Protein AF-A0A2K0TA65-F1 (afdb_monomer)

Structure (mmCIF, N/CA/C/O backbone):
data_AF-A0A2K0TA65-F1
#
_entry.id   AF-A0A2K0TA65-F1
#
loop_
_atom_site.group_PDB
_atom_site.id
_atom_site.type_symbol
_atom_site.label_atom_id
_atom_site.label_alt_id
_atom_site.label_comp_id
_atom_site.label_asym_id
_atom_site.label_entity_id
_atom_site.label_seq_id
_atom_site.pdbx_PDB_ins_code
_atom_site.Cartn_x
_atom_site.Cartn_y
_atom_site.Cartn_z
_atom_site.occupancy
_atom_site.B_iso_or_equiv
_atom_site.auth_seq_id
_atom_site.auth_comp_id
_atom_site.auth_asym_id
_atom_site.auth_atom_id
_atom_site.pdbx_PDB_model_num
ATOM 1 N N . MET A 1 1 ? -14.786 30.696 -2.341 1.00 78.12 1 MET A N 1
ATOM 2 C CA . MET A 1 1 ? -14.550 29.278 -2.703 1.00 78.12 1 MET A CA 1
ATOM 3 C C . MET A 1 1 ? -15.725 28.474 -2.157 1.00 78.12 1 MET A C 1
ATOM 5 O O . MET A 1 1 ? -16.082 28.735 -1.019 1.00 78.12 1 MET A O 1
ATOM 9 N N . PHE A 1 2 ? -16.365 27.599 -2.943 1.00 94.06 2 PHE A N 1
ATOM 10 C CA . PHE A 1 2 ? -17.598 26.877 -2.547 1.00 94.06 2 PHE A CA 1
ATOM 11 C C . PHE A 1 2 ? -17.507 25.348 -2.714 1.00 94.06 2 PHE A C 1
ATOM 13 O O . PHE A 1 2 ? -18.495 24.649 -2.519 1.00 94.06 2 PHE A O 1
ATOM 20 N N . LEU A 1 3 ? -16.334 24.829 -3.086 1.00 96.50 3 LEU A N 1
ATOM 21 C CA . LEU A 1 3 ? -16.066 23.397 -3.223 1.00 96.50 3 LEU A CA 1
ATOM 22 C C . LEU A 1 3 ? -14.883 23.014 -2.338 1.00 96.50 3 LEU A C 1
ATOM 24 O O . LEU A 1 3 ? -13.958 23.810 -2.165 1.00 96.50 3 LEU A O 1
ATOM 28 N N . TYR A 1 4 ? -14.912 21.786 -1.826 1.00 95.06 4 TYR A N 1
ATOM 29 C CA . TYR A 1 4 ? -13.837 21.180 -1.051 1.00 95.06 4 TYR A CA 1
ATOM 30 C C . TYR A 1 4 ? -13.509 19.811 -1.650 1.00 95.06 4 TYR A C 1
ATOM 32 O O . TYR A 1 4 ? -14.374 18.942 -1.731 1.00 95.06 4 TYR A O 1
ATOM 40 N N . SER A 1 5 ? -12.278 19.651 -2.135 1.00 96.19 5 SER A N 1
ATOM 41 C CA . SER A 1 5 ? -11.831 18.428 -2.803 1.00 96.19 5 SER A CA 1
ATOM 42 C C . SER A 1 5 ? -11.242 17.461 -1.784 1.00 96.19 5 SER A C 1
ATOM 44 O O . SER A 1 5 ? -10.296 17.811 -1.081 1.00 96.19 5 SER A O 1
ATOM 46 N N . LEU A 1 6 ? -11.765 16.237 -1.744 1.00 94.81 6 LEU A N 1
ATOM 47 C CA . LEU A 1 6 ? -11.264 15.139 -0.920 1.00 94.81 6 LEU A CA 1
ATOM 48 C C . LEU A 1 6 ? -11.014 13.899 -1.774 1.00 94.81 6 LEU A C 1
ATOM 50 O O . LEU A 1 6 ? -11.633 13.708 -2.817 1.00 94.81 6 LEU A O 1
ATOM 54 N N . THR A 1 7 ? -10.108 13.046 -1.305 1.00 94.06 7 THR A N 1
ATOM 55 C CA . THR A 1 7 ? -9.792 11.758 -1.931 1.00 94.06 7 THR A CA 1
ATOM 56 C C . THR A 1 7 ? -10.302 10.636 -1.033 1.00 94.06 7 THR A C 1
ATOM 58 O O . THR A 1 7 ? -9.832 10.509 0.092 1.00 94.06 7 THR A O 1
ATOM 61 N N . ILE A 1 8 ? -11.260 9.837 -1.519 1.00 93.31 8 ILE A N 1
ATOM 62 C CA . ILE A 1 8 ? -11.770 8.653 -0.798 1.00 93.31 8 ILE A CA 1
ATOM 63 C C . ILE A 1 8 ? -10.811 7.471 -0.975 1.00 93.31 8 ILE A C 1
ATOM 65 O O . ILE A 1 8 ? -10.469 6.802 -0.008 1.00 93.31 8 ILE A O 1
ATOM 69 N N . GLN A 1 9 ? -10.375 7.227 -2.213 1.00 93.75 9 GLN A N 1
ATOM 70 C CA . GLN A 1 9 ? -9.406 6.190 -2.563 1.00 93.75 9 GLN A CA 1
ATOM 71 C C . GLN A 1 9 ? -8.259 6.827 -3.356 1.00 93.75 9 GLN A C 1
ATOM 73 O O . GLN A 1 9 ? -8.534 7.513 -4.348 1.00 93.75 9 GLN A O 1
ATOM 78 N N . PRO A 1 10 ? -6.993 6.664 -2.929 1.00 94.06 10 PRO A N 1
ATOM 79 C CA . PRO A 1 10 ? -5.853 7.198 -3.658 1.00 94.06 10 PRO A CA 1
ATOM 80 C C . PRO A 1 10 ? -5.620 6.441 -4.979 1.00 94.06 10 PRO A C 1
ATOM 82 O O . PRO A 1 10 ? -6.092 5.313 -5.150 1.00 94.06 10 PRO A O 1
ATOM 85 N N . PRO A 1 11 ? -4.872 7.031 -5.929 1.00 94.50 11 PRO A N 1
ATOM 86 C CA . PRO A 1 11 ? -4.491 6.349 -7.160 1.00 94.50 11 PRO A CA 1
ATOM 87 C C . PRO A 1 11 ? -3.707 5.059 -6.893 1.00 94.50 11 PRO A C 1
ATOM 89 O O . PRO A 1 11 ? -2.813 5.023 -6.053 1.00 94.50 11 PRO A O 1
ATOM 92 N N . THR A 1 12 ? -4.006 4.023 -7.675 1.00 94.50 12 THR A N 1
ATOM 93 C CA . THR A 1 12 ? -3.355 2.701 -7.617 1.00 94.50 12 THR A CA 1
ATOM 94 C C . THR A 1 12 ? -2.633 2.353 -8.924 1.00 94.50 12 THR A C 1
ATOM 96 O O . THR A 1 12 ? -2.353 1.193 -9.197 1.00 94.50 12 THR A O 1
ATOM 99 N N . ASN A 1 13 ? -2.338 3.349 -9.767 1.00 93.75 13 ASN A N 1
ATOM 100 C CA . ASN A 1 13 ? -1.532 3.172 -10.976 1.00 93.75 13 ASN A CA 1
ATOM 101 C C . ASN A 1 13 ? -0.059 3.452 -10.655 1.00 93.75 13 ASN A C 1
ATOM 103 O O . ASN A 1 13 ? 0.317 4.618 -10.549 1.00 93.75 13 ASN A O 1
ATOM 107 N N . VAL A 1 14 ? 0.753 2.408 -10.478 1.00 95.88 14 VAL A N 1
ATOM 108 C CA . VAL A 1 14 ? 2.187 2.544 -10.187 1.00 95.88 14 VAL A CA 1
ATOM 109 C C . VAL A 1 14 ? 2.959 2.736 -11.489 1.00 95.88 14 VAL A C 1
ATOM 111 O O . VAL A 1 14 ? 3.082 1.813 -12.291 1.00 95.88 14 VAL A O 1
ATOM 114 N N . VAL A 1 15 ? 3.514 3.935 -11.667 1.00 92.44 15 VAL A N 1
ATOM 115 C CA . VAL A 1 15 ? 4.360 4.289 -12.817 1.00 92.44 15 VAL A CA 1
ATOM 116 C C . VAL A 1 15 ? 5.729 3.629 -12.690 1.00 92.44 15 VAL A C 1
ATOM 118 O O . VAL A 1 15 ? 6.250 3.090 -13.660 1.00 92.44 15 VAL A O 1
ATOM 121 N N . GLN A 1 16 ? 6.297 3.641 -11.482 1.00 96.50 16 GLN A N 1
ATOM 122 C CA . GLN A 1 16 ? 7.594 3.035 -11.205 1.00 96.50 16 GLN A CA 1
ATOM 123 C C . GLN A 1 16 ? 7.670 2.540 -9.759 1.00 96.50 16 GLN A C 1
ATOM 125 O O . GLN A 1 16 ? 7.165 3.197 -8.841 1.00 96.50 16 GLN A O 1
ATOM 130 N N . ALA A 1 17 ? 8.338 1.405 -9.561 1.00 97.75 17 ALA A N 1
ATOM 131 C CA . ALA A 1 17 ? 8.724 0.884 -8.254 1.00 97.75 17 ALA A CA 1
ATOM 132 C C . ALA A 1 17 ? 10.253 0.799 -8.153 1.00 97.75 17 ALA A C 1
ATOM 134 O O . ALA A 1 17 ? 10.917 0.365 -9.092 1.00 97.75 17 ALA A O 1
ATOM 135 N N . VAL A 1 18 ? 10.814 1.215 -7.017 1.00 97.31 18 VAL A N 1
ATOM 136 C CA . VAL A 1 18 ? 12.260 1.203 -6.760 1.00 97.31 18 VAL A CA 1
ATOM 137 C C . VAL A 1 18 ? 12.543 0.504 -5.436 1.00 97.31 18 VAL A C 1
ATOM 139 O O . VAL A 1 18 ? 11.922 0.804 -4.417 1.00 97.31 18 VAL A O 1
ATOM 142 N N . LEU A 1 19 ? 13.504 -0.418 -5.449 1.00 97.44 19 LEU A N 1
ATOM 143 C CA . LEU A 1 19 ? 13.940 -1.181 -4.282 1.00 97.44 19 LEU A CA 1
ATOM 144 C C . LEU A 1 19 ? 15.158 -0.518 -3.621 1.00 97.44 19 LEU A C 1
ATOM 146 O O . LEU A 1 19 ? 16.101 -0.133 -4.310 1.00 97.44 19 LEU A O 1
ATOM 150 N N . GLY A 1 20 ? 15.184 -0.447 -2.289 1.00 96.50 20 GLY A N 1
ATOM 151 C CA . GLY A 1 20 ? 16.313 0.122 -1.549 1.00 96.50 20 GLY A CA 1
ATOM 152 C C . GLY A 1 20 ? 16.235 -0.085 -0.036 1.00 96.50 20 GLY A C 1
ATOM 153 O O . GLY A 1 20 ? 15.201 -0.430 0.525 1.00 96.50 20 GLY A O 1
ATOM 154 N N . GLN A 1 21 ? 17.348 0.131 0.655 1.00 97.50 21 GLN A N 1
ATOM 155 C CA . GLN A 1 21 ? 17.468 0.185 2.114 1.00 97.50 21 GLN A CA 1
ATOM 156 C C . GLN A 1 21 ? 17.172 1.610 2.609 1.00 97.50 21 GLN A C 1
ATOM 158 O O . GLN A 1 21 ? 18.024 2.297 3.178 1.00 97.50 21 GLN A O 1
ATOM 163 N N . PHE A 1 22 ? 15.944 2.077 2.379 1.00 97.81 22 PHE A N 1
ATOM 164 C CA . PHE A 1 22 ? 15.536 3.454 2.693 1.00 97.81 22 PHE A CA 1
ATOM 165 C C . PHE A 1 22 ? 15.473 3.743 4.202 1.00 97.81 22 PHE A C 1
ATOM 167 O O . PHE A 1 22 ? 15.585 4.894 4.617 1.00 97.81 22 PHE A O 1
ATOM 174 N N . ALA A 1 23 ? 15.342 2.712 5.044 1.00 95.62 23 ALA A N 1
ATOM 175 C CA . ALA A 1 23 ? 15.367 2.848 6.502 1.00 95.62 23 ALA A CA 1
ATOM 176 C C . ALA A 1 23 ? 16.788 2.885 7.102 1.00 95.62 23 ALA A C 1
ATOM 178 O O . ALA A 1 23 ? 16.936 3.113 8.300 1.00 95.62 23 ALA A O 1
ATOM 179 N N . GLY A 1 24 ? 17.836 2.663 6.298 1.00 93.81 24 GLY A N 1
ATOM 180 C CA . GLY A 1 24 ? 19.219 2.544 6.782 1.00 93.81 24 GLY A CA 1
ATOM 181 C C . GLY A 1 24 ? 19.523 1.225 7.505 1.00 93.81 24 GLY A C 1
ATOM 182 O O . GLY A 1 24 ? 20.574 1.092 8.132 1.00 93.81 24 GLY A O 1
ATOM 183 N N . THR A 1 25 ? 18.611 0.254 7.428 1.00 94.44 25 THR A N 1
ATOM 184 C CA . THR A 1 25 ? 18.775 -1.112 7.938 1.00 94.44 25 THR A CA 1
ATOM 185 C C . THR A 1 25 ? 19.159 -2.064 6.798 1.00 94.44 25 THR A C 1
ATOM 187 O O . THR A 1 25 ? 19.227 -1.681 5.631 1.00 94.44 25 THR A O 1
ATOM 190 N N . LYS A 1 26 ? 19.433 -3.339 7.109 1.00 92.38 26 LYS A N 1
ATOM 191 C CA . LYS A 1 26 ? 19.702 -4.352 6.069 1.00 92.38 26 LYS A CA 1
ATOM 192 C C . LYS A 1 26 ? 18.451 -4.734 5.263 1.00 92.38 26 LYS A C 1
ATOM 194 O O . LYS A 1 26 ? 18.599 -5.255 4.155 1.00 92.38 26 LYS A O 1
ATOM 199 N N . GLU A 1 27 ? 17.270 -4.486 5.821 1.00 94.06 27 GLU A N 1
ATOM 200 C CA . GLU A 1 27 ? 15.960 -4.755 5.228 1.00 94.06 27 GLU A CA 1
ATOM 201 C C . GLU A 1 27 ? 15.757 -3.939 3.945 1.00 94.06 27 GLU A C 1
ATOM 203 O O . GLU A 1 27 ? 16.140 -2.769 3.872 1.00 94.06 27 GLU A O 1
ATOM 208 N N . GLN A 1 28 ? 15.176 -4.562 2.920 1.00 96.50 28 GLN A N 1
ATOM 209 C CA . GLN A 1 28 ? 14.835 -3.879 1.676 1.00 96.50 28 GLN A CA 1
ATOM 210 C C . GLN A 1 28 ? 13.373 -3.449 1.703 1.00 96.50 28 GLN A C 1
ATOM 212 O O . GLN A 1 28 ? 12.488 -4.251 1.976 1.00 96.50 28 GLN A O 1
ATOM 217 N N . LEU A 1 29 ? 13.147 -2.186 1.369 1.00 98.06 29 LEU A N 1
ATOM 218 C CA . LEU A 1 29 ? 11.837 -1.576 1.223 1.00 98.06 29 LEU A CA 1
ATOM 219 C C . LEU A 1 29 ? 11.609 -1.223 -0.249 1.00 98.06 29 LEU A C 1
ATOM 221 O O . LEU A 1 29 ? 12.559 -1.093 -1.030 1.00 98.06 29 LEU A O 1
ATOM 225 N N . ILE A 1 30 ? 10.346 -1.049 -0.619 1.00 98.44 30 ILE A N 1
ATOM 226 C CA . ILE A 1 30 ? 9.935 -0.678 -1.974 1.00 98.44 30 ILE A CA 1
ATOM 227 C C . ILE A 1 30 ? 9.304 0.710 -1.907 1.00 98.44 30 ILE A C 1
ATOM 229 O O . ILE A 1 30 ? 8.412 0.946 -1.098 1.00 98.44 30 ILE A O 1
ATOM 233 N N . ILE A 1 31 ? 9.748 1.635 -2.754 1.00 98.50 31 ILE A N 1
ATOM 234 C CA . ILE A 1 31 ? 9.064 2.913 -2.966 1.00 98.50 31 ILE A CA 1
ATOM 235 C C . ILE A 1 31 ? 8.352 2.867 -4.311 1.00 98.50 31 ILE A C 1
ATOM 237 O O . ILE A 1 31 ? 8.969 2.561 -5.329 1.00 98.50 31 ILE A O 1
ATOM 241 N N . THR A 1 32 ? 7.067 3.210 -4.325 1.00 98.19 32 THR A N 1
ATOM 242 C CA . THR A 1 32 ? 6.255 3.293 -5.542 1.00 98.19 32 THR A CA 1
ATOM 243 C C . THR A 1 32 ? 5.786 4.720 -5.796 1.00 98.19 32 THR A C 1
ATOM 245 O O . THR A 1 32 ? 5.311 5.388 -4.874 1.00 98.19 32 THR A O 1
ATOM 248 N N . GLY A 1 33 ? 5.860 5.163 -7.051 1.00 97.19 33 GLY A N 1
ATOM 249 C CA . GLY A 1 33 ? 5.233 6.400 -7.518 1.00 97.19 33 GLY A CA 1
ATOM 250 C C . GLY A 1 33 ? 3.911 6.110 -8.221 1.00 97.19 33 GLY A C 1
ATOM 251 O O . GLY A 1 33 ? 3.916 5.520 -9.301 1.00 97.19 33 GLY A O 1
ATOM 252 N N . ALA A 1 34 ? 2.790 6.523 -7.623 1.00 95.06 34 ALA A N 1
ATOM 253 C CA . ALA A 1 34 ? 1.448 6.328 -8.167 1.00 95.06 34 ALA A CA 1
ATOM 254 C C . ALA A 1 34 ? 0.707 7.660 -8.355 1.00 95.06 34 ALA A C 1
ATOM 256 O O . ALA A 1 34 ? 0.122 8.215 -7.421 1.00 95.06 34 ALA A O 1
ATOM 257 N N . GLY A 1 35 ? 0.738 8.202 -9.576 1.00 91.62 35 GLY A N 1
ATOM 258 C CA . GLY A 1 35 ? 0.237 9.551 -9.856 1.00 91.62 35 GLY A CA 1
ATOM 259 C C . GLY A 1 35 ? 1.015 10.606 -9.060 1.00 91.62 35 GLY A C 1
ATOM 260 O O . GLY A 1 35 ? 2.186 10.852 -9.342 1.00 91.62 35 GLY A O 1
ATOM 261 N N . SER A 1 36 ? 0.371 11.207 -8.054 1.00 96.06 36 SER A N 1
ATOM 262 C CA . SER A 1 36 ? 1.003 12.144 -7.111 1.00 96.06 36 SER A CA 1
ATOM 263 C C . SER A 1 36 ? 1.402 11.510 -5.775 1.00 96.06 36 SER A C 1
ATOM 265 O O . SER A 1 36 ? 1.972 12.181 -4.915 1.00 96.06 36 SER A O 1
ATOM 267 N N . ARG A 1 37 ? 1.090 10.228 -5.562 1.00 97.12 37 ARG A N 1
ATOM 268 C CA . ARG A 1 37 ? 1.347 9.534 -4.300 1.00 97.12 37 ARG A CA 1
ATOM 269 C C . ARG A 1 37 ? 2.692 8.833 -4.346 1.00 97.12 37 ARG A C 1
ATOM 271 O O . ARG A 1 37 ? 2.927 7.977 -5.195 1.00 97.12 37 ARG A O 1
ATOM 278 N N . LEU A 1 38 ? 3.556 9.185 -3.403 1.00 97.94 38 LEU A N 1
ATOM 279 C CA . LEU A 1 38 ? 4.776 8.457 -3.109 1.00 97.94 38 LEU A CA 1
ATOM 280 C C . LEU A 1 38 ? 4.514 7.549 -1.909 1.00 97.94 38 LEU A C 1
ATOM 282 O O . LEU A 1 38 ? 4.219 8.037 -0.817 1.00 97.94 38 LEU A O 1
ATOM 286 N N . THR A 1 39 ? 4.613 6.240 -2.111 1.00 97.88 39 THR A N 1
ATOM 287 C CA . THR A 1 39 ? 4.266 5.251 -1.084 1.00 97.88 39 THR A CA 1
ATOM 288 C C . THR A 1 39 ? 5.469 4.366 -0.779 1.00 97.88 39 THR A C 1
ATOM 290 O O . THR A 1 39 ? 6.139 3.889 -1.692 1.00 97.88 39 THR A O 1
ATOM 293 N N . LEU A 1 40 ? 5.750 4.169 0.510 1.00 98.00 40 LEU A N 1
ATOM 294 C CA . LEU A 1 40 ? 6.779 3.274 1.031 1.00 98.00 40 LEU A CA 1
ATOM 295 C C . LEU A 1 40 ? 6.122 1.983 1.517 1.00 98.00 40 LEU A C 1
ATOM 297 O O . LEU A 1 40 ? 5.236 2.012 2.373 1.00 98.00 40 LEU A O 1
ATOM 301 N N . LEU A 1 41 ? 6.594 0.861 0.993 1.00 97.81 41 LEU A N 1
ATOM 302 C CA . LEU A 1 41 ? 6.092 -0.476 1.259 1.00 97.81 41 LEU A CA 1
ATOM 303 C C . LEU A 1 41 ? 7.180 -1.320 1.931 1.00 97.81 41 LEU A C 1
ATOM 305 O O . LEU A 1 41 ? 8.348 -1.295 1.526 1.00 97.81 41 LEU A O 1
ATOM 309 N N . ARG A 1 42 ? 6.775 -2.093 2.936 1.00 96.81 42 ARG A N 1
ATOM 310 C CA . ARG A 1 42 ? 7.560 -3.137 3.585 1.00 96.81 42 ARG A CA 1
ATOM 311 C C . ARG A 1 42 ? 7.058 -4.504 3.117 1.00 96.81 42 ARG A C 1
ATOM 313 O O . ARG A 1 42 ? 5.937 -4.870 3.454 1.00 96.81 42 ARG A O 1
ATOM 320 N N . PRO A 1 43 ? 7.868 -5.274 2.388 1.00 96.31 43 PRO A N 1
ATOM 321 C CA . PRO A 1 43 ? 7.604 -6.687 2.175 1.00 96.31 43 PRO A CA 1
ATOM 322 C C . PRO A 1 43 ? 7.919 -7.450 3.466 1.00 96.31 43 PRO A C 1
ATOM 324 O O . PRO A 1 43 ? 9.004 -7.289 4.020 1.00 96.31 43 PRO A O 1
ATOM 327 N N . ASP A 1 44 ? 6.985 -8.271 3.932 1.00 93.81 44 ASP A N 1
ATOM 328 C CA . ASP A 1 44 ? 7.130 -9.166 5.076 1.00 93.81 44 ASP A CA 1
ATOM 329 C C . ASP A 1 44 ? 7.370 -10.602 4.575 1.00 93.81 44 ASP A C 1
ATOM 331 O O . ASP A 1 44 ? 6.431 -11.263 4.121 1.00 93.81 44 ASP A O 1
ATOM 335 N N . PRO A 1 45 ? 8.617 -11.111 4.645 1.00 90.44 45 PRO A N 1
ATOM 336 C CA . PRO A 1 45 ? 8.942 -12.463 4.198 1.00 90.44 45 PRO A CA 1
ATOM 337 C C . PRO A 1 45 ? 8.299 -13.568 5.041 1.00 90.44 45 PRO A C 1
ATOM 339 O O . PRO A 1 45 ? 8.197 -14.690 4.560 1.00 90.44 45 PRO A O 1
ATOM 342 N N . SER A 1 46 ? 7.915 -13.280 6.291 1.00 90.69 46 SER A N 1
ATOM 343 C CA . SER A 1 46 ? 7.350 -14.277 7.208 1.00 90.69 46 SER A CA 1
ATOM 344 C C . SER A 1 46 ? 5.875 -14.539 6.919 1.00 90.69 46 SER A C 1
ATOM 346 O O . SER A 1 46 ? 5.442 -15.687 6.909 1.00 90.69 46 SER A O 1
ATOM 348 N N . GLN A 1 47 ? 5.124 -13.476 6.618 1.00 89.38 47 GLN A N 1
ATOM 349 C CA . GLN A 1 47 ? 3.703 -13.561 6.278 1.00 89.38 47 GLN A CA 1
ATOM 350 C C . GLN A 1 47 ? 3.444 -13.663 4.770 1.00 89.38 47 GLN A C 1
ATOM 352 O O . GLN A 1 47 ? 2.317 -13.938 4.366 1.00 89.38 47 GLN A O 1
ATOM 357 N N . GLY A 1 48 ? 4.451 -13.394 3.932 1.00 91.75 48 GLY A N 1
ATOM 358 C CA . GLY A 1 48 ? 4.286 -13.331 2.479 1.00 91.75 48 GLY A CA 1
ATOM 359 C C . GLY A 1 48 ? 3.426 -12.148 2.020 1.00 91.75 48 GLY A C 1
ATOM 360 O O . GLY A 1 48 ? 2.759 -12.252 0.995 1.00 91.75 48 GLY A O 1
ATOM 361 N N . LYS A 1 49 ? 3.425 -11.038 2.773 1.00 93.25 49 LYS A N 1
ATOM 362 C CA . LYS A 1 49 ? 2.580 -9.854 2.526 1.00 93.25 49 LYS A CA 1
ATOM 363 C C . LYS A 1 49 ? 3.387 -8.586 2.273 1.00 93.25 49 LYS A C 1
ATOM 365 O O . LYS A 1 49 ? 4.544 -8.483 2.672 1.00 93.25 49 LYS A O 1
ATOM 370 N N . VAL A 1 50 ? 2.766 -7.581 1.667 1.00 96.00 50 VAL A N 1
ATOM 371 C CA . VAL A 1 50 ? 3.340 -6.252 1.442 1.00 96.00 50 VAL A CA 1
ATOM 372 C C . VAL A 1 50 ? 2.551 -5.202 2.222 1.00 96.00 50 VAL A C 1
ATOM 374 O O . VAL A 1 50 ? 1.423 -4.845 1.892 1.00 96.00 50 VAL A O 1
ATOM 377 N N . ILE A 1 51 ? 3.180 -4.654 3.257 1.00 94.31 51 ILE A N 1
ATOM 378 C CA . ILE A 1 51 ? 2.580 -3.708 4.197 1.00 94.31 51 ILE A CA 1
ATOM 379 C C . ILE A 1 51 ? 2.927 -2.278 3.779 1.00 94.31 51 ILE A C 1
ATOM 381 O O . ILE A 1 51 ? 4.089 -1.943 3.552 1.00 94.31 51 ILE A O 1
ATOM 385 N N . THR A 1 52 ? 1.936 -1.390 3.719 1.00 94.88 52 THR A N 1
ATOM 386 C CA . THR A 1 52 ? 2.189 0.039 3.480 1.00 94.88 52 THR A CA 1
ATOM 387 C C . THR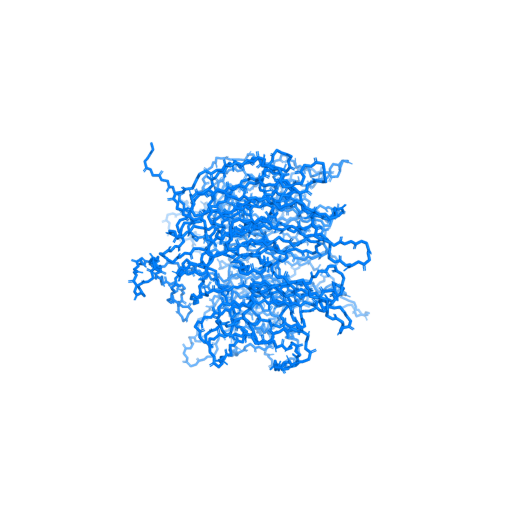 A 1 52 ? 2.647 0.724 4.768 1.00 94.88 52 THR A C 1
ATOM 389 O O . THR A 1 52 ? 1.903 0.757 5.742 1.00 94.88 52 THR A O 1
ATOM 392 N N . LEU A 1 53 ? 3.852 1.304 4.770 1.00 94.00 53 LEU A N 1
ATOM 393 C CA . LEU A 1 53 ? 4.406 2.025 5.927 1.00 94.00 53 LEU A CA 1
ATOM 394 C C . LEU A 1 53 ? 4.046 3.513 5.929 1.00 94.00 53 LEU A C 1
ATOM 396 O O . LEU A 1 53 ? 3.780 4.101 6.978 1.00 94.00 53 LEU A O 1
ATOM 400 N N . LEU A 1 54 ? 4.093 4.138 4.753 1.00 95.38 54 LEU A N 1
ATOM 401 C CA . LEU A 1 54 ? 3.890 5.573 4.587 1.00 95.38 54 LEU A CA 1
ATOM 402 C C . LEU A 1 54 ? 3.330 5.859 3.196 1.00 95.38 54 LEU A C 1
ATOM 404 O O . LEU A 1 54 ? 3.803 5.297 2.211 1.00 95.38 54 LEU A O 1
ATOM 408 N N . SER A 1 55 ? 2.386 6.792 3.104 1.00 95.19 55 SER A N 1
ATOM 409 C CA . SER A 1 55 ? 1.999 7.419 1.840 1.00 95.19 55 SER A CA 1
ATOM 410 C C . SER A 1 55 ? 2.047 8.934 1.976 1.00 95.19 55 SER A C 1
ATOM 412 O O . SER A 1 55 ? 1.580 9.499 2.964 1.00 95.19 55 SER A O 1
ATOM 414 N N . HIS A 1 56 ? 2.620 9.594 0.976 1.00 96.19 56 HIS A N 1
ATOM 415 C CA . HIS A 1 56 ? 2.756 11.041 0.920 1.00 96.19 56 HIS A CA 1
ATOM 416 C C . HIS A 1 56 ? 2.260 11.570 -0.426 1.00 96.19 56 HIS A C 1
ATOM 418 O O . HIS A 1 56 ? 2.646 11.058 -1.476 1.00 96.19 56 HIS A O 1
ATOM 424 N N . ASP A 1 57 ? 1.406 12.594 -0.409 1.00 96.75 57 ASP A N 1
ATOM 425 C CA . ASP A 1 57 ? 1.027 13.313 -1.629 1.00 96.75 57 ASP A CA 1
ATOM 426 C C . ASP A 1 57 ? 2.078 14.377 -1.928 1.00 96.75 57 ASP A C 1
ATOM 428 O O . ASP A 1 57 ? 2.296 15.278 -1.121 1.00 96.75 57 ASP A O 1
ATOM 432 N N . ILE A 1 58 ? 2.737 14.271 -3.080 1.00 96.81 58 ILE A N 1
ATOM 433 C CA . ILE A 1 58 ? 3.746 15.248 -3.494 1.00 96.81 58 ILE A CA 1
ATOM 434 C C . ILE A 1 58 ? 3.132 16.473 -4.185 1.00 96.81 58 ILE A C 1
ATOM 436 O O . ILE A 1 58 ? 3.864 17.407 -4.510 1.00 96.81 58 ILE A O 1
ATOM 440 N N . PHE A 1 59 ? 1.814 16.469 -4.435 1.00 97.19 59 PHE A N 1
ATOM 441 C CA . PHE A 1 59 ? 1.089 17.529 -5.148 1.00 97.19 59 PHE A CA 1
ATOM 442 C C . PHE A 1 59 ? 1.694 17.872 -6.523 1.00 97.19 59 PHE A C 1
ATOM 444 O O . PHE A 1 59 ? 1.754 19.034 -6.927 1.00 97.19 59 PHE A O 1
ATOM 451 N N . GLY A 1 60 ? 2.145 16.845 -7.242 1.00 96.62 60 GLY A N 1
ATOM 452 C CA . GLY A 1 60 ? 2.744 16.942 -8.571 1.00 96.62 60 GLY A CA 1
ATOM 453 C C . GLY A 1 60 ? 2.687 15.605 -9.303 1.00 96.62 60 GLY A C 1
ATOM 454 O O . GLY A 1 60 ? 2.082 14.649 -8.820 1.00 96.62 60 GLY A O 1
ATOM 455 N N . ILE A 1 61 ? 3.321 15.533 -10.467 1.00 97.94 61 ILE A N 1
ATOM 456 C CA . ILE A 1 61 ? 3.356 14.335 -11.308 1.00 97.94 61 ILE A CA 1
ATOM 457 C C . ILE A 1 61 ? 4.709 13.654 -11.123 1.00 97.94 61 ILE A C 1
ATOM 459 O O . ILE A 1 61 ? 5.742 14.209 -11.505 1.00 97.94 61 ILE A O 1
ATOM 463 N N . ILE A 1 62 ? 4.709 12.449 -10.551 1.00 97.88 62 ILE A N 1
ATOM 464 C CA . ILE A 1 62 ? 5.905 11.603 -10.486 1.00 97.88 62 ILE A CA 1
ATOM 465 C C . ILE A 1 62 ? 6.131 11.000 -11.873 1.00 97.88 62 ILE A C 1
ATOM 467 O O . ILE A 1 62 ? 5.266 10.287 -12.378 1.00 97.88 62 ILE A O 1
ATOM 471 N N . ARG A 1 63 ? 7.283 11.290 -12.487 1.00 97.06 63 ARG A N 1
ATOM 472 C CA . ARG A 1 63 ? 7.643 10.777 -13.821 1.00 97.06 63 ARG A CA 1
ATOM 473 C C . ARG A 1 63 ? 8.713 9.701 -13.737 1.00 97.06 63 ARG A C 1
ATOM 475 O O . ARG A 1 63 ? 8.562 8.649 -14.341 1.00 97.06 63 ARG A O 1
ATOM 482 N N . SER A 1 64 ? 9.760 9.945 -12.949 1.00 97.06 64 SER A N 1
ATOM 483 C CA . SER A 1 64 ? 10.831 8.973 -12.748 1.00 97.06 64 SER A CA 1
ATOM 484 C C . SER A 1 64 ? 11.437 9.063 -11.347 1.00 97.06 64 SER A C 1
ATOM 486 O O . SER A 1 64 ? 11.506 10.133 -10.733 1.00 97.06 64 SER A O 1
ATOM 488 N N . LEU A 1 65 ? 11.852 7.907 -10.842 1.00 98.00 65 LEU A N 1
ATOM 489 C CA . LEU A 1 65 ? 12.415 7.666 -9.525 1.00 98.00 65 LEU A CA 1
ATOM 490 C C . LEU A 1 65 ? 13.780 6.993 -9.682 1.00 98.00 65 LEU A C 1
ATOM 492 O O . LEU A 1 65 ? 13.922 6.036 -10.442 1.00 98.00 65 LEU A O 1
ATOM 496 N N . ALA A 1 66 ? 14.768 7.436 -8.908 1.00 97.81 66 ALA A N 1
ATOM 497 C CA . ALA A 1 66 ? 16.049 6.744 -8.807 1.00 97.81 66 ALA A CA 1
ATOM 498 C C . ALA A 1 66 ? 16.509 6.686 -7.352 1.00 97.81 66 ALA A C 1
ATOM 500 O O . ALA A 1 66 ? 16.519 7.702 -6.656 1.00 97.81 66 ALA A O 1
ATOM 501 N N . ALA A 1 67 ? 16.899 5.498 -6.896 1.00 97.56 67 ALA A N 1
ATOM 502 C CA . ALA A 1 67 ? 17.548 5.324 -5.604 1.00 97.56 67 ALA A CA 1
ATOM 503 C C . ALA A 1 67 ? 19.067 5.384 -5.766 1.00 97.56 67 ALA A C 1
ATOM 505 O O . ALA A 1 67 ? 19.608 4.918 -6.769 1.00 97.56 67 ALA A O 1
ATOM 506 N N . PHE A 1 68 ? 19.752 5.930 -4.766 1.00 97.12 68 PHE A N 1
ATOM 507 C CA . PHE A 1 68 ? 21.210 5.924 -4.729 1.00 97.12 68 PHE A CA 1
ATOM 508 C C . PHE A 1 68 ? 21.739 5.883 -3.304 1.00 97.12 68 PHE A C 1
ATOM 510 O O . PHE A 1 68 ? 21.071 6.291 -2.353 1.00 97.12 68 PHE A O 1
ATOM 517 N N . ARG A 1 69 ? 22.987 5.436 -3.179 1.00 95.00 69 ARG A N 1
ATOM 518 C CA . ARG A 1 69 ? 23.691 5.316 -1.908 1.00 95.00 69 ARG A CA 1
ATOM 519 C C . ARG A 1 69 ? 24.980 6.105 -1.945 1.00 95.00 69 ARG A C 1
ATOM 521 O O . ARG A 1 69 ? 25.808 5.876 -2.820 1.00 95.00 69 ARG A O 1
ATOM 528 N N . LEU A 1 70 ? 25.193 6.968 -0.959 1.00 91.00 70 LEU A N 1
ATOM 529 C CA . LEU A 1 70 ? 26.499 7.598 -0.778 1.00 91.00 70 LEU A CA 1
ATOM 530 C C . LEU A 1 70 ? 27.550 6.565 -0.355 1.00 91.00 70 LEU A C 1
ATOM 532 O O . LEU A 1 70 ? 27.266 5.646 0.418 1.00 91.00 70 LEU A O 1
ATOM 536 N N . ALA A 1 71 ? 28.789 6.754 -0.808 1.00 87.69 71 ALA A N 1
ATOM 537 C CA . ALA A 1 71 ? 29.905 5.896 -0.431 1.00 87.69 71 ALA A CA 1
ATOM 538 C C . ALA A 1 71 ? 30.053 5.800 1.104 1.00 87.69 71 ALA A C 1
ATOM 540 O O . ALA A 1 71 ? 30.112 6.805 1.823 1.00 87.69 71 ALA A O 1
ATOM 541 N N . GLY A 1 72 ? 30.090 4.563 1.608 1.00 84.19 72 GLY A N 1
ATOM 542 C CA . GLY A 1 72 ? 30.184 4.265 3.039 1.00 84.19 72 GLY A CA 1
ATOM 543 C C . GLY A 1 72 ? 28.901 4.507 3.848 1.00 84.19 72 GLY A C 1
ATOM 544 O O . GLY A 1 72 ? 28.958 4.447 5.074 1.00 84.19 72 GLY A O 1
ATOM 545 N N . SER A 1 73 ? 27.763 4.797 3.206 1.00 91.38 73 SER A N 1
ATOM 546 C CA . SER A 1 73 ? 26.442 4.813 3.850 1.00 91.38 73 SER A CA 1
ATOM 547 C C . SER A 1 73 ? 25.765 3.443 3.743 1.00 91.38 73 SER A C 1
ATOM 549 O O . SER A 1 73 ? 26.023 2.687 2.811 1.00 91.38 73 SER A O 1
ATOM 551 N N . ASN A 1 74 ? 24.855 3.140 4.671 1.00 91.62 74 ASN A N 1
ATOM 552 C CA . ASN A 1 74 ? 23.958 1.977 4.600 1.00 91.62 74 ASN A CA 1
ATOM 553 C C . ASN A 1 74 ? 22.524 2.358 4.210 1.00 91.62 74 ASN A C 1
ATOM 555 O O . ASN A 1 74 ? 21.645 1.501 4.190 1.00 91.62 74 ASN A O 1
ATOM 559 N N . LYS A 1 75 ? 22.285 3.642 3.932 1.00 95.69 75 LYS A N 1
ATOM 560 C CA . LYS A 1 75 ? 20.964 4.192 3.655 1.00 95.69 75 LYS A CA 1
ATOM 561 C C . LYS A 1 75 ? 20.887 4.702 2.228 1.00 95.69 75 LYS A C 1
ATOM 563 O O . LYS A 1 75 ? 21.778 5.431 1.788 1.00 95.69 75 LYS A O 1
ATOM 568 N N . ASP A 1 76 ? 19.817 4.312 1.548 1.00 97.62 76 ASP A N 1
ATOM 569 C CA . ASP A 1 76 ? 19.509 4.795 0.209 1.00 97.62 76 ASP A CA 1
ATOM 570 C C . ASP A 1 76 ? 18.664 6.071 0.284 1.00 97.62 76 ASP A C 1
ATOM 572 O O . ASP A 1 76 ? 17.700 6.157 1.050 1.00 97.62 76 ASP A O 1
ATOM 576 N N . TYR A 1 77 ? 19.032 7.055 -0.528 1.00 97.81 77 TYR A N 1
ATOM 577 C CA . TYR A 1 77 ? 18.261 8.266 -0.787 1.00 97.81 77 TYR A CA 1
ATOM 578 C C . TYR A 1 77 ? 17.434 8.086 -2.058 1.00 97.81 77 TYR A C 1
ATOM 580 O O . TYR A 1 77 ? 17.736 7.227 -2.890 1.00 97.81 77 TYR A O 1
ATOM 588 N N . LEU A 1 78 ? 16.408 8.919 -2.228 1.00 98.31 78 LEU A N 1
ATOM 589 C CA . LEU A 1 78 ? 15.551 8.893 -3.408 1.00 98.31 78 LEU A CA 1
ATOM 590 C C . LEU A 1 78 ? 15.607 10.228 -4.148 1.00 98.31 78 LEU A C 1
ATOM 592 O O . LEU A 1 78 ? 15.372 11.284 -3.560 1.00 98.31 78 LEU A O 1
ATOM 596 N N . ILE A 1 79 ? 15.870 10.165 -5.449 1.00 98.44 79 ILE A N 1
ATOM 597 C CA . ILE A 1 79 ? 15.792 11.291 -6.375 1.00 98.44 79 ILE A CA 1
ATOM 598 C C . ILE A 1 79 ? 14.443 11.231 -7.092 1.00 98.44 79 ILE A C 1
ATOM 600 O O . ILE A 1 79 ? 14.049 10.186 -7.614 1.00 98.44 79 ILE A O 1
ATOM 604 N N . LEU A 1 80 ? 13.749 12.366 -7.118 1.00 98.31 80 LEU A N 1
ATOM 605 C CA . LEU A 1 80 ? 12.455 12.548 -7.763 1.00 98.31 80 LEU A CA 1
ATOM 606 C C . LEU A 1 80 ? 12.612 13.446 -8.994 1.00 98.31 80 LEU A C 1
ATOM 608 O O . LEU A 1 80 ? 12.982 14.619 -8.868 1.00 98.31 80 LEU A O 1
ATOM 612 N N . ALA A 1 81 ? 12.264 12.914 -10.165 1.00 98.12 81 ALA A N 1
ATOM 613 C CA . ALA A 1 81 ? 12.012 13.689 -11.372 1.00 98.12 81 ALA A CA 1
ATOM 614 C C . ALA A 1 81 ? 10.498 13.898 -11.531 1.00 98.12 81 ALA A C 1
ATOM 616 O O . ALA A 1 81 ? 9.725 12.943 -11.661 1.00 98.12 81 ALA A O 1
ATOM 617 N N . THR A 1 82 ? 10.073 15.162 -11.477 1.00 98.31 82 THR A N 1
ATOM 618 C CA . THR A 1 82 ? 8.657 15.557 -11.486 1.00 98.31 82 THR A CA 1
ATOM 619 C C . THR A 1 82 ? 8.379 16.647 -12.519 1.00 98.31 82 THR A C 1
ATOM 621 O O . THR A 1 82 ? 9.274 17.126 -13.215 1.00 98.31 82 THR A O 1
ATOM 624 N N . ASP A 1 83 ? 7.128 17.087 -12.615 1.00 98.19 83 ASP A N 1
ATOM 625 C CA . ASP A 1 83 ? 6.712 18.238 -13.420 1.00 98.19 83 ASP A CA 1
ATOM 626 C C . ASP A 1 83 ? 7.067 19.600 -12.788 1.00 98.19 83 ASP A C 1
ATOM 628 O O . ASP A 1 83 ? 6.762 20.651 -13.346 1.00 98.19 83 ASP A O 1
ATOM 632 N N . SER A 1 84 ? 7.734 19.633 -11.634 1.00 98.00 84 SER A N 1
ATOM 633 C CA . SER A 1 84 ? 8.009 20.885 -10.917 1.00 98.00 84 SER A CA 1
ATOM 634 C C . SER A 1 84 ? 9.057 21.797 -11.581 1.00 98.00 84 SER A C 1
ATOM 636 O O . SER A 1 84 ? 9.161 22.967 -11.200 1.00 98.00 84 SER A O 1
ATOM 638 N N . GLY A 1 85 ? 9.836 21.287 -12.547 1.00 97.62 85 GLY A N 1
ATOM 639 C CA . GLY A 1 85 ? 11.023 21.963 -13.099 1.00 97.62 85 GLY A CA 1
ATOM 640 C C . GLY A 1 85 ? 12.215 21.992 -12.130 1.00 97.62 85 GLY A C 1
ATOM 641 O O . GLY A 1 85 ? 13.117 22.826 -12.266 1.00 97.62 85 GLY A O 1
ATOM 642 N N . ARG A 1 86 ? 12.181 21.128 -11.106 1.00 98.19 86 ARG A N 1
ATOM 643 C CA . ARG A 1 86 ? 13.172 21.037 -10.032 1.00 98.19 86 ARG A CA 1
ATOM 644 C C . ARG A 1 86 ? 13.561 19.589 -9.778 1.00 98.19 86 ARG A C 1
ATOM 646 O O . ARG A 1 86 ? 12.711 18.703 -9.846 1.00 98.19 86 ARG A O 1
ATOM 653 N N . ILE A 1 87 ? 14.827 19.364 -9.440 1.00 97.31 87 ILE A N 1
ATOM 654 C CA . ILE A 1 87 ? 15.312 18.067 -8.968 1.00 97.31 87 ILE A CA 1
ATOM 655 C C . ILE A 1 87 ? 15.171 18.042 -7.449 1.00 97.31 87 ILE A C 1
ATOM 657 O O . ILE A 1 87 ? 15.548 18.998 -6.767 1.00 97.31 87 ILE A O 1
ATOM 661 N N . THR A 1 88 ? 14.571 16.978 -6.921 1.00 98.06 88 THR A N 1
ATOM 662 C CA . THR A 1 88 ? 14.328 16.840 -5.481 1.00 98.06 88 THR A CA 1
ATOM 663 C C . THR A 1 88 ? 14.988 15.571 -4.977 1.00 98.06 88 THR A C 1
ATOM 665 O O . THR A 1 88 ? 14.776 14.507 -5.555 1.00 98.06 88 THR A O 1
ATOM 668 N N . ILE A 1 89 ? 15.756 15.675 -3.892 1.00 98.38 89 ILE A N 1
ATOM 669 C CA . ILE A 1 89 ? 16.327 14.519 -3.198 1.00 98.38 89 ILE A CA 1
ATOM 670 C C . ILE A 1 89 ? 15.707 14.437 -1.812 1.00 98.38 89 ILE A C 1
ATOM 672 O O . ILE A 1 89 ? 15.694 15.420 -1.063 1.00 98.38 89 ILE A O 1
ATOM 676 N N . ILE A 1 90 ? 15.181 13.264 -1.479 1.00 98.06 90 ILE A N 1
ATOM 677 C CA . ILE A 1 90 ? 14.514 13.004 -0.210 1.00 98.06 90 ILE A CA 1
ATOM 678 C C . ILE A 1 90 ? 15.139 11.814 0.517 1.00 98.06 90 ILE A C 1
ATOM 680 O O . ILE A 1 90 ? 15.797 10.952 -0.071 1.00 98.06 90 ILE A O 1
ATOM 684 N N . GLU A 1 91 ? 14.871 11.759 1.811 1.00 97.31 91 GLU A N 1
ATOM 685 C CA . GLU A 1 91 ? 15.249 10.687 2.715 1.00 97.31 91 GLU A CA 1
ATOM 686 C C . GLU A 1 91 ? 14.022 10.240 3.516 1.00 97.31 91 GLU A C 1
ATOM 688 O O . GLU A 1 91 ? 13.196 11.062 3.916 1.00 97.31 91 GLU A O 1
ATOM 693 N N . TYR A 1 92 ? 13.896 8.940 3.774 1.00 97.81 92 TYR A N 1
ATOM 694 C CA . TYR A 1 92 ? 12.902 8.424 4.713 1.00 97.81 92 TYR A CA 1
ATOM 695 C C . TYR A 1 92 ? 13.450 8.454 6.144 1.00 97.81 92 TYR A C 1
ATOM 697 O O . TYR A 1 92 ? 14.564 7.994 6.389 1.00 97.81 92 TYR A O 1
ATOM 705 N N . LEU A 1 93 ? 12.683 8.973 7.102 1.00 96.19 93 LEU A N 1
ATOM 706 C CA . LEU A 1 93 ? 13.042 9.009 8.521 1.00 96.19 93 LEU A CA 1
ATOM 707 C C . LEU A 1 93 ? 12.188 7.992 9.299 1.00 96.19 93 LEU A C 1
ATOM 709 O O . LEU A 1 93 ? 11.044 8.311 9.623 1.00 96.19 93 LEU A O 1
ATOM 713 N N . PRO A 1 94 ? 12.716 6.798 9.649 1.00 93.81 94 PRO A N 1
ATOM 714 C CA . PRO A 1 94 ? 11.924 5.749 10.300 1.00 93.81 94 PRO A CA 1
ATOM 715 C C . PRO A 1 94 ? 11.331 6.158 11.650 1.00 93.81 94 PRO A C 1
ATOM 717 O O . PRO A 1 94 ? 10.204 5.795 11.956 1.00 93.81 94 PRO A O 1
ATOM 720 N N . ARG A 1 95 ? 12.070 6.945 12.448 1.00 91.06 95 ARG A N 1
ATOM 721 C CA . ARG A 1 95 ? 11.628 7.384 13.785 1.00 91.06 95 ARG A CA 1
ATOM 722 C C . ARG A 1 95 ? 10.413 8.309 13.741 1.00 91.06 95 ARG A C 1
ATOM 724 O O . ARG A 1 95 ? 9.569 8.243 14.619 1.00 91.06 95 ARG A O 1
ATOM 731 N N . GLU A 1 96 ? 10.342 9.162 12.723 1.00 89.56 96 GLU A N 1
ATOM 732 C CA . GLU A 1 96 ? 9.260 10.140 12.541 1.00 89.56 96 GLU A CA 1
ATOM 733 C C . GLU A 1 96 ? 8.207 9.656 11.529 1.00 89.56 96 GLU A C 1
ATOM 735 O O . GLU A 1 96 ? 7.253 10.370 11.245 1.00 89.56 96 GLU A O 1
ATOM 740 N N . ASN A 1 97 ? 8.416 8.471 10.942 1.00 91.75 97 ASN A N 1
ATOM 741 C CA . ASN A 1 97 ? 7.658 7.904 9.829 1.00 91.75 97 ASN A CA 1
ATOM 742 C C . ASN A 1 97 ? 7.267 8.929 8.744 1.00 91.75 97 ASN A C 1
ATOM 744 O O . ASN A 1 97 ? 6.114 9.006 8.328 1.00 91.75 97 ASN A O 1
ATOM 748 N N . ARG A 1 98 ? 8.228 9.735 8.273 1.00 94.44 98 ARG A N 1
ATOM 749 C CA . ARG A 1 98 ? 7.989 10.741 7.224 1.00 94.44 98 ARG A CA 1
ATOM 750 C C . ARG A 1 98 ? 9.120 10.817 6.210 1.00 94.44 98 ARG A C 1
ATOM 752 O O . ARG A 1 98 ? 10.256 10.431 6.489 1.00 94.44 98 ARG A O 1
ATOM 759 N N . PHE A 1 99 ? 8.818 11.391 5.051 1.00 97.06 99 PHE A N 1
ATOM 760 C CA . PHE A 1 99 ? 9.843 11.829 4.112 1.00 97.06 99 PHE A CA 1
ATOM 761 C C . PHE A 1 99 ? 10.369 13.211 4.507 1.00 97.06 99 PHE A C 1
ATOM 763 O O . PHE A 1 99 ? 9.604 14.127 4.816 1.00 97.06 99 PHE A O 1
ATOM 770 N N . SER A 1 100 ? 11.688 13.361 4.484 1.00 96.88 100 SER A N 1
ATOM 771 C CA . SER A 1 100 ? 12.379 14.631 4.659 1.00 96.88 100 SER A CA 1
ATOM 772 C C . SER A 1 100 ? 13.064 15.008 3.358 1.00 96.88 100 SER A C 1
ATOM 774 O O . SER A 1 100 ? 13.804 14.219 2.772 1.00 96.88 100 SER A O 1
ATOM 776 N N . ARG A 1 101 ? 12.804 16.223 2.882 1.00 96.94 101 ARG A N 1
ATOM 777 C CA . ARG A 1 101 ? 13.443 16.749 1.681 1.00 96.94 101 ARG A CA 1
ATOM 778 C C . ARG A 1 101 ? 14.810 17.310 2.046 1.00 96.94 101 ARG A C 1
ATOM 780 O O . ARG A 1 101 ? 14.876 18.327 2.730 1.00 96.94 101 ARG A O 1
ATOM 787 N N . LEU A 1 102 ? 15.862 16.673 1.544 1.00 95.38 102 LEU A N 1
ATOM 788 C CA . LEU A 1 102 ? 17.244 17.089 1.775 1.00 95.38 102 LEU A CA 1
ATOM 789 C C . LEU A 1 102 ? 17.681 18.165 0.788 1.00 95.38 102 LEU A C 1
ATOM 791 O O . LEU A 1 102 ? 18.278 19.158 1.188 1.00 95.38 102 LEU A O 1
ATOM 795 N N . HIS A 1 103 ? 17.342 17.996 -0.493 1.00 96.50 103 HIS A N 1
ATOM 796 C CA . HIS A 1 103 ? 17.731 18.938 -1.539 1.00 96.50 103 HIS A CA 1
ATOM 797 C C . HIS A 1 103 ? 16.570 19.283 -2.466 1.00 96.50 103 HIS A C 1
ATOM 799 O O . HIS A 1 103 ? 15.722 18.437 -2.762 1.00 96.50 103 HIS A O 1
ATOM 805 N N . LEU A 1 104 ? 16.546 20.531 -2.933 1.00 97.38 104 LEU A N 1
ATOM 806 C CA . LEU A 1 104 ? 15.630 21.010 -3.964 1.00 97.38 104 LEU A CA 1
ATOM 807 C C . LEU A 1 104 ? 16.318 22.083 -4.802 1.00 97.38 104 LEU A C 1
ATOM 809 O O . LEU A 1 104 ? 16.552 23.189 -4.316 1.00 97.38 104 LEU A O 1
ATOM 813 N N . GLU A 1 105 ? 16.542 21.798 -6.078 1.00 97.31 105 GLU A N 1
ATOM 814 C CA . GLU A 1 105 ? 17.206 22.734 -6.981 1.00 97.31 105 GLU A CA 1
ATOM 815 C C . GLU A 1 105 ? 16.424 22.931 -8.268 1.00 97.31 105 GLU A C 1
ATOM 817 O O . GLU A 1 105 ? 15.874 21.993 -8.840 1.00 97.31 105 GLU A O 1
ATOM 822 N N . THR A 1 106 ? 16.343 24.186 -8.706 1.00 98.12 106 THR A N 1
ATOM 823 C CA . THR A 1 106 ? 15.576 24.567 -9.892 1.00 98.12 106 THR A CA 1
ATOM 824 C C . THR A 1 106 ? 16.468 24.524 -11.119 1.00 98.12 106 THR A C 1
ATOM 826 O O . THR A 1 106 ? 17.467 25.230 -11.165 1.00 98.12 106 THR A O 1
ATOM 829 N N . PHE A 1 107 ? 16.063 23.755 -12.128 1.00 97.19 107 PHE A N 1
ATOM 830 C CA . PHE A 1 107 ? 16.761 23.676 -13.414 1.00 97.19 107 PHE A CA 1
ATOM 831 C C . PHE A 1 107 ? 15.919 24.191 -14.588 1.00 97.19 107 PHE A C 1
ATOM 833 O O . PHE A 1 107 ? 16.433 24.389 -15.686 1.00 97.19 107 PHE A O 1
ATOM 840 N N . GLY A 1 108 ? 14.612 24.398 -14.399 1.00 96.50 108 GLY A N 1
ATOM 841 C CA . GLY A 1 108 ? 13.722 24.801 -15.482 1.00 96.50 108 GLY A CA 1
ATOM 842 C C . GLY A 1 108 ? 12.358 25.304 -15.020 1.00 96.50 108 GLY A C 1
ATOM 843 O O . GLY A 1 108 ? 12.081 25.469 -13.834 1.00 96.50 108 GLY A O 1
ATOM 844 N N . LYS A 1 109 ? 11.485 25.575 -15.994 1.00 97.75 109 LYS A N 1
ATOM 845 C CA . LYS A 1 109 ? 10.076 25.922 -15.748 1.00 97.75 109 LYS A CA 1
ATOM 846 C C . LYS A 1 109 ? 9.272 24.668 -15.399 1.00 97.75 109 LYS A C 1
ATOM 848 O O . LYS A 1 109 ? 9.588 23.585 -15.872 1.00 97.75 109 LYS A O 1
ATOM 853 N N . SER A 1 110 ? 8.186 24.838 -14.653 1.00 97.75 110 SER A N 1
ATOM 854 C CA . SER A 1 110 ? 7.249 23.751 -14.361 1.00 97.75 110 SER A CA 1
ATOM 855 C C . SER A 1 110 ? 6.440 23.301 -15.589 1.00 97.75 110 SER A C 1
ATOM 857 O O . SER A 1 110 ? 6.311 24.023 -16.593 1.00 97.75 110 SER A O 1
ATOM 859 N N . GLY A 1 111 ? 5.864 22.108 -15.474 1.00 97.38 111 GLY A N 1
ATOM 860 C CA . GLY A 1 111 ? 5.068 21.394 -16.463 1.00 97.38 111 GLY A CA 1
ATOM 861 C C . GLY A 1 111 ? 5.835 20.259 -17.145 1.00 97.38 111 GLY A C 1
ATOM 862 O O . GLY A 1 111 ? 7.060 20.283 -17.261 1.00 97.38 111 GLY A O 1
ATOM 863 N N . VAL A 1 112 ? 5.088 19.287 -17.666 1.00 98.25 112 VAL A N 1
ATOM 864 C CA . VAL A 1 112 ? 5.610 18.238 -18.552 1.00 98.25 112 VAL A CA 1
ATOM 865 C C . VAL A 1 112 ? 5.861 18.861 -19.926 1.00 98.25 112 VAL A C 1
ATOM 867 O O . VAL A 1 112 ? 4.922 19.145 -20.668 1.00 98.25 112 VAL A O 1
ATOM 870 N N . ARG A 1 113 ? 7.127 19.159 -20.249 1.00 97.88 113 ARG A N 1
ATOM 871 C CA . ARG A 1 113 ? 7.509 19.823 -21.509 1.00 97.88 113 ARG A CA 1
ATOM 872 C C . ARG A 1 113 ? 8.550 19.024 -22.282 1.00 97.88 113 ARG A C 1
ATOM 874 O O . ARG A 1 113 ? 9.392 18.355 -21.693 1.00 97.88 113 ARG A O 1
ATOM 881 N N . ARG A 1 114 ? 8.542 19.201 -23.606 1.00 97.88 114 ARG A N 1
ATOM 882 C CA . ARG A 1 114 ? 9.411 18.493 -24.562 1.00 97.88 114 ARG A CA 1
ATOM 883 C C . ARG A 1 114 ? 10.911 18.654 -24.286 1.00 97.88 114 ARG A C 1
ATOM 885 O O . ARG A 1 114 ? 11.652 17.686 -24.382 1.00 97.88 114 ARG A O 1
ATOM 892 N N . VAL A 1 115 ? 11.329 19.865 -23.904 1.00 98.00 115 VAL A N 1
ATOM 893 C CA . VAL A 1 115 ? 12.740 20.261 -23.708 1.00 98.00 115 VAL A CA 1
ATOM 894 C C . VAL A 1 115 ? 13.057 20.675 -22.263 1.00 98.00 115 VAL A C 1
ATOM 896 O O . VAL A 1 115 ? 14.018 21.398 -22.024 1.00 98.00 115 VAL A O 1
ATOM 899 N N . ILE A 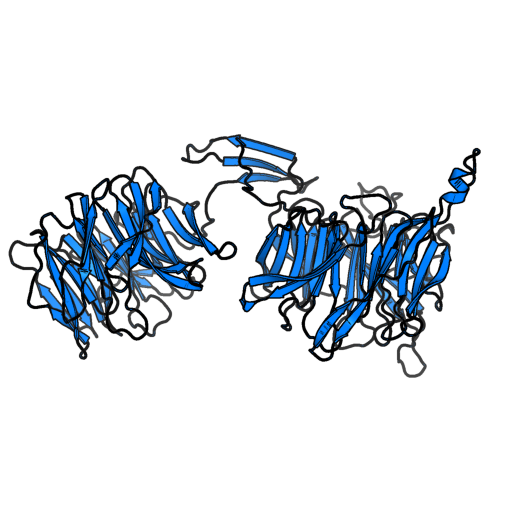1 116 ? 12.230 20.307 -21.279 1.00 98.38 116 ILE A N 1
ATOM 900 C CA . ILE A 1 116 ? 12.555 20.537 -19.860 1.00 98.38 116 ILE A CA 1
ATOM 901 C C . ILE A 1 116 ? 12.760 19.184 -19.184 1.00 98.38 116 ILE A C 1
ATOM 903 O O . ILE A 1 116 ? 11.831 18.369 -19.234 1.00 98.38 116 ILE A O 1
ATOM 907 N N . PRO A 1 117 ? 13.946 18.925 -18.592 1.00 98.31 117 PRO A N 1
ATOM 908 C CA . PRO A 1 117 ? 14.255 17.636 -17.990 1.00 98.31 117 PRO A CA 1
ATOM 909 C C . PRO A 1 117 ? 13.226 17.173 -16.962 1.00 98.31 117 PRO A C 1
ATOM 911 O O . PRO A 1 117 ? 12.589 17.979 -16.285 1.00 98.31 117 PRO A O 1
ATOM 914 N N . GLY A 1 118 ? 13.057 15.858 -16.869 1.00 96.38 118 GLY A N 1
ATOM 915 C CA . GLY A 1 118 ? 12.150 15.228 -15.915 1.00 96.38 118 GLY A CA 1
ATOM 916 C C . GLY A 1 118 ? 11.451 13.978 -16.434 1.00 96.38 118 GLY A C 1
ATOM 917 O O . GLY A 1 118 ? 10.725 13.375 -15.659 1.00 96.38 118 GLY A O 1
ATOM 918 N N . GLU A 1 119 ? 11.630 13.607 -17.708 1.00 97.94 119 GLU A N 1
ATOM 919 C CA . GLU A 1 119 ? 11.093 12.343 -18.239 1.00 97.94 119 GLU A CA 1
ATOM 920 C C . GLU A 1 119 ? 11.980 11.175 -17.824 1.00 97.94 119 GLU A C 1
ATOM 922 O O . GLU A 1 119 ? 11.508 10.207 -17.241 1.00 97.94 119 GLU A O 1
ATOM 927 N N . TYR A 1 120 ? 13.282 11.312 -18.071 1.00 98.38 120 TYR A N 1
ATOM 928 C CA . TYR A 1 120 ? 14.258 10.273 -17.791 1.00 98.38 120 TYR A CA 1
ATOM 929 C C . TYR A 1 120 ? 15.143 10.681 -16.620 1.00 98.38 120 TYR A C 1
ATOM 931 O O . TYR A 1 120 ? 15.597 11.828 -16.536 1.00 98.38 120 TYR A O 1
ATOM 939 N N . LEU A 1 121 ? 15.424 9.721 -15.744 1.00 98.44 121 LEU A N 1
ATOM 940 C CA . LEU A 1 121 ? 16.330 9.866 -14.616 1.00 98.44 121 LEU A CA 1
ATOM 941 C C . LEU A 1 121 ? 17.148 8.583 -14.469 1.00 98.44 121 LEU A C 1
ATOM 943 O O . LEU A 1 121 ? 16.593 7.495 -14.357 1.00 98.44 121 LEU A O 1
ATOM 947 N N . ALA A 1 122 ? 18.468 8.721 -14.437 1.00 98.06 122 ALA A N 1
ATOM 948 C CA . ALA A 1 122 ? 19.392 7.619 -14.204 1.00 98.06 122 ALA A CA 1
ATOM 949 C C . ALA A 1 122 ? 20.413 8.020 -13.137 1.00 98.06 122 ALA A C 1
ATOM 951 O O . ALA A 1 122 ? 20.837 9.174 -13.080 1.00 98.06 122 ALA A O 1
ATOM 952 N N . CYS A 1 123 ? 20.829 7.075 -12.296 1.00 97.88 123 CYS A N 1
ATOM 953 C CA . CYS A 1 123 ? 21.838 7.317 -11.270 1.00 97.88 123 CYS A CA 1
ATOM 954 C C . CYS A 1 123 ? 22.974 6.300 -11.371 1.00 97.88 123 CYS A C 1
ATOM 956 O O . CYS A 1 123 ? 22.729 5.115 -11.589 1.00 97.88 123 CYS A O 1
ATOM 958 N N . ASP A 1 124 ? 24.209 6.782 -11.225 1.00 97.62 124 ASP A N 1
ATOM 959 C CA . ASP A 1 124 ? 25.412 5.957 -11.135 1.00 97.62 124 ASP A CA 1
ATOM 960 C C . ASP A 1 124 ? 25.252 4.911 -10.013 1.00 97.62 124 ASP A C 1
ATOM 962 O O . ASP A 1 124 ? 24.902 5.281 -8.889 1.00 97.62 124 ASP A O 1
ATOM 966 N N . PRO A 1 125 ? 25.540 3.619 -10.257 1.00 95.56 125 PRO A N 1
ATOM 967 C CA . PRO A 1 125 ? 25.362 2.560 -9.256 1.00 95.56 125 PRO A CA 1
ATOM 968 C C . PRO A 1 125 ? 26.167 2.735 -7.969 1.00 95.56 125 PRO A C 1
ATOM 970 O O . PRO A 1 125 ? 25.827 2.137 -6.947 1.00 95.56 125 PRO A O 1
ATOM 973 N N . LYS A 1 126 ? 27.247 3.528 -7.998 1.00 95.31 126 LYS A N 1
ATOM 974 C CA . LYS A 1 126 ? 28.034 3.873 -6.804 1.00 95.31 126 LYS A CA 1
ATOM 975 C C . LYS A 1 126 ? 27.582 5.185 -6.151 1.00 95.31 126 LYS A C 1
ATOM 977 O O . LYS A 1 126 ? 28.230 5.636 -5.210 1.00 95.31 126 LYS A O 1
ATOM 982 N N . GLY A 1 127 ? 26.491 5.783 -6.634 1.00 95.50 127 GLY A N 1
ATOM 983 C CA . GLY A 1 127 ? 25.854 6.976 -6.082 1.00 95.50 127 GLY A CA 1
ATOM 984 C C . GLY A 1 127 ? 26.677 8.253 -6.215 1.00 95.50 127 GLY A C 1
ATOM 985 O O . GLY A 1 127 ? 26.565 9.127 -5.360 1.00 95.50 127 GLY A O 1
ATOM 986 N N . ARG A 1 128 ? 27.518 8.355 -7.253 1.00 95.88 128 ARG A N 1
ATOM 987 C CA . ARG A 1 128 ? 28.437 9.492 -7.458 1.00 95.88 128 ARG A CA 1
ATOM 988 C C . ARG A 1 128 ? 27.851 10.611 -8.312 1.00 95.88 128 ARG A C 1
ATOM 990 O O . ARG A 1 128 ? 28.281 11.754 -8.215 1.00 95.88 128 ARG A O 1
ATOM 997 N N . ALA A 1 129 ? 26.902 10.288 -9.183 1.00 97.69 129 ALA A N 1
ATOM 998 C CA . ALA A 1 129 ? 26.253 11.251 -10.061 1.00 97.69 129 ALA A CA 1
ATOM 999 C C . ALA A 1 129 ? 24.876 10.750 -10.508 1.00 97.69 129 ALA A C 1
ATOM 1001 O O . ALA A 1 129 ? 24.594 9.549 -10.486 1.00 97.69 129 ALA A O 1
ATOM 1002 N N . CYS A 1 130 ? 24.026 11.661 -10.964 1.00 98.19 130 CYS A N 1
ATOM 1003 C CA . CYS A 1 130 ? 22.797 11.324 -11.671 1.00 98.19 130 CYS A CA 1
ATOM 1004 C C . CYS A 1 130 ? 22.628 12.190 -12.919 1.00 98.19 130 CYS A C 1
ATOM 1006 O O . CYS A 1 130 ? 23.129 13.311 -12.979 1.00 98.19 130 CYS A O 1
ATOM 1008 N N . LEU A 1 131 ? 21.920 11.660 -13.913 1.00 98.62 131 LEU A N 1
ATOM 1009 C CA . LEU A 1 131 ? 21.554 12.363 -15.135 1.00 98.62 131 LEU A CA 1
ATOM 1010 C C . LEU A 1 131 ? 20.032 12.462 -15.204 1.00 98.62 131 LEU A C 1
ATOM 1012 O O . LEU A 1 131 ? 19.334 11.451 -15.110 1.00 98.62 131 LEU A O 1
ATOM 1016 N N . ILE A 1 132 ? 19.526 13.680 -15.388 1.00 98.69 132 ILE A N 1
ATOM 1017 C CA . ILE A 1 132 ? 18.116 13.966 -15.653 1.00 98.69 132 ILE A CA 1
ATOM 1018 C C . ILE A 1 132 ? 17.969 14.546 -17.062 1.00 98.69 132 ILE A C 1
ATOM 1020 O O . ILE A 1 132 ? 18.697 15.462 -17.453 1.00 98.69 132 ILE A O 1
ATOM 1024 N N . ALA A 1 133 ? 17.027 14.017 -17.840 1.00 98.69 133 ALA A N 1
ATOM 1025 C CA . ALA A 1 133 ? 16.842 14.400 -19.237 1.00 98.69 133 ALA A CA 1
ATOM 1026 C C . ALA A 1 133 ? 15.373 14.633 -19.600 1.00 98.69 133 ALA A C 1
ATOM 1028 O O . ALA A 1 133 ? 14.441 14.174 -18.928 1.00 98.69 133 ALA A O 1
ATOM 1029 N N . SER A 1 134 ? 15.166 15.411 -20.659 1.00 98.38 134 SER A N 1
ATOM 1030 C CA . SER A 1 134 ? 13.878 15.535 -21.341 1.00 98.38 134 SER A CA 1
ATOM 1031 C C . SER A 1 134 ? 13.796 14.589 -22.532 1.00 98.38 134 SER A C 1
ATOM 1033 O O . SER A 1 134 ? 14.788 13.971 -22.907 1.00 98.38 134 SER A O 1
ATOM 1035 N N . ILE A 1 135 ? 12.611 14.507 -23.139 1.00 98.12 135 ILE A N 1
ATOM 1036 C CA . ILE A 1 135 ? 12.393 13.730 -24.365 1.00 98.12 135 ILE A CA 1
ATOM 1037 C C . ILE A 1 135 ? 13.306 14.225 -25.485 1.00 98.12 135 ILE A C 1
ATOM 1039 O O . ILE A 1 135 ? 13.853 13.419 -26.223 1.00 98.12 135 ILE A O 1
ATOM 1043 N N . GLU A 1 136 ? 13.499 15.540 -25.596 1.00 98.12 136 GLU A N 1
ATOM 1044 C CA . GLU A 1 136 ? 14.354 16.128 -26.622 1.00 98.12 136 GLU A CA 1
ATOM 1045 C C . GLU A 1 136 ? 15.453 16.993 -26.001 1.00 98.12 136 GLU A C 1
ATOM 1047 O O . GLU A 1 136 ? 15.198 17.744 -25.053 1.00 98.12 136 GLU A O 1
ATOM 1052 N N . LYS A 1 137 ? 16.643 16.964 -26.608 1.00 96.69 137 LYS A N 1
ATOM 1053 C CA . LYS A 1 137 ? 17.747 17.921 -26.455 1.00 96.69 137 LYS A CA 1
ATOM 1054 C C . LYS A 1 137 ? 18.442 17.968 -25.096 1.00 96.69 137 LYS A C 1
ATOM 1056 O O . LYS A 1 137 ? 19.657 17.774 -25.039 1.00 96.69 137 LYS A O 1
ATOM 1061 N N . ASN A 1 138 ? 17.724 18.320 -24.033 1.00 98.25 138 ASN A N 1
ATOM 1062 C CA . ASN A 1 138 ? 18.320 18.739 -22.770 1.00 98.25 138 ASN A CA 1
ATOM 1063 C C . ASN A 1 138 ? 18.619 17.546 -21.849 1.00 98.25 138 ASN A C 1
ATOM 1065 O O . ASN A 1 138 ? 17.740 16.752 -21.516 1.00 98.25 138 ASN A O 1
ATOM 1069 N N . LYS A 1 139 ? 19.871 17.482 -21.391 1.00 98.56 139 LYS A N 1
ATOM 1070 C CA . LYS A 1 139 ? 20.400 16.540 -20.397 1.00 98.56 139 LYS A CA 1
ATOM 1071 C C . LYS A 1 139 ? 21.236 17.311 -19.384 1.00 98.56 139 LYS A C 1
ATOM 1073 O O . LYS A 1 139 ? 22.055 18.138 -19.796 1.00 98.56 139 LYS A O 1
ATOM 1078 N N . LEU A 1 140 ? 21.014 17.054 -18.100 1.00 98.50 140 LEU A N 1
ATOM 1079 C CA . LEU A 1 140 ? 21.729 17.675 -16.988 1.00 98.50 140 LEU A CA 1
ATOM 1080 C C . LEU A 1 140 ? 22.310 16.586 -16.093 1.00 98.50 140 LEU A C 1
ATOM 1082 O O . LEU A 1 140 ? 21.586 15.676 -15.689 1.00 98.50 140 LEU A O 1
ATOM 1086 N N . VAL A 1 141 ? 23.595 16.696 -15.773 1.00 98.62 141 VAL A N 1
ATOM 1087 C CA . VAL A 1 141 ? 24.286 15.789 -14.854 1.00 98.62 141 VAL A CA 1
ATOM 1088 C C . VAL A 1 141 ? 24.573 16.513 -13.548 1.00 98.62 141 VAL A C 1
ATOM 1090 O O . VAL A 1 141 ? 25.164 17.589 -13.549 1.00 98.62 141 VAL A O 1
ATOM 1093 N N . TYR A 1 142 ? 24.177 15.905 -12.437 1.00 98.25 142 TYR A N 1
ATOM 1094 C CA . TYR A 1 142 ? 24.475 16.375 -11.090 1.00 98.25 142 TYR A CA 1
ATOM 1095 C C . TYR A 1 142 ? 25.489 15.443 -10.438 1.00 98.25 142 TYR A C 1
ATOM 1097 O O . TYR A 1 142 ? 25.294 14.227 -10.430 1.00 98.25 142 TYR A O 1
ATOM 1105 N N . VAL A 1 143 ? 26.552 16.007 -9.865 1.00 97.69 143 VAL A N 1
ATOM 1106 C CA . VAL A 1 143 ? 27.528 15.252 -9.073 1.00 97.69 143 VAL A CA 1
ATOM 1107 C C . VAL A 1 143 ? 27.049 15.206 -7.629 1.00 97.69 143 VAL A C 1
ATOM 1109 O O . VAL A 1 143 ? 26.718 16.238 -7.043 1.00 97.69 143 VAL A O 1
ATOM 1112 N N . LEU A 1 144 ? 27.011 14.003 -7.065 1.00 95.88 144 LEU A N 1
ATOM 1113 C CA . LEU A 1 144 ? 26.541 13.710 -5.717 1.00 95.88 144 LEU A CA 1
ATOM 1114 C C . LEU A 1 144 ? 27.757 13.388 -4.852 1.00 95.88 144 LEU A C 1
ATOM 1116 O O . LEU A 1 144 ? 28.459 12.405 -5.081 1.00 95.88 144 LEU A O 1
ATOM 1120 N N . ASN A 1 145 ? 28.010 14.232 -3.860 1.00 92.06 145 ASN A N 1
ATOM 1121 C CA . ASN A 1 145 ? 29.161 14.126 -2.977 1.00 92.06 145 ASN A CA 1
ATOM 1122 C C . ASN A 1 145 ? 28.735 14.078 -1.510 1.00 92.06 145 ASN A C 1
ATOM 1124 O O . ASN A 1 145 ? 27.575 14.282 -1.149 1.00 92.06 145 ASN A O 1
ATOM 1128 N N . ARG A 1 146 ? 29.709 13.777 -0.653 1.00 89.62 146 ARG A N 1
ATOM 1129 C CA . ARG A 1 146 ? 29.560 13.773 0.799 1.00 89.62 146 ARG A CA 1
ATOM 1130 C C . ARG A 1 146 ? 30.511 14.805 1.392 1.00 89.62 146 ARG A C 1
ATOM 1132 O O . ARG A 1 146 ? 31.700 14.788 1.073 1.00 89.62 146 ARG A O 1
ATOM 1139 N N . ASN A 1 147 ? 30.004 15.703 2.233 1.00 89.25 147 ASN A N 1
ATOM 1140 C CA . ASN A 1 147 ? 30.847 16.673 2.937 1.00 89.25 147 ASN A CA 1
ATOM 1141 C C . ASN A 1 147 ? 31.545 16.043 4.162 1.00 89.25 147 ASN A C 1
ATOM 1143 O O . ASN A 1 147 ? 31.325 14.881 4.513 1.00 89.25 147 ASN A O 1
ATOM 1147 N N . SER A 1 148 ? 32.383 16.828 4.847 1.00 86.62 148 SER A N 1
ATOM 1148 C CA . SER A 1 148 ? 33.076 16.407 6.075 1.00 86.62 148 SER A CA 1
ATOM 1149 C C . SER A 1 148 ? 32.133 16.077 7.240 1.00 86.62 148 SER A C 1
ATOM 1151 O O . SER A 1 148 ? 32.516 15.324 8.131 1.00 86.62 148 SER A O 1
ATOM 1153 N N . GLN A 1 149 ? 30.902 16.595 7.222 1.00 87.12 149 GLN A N 1
ATOM 1154 C CA . GLN A 1 149 ? 29.844 16.321 8.202 1.00 87.12 149 GLN A CA 1
ATOM 1155 C C . GLN A 1 149 ? 29.000 15.093 7.839 1.00 87.12 149 GLN A C 1
ATOM 1157 O O . GLN A 1 149 ? 28.004 14.819 8.498 1.00 87.12 149 GLN A O 1
ATOM 1162 N N . ALA A 1 150 ? 29.411 14.332 6.821 1.00 84.44 150 ALA A N 1
ATOM 1163 C CA . ALA A 1 150 ? 28.700 13.173 6.305 1.00 84.44 150 ALA A CA 1
ATOM 1164 C C . ALA A 1 150 ? 27.344 13.455 5.636 1.00 84.44 150 ALA A C 1
ATOM 1166 O O . ALA A 1 150 ? 26.614 12.505 5.355 1.00 84.44 150 ALA A O 1
ATOM 1167 N N . GLU A 1 151 ? 27.041 14.708 5.321 1.00 87.94 151 GLU A N 1
ATOM 1168 C CA . GLU A 1 151 ? 25.817 15.109 4.637 1.00 87.94 151 GLU A CA 1
ATOM 1169 C C . GLU A 1 151 ? 25.988 15.079 3.117 1.00 87.94 151 GLU A C 1
ATOM 1171 O O . GLU A 1 151 ? 27.094 15.226 2.581 1.00 87.94 151 GLU A O 1
ATOM 1176 N N . LEU A 1 152 ? 24.864 14.895 2.426 1.00 92.56 152 LEU A N 1
ATOM 1177 C CA . LEU A 1 152 ? 24.782 14.964 0.974 1.00 92.56 152 LEU A CA 1
ATOM 1178 C C . LEU A 1 152 ? 25.052 16.393 0.493 1.00 92.56 152 LEU A C 1
ATOM 1180 O O . LEU A 1 152 ? 24.405 17.340 0.936 1.00 92.56 152 LEU A O 1
ATOM 1184 N N . THR A 1 153 ? 25.945 16.530 -0.481 1.00 92.56 153 THR A N 1
ATOM 1185 C CA . THR A 1 153 ? 26.133 17.754 -1.258 1.00 92.56 153 THR A CA 1
ATOM 1186 C C . THR A 1 153 ? 25.965 17.468 -2.741 1.00 92.56 153 THR A C 1
ATOM 1188 O O . THR A 1 153 ? 26.198 16.358 -3.218 1.00 92.56 153 THR A O 1
ATOM 1191 N N . ILE A 1 154 ? 25.543 18.486 -3.478 1.00 94.31 154 ILE A N 1
ATOM 1192 C CA . ILE A 1 154 ? 25.247 18.401 -4.906 1.00 94.31 154 ILE A CA 1
ATOM 1193 C C . ILE A 1 154 ? 25.889 19.581 -5.624 1.00 94.31 154 ILE A C 1
ATOM 1195 O O . ILE A 1 154 ? 25.915 20.700 -5.107 1.00 94.31 154 ILE A O 1
ATOM 1199 N N . SER A 1 155 ? 26.477 19.306 -6.783 1.00 94.00 155 SER A N 1
ATOM 1200 C CA . SER A 1 155 ? 27.074 20.333 -7.632 1.00 94.00 155 SER A CA 1
ATOM 1201 C C . SER A 1 155 ? 26.012 21.092 -8.426 1.00 94.00 155 SER A C 1
ATOM 1203 O O . SER A 1 155 ? 24.912 20.589 -8.640 1.00 94.00 155 SER A O 1
ATOM 1205 N N . SER A 1 156 ? 26.389 22.244 -8.986 1.00 95.06 156 SER A N 1
ATOM 1206 C CA . SER A 1 156 ? 25.653 22.809 -10.120 1.00 95.06 156 SER A CA 1
ATOM 1207 C C . SER A 1 156 ? 25.561 21.781 -11.260 1.00 95.06 156 SER A C 1
ATOM 1209 O O . SER A 1 156 ? 26.487 20.971 -11.419 1.00 95.06 156 SER A O 1
ATOM 1211 N N . PRO A 1 157 ? 24.484 21.801 -12.062 1.00 97.19 157 PRO A N 1
ATOM 1212 C CA . PRO A 1 157 ? 24.321 20.854 -13.151 1.00 97.19 157 PRO A CA 1
ATOM 1213 C C . PRO A 1 157 ? 25.336 21.099 -14.267 1.00 97.19 157 PRO A C 1
ATOM 1215 O O . PRO A 1 157 ? 25.634 22.239 -14.623 1.00 97.19 157 PRO A O 1
ATOM 1218 N N . LEU A 1 158 ? 25.811 20.010 -14.861 1.00 97.94 158 LEU A N 1
ATOM 1219 C CA . LEU A 1 158 ? 26.623 20.010 -16.070 1.00 97.94 158 LEU A CA 1
ATOM 1220 C C . LEU A 1 158 ? 25.731 19.707 -17.275 1.00 97.94 158 LEU A C 1
ATOM 1222 O O . LEU A 1 158 ? 24.978 18.730 -17.278 1.00 97.94 158 LEU A O 1
ATOM 1226 N N . GLU A 1 159 ? 25.805 20.550 -18.298 1.00 97.19 159 GLU A N 1
ATOM 1227 C CA . GLU A 1 159 ? 24.951 20.453 -19.481 1.00 97.19 159 GLU A CA 1
ATOM 1228 C C . GLU A 1 159 ? 25.550 19.516 -20.538 1.00 97.19 159 GLU A C 1
ATOM 1230 O O . GLU A 1 159 ? 26.717 19.633 -20.904 1.00 97.19 159 GLU A O 1
ATOM 1235 N N . ALA A 1 160 ? 24.721 18.623 -21.084 1.00 96.75 160 ALA A N 1
ATOM 1236 C CA . ALA A 1 160 ? 25.060 17.767 -22.227 1.00 96.75 160 ALA A CA 1
ATOM 1237 C C . ALA A 1 160 ? 23.990 17.881 -23.330 1.00 96.75 160 ALA A C 1
ATOM 1239 O O . ALA A 1 160 ? 23.368 16.901 -23.744 1.00 96.75 160 ALA A O 1
ATOM 1240 N N . HIS A 1 161 ? 23.695 19.117 -23.741 1.00 97.12 161 HIS A N 1
ATOM 1241 C CA . HIS A 1 161 ? 22.597 19.434 -24.656 1.00 97.12 161 HIS A CA 1
ATOM 1242 C C . HIS A 1 161 ? 22.963 19.174 -26.123 1.00 97.12 161 HIS A C 1
ATOM 1244 O O . HIS A 1 161 ? 24.007 19.625 -26.589 1.00 97.12 161 HIS A O 1
ATOM 1250 N N . LYS A 1 162 ? 22.068 18.526 -26.881 1.00 97.12 162 LYS A N 1
ATOM 1251 C CA . LYS A 1 162 ? 22.201 18.373 -28.342 1.00 97.12 162 LYS A CA 1
ATOM 1252 C C . LYS A 1 162 ? 20.846 18.597 -29.038 1.00 97.12 162 LYS A C 1
ATOM 1254 O O . LYS A 1 162 ? 19.958 17.769 -28.867 1.00 97.12 162 LYS A O 1
ATOM 1259 N N . PRO A 1 163 ? 20.636 19.715 -29.764 1.00 96.81 163 PRO A N 1
ATOM 1260 C CA . PRO A 1 163 ? 19.387 19.971 -30.495 1.00 96.81 163 PRO A CA 1
ATOM 1261 C C . PRO A 1 163 ? 19.067 18.867 -31.510 1.00 96.81 163 PRO A C 1
ATOM 1263 O O . PRO A 1 163 ? 19.993 18.238 -32.011 1.00 96.81 163 PRO A O 1
ATOM 1266 N N . GLY A 1 164 ? 17.782 18.648 -31.805 1.00 95.56 164 GLY A N 1
ATOM 1267 C CA . GLY A 1 164 ? 17.357 17.661 -32.808 1.00 95.56 164 GLY A CA 1
ATOM 1268 C C . GLY A 1 164 ? 17.430 16.202 -32.347 1.00 95.56 164 GLY A C 1
ATOM 1269 O O . GLY A 1 164 ? 17.081 15.306 -33.105 1.00 95.56 164 GLY A O 1
ATOM 1270 N N . VAL A 1 165 ? 17.848 15.949 -31.101 1.00 97.88 165 VAL A N 1
ATOM 1271 C CA . VAL A 1 165 ? 17.966 14.594 -30.551 1.00 97.88 165 VAL A CA 1
ATOM 1272 C C . VAL A 1 165 ? 16.787 14.245 -29.662 1.00 97.88 165 VAL A C 1
ATOM 1274 O O . VAL A 1 165 ? 16.551 14.920 -28.656 1.00 97.88 165 VAL A O 1
ATOM 1277 N N . LEU A 1 166 ? 16.115 13.147 -29.996 1.00 98.12 166 LEU A N 1
ATOM 1278 C CA . LEU A 1 166 ? 15.116 12.471 -29.176 1.00 98.12 166 LEU A CA 1
ATOM 1279 C C . LEU A 1 166 ? 15.775 11.358 -28.362 1.00 98.12 166 LEU A C 1
ATOM 1281 O O . LEU A 1 166 ? 16.607 10.626 -28.886 1.00 98.12 166 LEU A O 1
ATOM 1285 N N . VAL A 1 167 ? 15.386 11.221 -27.097 1.00 98.44 167 VAL A N 1
ATOM 1286 C CA . VAL A 1 167 ? 15.812 10.141 -26.199 1.00 98.44 167 VAL A CA 1
ATOM 1287 C C . VAL A 1 167 ? 14.653 9.162 -26.028 1.00 98.44 167 VAL A C 1
ATOM 1289 O O . VAL A 1 167 ? 13.540 9.590 -25.715 1.00 98.44 167 VAL A O 1
ATOM 1292 N N . ILE A 1 168 ? 14.917 7.865 -26.208 1.00 98.06 168 ILE A N 1
ATOM 1293 C CA . ILE A 1 168 ? 13.926 6.781 -26.058 1.00 98.06 168 ILE A CA 1
ATOM 1294 C C . ILE A 1 168 ? 14.080 6.070 -24.709 1.00 98.06 168 ILE A C 1
ATOM 1296 O O . ILE A 1 168 ? 13.106 5.805 -24.014 1.00 98.06 168 ILE A O 1
ATOM 1300 N N . SER A 1 169 ? 15.320 5.768 -24.328 1.00 98.38 169 SER A N 1
ATOM 1301 C CA . SER A 1 169 ? 15.649 5.082 -23.079 1.00 98.38 169 SER A CA 1
ATOM 1302 C C . SER A 1 169 ? 16.977 5.591 -22.543 1.00 98.38 169 SER A C 1
ATOM 1304 O O . SER A 1 169 ? 17.832 6.034 -23.314 1.00 98.38 169 SER A O 1
ATOM 1306 N N . MET A 1 170 ? 17.151 5.540 -21.224 1.00 98.12 170 MET A N 1
ATOM 1307 C CA . MET A 1 170 ? 18.349 6.033 -20.557 1.00 98.12 170 MET A CA 1
ATOM 1308 C C . MET A 1 170 ? 18.635 5.237 -19.288 1.00 98.12 170 MET A C 1
ATOM 1310 O O . MET A 1 170 ? 17.767 5.093 -18.429 1.00 98.12 170 MET A O 1
ATOM 1314 N N . VAL A 1 171 ? 19.875 4.776 -19.145 1.00 98.50 171 VAL A N 1
ATOM 1315 C CA . VAL A 1 171 ? 20.373 4.070 -17.957 1.00 98.50 171 VAL A CA 1
ATOM 1316 C C . VAL A 1 171 ? 21.785 4.541 -17.621 1.00 98.50 171 VAL A C 1
ATOM 1318 O O . VAL A 1 171 ? 22.513 5.040 -18.477 1.00 98.50 171 VAL A O 1
ATOM 1321 N N . ALA A 1 172 ? 22.204 4.389 -16.368 1.00 98.44 172 ALA A N 1
ATOM 1322 C CA . ALA A 1 172 ? 23.616 4.529 -16.022 1.00 98.44 172 ALA A CA 1
ATOM 1323 C C . ALA A 1 172 ? 24.348 3.219 -16.344 1.00 98.44 172 ALA A C 1
ATOM 1325 O O . ALA A 1 172 ? 23.752 2.148 -16.247 1.00 98.44 172 ALA A O 1
ATOM 1326 N N . LEU A 1 173 ? 25.631 3.274 -16.687 1.00 98.19 173 LEU A N 1
ATOM 1327 C CA . LEU A 1 173 ? 26.488 2.089 -16.731 1.00 98.19 173 LEU A CA 1
ATOM 1328 C C . LEU A 1 173 ? 27.049 1.800 -15.337 1.00 98.19 173 LEU A C 1
ATOM 1330 O O . LEU A 1 173 ? 27.389 2.724 -14.596 1.00 98.19 173 LEU A O 1
ATOM 1334 N N . ASP A 1 174 ? 27.196 0.522 -14.988 1.00 97.38 174 ASP A N 1
ATOM 1335 C CA . ASP A 1 174 ? 28.034 0.137 -13.852 1.00 97.38 174 ASP A CA 1
ATOM 1336 C C . ASP A 1 174 ? 29.475 0.048 -14.344 1.00 97.38 174 ASP A C 1
ATOM 1338 O O . ASP A 1 174 ? 29.851 -0.896 -15.024 1.00 97.38 174 ASP A O 1
ATOM 1342 N N . VAL A 1 175 ? 30.282 1.062 -14.060 1.00 96.19 175 VAL A N 1
ATOM 1343 C CA . VAL A 1 175 ? 31.698 1.134 -14.468 1.00 96.19 175 VAL A CA 1
ATOM 1344 C C . VAL A 1 175 ? 32.635 0.917 -13.277 1.00 96.19 175 VAL A C 1
ATOM 1346 O O . VAL A 1 175 ? 33.789 1.355 -13.273 1.00 96.19 175 VAL A O 1
ATOM 1349 N N . GLY A 1 176 ? 32.128 0.299 -12.204 1.00 93.88 176 GLY A N 1
ATOM 1350 C CA . GLY A 1 176 ? 32.849 0.220 -10.942 1.00 93.88 176 GLY A CA 1
ATOM 1351 C C . GLY A 1 176 ? 33.133 1.623 -10.401 1.00 93.88 176 GLY A C 1
ATOM 1352 O O . GLY A 1 176 ? 32.208 2.358 -10.072 1.00 93.88 176 GLY A O 1
ATOM 1353 N N . TYR A 1 177 ? 34.412 1.993 -10.306 1.00 94.06 177 TYR A N 1
ATOM 1354 C CA . TYR A 1 177 ? 34.854 3.310 -9.829 1.00 94.06 177 TYR A CA 1
ATOM 1355 C C . TYR A 1 177 ? 35.513 4.177 -10.912 1.00 94.06 177 TYR A C 1
ATOM 1357 O O . TYR A 1 177 ? 35.992 5.266 -10.596 1.00 94.06 177 TYR A O 1
ATOM 1365 N N . ALA A 1 178 ? 35.499 3.751 -12.180 1.00 95.56 178 ALA A N 1
ATOM 1366 C CA . ALA A 1 178 ? 35.898 4.611 -13.296 1.00 95.56 178 ALA A CA 1
ATOM 1367 C C . ALA A 1 178 ? 34.923 5.794 -13.467 1.00 95.56 178 ALA A C 1
ATOM 1369 O O . ALA A 1 178 ? 33.874 5.834 -12.815 1.00 95.56 178 ALA A O 1
ATOM 1370 N N . ASN A 1 179 ? 35.262 6.766 -14.317 1.00 97.38 179 ASN A N 1
ATOM 1371 C CA . ASN A 1 179 ? 34.405 7.920 -14.616 1.00 97.38 179 ASN A CA 1
ATOM 1372 C C . ASN A 1 179 ? 32.960 7.479 -14.918 1.00 97.38 179 ASN A C 1
ATOM 1374 O O . ASN A 1 179 ? 32.788 6.606 -15.767 1.00 97.38 179 ASN A O 1
ATOM 1378 N N . PRO A 1 180 ? 31.929 8.020 -14.231 1.00 98.06 180 PRO A N 1
ATOM 1379 C CA . PRO A 1 180 ? 30.541 7.630 -14.467 1.00 98.06 180 PRO A CA 1
ATOM 1380 C C . PRO A 1 180 ? 30.138 7.798 -15.933 1.00 98.06 180 PRO A C 1
ATOM 1382 O O . PRO A 1 180 ? 30.438 8.821 -16.550 1.00 98.06 180 PRO A O 1
ATOM 1385 N N . VAL A 1 181 ? 29.413 6.820 -16.474 1.00 98.56 181 VAL A N 1
ATOM 1386 C CA . VAL A 1 181 ? 28.912 6.856 -17.852 1.00 98.56 181 VAL A CA 1
ATOM 1387 C C . VAL A 1 181 ? 27.403 6.646 -17.860 1.00 98.56 181 VAL A C 1
ATOM 1389 O O . VAL A 1 181 ? 26.887 5.765 -17.175 1.00 98.56 181 VAL A O 1
ATOM 1392 N N . PHE A 1 182 ? 26.695 7.437 -18.661 1.00 98.69 182 PHE A N 1
ATOM 1393 C CA . PHE A 1 182 ? 25.261 7.296 -18.901 1.00 98.69 182 PHE A CA 1
ATOM 1394 C C . PHE A 1 182 ? 25.020 6.886 -20.351 1.00 98.69 182 PHE A C 1
ATOM 1396 O O . PHE A 1 182 ? 25.513 7.539 -21.270 1.00 98.69 182 PHE A O 1
ATOM 1403 N N . ALA A 1 183 ? 24.265 5.811 -20.550 1.00 98.62 183 ALA A N 1
ATOM 1404 C CA . ALA A 1 183 ? 23.889 5.300 -21.857 1.00 98.62 183 ALA A CA 1
ATOM 1405 C C . ALA A 1 183 ? 22.476 5.768 -22.220 1.00 98.62 183 ALA A C 1
ATOM 1407 O O . ALA A 1 183 ? 21.563 5.684 -21.394 1.00 98.62 183 ALA A O 1
ATOM 1408 N N . ALA A 1 184 ? 22.291 6.239 -23.450 1.00 98.69 184 ALA A N 1
ATOM 1409 C CA . ALA A 1 184 ? 20.995 6.647 -23.979 1.00 98.69 184 ALA A CA 1
ATOM 1410 C C . ALA A 1 184 ? 20.765 6.077 -25.384 1.00 98.69 184 ALA A C 1
ATOM 1412 O O . ALA A 1 184 ? 21.701 6.012 -26.181 1.00 98.69 184 ALA A O 1
ATOM 1413 N N . LEU A 1 185 ? 19.521 5.695 -25.678 1.00 98.56 185 LEU A N 1
ATOM 1414 C CA . LEU A 1 185 ? 19.056 5.453 -27.045 1.00 98.56 185 LEU A CA 1
ATOM 1415 C C . LEU A 1 185 ? 18.574 6.773 -27.636 1.00 98.56 185 LEU A C 1
ATOM 1417 O O . LEU A 1 185 ? 17.664 7.401 -27.085 1.00 98.56 185 LEU A O 1
ATOM 1421 N N . GLU A 1 186 ? 19.200 7.185 -28.733 1.00 98.19 186 GLU A N 1
ATOM 1422 C CA . GLU A 1 186 ? 19.007 8.490 -29.351 1.00 98.19 186 GLU A CA 1
ATOM 1423 C C . GLU A 1 186 ? 18.636 8.391 -30.827 1.00 98.19 186 GLU A C 1
ATOM 1425 O O . GLU A 1 186 ? 19.193 7.579 -31.560 1.00 98.19 186 GLU A O 1
ATOM 1430 N N . ILE A 1 187 ? 17.756 9.285 -31.271 1.00 97.12 187 ILE A N 1
ATOM 1431 C CA . ILE A 1 187 ? 17.429 9.499 -32.684 1.00 97.12 187 ILE A CA 1
ATOM 1432 C C . ILE A 1 187 ? 17.650 10.975 -33.011 1.00 97.12 187 ILE A C 1
ATOM 1434 O O . ILE A 1 187 ? 17.161 11.843 -32.286 1.00 97.12 187 ILE A O 1
ATOM 1438 N N . ASP A 1 188 ? 18.367 11.266 -34.097 1.00 95.81 188 ASP A N 1
ATOM 1439 C CA . ASP A 1 188 ? 18.595 12.629 -34.588 1.00 95.81 188 ASP A CA 1
ATOM 1440 C C . ASP A 1 188 ? 17.689 12.914 -35.790 1.00 95.81 188 ASP A C 1
ATOM 1442 O O . ASP A 1 188 ? 17.895 12.371 -36.869 1.00 95.81 188 ASP A O 1
ATOM 1446 N N . TYR A 1 189 ? 16.667 13.753 -35.611 1.00 95.69 189 TYR A N 1
ATOM 1447 C CA . TYR A 1 189 ? 15.693 14.045 -36.671 1.00 95.69 189 TYR A CA 1
ATOM 1448 C C . TYR A 1 189 ? 16.056 15.286 -37.504 1.00 95.69 189 TYR A C 1
ATOM 1450 O O . TYR A 1 189 ? 15.271 15.711 -38.350 1.00 95.69 189 TYR A O 1
ATOM 1458 N N . THR A 1 190 ? 17.235 15.881 -37.290 1.00 94.88 190 THR A N 1
ATOM 1459 C CA . THR A 1 190 ? 17.630 17.134 -37.958 1.00 94.88 190 THR A CA 1
ATOM 1460 C C . THR A 1 190 ? 17.650 17.000 -39.483 1.00 94.88 190 THR A C 1
ATOM 1462 O O . THR A 1 190 ? 17.240 17.926 -40.181 1.00 94.88 190 THR A O 1
ATOM 1465 N N . GLU A 1 191 ? 18.098 15.856 -40.005 1.00 92.81 191 GLU A N 1
ATOM 1466 C CA . GLU A 1 191 ? 18.125 15.585 -41.450 1.00 92.81 191 GLU A CA 1
ATOM 1467 C C . GLU A 1 191 ? 16.719 15.358 -42.016 1.00 92.81 191 GLU A C 1
ATOM 1469 O O . GLU A 1 191 ? 16.404 15.856 -43.095 1.00 92.81 191 GLU A O 1
ATOM 1474 N N . VAL A 1 192 ? 15.844 14.701 -41.247 1.00 93.75 192 VAL A N 1
ATOM 1475 C CA . VAL A 1 192 ? 14.441 14.463 -41.618 1.00 93.75 192 VAL A CA 1
ATOM 1476 C C . VAL A 1 192 ? 13.695 15.781 -41.830 1.00 93.75 192 VAL A C 1
ATOM 1478 O O . VAL A 1 192 ? 12.957 15.919 -42.800 1.00 93.75 192 VAL A O 1
ATOM 1481 N N . ASP A 1 193 ? 13.928 16.780 -40.976 1.00 94.38 193 ASP A N 1
ATOM 1482 C CA . ASP A 1 193 ? 13.294 18.101 -41.098 1.00 94.38 193 ASP A CA 1
ATOM 1483 C C . ASP A 1 193 ? 13.741 18.880 -42.350 1.00 94.38 193 ASP A C 1
ATOM 1485 O O . ASP A 1 193 ? 13.037 19.788 -42.799 1.00 94.38 193 ASP A O 1
ATOM 1489 N N . GLN A 1 194 ? 14.917 18.564 -42.903 1.00 93.94 194 GLN A N 1
ATOM 1490 C CA . GLN A 1 194 ? 15.446 19.207 -44.111 1.00 93.94 194 GLN A CA 1
ATOM 1491 C C . GLN A 1 194 ? 15.093 18.442 -45.396 1.00 93.94 194 GLN A C 1
ATOM 1493 O O . GLN A 1 194 ? 15.232 18.998 -46.489 1.00 93.94 194 GLN A O 1
ATOM 1498 N N . ASP A 1 195 ? 14.620 17.197 -45.290 1.00 95.00 195 ASP A N 1
ATOM 1499 C CA . ASP A 1 195 ? 14.318 16.337 -46.430 1.00 95.00 195 ASP A CA 1
ATOM 1500 C C . ASP A 1 195 ? 12.823 16.328 -46.789 1.00 95.00 195 ASP A C 1
ATOM 1502 O O . ASP A 1 195 ? 11.984 15.695 -46.150 1.00 95.00 195 ASP A O 1
ATOM 1506 N N . SER A 1 196 ? 12.485 16.986 -47.899 1.00 93.19 196 SER A N 1
ATOM 1507 C CA . SER A 1 196 ? 11.121 16.983 -48.448 1.00 93.19 196 SER A CA 1
ATOM 1508 C C . SER A 1 196 ? 10.702 15.673 -49.137 1.00 93.19 196 SER A C 1
ATOM 1510 O O . SER A 1 196 ? 9.520 15.511 -49.446 1.00 93.19 196 SER A O 1
ATOM 1512 N N . THR A 1 197 ? 11.638 14.760 -49.422 1.00 94.31 197 THR A N 1
ATOM 1513 C CA . THR A 1 197 ? 11.372 13.501 -50.144 1.00 94.31 197 THR A CA 1
ATOM 1514 C C . THR A 1 197 ? 10.917 12.369 -49.219 1.00 94.31 197 THR A C 1
ATOM 1516 O O . THR A 1 197 ? 10.167 11.487 -49.648 1.00 94.31 197 THR A O 1
ATOM 1519 N N . GLY A 1 198 ? 11.313 12.422 -47.942 1.00 91.88 198 GLY A N 1
ATOM 1520 C CA . GLY A 1 198 ? 11.024 11.403 -46.935 1.00 91.88 198 GLY A CA 1
ATOM 1521 C C . GLY A 1 198 ? 11.961 10.192 -46.986 1.00 91.88 198 GLY A C 1
ATOM 1522 O O . GLY A 1 198 ? 11.653 9.170 -46.370 1.00 91.88 198 GLY A O 1
ATOM 1523 N N . GLU A 1 199 ? 13.075 10.279 -47.715 1.00 92.06 199 GLU A N 1
ATOM 1524 C CA . GLU A 1 199 ? 14.133 9.265 -47.746 1.00 92.06 199 GLU A CA 1
ATOM 1525 C C . GLU A 1 199 ? 14.909 9.249 -46.422 1.00 92.06 199 GLU A C 1
ATOM 1527 O O . GLU A 1 199 ? 15.078 8.177 -45.840 1.00 92.06 199 GLU A O 1
ATOM 1532 N N . ALA A 1 200 ? 15.231 10.421 -45.863 1.00 91.00 200 ALA A N 1
ATOM 1533 C CA . ALA A 1 200 ? 15.953 10.544 -44.592 1.00 91.00 200 ALA A CA 1
ATOM 1534 C C . ALA A 1 200 ? 15.216 9.880 -43.415 1.00 91.00 200 ALA A C 1
ATOM 1536 O O . ALA A 1 200 ? 15.832 9.364 -42.489 1.00 91.00 200 ALA A O 1
ATOM 1537 N N . LEU A 1 201 ? 13.879 9.841 -43.453 1.00 90.31 201 LEU A N 1
ATOM 1538 C CA . LEU A 1 201 ? 13.084 9.143 -42.440 1.00 90.31 201 LEU A CA 1
ATOM 1539 C C . LEU A 1 201 ? 13.239 7.616 -42.524 1.00 90.31 201 LEU A C 1
ATOM 1541 O O . LEU A 1 201 ? 13.135 6.936 -41.507 1.00 90.31 201 LEU A O 1
ATOM 1545 N N . ARG A 1 202 ? 13.450 7.067 -43.725 1.00 87.19 202 ARG A N 1
ATOM 1546 C CA . ARG A 1 202 ? 13.607 5.617 -43.935 1.00 87.19 202 ARG A CA 1
ATOM 1547 C C . ARG A 1 202 ? 15.002 5.130 -43.566 1.00 87.19 202 ARG A C 1
ATOM 1549 O O . ARG A 1 202 ? 15.140 3.977 -43.176 1.00 87.19 202 ARG A O 1
ATOM 1556 N N . GLU A 1 203 ? 15.997 6.000 -43.694 1.00 86.44 203 GLU A N 1
ATOM 1557 C CA . GLU A 1 203 ? 17.396 5.736 -43.339 1.00 86.44 203 GLU A CA 1
ATOM 1558 C C . GLU A 1 203 ? 17.723 6.128 -41.889 1.00 86.44 203 GLU A C 1
ATOM 1560 O O . GLU A 1 203 ? 18.864 6.009 -41.455 1.00 86.44 203 GLU A O 1
ATOM 1565 N N . LEU A 1 204 ? 16.730 6.589 -41.121 1.00 89.06 204 LEU A N 1
ATOM 1566 C CA . LEU A 1 204 ? 16.917 7.058 -39.755 1.00 89.06 204 LEU A CA 1
ATOM 1567 C C . LEU A 1 204 ? 17.390 5.927 -38.831 1.00 89.06 204 LEU A C 1
ATOM 1569 O O . LEU A 1 204 ? 16.661 4.971 -38.557 1.00 89.06 204 LEU A O 1
ATOM 1573 N N . GLU A 1 205 ? 18.596 6.077 -38.294 1.00 89.69 205 GLU A N 1
ATOM 1574 C CA . GLU A 1 205 ? 19.194 5.102 -37.386 1.00 89.69 205 GLU A CA 1
ATOM 1575 C C . GLU A 1 205 ? 19.007 5.495 -35.919 1.00 89.69 205 GLU A C 1
ATOM 1577 O O . GLU A 1 205 ? 19.195 6.649 -35.522 1.00 89.69 205 GLU A O 1
ATOM 1582 N N . THR A 1 206 ? 18.708 4.498 -35.085 1.00 95.81 206 THR A N 1
ATOM 1583 C CA . THR A 1 206 ? 18.799 4.657 -33.631 1.00 95.81 206 THR A CA 1
ATOM 1584 C C . THR A 1 206 ? 20.249 4.468 -33.207 1.00 95.81 206 THR A C 1
ATOM 1586 O O . THR A 1 206 ? 20.923 3.541 -33.646 1.00 95.81 206 THR A O 1
ATOM 1589 N N . GLN A 1 207 ? 20.744 5.349 -32.346 1.00 97.50 207 GLN A N 1
ATOM 1590 C CA . GLN A 1 207 ? 22.125 5.349 -31.873 1.00 97.50 207 GLN A CA 1
ATOM 1591 C C . GLN A 1 207 ? 22.157 5.025 -30.381 1.00 97.50 207 GLN A C 1
ATOM 1593 O O . GLN A 1 207 ? 21.442 5.645 -29.591 1.00 97.50 207 GLN A O 1
ATOM 1598 N N . LEU A 1 208 ? 23.031 4.110 -29.971 1.00 98.44 208 LEU A N 1
ATOM 1599 C CA . LEU A 1 208 ? 23.407 3.963 -28.569 1.00 98.44 208 LEU A CA 1
ATOM 1600 C C . LEU A 1 208 ? 24.532 4.952 -28.269 1.00 98.44 208 LEU A C 1
ATOM 1602 O O . LEU A 1 208 ? 25.571 4.921 -28.919 1.00 98.44 208 LEU A O 1
ATOM 1606 N N . VAL A 1 209 ? 24.336 5.833 -27.291 1.00 98.56 209 VAL A N 1
ATOM 1607 C CA . VAL A 1 209 ? 25.253 6.943 -27.003 1.00 98.56 209 VAL A CA 1
ATOM 1608 C C . VAL A 1 209 ? 25.704 6.910 -25.551 1.00 98.56 209 VAL A C 1
ATOM 1610 O O . VAL A 1 209 ? 24.879 6.830 -24.645 1.00 98.56 209 VAL A O 1
ATOM 1613 N N . TYR A 1 210 ? 27.014 7.014 -25.324 1.00 98.62 210 TYR A N 1
ATOM 1614 C CA . TYR A 1 210 ? 27.620 7.102 -23.998 1.00 98.62 210 TYR A CA 1
ATOM 1615 C C . TYR A 1 210 ? 28.046 8.534 -23.679 1.00 98.62 210 TYR A C 1
ATOM 1617 O O . TYR A 1 210 ? 28.859 9.146 -24.381 1.00 98.62 210 TYR A O 1
ATOM 1625 N N . TYR A 1 211 ? 27.525 9.041 -22.568 1.00 98.62 211 TYR A N 1
ATOM 1626 C CA . TYR A 1 211 ? 27.903 10.302 -21.952 1.00 98.62 211 TYR A CA 1
ATOM 1627 C C . TYR A 1 211 ? 28.824 10.026 -20.766 1.00 98.62 211 TYR A C 1
ATOM 1629 O O . TYR A 1 211 ? 28.368 9.522 -19.741 1.00 98.62 211 TYR A O 1
ATOM 1637 N N . GLU A 1 212 ? 30.110 10.336 -20.908 1.00 98.38 212 GLU A N 1
ATOM 1638 C CA . GLU A 1 212 ? 31.111 10.184 -19.849 1.00 98.38 212 GLU A CA 1
ATOM 1639 C C . GLU A 1 212 ? 31.186 11.476 -19.028 1.00 98.38 212 GLU A C 1
ATOM 1641 O O . GLU A 1 212 ? 31.361 12.565 -19.581 1.00 98.38 212 GLU A O 1
ATOM 1646 N N . LEU A 1 213 ? 31.050 11.348 -17.709 1.00 98.06 213 LEU A N 1
ATOM 1647 C CA . LEU A 1 213 ? 31.332 12.404 -16.747 1.00 98.06 213 LEU A CA 1
ATOM 1648 C C . LEU A 1 213 ? 32.787 12.282 -16.292 1.00 98.06 213 LEU A C 1
ATOM 1650 O O . LEU A 1 213 ? 33.128 11.389 -15.514 1.00 98.06 213 LEU A O 1
ATOM 1654 N N . ASP A 1 214 ? 33.629 13.218 -16.720 1.00 96.62 214 ASP A N 1
ATOM 1655 C CA . ASP A 1 214 ? 34.985 13.328 -16.195 1.00 96.62 214 ASP A CA 1
ATOM 1656 C C . ASP A 1 214 ? 34.947 14.081 -14.859 1.00 96.62 214 ASP A C 1
ATOM 1658 O O . ASP A 1 214 ? 34.722 15.293 -14.819 1.00 96.62 214 ASP A O 1
ATOM 1662 N N . LEU A 1 215 ? 35.152 13.360 -13.754 1.00 91.88 215 LEU A N 1
ATOM 1663 C CA . LEU A 1 215 ? 35.129 13.939 -12.405 1.00 91.88 215 LEU A CA 1
ATOM 1664 C C . LEU A 1 215 ? 36.321 14.871 -12.134 1.00 91.88 215 LEU A C 1
ATOM 1666 O O . LEU A 1 215 ? 36.221 15.742 -11.273 1.00 91.88 215 LEU A O 1
ATOM 1670 N N . GLY A 1 216 ? 37.442 14.699 -12.841 1.00 92.31 216 GLY A N 1
ATOM 1671 C CA . GLY A 1 216 ? 38.632 15.534 -12.681 1.00 92.31 216 GLY A CA 1
ATOM 1672 C C . GLY A 1 216 ? 38.506 16.863 -13.420 1.00 92.31 216 GLY A C 1
ATOM 1673 O O . GLY A 1 216 ? 38.818 17.917 -12.868 1.00 92.31 216 GLY A O 1
ATOM 1674 N N . LEU A 1 217 ? 38.012 16.817 -14.659 1.00 93.06 217 LEU A N 1
ATOM 1675 C CA . LEU A 1 217 ? 37.788 18.001 -15.495 1.00 93.06 217 LEU A CA 1
ATOM 1676 C C . LEU A 1 217 ? 36.409 18.646 -15.282 1.00 93.06 217 LEU A C 1
ATOM 1678 O O . LEU A 1 217 ? 36.170 19.741 -15.786 1.00 93.06 217 LEU A O 1
ATOM 1682 N N . ASN A 1 218 ? 35.512 17.983 -14.546 1.00 94.44 218 ASN A N 1
ATOM 1683 C CA . ASN A 1 218 ? 34.167 18.439 -14.194 1.00 94.44 218 ASN A CA 1
ATOM 1684 C C . ASN A 1 218 ? 33.328 18.883 -15.409 1.00 94.44 218 ASN A C 1
ATOM 1686 O O . ASN A 1 218 ? 32.721 19.955 -15.416 1.00 94.44 218 ASN A O 1
ATOM 1690 N N . HIS A 1 219 ? 33.311 18.058 -16.456 1.00 95.12 219 HIS A N 1
ATOM 1691 C CA . HIS A 1 219 ? 32.479 18.259 -17.643 1.00 95.12 219 HIS A CA 1
ATOM 1692 C C . HIS A 1 219 ? 31.993 16.913 -18.189 1.00 95.12 219 HIS A C 1
ATOM 1694 O O . HIS A 1 219 ? 32.549 15.859 -17.871 1.00 95.12 219 HIS A O 1
ATOM 1700 N N . VAL A 1 220 ? 30.937 16.956 -18.999 1.00 97.88 220 VAL A N 1
ATOM 1701 C CA . VAL A 1 220 ? 30.338 15.770 -19.618 1.00 97.88 220 VAL A CA 1
ATOM 1702 C C . VAL A 1 220 ? 30.617 15.799 -21.111 1.00 97.88 220 VAL A C 1
ATOM 1704 O O . VAL A 1 220 ? 30.403 16.822 -21.763 1.00 97.88 220 VAL A O 1
ATOM 1707 N N . VAL A 1 221 ? 31.055 14.671 -21.663 1.00 96.75 221 VAL A N 1
ATOM 1708 C CA . VAL A 1 221 ? 31.310 14.521 -23.100 1.00 96.75 221 VAL A CA 1
ATOM 1709 C C . VAL A 1 221 ? 30.560 13.331 -23.667 1.00 96.75 221 VAL A C 1
ATOM 1711 O O . VAL A 1 221 ? 30.427 12.287 -23.031 1.00 96.75 221 VAL A O 1
ATOM 1714 N N . ARG A 1 222 ? 30.093 13.472 -24.909 1.00 96.56 222 ARG A N 1
ATOM 1715 C CA . ARG A 1 222 ? 29.633 12.336 -25.706 1.00 96.56 222 ARG A CA 1
ATOM 1716 C C . ARG A 1 222 ? 30.866 11.546 -26.144 1.00 96.56 222 ARG A C 1
ATOM 1718 O O . ARG A 1 222 ? 31.557 11.949 -27.075 1.00 96.56 222 ARG A O 1
ATOM 1725 N N . LYS A 1 223 ? 31.169 10.472 -25.419 1.00 96.75 223 LYS A N 1
ATOM 1726 C CA . LYS A 1 223 ? 32.429 9.730 -25.531 1.00 96.75 223 LYS A CA 1
ATOM 1727 C C . LYS A 1 223 ? 32.417 8.709 -26.658 1.00 96.75 223 LYS A C 1
ATOM 1729 O O . LYS A 1 223 ? 33.418 8.539 -27.346 1.00 96.75 223 LYS A O 1
ATOM 1734 N N . TRP A 1 224 ? 31.296 8.017 -26.807 1.00 97.94 224 TRP A N 1
ATOM 1735 C CA . TRP A 1 224 ? 31.143 6.907 -27.735 1.00 97.94 224 TRP A CA 1
ATOM 1736 C C . TRP A 1 224 ? 29.709 6.872 -28.252 1.00 97.94 224 TRP A C 1
ATOM 1738 O O . TRP A 1 224 ? 28.775 7.236 -27.531 1.00 97.94 224 TRP A O 1
ATOM 1748 N N . SER A 1 225 ? 29.539 6.474 -29.507 1.00 96.69 225 SER A N 1
ATOM 1749 C CA . SER A 1 225 ? 28.228 6.161 -30.057 1.00 96.69 225 SER A CA 1
ATOM 1750 C C . SER A 1 225 ? 28.329 5.182 -31.210 1.00 96.69 225 SER A C 1
ATOM 1752 O O . SER A 1 225 ? 29.272 5.281 -31.994 1.00 96.69 225 SER A O 1
ATOM 1754 N N . GLU A 1 226 ? 27.334 4.315 -31.333 1.00 95.94 226 GLU A N 1
ATOM 1755 C CA . GLU A 1 226 ? 27.236 3.320 -32.398 1.00 95.94 226 GLU A CA 1
ATOM 1756 C C . GLU A 1 226 ? 25.769 3.143 -32.836 1.00 95.94 226 GLU A C 1
ATOM 1758 O O . GLU A 1 226 ? 24.876 3.189 -31.976 1.00 95.94 226 GLU A O 1
ATOM 1763 N N . PRO A 1 227 ? 25.501 2.927 -34.140 1.00 95.94 227 PRO A N 1
ATOM 1764 C CA . PRO A 1 227 ? 24.184 2.525 -34.613 1.00 95.94 227 PRO A CA 1
ATOM 1765 C C . PRO A 1 227 ? 23.728 1.206 -33.982 1.00 95.94 227 PRO A C 1
ATOM 1767 O O . PRO A 1 227 ? 24.491 0.247 -33.849 1.00 95.94 227 PRO A O 1
ATOM 1770 N N . VAL A 1 228 ? 22.454 1.140 -33.618 1.00 96.31 228 VAL A N 1
ATOM 1771 C CA . VAL A 1 228 ? 21.786 -0.075 -33.146 1.00 96.31 228 VAL A CA 1
ATOM 1772 C C . VAL A 1 228 ? 20.515 -0.313 -33.955 1.00 96.31 228 VAL A C 1
ATOM 1774 O O . VAL A 1 228 ? 20.146 0.483 -34.815 1.00 96.31 228 VAL A O 1
ATOM 1777 N N . ASP A 1 229 ? 19.845 -1.431 -33.683 1.00 93.81 229 ASP A N 1
ATOM 1778 C CA . ASP A 1 229 ? 18.543 -1.745 -34.270 1.00 93.81 229 ASP A CA 1
ATOM 1779 C C . ASP A 1 229 ? 17.580 -0.550 -34.144 1.00 93.81 229 ASP A C 1
ATOM 1781 O O . ASP A 1 229 ? 17.392 -0.005 -33.054 1.00 93.81 229 ASP A O 1
ATOM 1785 N N . SER A 1 230 ? 16.964 -0.146 -35.258 1.00 92.81 230 SER A N 1
ATOM 1786 C CA . SER A 1 230 ? 16.030 0.983 -35.311 1.00 92.81 230 SER A CA 1
ATOM 1787 C C . SER A 1 230 ? 14.762 0.756 -34.485 1.00 92.81 230 SER A C 1
ATOM 1789 O O . SER A 1 230 ? 14.061 1.711 -34.158 1.00 92.81 230 SER A O 1
ATOM 1791 N N . THR A 1 231 ? 14.476 -0.495 -34.115 1.00 95.50 231 THR A N 1
ATOM 1792 C CA . THR A 1 231 ? 13.357 -0.872 -33.241 1.00 95.50 231 THR A CA 1
ATOM 1793 C C . THR A 1 231 ? 13.711 -0.857 -31.749 1.00 95.50 231 THR A C 1
ATOM 1795 O O . THR A 1 231 ? 12.850 -1.151 -30.917 1.00 95.50 231 THR A O 1
ATOM 1798 N N . ALA A 1 232 ? 14.958 -0.535 -31.383 1.00 97.25 232 ALA A N 1
ATOM 1799 C CA . ALA A 1 232 ? 15.408 -0.517 -29.995 1.00 97.25 232 ALA A CA 1
ATOM 1800 C C . ALA A 1 232 ? 14.620 0.496 -29.147 1.00 97.25 232 ALA A C 1
ATOM 1802 O O . ALA A 1 232 ? 14.542 1.682 -29.467 1.00 97.25 232 ALA A O 1
ATOM 1803 N N . SER A 1 233 ? 14.071 0.031 -28.025 1.00 97.50 233 SER A N 1
ATOM 1804 C CA . SER A 1 233 ? 13.176 0.813 -27.167 1.00 97.50 233 SER A CA 1
ATOM 1805 C C . SER A 1 233 ? 13.586 0.843 -25.696 1.00 97.50 233 SER A C 1
ATOM 1807 O O . SER A 1 233 ? 13.223 1.780 -24.987 1.00 97.50 233 SER A O 1
ATOM 1809 N N . LEU A 1 234 ? 14.364 -0.135 -25.220 1.00 98.25 234 LEU A N 1
ATOM 1810 C CA . LEU A 1 234 ? 14.781 -0.224 -23.819 1.00 98.25 234 LEU A CA 1
ATOM 1811 C C . LEU A 1 234 ? 16.263 -0.560 -23.669 1.00 98.25 234 LEU A C 1
ATOM 1813 O O . LEU A 1 234 ? 16.840 -1.313 -24.455 1.00 98.25 234 LEU A O 1
ATOM 1817 N N . LEU A 1 235 ? 16.849 -0.027 -22.596 1.00 98.62 235 LEU A N 1
ATOM 1818 C CA . LEU A 1 235 ? 18.179 -0.371 -22.114 1.00 98.62 235 LEU A CA 1
ATOM 1819 C C . LEU A 1 235 ? 18.096 -1.007 -20.727 1.00 98.62 235 LEU A C 1
ATOM 1821 O O . LEU A 1 235 ? 17.370 -0.521 -19.861 1.00 98.62 235 LEU A O 1
ATOM 1825 N N . PHE A 1 236 ? 18.913 -2.032 -20.489 1.00 98.56 236 PHE A N 1
ATOM 1826 C CA . PHE A 1 236 ? 19.144 -2.580 -19.151 1.00 98.56 236 PHE A CA 1
ATOM 1827 C C . PHE A 1 236 ? 20.628 -2.555 -18.810 1.00 98.56 236 PHE A C 1
ATOM 1829 O O . PHE A 1 236 ? 21.470 -2.948 -19.615 1.00 98.56 236 PHE A O 1
ATOM 1836 N N . GLN A 1 237 ? 20.944 -2.093 -17.602 1.00 98.31 237 GLN A N 1
ATOM 1837 C CA . GLN A 1 237 ? 22.309 -2.039 -17.089 1.00 98.31 237 GLN A CA 1
ATOM 1838 C C . GLN A 1 237 ? 22.851 -3.444 -16.814 1.00 98.31 237 GLN A C 1
ATOM 1840 O O . GLN A 1 237 ? 22.239 -4.204 -16.063 1.00 98.31 237 GLN A O 1
ATOM 1845 N N . VAL A 1 238 ? 24.043 -3.735 -17.332 1.00 98.00 238 VAL A N 1
ATOM 1846 C CA . VAL A 1 238 ? 24.816 -4.928 -16.974 1.00 98.00 238 VAL A CA 1
ATOM 1847 C C . VAL A 1 238 ? 25.789 -4.583 -15.835 1.00 98.00 238 VAL A C 1
ATOM 1849 O O . VAL A 1 238 ? 26.388 -3.502 -15.863 1.00 98.00 238 VAL A O 1
ATOM 1852 N N . PRO A 1 239 ? 25.948 -5.449 -14.812 1.00 96.62 239 PRO A N 1
ATOM 1853 C CA . PRO A 1 239 ? 26.954 -5.265 -13.767 1.00 96.62 239 PRO A CA 1
ATOM 1854 C C . PRO A 1 239 ? 28.359 -5.067 -14.325 1.00 96.62 239 PRO A C 1
ATOM 1856 O O . PRO A 1 239 ? 28.725 -5.687 -15.321 1.00 96.62 239 PRO A O 1
ATOM 1859 N N . GLY A 1 240 ? 29.161 -4.241 -13.657 1.00 93.50 240 GLY A N 1
ATOM 1860 C CA . GLY A 1 240 ? 30.518 -3.941 -14.100 1.00 93.50 240 GLY A CA 1
ATOM 1861 C C . GLY A 1 240 ? 31.555 -3.902 -12.989 1.00 93.50 240 GLY A C 1
ATOM 1862 O O . GLY A 1 240 ? 31.270 -4.122 -11.808 1.00 93.50 240 GLY A O 1
ATOM 1863 N N . GLY A 1 241 ? 32.798 -3.621 -13.376 1.00 89.38 241 GLY A N 1
ATOM 1864 C CA . GLY A 1 241 ? 33.945 -3.723 -12.480 1.00 89.38 241 GLY A CA 1
ATOM 1865 C C . GLY A 1 241 ? 34.226 -5.186 -12.140 1.00 89.38 241 GLY A C 1
ATOM 1866 O O . GLY A 1 241 ? 34.410 -6.001 -13.032 1.00 89.38 241 GLY A O 1
ATOM 1867 N N . ASN A 1 242 ? 34.237 -5.526 -10.852 1.00 87.06 242 ASN A N 1
ATOM 1868 C CA . ASN A 1 242 ? 34.500 -6.901 -10.409 1.00 87.06 242 ASN A CA 1
ATOM 1869 C C . ASN A 1 242 ? 33.259 -7.808 -10.492 1.00 87.06 242 ASN A C 1
ATOM 1871 O O . ASN A 1 242 ? 33.372 -9.014 -10.296 1.00 87.06 242 ASN A O 1
ATOM 1875 N N . ASP A 1 243 ? 32.077 -7.229 -10.723 1.00 89.69 243 ASP A N 1
ATOM 1876 C CA . ASP A 1 243 ? 30.805 -7.958 -10.707 1.00 89.69 243 ASP A CA 1
ATOM 1877 C C . ASP A 1 243 ? 30.354 -8.403 -12.112 1.00 89.69 243 ASP A C 1
ATOM 1879 O O . ASP A 1 243 ? 29.381 -9.148 -12.214 1.00 89.69 243 ASP A O 1
ATOM 1883 N N . GLY A 1 244 ? 31.009 -7.937 -13.182 1.00 92.06 244 GLY A N 1
ATOM 1884 C CA . GLY A 1 244 ? 30.636 -8.235 -14.566 1.00 92.06 244 GLY A CA 1
ATOM 1885 C C . GLY A 1 244 ? 31.333 -7.334 -15.598 1.00 92.06 244 GLY A C 1
ATOM 1886 O O . GLY A 1 244 ? 32.181 -6.516 -15.231 1.00 92.06 244 GLY A O 1
ATOM 1887 N N . PRO A 1 245 ? 30.977 -7.457 -16.889 1.00 94.50 245 PRO A N 1
ATOM 1888 C CA . PRO A 1 245 ? 31.681 -6.805 -17.997 1.00 94.50 245 PRO A CA 1
ATOM 1889 C C . PRO A 1 245 ? 31.269 -5.344 -18.272 1.00 94.50 245 PRO A C 1
ATOM 1891 O O . PRO A 1 245 ? 31.806 -4.731 -19.192 1.00 94.50 245 PRO A O 1
ATOM 1894 N N . SER A 1 246 ? 30.363 -4.755 -17.478 1.00 96.25 246 SER A N 1
ATOM 1895 C CA . SER A 1 246 ? 29.691 -3.477 -17.775 1.00 96.25 246 SER A CA 1
ATOM 1896 C C . SER A 1 246 ? 28.852 -3.553 -19.059 1.00 96.25 246 SER A C 1
ATOM 1898 O O . SER A 1 246 ? 28.506 -4.636 -19.515 1.00 96.25 246 SER A O 1
ATOM 1900 N N . GLY A 1 247 ? 28.465 -2.407 -19.620 1.00 97.19 247 GLY A N 1
ATOM 1901 C CA . GLY A 1 247 ? 27.661 -2.326 -20.839 1.00 97.19 247 GLY A CA 1
ATOM 1902 C C . GLY A 1 247 ? 26.152 -2.377 -20.601 1.00 97.19 247 GLY A C 1
ATOM 1903 O O . GLY A 1 247 ? 25.655 -2.183 -19.484 1.00 97.19 247 GLY A O 1
ATOM 1904 N N . VAL A 1 248 ? 25.409 -2.573 -21.691 1.00 98.44 248 VAL A N 1
ATOM 1905 C CA . VAL A 1 248 ? 23.940 -2.588 -21.684 1.00 98.44 248 VAL A CA 1
ATOM 1906 C C . VAL A 1 248 ? 23.378 -3.707 -22.543 1.00 98.44 248 VAL A C 1
ATOM 1908 O O . VAL A 1 248 ? 23.947 -4.070 -23.573 1.00 98.44 248 VAL A O 1
ATOM 1911 N N . LEU A 1 249 ? 22.206 -4.200 -22.144 1.00 98.62 249 LEU A N 1
ATOM 1912 C CA . LEU A 1 249 ? 21.318 -4.926 -23.044 1.00 98.62 249 LEU A CA 1
ATOM 1913 C C . LEU A 1 249 ? 20.438 -3.918 -23.781 1.00 98.62 249 LEU A C 1
ATOM 1915 O O . LEU A 1 249 ? 19.696 -3.165 -23.150 1.00 98.62 249 LEU A O 1
ATOM 1919 N N . VAL A 1 250 ? 20.522 -3.922 -25.106 1.00 98.56 250 VAL A N 1
ATOM 1920 C CA . VAL A 1 250 ? 19.675 -3.155 -26.019 1.00 98.56 250 VAL A CA 1
ATOM 1921 C C . VAL A 1 250 ? 18.530 -4.058 -26.464 1.00 98.56 250 VAL A C 1
ATOM 1923 O O . VAL A 1 250 ? 18.769 -5.098 -27.078 1.00 98.56 250 VAL A O 1
ATOM 1926 N N . CYS A 1 251 ? 17.298 -3.682 -26.123 1.00 98.44 251 CYS A N 1
ATOM 1927 C CA . CYS A 1 251 ? 16.101 -4.463 -26.434 1.00 98.44 251 CYS A CA 1
ATOM 1928 C C . CYS A 1 251 ? 15.268 -3.762 -27.513 1.00 98.44 251 CYS A C 1
ATOM 1930 O O . CYS A 1 251 ? 14.908 -2.596 -27.343 1.00 98.44 251 CYS A O 1
ATOM 1932 N N . GLY A 1 252 ? 14.945 -4.481 -28.587 1.00 97.00 252 GLY A N 1
ATOM 1933 C CA . GLY A 1 252 ? 14.093 -4.045 -29.697 1.00 97.00 252 GLY A CA 1
ATOM 1934 C C . GLY A 1 252 ? 13.072 -5.112 -30.098 1.00 97.00 252 GLY A C 1
ATOM 1935 O O . GLY A 1 252 ? 12.726 -5.991 -29.303 1.00 97.00 252 GLY A O 1
ATOM 1936 N N . GLU A 1 253 ? 12.578 -5.047 -31.333 1.00 97.00 253 GLU A N 1
ATOM 1937 C CA . GLU A 1 253 ? 11.628 -6.021 -31.877 1.00 97.00 253 GLU A CA 1
ATOM 1938 C C . GLU A 1 253 ? 12.318 -7.372 -32.117 1.00 97.00 253 GLU A C 1
ATOM 1940 O O . GLU A 1 253 ? 13.145 -7.520 -33.013 1.00 97.00 253 GLU A O 1
ATOM 1945 N N . GLU A 1 254 ? 11.967 -8.384 -31.319 1.00 96.81 254 GLU A N 1
ATOM 1946 C CA . GLU A 1 254 ? 12.575 -9.720 -31.377 1.00 96.81 254 GLU A CA 1
ATOM 1947 C C . GLU A 1 254 ? 14.113 -9.699 -31.286 1.00 96.81 254 GLU A C 1
ATOM 1949 O O . GLU A 1 254 ? 14.815 -10.528 -31.873 1.00 96.81 254 GLU A O 1
ATOM 1954 N N . ASN A 1 255 ? 14.653 -8.720 -30.563 1.00 97.25 255 ASN A N 1
ATOM 1955 C CA . ASN A 1 255 ? 16.082 -8.478 -30.488 1.00 97.25 255 ASN A CA 1
ATOM 1956 C C . ASN A 1 255 ? 16.491 -8.120 -29.058 1.00 97.25 255 ASN A C 1
ATOM 1958 O O . ASN A 1 255 ? 16.050 -7.104 -28.524 1.00 97.25 255 ASN A O 1
ATOM 1962 N N . ILE A 1 256 ? 17.353 -8.939 -28.455 1.00 98.38 256 ILE A N 1
ATOM 1963 C CA . ILE A 1 256 ? 18.081 -8.603 -27.233 1.00 98.38 256 ILE A CA 1
ATOM 1964 C C . ILE A 1 256 ? 19.561 -8.704 -27.556 1.00 98.38 256 ILE A C 1
ATOM 1966 O O . ILE A 1 256 ? 20.071 -9.773 -27.891 1.00 98.38 256 ILE A O 1
ATOM 1970 N N . THR A 1 257 ? 20.251 -7.578 -27.449 1.00 98.31 257 THR A N 1
ATOM 1971 C CA . THR A 1 257 ? 21.645 -7.481 -27.847 1.00 98.31 257 THR A CA 1
ATOM 1972 C C . THR A 1 257 ? 22.492 -6.890 -26.731 1.00 98.31 257 THR A C 1
ATOM 1974 O O . THR A 1 257 ? 22.240 -5.774 -26.282 1.00 98.31 257 THR A O 1
ATOM 1977 N N . TYR A 1 258 ? 23.544 -7.593 -26.323 1.00 98.31 258 TYR A N 1
ATOM 1978 C CA . TYR A 1 258 ? 24.599 -7.005 -25.505 1.00 98.31 258 TYR A CA 1
ATOM 1979 C C . TYR A 1 258 ? 25.487 -6.103 -26.371 1.00 98.31 258 TYR A C 1
ATOM 1981 O O . TYR A 1 258 ? 26.011 -6.535 -27.405 1.00 98.31 258 TYR A O 1
ATOM 1989 N N . ARG A 1 259 ? 25.639 -4.842 -25.953 1.00 97.19 259 ARG A N 1
ATOM 1990 C CA . ARG A 1 259 ? 26.529 -3.858 -26.580 1.00 97.19 259 ARG A CA 1
ATOM 1991 C C . ARG A 1 259 ? 27.385 -3.174 -25.520 1.00 97.19 259 ARG A C 1
ATOM 1993 O O . ARG A 1 259 ? 26.876 -2.689 -24.503 1.00 97.19 259 ARG A O 1
ATOM 2000 N N . HIS A 1 260 ? 28.678 -3.070 -25.804 1.00 97.25 260 HIS A N 1
ATOM 2001 C CA . HIS A 1 260 ? 29.610 -2.264 -25.030 1.00 97.25 260 HIS A CA 1
ATOM 2002 C C . HIS A 1 260 ? 30.754 -1.756 -25.918 1.00 97.25 260 HIS A C 1
ATOM 2004 O O . HIS A 1 260 ? 31.057 -2.350 -26.943 1.00 97.25 260 HIS A O 1
ATOM 2010 N N . SER A 1 261 ? 31.408 -0.659 -25.530 1.00 94.75 261 SER A N 1
ATOM 2011 C CA . SER A 1 261 ? 32.393 0.039 -26.372 1.00 94.75 261 SER A CA 1
ATOM 2012 C C . SER A 1 261 ? 33.704 -0.723 -26.604 1.00 94.75 261 SER A C 1
ATOM 2014 O O . SER A 1 261 ? 34.489 -0.335 -27.465 1.00 94.75 261 SER A O 1
ATOM 2016 N N . ASN A 1 262 ? 33.986 -1.746 -25.797 1.00 93.56 262 ASN A N 1
ATOM 2017 C CA . ASN A 1 262 ? 35.210 -2.552 -25.845 1.00 93.56 262 ASN A CA 1
ATOM 2018 C C . ASN A 1 262 ? 34.925 -4.060 -25.950 1.00 93.56 262 ASN A C 1
ATOM 2020 O O . ASN A 1 262 ? 35.822 -4.856 -25.689 1.00 93.56 262 ASN A O 1
ATOM 2024 N N . GLN A 1 263 ? 33.692 -4.445 -26.274 1.00 94.19 263 GLN A N 1
ATOM 2025 C CA . GLN A 1 263 ? 33.291 -5.841 -26.430 1.00 94.19 263 GLN A CA 1
ATOM 2026 C C . GLN A 1 263 ? 32.668 -6.032 -27.799 1.00 94.19 263 GLN A C 1
ATOM 2028 O O . GLN A 1 263 ? 32.077 -5.107 -28.360 1.00 94.19 263 GLN A O 1
ATOM 2033 N N . GLU A 1 264 ? 32.754 -7.259 -28.296 1.00 94.69 264 GLU A N 1
ATOM 2034 C CA . GLU A 1 264 ? 31.922 -7.664 -29.412 1.00 94.69 264 GLU A CA 1
ATOM 2035 C C . GLU A 1 264 ? 30.445 -7.708 -29.014 1.00 94.69 264 GLU A C 1
ATOM 2037 O O . GLU A 1 264 ? 30.017 -7.494 -27.875 1.00 94.69 264 GLU A O 1
ATOM 2042 N N . ALA A 1 265 ? 29.644 -7.928 -30.033 1.00 96.25 265 ALA A N 1
ATOM 2043 C CA . ALA A 1 265 ? 28.264 -7.555 -30.064 1.00 96.25 265 ALA A CA 1
ATOM 2044 C C . ALA A 1 265 ? 27.451 -8.858 -30.137 1.00 96.25 265 ALA A C 1
ATOM 2046 O O . ALA A 1 265 ? 27.502 -9.555 -31.141 1.00 96.25 265 ALA A O 1
ATOM 2047 N N . PHE A 1 266 ? 26.709 -9.205 -29.082 1.00 97.75 266 PHE A N 1
ATOM 2048 C CA . PHE A 1 266 ? 26.081 -10.533 -28.950 1.00 97.75 266 PHE A CA 1
ATOM 2049 C C . PHE A 1 266 ? 24.562 -10.417 -28.974 1.00 97.75 266 PHE A C 1
ATOM 2051 O O . PHE A 1 266 ? 23.987 -9.765 -28.102 1.00 97.75 266 PHE A O 1
ATOM 2058 N N . ARG A 1 267 ? 23.914 -11.046 -29.960 1.00 97.31 267 ARG A N 1
ATOM 2059 C CA . ARG A 1 267 ? 22.466 -10.948 -30.190 1.00 97.31 267 ARG A CA 1
ATOM 2060 C C . ARG A 1 267 ? 21.766 -12.279 -29.940 1.00 97.31 267 ARG A C 1
ATOM 2062 O O . ARG A 1 267 ? 22.243 -13.323 -30.366 1.00 97.31 267 ARG A O 1
ATOM 2069 N N . VAL A 1 268 ? 20.597 -12.219 -29.309 1.00 97.88 268 VAL A N 1
ATOM 2070 C CA . VAL A 1 268 ? 19.677 -13.346 -29.123 1.00 97.88 268 VAL A CA 1
ATOM 2071 C C . VAL A 1 268 ? 18.251 -12.891 -29.476 1.00 97.88 268 VAL A C 1
ATOM 2073 O O . VAL A 1 268 ? 17.881 -11.755 -29.155 1.00 97.88 268 VAL A O 1
ATOM 2076 N N . PRO A 1 269 ? 17.438 -13.719 -30.159 1.00 97.44 269 PRO A N 1
ATOM 2077 C CA . PRO A 1 269 ? 16.051 -13.382 -30.458 1.00 97.44 269 PRO A CA 1
ATOM 2078 C C . PRO A 1 269 ? 15.136 -13.573 -29.244 1.00 97.44 269 PRO A C 1
ATOM 2080 O O . PRO A 1 269 ? 15.454 -14.308 -28.311 1.00 97.44 269 PRO A O 1
ATOM 2083 N N . ILE A 1 270 ? 13.953 -12.959 -29.285 1.00 98.12 270 ILE A N 1
ATOM 2084 C CA . ILE A 1 270 ? 12.892 -13.203 -28.296 1.00 98.12 270 ILE A CA 1
ATOM 2085 C C . ILE A 1 270 ? 12.047 -14.393 -28.778 1.00 98.12 270 ILE A C 1
ATOM 2087 O O . ILE A 1 270 ? 11.430 -14.284 -29.840 1.00 98.12 270 ILE A O 1
ATOM 2091 N N . PRO A 1 271 ? 11.976 -15.516 -28.038 1.00 97.75 271 PRO A N 1
ATOM 2092 C CA . PRO A 1 271 ? 11.174 -16.660 -28.453 1.00 97.75 271 PRO A CA 1
ATOM 2093 C C . PRO A 1 271 ? 9.687 -16.337 -28.616 1.00 97.75 271 PRO A C 1
ATOM 2095 O O . PRO A 1 271 ? 9.088 -15.596 -27.834 1.00 97.75 271 PRO A O 1
ATOM 2098 N N . ARG A 1 272 ? 9.067 -16.934 -29.635 1.00 97.75 272 ARG A N 1
ATOM 2099 C CA . ARG A 1 272 ? 7.640 -16.771 -29.932 1.00 97.75 272 ARG A CA 1
ATOM 2100 C C . ARG A 1 272 ? 6.808 -17.834 -29.230 1.00 97.75 272 ARG A C 1
ATOM 2102 O O . ARG A 1 272 ? 7.198 -19.001 -29.178 1.00 97.75 272 ARG A O 1
ATOM 2109 N N . ARG A 1 273 ? 5.616 -17.466 -28.755 1.00 97.62 273 ARG A N 1
ATOM 2110 C CA . ARG A 1 273 ? 4.663 -18.457 -28.242 1.00 97.62 273 ARG A CA 1
ATOM 2111 C C . ARG A 1 273 ? 4.260 -19.422 -29.348 1.00 97.62 273 ARG A C 1
ATOM 2113 O O . ARG A 1 273 ? 3.931 -19.003 -30.458 1.00 97.62 273 ARG A O 1
ATOM 2120 N N . ARG A 1 274 ? 4.224 -20.711 -29.023 1.00 94.38 274 ARG A N 1
ATOM 2121 C CA . ARG A 1 274 ? 3.658 -21.749 -29.880 1.00 94.38 274 ARG A CA 1
ATOM 2122 C C . ARG A 1 274 ? 2.366 -22.269 -29.271 1.00 94.38 274 ARG A C 1
ATOM 2124 O O . ARG A 1 274 ? 2.370 -22.980 -28.275 1.00 94.38 274 ARG A O 1
ATOM 2131 N N . GLY A 1 275 ? 1.252 -21.926 -29.899 1.00 92.75 275 GLY A N 1
ATOM 2132 C CA . GLY A 1 275 ? -0.079 -22.361 -29.492 1.00 92.75 275 GLY A CA 1
ATOM 2133 C C . GLY A 1 275 ? -1.028 -22.371 -30.682 1.00 92.75 275 GLY A C 1
ATOM 2134 O O . GLY A 1 275 ? -0.750 -21.754 -31.705 1.00 92.75 275 GLY A O 1
ATOM 2135 N N . ALA A 1 276 ? -2.157 -23.069 -30.557 1.00 93.06 276 ALA A N 1
ATOM 2136 C CA . ALA A 1 276 ? -3.136 -23.174 -31.644 1.00 93.06 276 ALA A CA 1
ATOM 2137 C C . ALA A 1 276 ? -3.782 -21.822 -32.013 1.00 93.06 276 ALA A C 1
ATOM 2139 O O . ALA A 1 276 ? -4.230 -21.646 -33.142 1.00 93.06 276 ALA A O 1
ATOM 2140 N N . THR A 1 277 ? -3.837 -20.884 -31.063 1.00 95.69 277 THR A N 1
ATOM 2141 C CA . THR A 1 277 ? -4.426 -19.544 -31.221 1.00 95.69 277 THR A CA 1
ATOM 2142 C C . THR A 1 277 ? -3.386 -18.435 -31.379 1.00 95.69 277 THR A C 1
ATOM 2144 O O . THR A 1 277 ? -3.760 -17.277 -31.534 1.00 95.69 277 THR A O 1
ATOM 2147 N N . GLU A 1 278 ? -2.098 -18.766 -31.291 1.00 96.50 278 GLU A N 1
ATOM 2148 C CA . GLU A 1 278 ? -1.001 -17.800 -31.362 1.00 96.50 278 GLU A CA 1
ATOM 2149 C C . GLU A 1 278 ? -0.565 -17.623 -32.817 1.00 96.50 278 GLU A C 1
ATOM 2151 O O . GLU A 1 278 ? -0.377 -18.604 -33.537 1.00 96.50 278 GLU A O 1
ATOM 2156 N N . ASP A 1 279 ? -0.382 -16.375 -33.253 1.00 97.00 279 ASP A N 1
ATOM 2157 C CA . ASP A 1 279 ? 0.198 -16.092 -34.567 1.00 97.00 279 ASP A CA 1
ATOM 2158 C C . ASP A 1 279 ? 1.699 -16.453 -34.550 1.00 97.00 279 ASP A C 1
ATOM 2160 O O . ASP A 1 279 ? 2.475 -15.804 -33.835 1.00 97.00 279 ASP A O 1
ATOM 2164 N N . PRO A 1 280 ? 2.144 -17.454 -35.336 1.00 94.88 280 PRO A N 1
ATOM 2165 C CA . PRO A 1 280 ? 3.541 -17.887 -35.348 1.00 94.88 280 PRO A CA 1
ATOM 2166 C C . PRO A 1 280 ? 4.486 -16.831 -35.944 1.00 94.88 280 PRO A C 1
ATOM 2168 O O . PRO A 1 280 ? 5.700 -16.883 -35.732 1.00 94.88 280 PRO A O 1
ATOM 2171 N N . SER A 1 281 ? 3.956 -15.866 -36.699 1.00 95.25 281 SER A N 1
ATOM 2172 C CA . SER A 1 281 ? 4.734 -14.802 -37.333 1.00 95.25 281 SER A CA 1
ATOM 2173 C C . SER A 1 281 ? 4.920 -13.564 -36.449 1.00 95.25 281 SER A C 1
ATOM 2175 O O . SER A 1 281 ? 5.826 -12.771 -36.713 1.00 95.25 281 SER A O 1
ATOM 2177 N N . ARG A 1 282 ? 4.120 -13.418 -35.381 1.00 97.31 282 ARG A N 1
ATOM 2178 C CA . ARG A 1 282 ? 4.133 -12.240 -34.504 1.00 97.31 282 ARG A CA 1
ATOM 2179 C C . ARG A 1 282 ? 5.450 -12.142 -33.739 1.00 97.31 282 ARG A C 1
ATOM 2181 O O . ARG A 1 282 ? 5.803 -13.031 -32.962 1.00 97.31 282 ARG A O 1
ATOM 2188 N N . LYS A 1 283 ? 6.139 -11.023 -33.928 1.00 97.44 283 LYS A N 1
ATOM 2189 C CA . LYS A 1 283 ? 7.300 -10.620 -33.137 1.00 97.44 283 LYS A CA 1
ATOM 2190 C C . LYS A 1 283 ? 6.861 -9.906 -31.863 1.00 97.44 283 LYS A C 1
ATOM 2192 O O . LYS A 1 283 ? 5.735 -9.422 -31.782 1.00 97.44 283 LYS A O 1
ATOM 2197 N N . ARG A 1 284 ? 7.738 -9.884 -30.864 1.00 97.81 284 ARG A N 1
ATOM 2198 C CA . ARG A 1 284 ? 7.463 -9.340 -29.527 1.00 97.81 284 ARG A CA 1
ATOM 2199 C C . ARG A 1 284 ? 8.557 -8.366 -29.127 1.00 97.81 284 ARG A C 1
ATOM 2201 O O . ARG A 1 284 ? 9.694 -8.504 -29.573 1.00 97.81 284 ARG A O 1
ATOM 2208 N N . THR A 1 285 ? 8.212 -7.422 -28.264 1.00 98.25 285 THR A N 1
ATOM 2209 C CA . THR A 1 285 ? 9.157 -6.490 -27.639 1.00 98.25 285 THR A CA 1
ATOM 2210 C C . THR A 1 285 ? 9.246 -6.732 -26.133 1.00 98.25 285 THR A C 1
ATOM 2212 O O . THR A 1 285 ? 8.379 -7.388 -25.546 1.00 98.25 285 THR A O 1
ATOM 2215 N N . ILE A 1 286 ? 10.306 -6.218 -25.503 1.00 98.50 286 ILE A N 1
ATOM 2216 C CA . ILE A 1 286 ? 10.439 -6.177 -24.040 1.00 98.50 286 ILE A CA 1
ATOM 2217 C C . ILE A 1 286 ? 9.761 -4.910 -23.515 1.00 98.50 286 ILE A C 1
ATOM 2219 O O . ILE A 1 286 ? 9.964 -3.831 -24.064 1.00 98.50 286 ILE A O 1
ATOM 2223 N N . VAL A 1 287 ? 8.974 -5.038 -22.446 1.00 97.81 287 VAL A N 1
ATOM 2224 C CA . VAL A 1 287 ? 8.227 -3.924 -21.826 1.00 97.81 287 VAL A CA 1
ATOM 2225 C C . VAL A 1 287 ? 8.722 -3.570 -20.426 1.00 97.81 287 VAL A C 1
ATOM 2227 O O . VAL A 1 287 ? 8.547 -2.443 -19.972 1.00 97.81 287 VAL A O 1
ATOM 2230 N N . SER A 1 288 ? 9.338 -4.522 -19.727 1.00 97.69 288 SER A N 1
ATOM 2231 C CA . SER A 1 288 ? 9.914 -4.323 -18.398 1.00 97.69 288 SER A CA 1
ATOM 2232 C C . SER A 1 288 ? 11.022 -5.337 -18.161 1.00 97.69 288 SER A C 1
ATOM 2234 O O . SER A 1 288 ? 11.122 -6.346 -18.858 1.00 97.69 288 SER A O 1
ATOM 2236 N N . GLY A 1 289 ? 11.859 -5.088 -17.167 1.00 97.81 289 GLY A N 1
ATOM 2237 C CA . GLY A 1 289 ? 12.902 -6.024 -16.800 1.00 97.81 289 GLY A CA 1
ATOM 2238 C C . GLY A 1 289 ? 13.609 -5.627 -15.520 1.00 97.81 289 GLY A C 1
ATOM 2239 O O . GLY A 1 289 ? 13.483 -4.503 -15.031 1.00 97.81 289 GLY A O 1
ATOM 2240 N N . VAL A 1 290 ? 14.348 -6.574 -14.967 1.00 98.06 290 VAL A N 1
ATOM 2241 C CA . VAL A 1 290 ? 15.100 -6.398 -13.729 1.00 98.06 290 VAL A CA 1
ATOM 2242 C C . VAL A 1 290 ? 16.398 -7.181 -13.809 1.00 98.06 290 VAL A C 1
ATOM 2244 O O . VAL A 1 290 ? 16.422 -8.311 -14.289 1.00 98.06 290 VAL A O 1
ATOM 2247 N N . MET A 1 291 ? 17.476 -6.571 -13.326 1.00 97.56 291 MET A N 1
ATOM 2248 C CA . MET A 1 291 ? 18.773 -7.210 -13.141 1.00 97.56 291 MET A CA 1
ATOM 2249 C C . MET A 1 291 ? 18.944 -7.563 -11.664 1.00 97.56 291 MET A C 1
ATOM 2251 O O . MET A 1 291 ? 18.642 -6.746 -10.788 1.00 97.56 291 MET A O 1
ATOM 2255 N N . HIS A 1 292 ? 19.434 -8.767 -11.377 1.00 96.38 292 HIS A N 1
ATOM 2256 C CA . HIS A 1 292 ? 19.746 -9.190 -10.018 1.00 96.38 292 HIS A CA 1
ATOM 2257 C C . HIS A 1 292 ? 21.142 -9.801 -9.927 1.00 96.38 292 HIS A C 1
ATOM 2259 O O . HIS A 1 292 ? 21.510 -10.661 -10.722 1.00 96.38 292 HIS A O 1
ATOM 2265 N N . LYS A 1 293 ? 21.896 -9.375 -8.908 1.00 93.75 293 LYS A N 1
ATOM 2266 C CA . LYS A 1 293 ? 23.204 -9.935 -8.552 1.00 93.75 293 LYS A CA 1
ATOM 2267 C C . LYS A 1 293 ? 23.046 -10.882 -7.372 1.00 93.75 293 LYS A C 1
ATOM 2269 O O . LYS A 1 293 ? 22.594 -10.456 -6.303 1.00 93.75 293 LYS A O 1
ATOM 2274 N N . LEU A 1 294 ? 23.440 -12.137 -7.554 1.00 90.31 294 LEU A N 1
ATOM 2275 C CA . LEU A 1 294 ? 23.464 -13.134 -6.493 1.00 90.31 294 LEU A CA 1
ATOM 2276 C C . LEU A 1 294 ? 24.599 -12.822 -5.508 1.00 90.31 294 LEU A C 1
ATOM 2278 O O . LEU A 1 294 ? 25.643 -12.273 -5.860 1.00 90.31 294 LEU A O 1
ATOM 2282 N N . LYS A 1 295 ? 24.387 -13.140 -4.229 1.00 84.06 295 LYS A N 1
ATOM 2283 C CA . LYS A 1 295 ? 25.430 -12.987 -3.207 1.00 84.06 295 LYS A CA 1
ATOM 2284 C C . LYS A 1 295 ? 26.349 -14.205 -3.220 1.00 84.06 295 LYS A C 1
ATOM 2286 O O . LYS A 1 295 ? 25.859 -15.324 -3.248 1.00 84.06 295 LYS A O 1
ATOM 2291 N N . GLY A 1 296 ? 27.651 -13.976 -3.060 1.00 73.94 296 GLY A N 1
ATOM 2292 C CA . GLY A 1 296 ? 28.625 -15.039 -2.780 1.00 73.94 296 GLY A CA 1
ATOM 2293 C C . GLY A 1 296 ? 29.449 -15.513 -3.977 1.00 73.94 296 GLY A C 1
ATOM 2294 O O . GLY A 1 296 ? 30.410 -16.242 -3.762 1.00 73.94 296 GLY A O 1
ATOM 2295 N N . SER A 1 297 ? 29.152 -15.041 -5.191 1.00 74.81 297 SER A N 1
ATOM 2296 C CA . SER A 1 297 ? 29.910 -15.375 -6.402 1.00 74.81 297 SER A CA 1
ATOM 2297 C C . SER A 1 297 ? 30.077 -14.131 -7.274 1.00 74.81 297 SER A C 1
ATOM 2299 O O . SER A 1 297 ? 29.090 -13.509 -7.667 1.00 74.81 297 SER A O 1
ATOM 2301 N N . ALA A 1 298 ? 31.325 -13.742 -7.546 1.00 72.94 298 ALA A N 1
ATOM 2302 C CA . ALA A 1 298 ? 31.622 -12.678 -8.504 1.00 72.94 298 ALA A CA 1
ATOM 2303 C C . ALA A 1 298 ? 31.131 -13.102 -9.899 1.00 72.94 298 ALA A C 1
ATOM 2305 O O . ALA A 1 298 ? 31.247 -14.271 -10.255 1.00 72.94 298 ALA A O 1
ATOM 2306 N N . GLY A 1 299 ? 30.521 -12.184 -10.652 1.00 75.19 299 GLY A N 1
ATOM 2307 C CA . GLY A 1 299 ? 29.953 -12.493 -11.970 1.00 75.19 299 GLY A CA 1
ATOM 2308 C C . GLY A 1 299 ? 28.604 -13.226 -11.960 1.00 75.19 299 GLY A C 1
ATOM 2309 O O . GLY A 1 299 ? 28.008 -13.390 -13.019 1.00 75.19 299 GLY A O 1
ATOM 2310 N N . ALA A 1 300 ? 28.068 -13.627 -10.800 1.00 88.06 300 ALA A N 1
ATOM 2311 C CA . ALA A 1 300 ? 26.774 -14.306 -10.730 1.00 88.06 300 ALA A CA 1
ATOM 2312 C C . 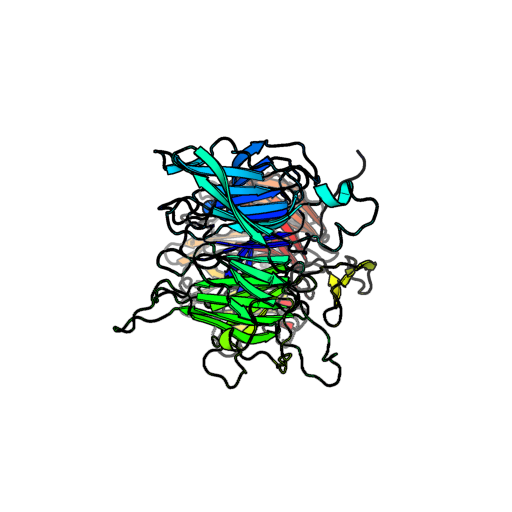ALA A 1 300 ? 25.614 -13.299 -10.758 1.00 88.06 300 ALA A C 1
ATOM 2314 O O . ALA A 1 300 ? 25.154 -12.801 -9.724 1.00 88.06 300 ALA A O 1
ATOM 2315 N N . PHE A 1 301 ? 25.123 -12.999 -11.956 1.00 95.06 301 PHE A N 1
ATOM 2316 C CA . PHE A 1 301 ? 23.951 -12.160 -12.170 1.00 95.06 301 PHE A CA 1
ATOM 2317 C C . PHE A 1 301 ? 23.060 -12.722 -13.273 1.00 95.06 301 PHE A C 1
ATOM 2319 O O . PHE A 1 301 ? 23.495 -13.476 -14.139 1.00 95.06 301 PHE A O 1
ATOM 2326 N N . PHE A 1 302 ? 21.793 -12.332 -13.245 1.00 96.94 302 PHE A N 1
ATOM 2327 C CA . PHE A 1 302 ? 20.834 -12.658 -14.291 1.00 96.94 302 PHE A CA 1
ATOM 2328 C C . PHE A 1 302 ? 19.839 -11.514 -14.458 1.00 96.94 302 PHE A C 1
ATOM 2330 O O . PHE A 1 302 ? 19.710 -10.635 -13.597 1.00 96.94 302 PHE A O 1
ATOM 2337 N N . PHE A 1 303 ? 19.114 -11.552 -15.566 1.00 98.50 303 PHE A N 1
ATOM 2338 C CA . PHE A 1 303 ? 18.000 -10.659 -15.833 1.00 98.50 303 PHE A CA 1
ATOM 2339 C C . PHE A 1 303 ? 16.713 -11.458 -15.909 1.00 98.50 303 PHE A C 1
ATOM 2341 O O . PHE A 1 303 ? 16.720 -12.577 -16.414 1.00 98.50 303 PHE A O 1
ATOM 2348 N N . LEU A 1 304 ? 15.611 -10.862 -15.470 1.00 98.50 304 LEU A N 1
ATOM 2349 C CA . LEU A 1 304 ? 14.278 -11.258 -15.910 1.00 98.50 304 LEU A CA 1
ATOM 2350 C C . LEU A 1 304 ? 13.756 -10.152 -16.817 1.00 98.50 304 LEU A C 1
ATOM 2352 O O . LEU A 1 304 ? 13.541 -9.034 -16.348 1.00 98.50 304 LEU A O 1
ATOM 2356 N N . LEU A 1 305 ? 13.596 -10.451 -18.104 1.00 98.69 305 LEU A N 1
ATOM 2357 C CA . LEU A 1 305 ? 13.053 -9.529 -19.101 1.00 98.69 305 LEU A CA 1
ATOM 2358 C C . LEU A 1 305 ? 11.646 -9.978 -19.481 1.00 98.69 305 LEU A C 1
ATOM 2360 O O . LEU A 1 305 ? 11.435 -11.146 -19.801 1.00 98.69 305 LEU A O 1
ATOM 2364 N N . GLN A 1 306 ? 10.687 -9.061 -19.433 1.00 98.69 306 GLN A N 1
ATOM 2365 C CA . GLN A 1 306 ? 9.280 -9.347 -19.670 1.00 98.69 306 GLN A CA 1
ATOM 2366 C C . GLN A 1 306 ? 8.841 -8.849 -21.044 1.00 98.69 306 GLN A C 1
ATOM 2368 O O . GLN A 1 306 ? 9.048 -7.684 -21.386 1.00 98.69 306 GLN A O 1
ATOM 2373 N N . THR A 1 307 ? 8.189 -9.720 -21.805 1.00 98.62 307 THR A N 1
ATOM 2374 C CA . THR A 1 307 ? 7.567 -9.372 -23.086 1.00 98.62 307 THR A CA 1
ATOM 2375 C C . THR A 1 307 ? 6.222 -8.665 -22.911 1.00 98.62 307 THR A C 1
ATOM 2377 O O . THR A 1 307 ? 5.611 -8.701 -21.843 1.00 98.62 307 THR A O 1
ATOM 2380 N N . GLU A 1 308 ? 5.710 -8.065 -23.984 1.00 96.81 308 GLU A N 1
ATOM 2381 C CA . GLU A 1 308 ? 4.368 -7.458 -24.031 1.00 96.81 308 GLU A CA 1
ATOM 2382 C C . GLU A 1 308 ? 3.206 -8.420 -23.702 1.00 96.81 308 GLU A C 1
ATOM 2384 O O . GLU A 1 308 ? 2.156 -7.971 -23.242 1.00 96.81 308 GLU A O 1
ATOM 2389 N N . ASP A 1 309 ? 3.395 -9.735 -23.872 1.00 97.25 309 ASP A N 1
ATOM 2390 C CA . ASP A 1 309 ? 2.402 -10.762 -23.520 1.00 97.25 309 ASP A CA 1
ATOM 2391 C C . ASP A 1 309 ? 2.504 -11.207 -22.036 1.00 97.25 309 ASP A C 1
ATOM 2393 O O . ASP A 1 309 ? 1.711 -12.035 -21.574 1.00 97.25 309 ASP A O 1
ATOM 2397 N N . GLY A 1 310 ? 3.464 -10.659 -21.276 1.00 97.81 310 GLY A N 1
ATOM 2398 C CA . GLY A 1 310 ? 3.699 -10.949 -19.856 1.00 97.81 310 GLY A CA 1
ATOM 2399 C C . GLY A 1 310 ? 4.704 -12.074 -19.575 1.00 97.81 310 GLY A C 1
ATOM 2400 O O . GLY A 1 310 ? 5.007 -12.350 -18.411 1.00 97.81 310 GLY A O 1
ATOM 2401 N N . ASP A 1 311 ? 5.250 -12.708 -20.614 1.00 98.44 311 ASP A N 1
ATOM 2402 C CA . ASP A 1 311 ? 6.223 -13.795 -20.467 1.00 98.44 311 ASP A CA 1
ATOM 2403 C C . ASP A 1 311 ? 7.570 -13.250 -20.004 1.00 98.44 311 ASP A C 1
ATOM 2405 O O . ASP A 1 311 ? 8.110 -12.338 -20.636 1.00 98.44 311 ASP A O 1
ATOM 2409 N N . MET A 1 312 ? 8.109 -13.810 -18.923 1.00 98.31 312 MET A N 1
ATOM 2410 C CA . MET A 1 312 ? 9.438 -13.487 -18.423 1.00 98.31 312 MET A CA 1
ATOM 2411 C C . MET A 1 312 ? 10.458 -14.489 -18.941 1.00 98.31 312 MET A C 1
ATOM 2413 O O . MET A 1 312 ? 10.276 -15.703 -18.844 1.00 98.31 312 MET A O 1
ATOM 2417 N N . PHE A 1 313 ? 11.570 -13.958 -19.427 1.00 98.38 313 PHE A N 1
ATOM 2418 C CA . PHE A 1 313 ? 12.730 -14.722 -19.843 1.00 98.38 313 PHE A CA 1
ATOM 2419 C C . PHE A 1 313 ? 13.903 -14.426 -18.920 1.00 98.38 313 PHE A C 1
ATOM 2421 O O . PHE A 1 313 ? 14.222 -13.262 -18.660 1.00 98.38 313 PHE A O 1
ATOM 2428 N N . LYS A 1 314 ? 14.554 -15.490 -18.450 1.00 98.12 314 LYS A N 1
ATOM 2429 C CA . LYS A 1 314 ? 15.840 -15.410 -17.773 1.00 98.12 314 LYS A CA 1
ATOM 2430 C C . LYS A 1 314 ? 16.922 -15.202 -18.824 1.00 98.12 314 LYS A C 1
ATOM 2432 O O . LYS A 1 314 ? 17.045 -16.001 -19.750 1.00 98.12 314 LYS A O 1
ATOM 2437 N N . VAL A 1 315 ? 17.689 -14.127 -18.682 1.00 98.12 315 VAL A N 1
ATOM 2438 C CA . VAL A 1 315 ? 18.842 -13.837 -19.542 1.00 98.12 315 VAL A CA 1
ATOM 2439 C C . VAL A 1 315 ? 20.111 -13.860 -18.703 1.00 98.12 315 VAL A C 1
ATOM 2441 O O . VAL A 1 315 ? 20.158 -13.266 -17.623 1.00 98.12 315 VAL A O 1
ATOM 2444 N N . THR A 1 316 ? 21.141 -14.535 -19.201 1.00 97.00 316 THR A N 1
ATOM 2445 C CA . THR A 1 316 ? 22.451 -14.660 -18.544 1.00 97.00 316 THR A CA 1
ATOM 2446 C C . THR A 1 316 ? 23.572 -14.409 -19.543 1.00 97.00 316 THR A C 1
ATOM 2448 O O . THR A 1 316 ? 23.412 -14.665 -20.738 1.00 97.00 316 THR A O 1
ATOM 2451 N N . ILE A 1 317 ? 24.710 -13.926 -19.049 1.00 95.88 317 ILE A N 1
ATOM 2452 C CA . ILE A 1 317 ? 25.909 -13.670 -19.849 1.00 95.88 317 ILE A CA 1
ATOM 2453 C C . ILE A 1 317 ? 26.995 -14.627 -19.375 1.00 95.88 317 ILE A C 1
ATOM 2455 O O . ILE A 1 317 ? 27.365 -14.585 -18.203 1.00 95.88 317 ILE A O 1
ATOM 2459 N N . ASP A 1 318 ? 27.520 -15.444 -20.285 1.00 93.75 318 ASP A N 1
ATOM 2460 C CA . ASP A 1 318 ? 28.690 -16.269 -19.997 1.00 93.75 318 ASP A CA 1
ATOM 2461 C C . ASP A 1 318 ? 29.945 -15.528 -20.462 1.00 93.75 318 ASP A C 1
ATOM 2463 O O . ASP A 1 318 ? 29.999 -14.988 -21.573 1.00 93.75 318 ASP A O 1
ATOM 2467 N N . MET A 1 319 ? 30.963 -15.520 -19.608 1.00 91.50 319 MET A N 1
ATOM 2468 C CA . MET A 1 319 ? 32.276 -14.938 -19.887 1.00 91.50 319 MET A CA 1
ATOM 2469 C C . MET A 1 319 ? 33.249 -16.032 -20.343 1.00 91.50 319 MET A C 1
ATOM 2471 O O . MET A 1 319 ? 33.045 -17.213 -20.060 1.00 91.50 319 MET A O 1
ATOM 2475 N N . VAL A 1 320 ? 34.290 -15.658 -21.085 1.00 90.44 320 VAL A N 1
ATOM 2476 C CA . VAL A 1 320 ? 35.363 -16.586 -21.471 1.00 90.44 320 VAL A CA 1
ATOM 2477 C C . VAL A 1 320 ? 36.139 -16.987 -20.213 1.00 90.44 320 VAL A C 1
ATOM 2479 O O . VAL A 1 320 ? 36.438 -16.128 -19.388 1.00 90.44 320 VAL A O 1
ATOM 2482 N N . GLU A 1 321 ? 36.464 -18.267 -20.055 1.00 86.88 321 GLU A N 1
ATOM 2483 C CA . GLU A 1 321 ? 37.289 -18.779 -18.951 1.00 86.88 321 GLU A CA 1
ATOM 2484 C C . GLU A 1 321 ? 38.766 -18.862 -19.369 1.00 86.88 321 GLU A C 1
ATOM 2486 O O . GLU A 1 321 ? 39.070 -19.163 -20.526 1.00 86.88 321 GLU A O 1
ATOM 2491 N N . ASP A 1 322 ? 39.681 -18.582 -18.439 1.00 82.44 322 ASP A N 1
ATOM 2492 C CA . ASP A 1 322 ? 41.120 -18.779 -18.627 1.00 82.44 322 ASP A CA 1
ATOM 2493 C C . ASP A 1 322 ? 41.544 -20.252 -18.433 1.00 82.44 322 ASP A C 1
ATOM 2495 O O . ASP A 1 322 ? 40.737 -21.119 -18.093 1.00 82.44 322 ASP A O 1
ATOM 2499 N N . GLU A 1 323 ? 42.829 -20.558 -18.656 1.00 81.75 323 GLU A N 1
ATOM 2500 C CA . GLU A 1 323 ? 43.376 -21.921 -18.506 1.00 81.75 323 GLU A CA 1
ATOM 2501 C C . GLU A 1 323 ? 43.259 -22.476 -17.068 1.00 81.75 323 GLU A C 1
ATOM 2503 O O . GLU A 1 323 ? 43.354 -23.689 -16.871 1.00 81.75 323 GLU A O 1
ATOM 2508 N N . GLU A 1 324 ? 43.036 -21.611 -16.072 1.00 77.62 324 GLU A N 1
ATOM 2509 C CA . GLU A 1 324 ? 42.859 -21.959 -14.657 1.00 77.62 324 GLU A CA 1
ATOM 2510 C C . GLU A 1 324 ? 41.373 -22.068 -14.250 1.00 77.62 324 GLU A C 1
ATOM 2512 O O . GLU A 1 324 ? 41.076 -22.418 -13.106 1.00 77.62 324 GLU A O 1
ATOM 2517 N N . GLY A 1 325 ? 40.437 -21.828 -15.180 1.00 74.75 325 GLY A N 1
ATOM 2518 C CA . GLY A 1 325 ? 38.989 -21.890 -14.959 1.00 74.75 325 GLY A CA 1
ATOM 2519 C C . GLY A 1 325 ? 38.386 -20.626 -14.336 1.00 74.75 325 GLY A C 1
ATOM 2520 O O . GLY A 1 325 ? 37.252 -20.663 -13.858 1.00 74.75 325 GLY A O 1
ATOM 2521 N N . ASN A 1 326 ? 39.115 -19.507 -14.312 1.00 76.69 326 ASN A N 1
ATOM 2522 C CA . ASN A 1 326 ? 38.586 -18.224 -13.856 1.00 76.69 326 ASN A CA 1
ATOM 2523 C C . ASN A 1 326 ? 37.937 -17.468 -15.017 1.00 76.69 326 ASN A C 1
ATOM 2525 O O . ASN A 1 326 ? 38.452 -17.428 -16.134 1.00 76.69 326 ASN A O 1
ATOM 2529 N N . THR A 1 327 ? 36.825 -16.792 -14.743 1.00 77.62 327 THR A N 1
ATOM 2530 C CA . THR A 1 327 ? 36.161 -15.936 -15.730 1.00 77.62 327 THR A CA 1
ATOM 2531 C C . THR A 1 327 ? 37.016 -14.712 -16.052 1.00 77.62 327 THR A C 1
ATOM 2533 O O . THR A 1 327 ? 37.334 -13.910 -15.169 1.00 77.62 327 THR A O 1
ATOM 2536 N N . THR A 1 328 ? 37.343 -14.537 -17.326 1.00 81.06 328 THR A N 1
ATOM 2537 C CA . THR A 1 328 ? 37.932 -13.316 -17.879 1.00 81.06 328 THR A CA 1
ATOM 2538 C C . THR A 1 328 ? 36.881 -12.202 -17.995 1.00 81.06 328 THR A C 1
ATOM 2540 O O . THR A 1 328 ? 35.687 -12.421 -17.805 1.00 81.06 328 THR A O 1
ATOM 2543 N N . GLY A 1 329 ? 37.315 -10.982 -18.327 1.00 79.38 329 GLY A N 1
ATOM 2544 C CA . GLY A 1 329 ? 36.404 -9.866 -18.614 1.00 79.38 329 GLY A CA 1
ATOM 2545 C C . GLY A 1 329 ? 35.775 -9.897 -20.014 1.00 79.38 329 GLY A C 1
ATOM 2546 O O . GLY A 1 329 ? 35.040 -8.971 -20.354 1.00 79.38 329 GLY A O 1
ATOM 2547 N N . GLU A 1 330 ? 36.086 -10.893 -20.847 1.00 90.12 330 GLU A N 1
ATOM 2548 C CA . GLU A 1 330 ? 35.582 -11.010 -22.219 1.00 90.12 330 GLU A CA 1
ATOM 2549 C C . GLU A 1 330 ? 34.271 -11.802 -22.251 1.00 90.12 330 GLU A C 1
ATOM 2551 O O . GLU A 1 330 ? 34.151 -12.867 -21.639 1.00 90.12 330 GLU A O 1
ATOM 2556 N N . VAL A 1 331 ? 33.264 -11.275 -22.949 1.00 94.44 331 VAL A N 1
ATOM 2557 C CA . VAL A 1 331 ? 31.965 -11.946 -23.082 1.00 94.44 331 VAL A CA 1
ATOM 2558 C C . VAL A 1 331 ? 32.060 -13.047 -24.133 1.00 94.44 331 VAL A C 1
ATOM 2560 O O . VAL A 1 331 ? 32.554 -12.820 -25.230 1.00 94.44 331 VAL A O 1
ATOM 2563 N N . ARG A 1 332 ? 31.558 -14.243 -23.809 1.00 94.38 332 ARG A N 1
ATOM 2564 C CA . ARG A 1 332 ? 31.531 -15.390 -24.725 1.00 94.38 332 ARG A CA 1
ATOM 2565 C C . ARG A 1 332 ? 30.198 -15.521 -25.448 1.00 94.38 332 ARG A C 1
ATOM 2567 O O . ARG A 1 332 ? 30.181 -15.792 -26.643 1.00 94.38 332 ARG A O 1
ATOM 2574 N N . ARG A 1 333 ? 29.089 -15.446 -24.708 1.00 95.44 333 ARG A N 1
ATOM 2575 C CA . ARG A 1 333 ? 27.735 -15.629 -25.254 1.00 95.44 333 ARG A CA 1
ATOM 2576 C C . ARG A 1 333 ? 26.671 -15.022 -24.351 1.00 95.44 333 ARG A C 1
ATOM 2578 O O . ARG A 1 333 ? 26.827 -14.951 -23.131 1.00 95.44 333 ARG A O 1
ATOM 2585 N N . LEU A 1 334 ? 25.553 -14.667 -24.966 1.00 97.00 334 LEU A N 1
ATOM 2586 C CA . LEU A 1 334 ? 24.307 -14.320 -24.293 1.00 97.00 334 LEU A CA 1
ATOM 2587 C C . LEU A 1 334 ? 23.356 -15.520 -24.372 1.00 97.00 334 LEU A C 1
ATOM 2589 O O . LEU A 1 334 ? 23.266 -16.148 -25.426 1.00 97.00 334 LEU A O 1
ATOM 2593 N N . LYS A 1 335 ? 22.649 -15.836 -23.283 1.00 97.25 335 LYS A N 1
ATOM 2594 C CA . LYS A 1 335 ? 21.680 -16.943 -23.223 1.00 97.25 335 LYS A CA 1
ATOM 2595 C C . LYS A 1 335 ? 20.309 -16.430 -22.815 1.00 97.25 335 LYS A C 1
ATOM 2597 O O . LYS A 1 335 ? 20.223 -15.561 -21.948 1.00 97.25 335 LYS A O 1
ATOM 2602 N N . ILE A 1 336 ? 19.256 -16.973 -23.419 1.00 97.75 336 ILE A N 1
ATOM 2603 C CA . ILE A 1 336 ? 17.865 -16.709 -23.052 1.00 97.75 336 ILE A CA 1
ATOM 2604 C C . ILE A 1 336 ? 17.131 -18.020 -22.794 1.00 97.75 336 ILE A C 1
ATOM 2606 O O . ILE A 1 336 ? 17.256 -18.981 -23.555 1.00 97.75 336 ILE A O 1
ATOM 2610 N N . LYS A 1 337 ? 16.329 -18.027 -21.735 1.00 97.50 337 LYS A N 1
ATOM 2611 C CA . LYS A 1 337 ? 15.530 -19.173 -21.316 1.00 97.50 337 LYS A CA 1
ATOM 2612 C C . LYS A 1 337 ? 14.182 -18.697 -20.796 1.00 97.50 337 LYS A C 1
ATOM 2614 O O . LYS A 1 337 ? 14.108 -17.674 -20.113 1.00 97.50 337 LYS A O 1
ATOM 2619 N N . TYR A 1 338 ? 13.103 -19.390 -21.145 1.00 97.88 338 TYR A N 1
ATOM 2620 C CA . TYR A 1 338 ? 11.781 -19.051 -20.620 1.00 97.88 338 TYR A CA 1
ATOM 2621 C C . TYR A 1 338 ? 11.721 -19.340 -19.115 1.00 97.88 338 TYR A C 1
ATOM 2623 O O . TYR A 1 338 ? 12.159 -20.394 -18.664 1.00 97.88 338 TYR A O 1
ATOM 2631 N N . PHE A 1 339 ? 11.222 -18.380 -18.335 1.00 97.75 339 PHE A N 1
ATOM 2632 C CA . PHE A 1 339 ? 11.186 -18.473 -16.879 1.00 97.75 339 PHE A CA 1
ATOM 2633 C C . PHE A 1 339 ? 9.770 -18.785 -16.387 1.00 97.75 339 PHE A C 1
ATOM 2635 O O . PHE A 1 339 ? 9.504 -19.907 -15.970 1.00 97.75 339 PHE A O 1
ATOM 2642 N N . ASP A 1 340 ? 8.862 -17.814 -16.458 1.00 98.12 340 ASP A N 1
ATOM 2643 C CA . ASP A 1 340 ? 7.451 -17.938 -16.073 1.00 98.12 340 ASP A CA 1
ATOM 2644 C C . ASP A 1 340 ? 6.642 -16.798 -16.707 1.00 98.12 340 ASP A C 1
ATOM 2646 O O . ASP A 1 340 ? 7.203 -15.803 -17.169 1.00 98.12 340 ASP A O 1
ATOM 2650 N N . THR A 1 341 ? 5.314 -16.900 -16.699 1.00 98.44 341 THR A N 1
ATOM 2651 C CA . THR A 1 341 ? 4.424 -15.839 -17.194 1.00 98.44 341 THR A CA 1
ATOM 2652 C C . THR A 1 341 ? 3.703 -15.153 -16.036 1.00 98.44 341 THR A C 1
ATOM 2654 O O . THR A 1 341 ? 2.981 -15.789 -15.271 1.00 98.44 341 THR A O 1
ATOM 2657 N N . VAL A 1 342 ? 3.858 -13.832 -15.934 1.00 98.25 342 VAL A N 1
ATOM 2658 C CA . VAL A 1 342 ? 3.179 -12.985 -14.936 1.00 98.25 342 VAL A CA 1
ATOM 2659 C C . VAL A 1 342 ? 2.479 -11.819 -15.639 1.00 98.25 342 VAL A C 1
ATOM 2661 O O . VAL A 1 342 ? 2.737 -11.560 -16.814 1.00 98.25 342 VAL A O 1
ATOM 2664 N N . PRO A 1 343 ? 1.577 -11.081 -14.972 1.00 97.75 343 PRO A N 1
ATOM 2665 C CA . PRO A 1 343 ? 0.977 -9.900 -15.578 1.00 97.75 343 PRO A CA 1
ATOM 2666 C C . PRO A 1 343 ? 2.008 -8.883 -16.083 1.00 97.75 343 PRO A C 1
ATOM 2668 O O . PRO A 1 343 ? 3.001 -8.626 -15.401 1.00 97.75 343 PRO A O 1
ATOM 2671 N N . ALA A 1 344 ? 1.745 -8.264 -17.240 1.00 97.38 344 ALA A N 1
ATOM 2672 C CA . ALA A 1 344 ? 2.590 -7.203 -17.789 1.00 97.38 344 ALA A CA 1
ATOM 2673 C C . ALA A 1 344 ? 2.791 -6.073 -16.764 1.00 97.38 344 ALA A C 1
ATOM 2675 O O . ALA A 1 344 ? 1.821 -5.508 -16.240 1.00 97.38 344 ALA A O 1
ATOM 2676 N N . ALA A 1 345 ? 4.049 -5.764 -16.464 1.00 97.50 345 ALA A N 1
ATOM 2677 C CA . ALA A 1 345 ? 4.451 -4.882 -15.381 1.00 97.50 345 ALA A CA 1
ATOM 2678 C C . ALA A 1 345 ? 4.993 -3.543 -15.891 1.00 97.50 345 ALA A C 1
ATOM 2680 O O . ALA A 1 345 ? 5.578 -3.451 -16.968 1.00 97.50 345 ALA A O 1
ATOM 2681 N N . SER A 1 346 ? 4.799 -2.485 -15.106 1.00 96.19 346 SER A N 1
ATOM 2682 C CA . SER A 1 346 ? 5.547 -1.233 -15.244 1.00 96.19 346 SER A CA 1
ATOM 2683 C C . SER A 1 346 ? 6.917 -1.341 -14.574 1.00 96.19 346 SER A C 1
ATOM 2685 O O . SER A 1 346 ? 7.890 -0.735 -15.015 1.00 96.19 346 SER A O 1
ATOM 2687 N N . SER A 1 347 ? 7.031 -2.134 -13.506 1.00 97.50 347 SER A N 1
ATOM 2688 C CA . SER A 1 347 ? 8.293 -2.392 -12.811 1.00 97.50 347 SER A CA 1
ATOM 2689 C C . SER A 1 347 ? 8.308 -3.779 -12.177 1.00 97.50 347 SER A C 1
ATOM 2691 O O . SER A 1 347 ? 7.326 -4.215 -11.572 1.00 97.50 347 SER A O 1
ATOM 2693 N N . LEU A 1 348 ? 9.463 -4.434 -12.269 1.00 98.31 348 LEU A N 1
ATOM 2694 C CA . LEU A 1 348 ? 9.779 -5.688 -11.594 1.00 98.31 348 LEU A CA 1
ATOM 2695 C C . LEU A 1 348 ? 10.861 -5.422 -10.543 1.00 98.31 348 LEU A C 1
ATOM 2697 O O . LEU A 1 348 ? 11.835 -4.719 -10.809 1.00 98.31 348 LEU A O 1
ATOM 2701 N N . CYS A 1 349 ? 10.705 -5.965 -9.339 1.00 98.12 349 CYS A N 1
ATOM 2702 C CA . CYS A 1 349 ? 11.691 -5.819 -8.266 1.00 98.12 349 CYS A CA 1
ATOM 2703 C C . CYS A 1 349 ? 12.001 -7.182 -7.646 1.00 98.12 349 CYS A C 1
ATOM 2705 O O . CYS A 1 349 ? 11.122 -7.785 -7.033 1.00 98.12 349 CYS A O 1
ATOM 2707 N N . ILE A 1 350 ? 13.250 -7.646 -7.769 1.00 98.06 350 ILE A N 1
ATOM 2708 C CA . ILE A 1 350 ? 13.732 -8.871 -7.112 1.00 98.06 350 ILE A CA 1
ATOM 2709 C C . ILE A 1 350 ? 14.350 -8.509 -5.763 1.00 98.06 350 ILE A C 1
ATOM 2711 O O . ILE A 1 350 ? 15.331 -7.762 -5.685 1.00 98.06 350 ILE A O 1
ATOM 2715 N N . LEU A 1 351 ? 13.792 -9.072 -4.698 1.00 96.88 351 LEU A N 1
ATOM 2716 C CA . LEU A 1 351 ? 14.240 -8.882 -3.329 1.00 96.88 351 LEU A CA 1
ATOM 2717 C C . LEU A 1 351 ? 15.282 -9.932 -2.951 1.00 96.88 351 LEU A C 1
ATOM 2719 O O . LEU A 1 351 ? 15.171 -11.104 -3.299 1.00 96.88 351 LEU A O 1
ATOM 2723 N N . LYS A 1 352 ? 16.266 -9.530 -2.142 1.00 94.31 352 LYS A N 1
ATOM 2724 C CA . LYS A 1 352 ? 17.307 -10.420 -1.595 1.00 94.31 352 LYS A CA 1
ATOM 2725 C C . LYS A 1 352 ? 16.746 -11.505 -0.671 1.00 94.31 352 LYS A C 1
ATOM 2727 O O . LYS A 1 352 ? 17.480 -12.428 -0.344 1.00 94.31 352 LYS A O 1
ATOM 2732 N N . SER A 1 353 ? 15.501 -11.366 -0.218 1.00 93.56 353 SER A N 1
ATOM 2733 C CA . SER A 1 353 ? 14.768 -12.374 0.551 1.00 93.56 353 SER A CA 1
ATOM 2734 C C . SER A 1 353 ? 14.161 -13.484 -0.317 1.00 93.56 353 SER A C 1
ATOM 2736 O O . SER A 1 353 ? 13.522 -14.367 0.238 1.00 93.56 353 SER A O 1
ATOM 2738 N N . GLY A 1 354 ? 14.345 -13.457 -1.644 1.00 95.56 354 GLY A N 1
ATOM 2739 C CA . GLY A 1 354 ? 13.801 -14.478 -2.546 1.00 95.56 354 GLY A CA 1
ATOM 2740 C C . GLY A 1 354 ? 12.357 -14.211 -2.968 1.00 95.56 354 GLY A C 1
ATOM 2741 O O . GLY A 1 354 ? 11.586 -15.148 -3.141 1.00 95.56 354 GLY A O 1
ATOM 2742 N N . PHE A 1 355 ? 11.986 -12.940 -3.150 1.00 97.75 355 PHE A N 1
ATOM 2743 C CA . PHE A 1 355 ? 10.652 -12.538 -3.610 1.00 97.75 355 PHE A CA 1
ATOM 2744 C C . PHE A 1 355 ? 10.729 -11.669 -4.866 1.00 97.75 355 PHE A C 1
ATOM 2746 O O . PHE A 1 355 ? 11.709 -10.949 -5.076 1.00 97.75 355 PHE A O 1
ATOM 2753 N N . LEU A 1 356 ? 9.674 -11.704 -5.676 1.00 98.44 356 LEU A N 1
ATOM 2754 C CA . LEU A 1 356 ? 9.468 -10.856 -6.845 1.00 98.44 356 LEU A CA 1
ATOM 2755 C C . LEU A 1 356 ? 8.210 -10.008 -6.641 1.00 98.44 356 LEU A C 1
ATOM 2757 O O . LEU A 1 356 ? 7.097 -10.526 -6.562 1.00 98.44 356 LEU A O 1
ATOM 2761 N N . TYR A 1 357 ? 8.386 -8.690 -6.599 1.00 98.44 357 TYR A N 1
ATOM 2762 C CA . TYR A 1 357 ? 7.280 -7.738 -6.629 1.00 98.44 357 TYR A CA 1
ATOM 2763 C C . TYR A 1 357 ? 7.000 -7.299 -8.069 1.00 98.44 357 TYR A C 1
ATOM 2765 O O . TYR A 1 357 ? 7.894 -6.795 -8.755 1.00 98.44 357 TYR A O 1
ATOM 2773 N N . VAL A 1 358 ? 5.754 -7.485 -8.510 1.00 98.44 358 VAL A N 1
ATOM 2774 C CA . VAL A 1 358 ? 5.281 -7.195 -9.868 1.00 98.44 358 VAL A CA 1
ATOM 2775 C C . VAL A 1 358 ? 4.266 -6.056 -9.818 1.00 98.44 358 VAL A C 1
ATOM 2777 O O . VAL A 1 358 ? 3.078 -6.262 -9.539 1.00 98.44 358 VAL A O 1
ATOM 2780 N N . ALA A 1 359 ? 4.725 -4.842 -10.129 1.00 97.62 359 ALA A N 1
ATOM 2781 C CA . ALA A 1 359 ? 3.853 -3.686 -10.310 1.00 97.62 359 ALA A CA 1
ATOM 2782 C C . ALA A 1 359 ? 3.162 -3.791 -11.676 1.00 97.62 359 ALA A C 1
ATOM 2784 O O . ALA A 1 359 ? 3.685 -3.328 -12.684 1.00 97.62 359 ALA A O 1
ATOM 2785 N N . SER A 1 360 ? 2.006 -4.456 -11.724 1.00 96.62 360 SER A N 1
ATOM 2786 C CA . SER A 1 360 ? 1.224 -4.615 -12.957 1.00 96.62 360 SER A CA 1
ATOM 2787 C C . SER A 1 360 ? 0.836 -3.261 -13.564 1.00 96.62 360 SER A C 1
ATOM 2789 O O . SER A 1 360 ? 0.392 -2.367 -12.844 1.00 96.62 360 SER A O 1
ATOM 2791 N N . GLN A 1 361 ? 0.921 -3.134 -14.893 1.00 94.75 361 GLN A N 1
ATOM 2792 C CA . GLN A 1 361 ? 0.470 -1.933 -15.613 1.00 94.75 361 GLN A CA 1
ATOM 2793 C C . GLN A 1 361 ? -1.028 -1.686 -15.412 1.00 94.75 361 GLN A C 1
ATOM 2795 O O . GLN A 1 361 ? -1.465 -0.546 -15.312 1.00 94.75 361 GLN A O 1
ATOM 2800 N N . PHE A 1 362 ? -1.810 -2.765 -15.326 1.00 96.12 362 PHE A N 1
ATOM 2801 C CA . PHE A 1 362 ? -3.256 -2.763 -15.129 1.00 96.12 362 PHE A CA 1
ATOM 2802 C C . PHE A 1 362 ? -3.662 -3.925 -14.210 1.00 96.12 362 PHE A C 1
ATOM 2804 O O . PHE A 1 362 ? -3.013 -4.972 -14.199 1.00 96.12 362 PHE A O 1
ATOM 2811 N N . GLY A 1 363 ? -4.757 -3.768 -13.471 1.00 95.69 363 GLY A N 1
ATOM 2812 C CA . GLY A 1 363 ? -5.256 -4.737 -12.496 1.00 95.69 363 GLY A CA 1
ATOM 2813 C C . GLY A 1 363 ? -4.428 -4.786 -11.209 1.00 95.69 363 GLY A C 1
ATOM 2814 O O . GLY A 1 363 ? -3.572 -3.938 -10.970 1.00 95.69 363 GLY A O 1
ATOM 2815 N N . ASN A 1 364 ? -4.702 -5.796 -10.376 1.00 97.69 364 ASN A N 1
ATOM 2816 C CA . ASN A 1 364 ? -3.981 -6.035 -9.120 1.00 97.69 364 ASN A CA 1
ATOM 2817 C C . ASN A 1 364 ? -2.475 -6.184 -9.338 1.00 97.69 364 ASN A C 1
ATOM 2819 O O . ASN A 1 364 ? -2.049 -6.739 -10.352 1.00 97.69 364 ASN A O 1
ATOM 2823 N N . PHE A 1 365 ? -1.688 -5.774 -8.345 1.00 97.38 365 PHE A N 1
ATOM 2824 C CA . PHE A 1 365 ? -0.275 -6.136 -8.294 1.00 97.38 365 PHE A CA 1
ATOM 2825 C C . PHE A 1 365 ? -0.119 -7.560 -7.773 1.00 97.38 365 PHE A C 1
ATOM 2827 O O . PHE A 1 365 ? -1.067 -8.179 -7.276 1.00 97.38 365 PHE A O 1
ATOM 2834 N N . SER A 1 366 ? 1.075 -8.111 -7.927 1.00 97.75 366 SER A N 1
ATOM 2835 C CA . SER A 1 366 ? 1.347 -9.488 -7.533 1.00 97.75 366 SER A CA 1
ATOM 2836 C C . SER A 1 366 ? 2.680 -9.565 -6.813 1.00 97.75 366 SER A C 1
ATOM 2838 O O . SER A 1 366 ? 3.663 -8.956 -7.238 1.00 97.75 366 SER A O 1
ATOM 2840 N N . PHE A 1 367 ? 2.687 -10.290 -5.705 1.00 98.31 367 PHE A N 1
ATOM 2841 C CA . PHE A 1 367 ? 3.876 -10.581 -4.929 1.00 98.31 367 PHE A CA 1
ATOM 2842 C C . PHE A 1 367 ? 4.103 -12.087 -4.985 1.00 98.31 367 PHE A C 1
ATOM 2844 O O . PHE A 1 367 ? 3.211 -12.865 -4.645 1.00 98.31 367 PHE A O 1
ATOM 2851 N N . TYR A 1 368 ? 5.268 -12.485 -5.484 1.00 98.44 368 TYR A N 1
ATOM 2852 C CA . TYR A 1 368 ? 5.640 -13.880 -5.683 1.00 98.44 368 TYR A CA 1
ATOM 2853 C C . TYR A 1 368 ? 6.853 -14.241 -4.834 1.00 98.44 368 TYR A C 1
ATOM 2855 O O . TYR A 1 368 ? 7.724 -13.401 -4.603 1.00 98.44 368 TYR A O 1
ATOM 2863 N N . GLN A 1 369 ? 6.944 -15.502 -4.436 1.00 98.06 369 GLN A N 1
ATOM 2864 C CA . GLN A 1 369 ? 8.135 -16.108 -3.855 1.00 98.06 369 GLN A CA 1
ATOM 2865 C C . GLN A 1 369 ? 8.839 -16.965 -4.912 1.00 98.06 369 GLN A C 1
ATOM 2867 O O . GLN A 1 369 ? 8.173 -17.646 -5.689 1.00 98.06 369 GLN A O 1
ATOM 2872 N N . PHE A 1 370 ? 10.172 -16.931 -4.950 1.00 97.31 370 PHE A N 1
ATOM 2873 C CA . PHE A 1 370 ? 10.960 -17.828 -5.797 1.00 97.31 370 PHE A CA 1
ATOM 2874 C C . PHE A 1 370 ? 11.025 -19.221 -5.164 1.00 97.31 370 PHE A C 1
ATOM 2876 O O . PHE A 1 370 ? 11.490 -19.361 -4.034 1.00 97.31 370 PHE A O 1
ATOM 2883 N N . GLU A 1 371 ? 10.598 -20.239 -5.907 1.00 94.50 371 GLU A N 1
ATOM 2884 C CA . GLU A 1 371 ? 10.755 -21.650 -5.534 1.00 94.50 371 GLU A CA 1
ATOM 2885 C C . GLU A 1 371 ? 12.089 -22.201 -6.055 1.00 94.50 371 GLU A C 1
ATOM 2887 O O . GLU A 1 371 ? 12.862 -22.808 -5.314 1.00 94.50 371 GLU A O 1
ATOM 2892 N N . LYS A 1 372 ? 12.398 -21.908 -7.322 1.00 92.44 372 LYS A N 1
ATOM 2893 C CA . LYS A 1 372 ? 13.654 -22.258 -7.998 1.00 92.44 372 LYS A CA 1
ATOM 2894 C C . LYS A 1 372 ? 14.097 -21.124 -8.931 1.00 92.44 372 LYS A C 1
ATOM 2896 O O . LYS A 1 372 ? 13.323 -20.234 -9.275 1.00 92.44 372 LYS A O 1
ATOM 2901 N N . LEU A 1 373 ? 15.373 -21.138 -9.326 1.00 90.00 373 LEU A N 1
ATOM 2902 C CA . LEU A 1 373 ? 15.974 -20.117 -10.200 1.00 90.00 373 LEU A CA 1
ATOM 2903 C C . LEU A 1 373 ? 15.914 -20.470 -11.698 1.00 90.00 373 LEU A C 1
ATOM 2905 O O . LEU A 1 373 ? 16.446 -19.712 -12.511 1.00 90.00 373 LEU A O 1
ATOM 2909 N N . GLY A 1 374 ? 15.263 -21.575 -12.072 1.00 83.75 374 GLY A N 1
ATOM 2910 C CA . GLY A 1 374 ? 15.110 -21.999 -13.469 1.00 83.75 374 GLY A CA 1
ATOM 2911 C C . GLY A 1 374 ? 16.401 -22.497 -14.127 1.00 83.75 374 GLY A C 1
ATOM 2912 O O . GLY A 1 374 ? 16.569 -22.334 -15.332 1.00 83.75 374 GLY A O 1
ATOM 2913 N N . ASP A 1 375 ? 17.347 -23.037 -13.350 1.00 79.38 375 ASP A N 1
ATOM 2914 C CA . ASP A 1 375 ? 18.615 -23.577 -13.869 1.00 79.38 375 ASP A CA 1
ATOM 2915 C C . ASP A 1 375 ? 18.500 -25.066 -14.256 1.00 79.38 375 ASP A C 1
ATOM 2917 O O . ASP A 1 375 ? 18.921 -25.438 -15.348 1.00 79.38 375 ASP A O 1
ATOM 2921 N N . ASP A 1 376 ? 17.825 -25.881 -13.438 1.00 73.19 376 ASP A N 1
ATOM 2922 C CA . ASP A 1 376 ? 17.716 -27.341 -13.600 1.00 73.19 376 ASP A CA 1
ATOM 2923 C C . ASP A 1 376 ? 16.317 -27.780 -14.083 1.00 73.19 376 ASP A C 1
ATOM 2925 O O . ASP A 1 376 ? 15.536 -28.371 -13.335 1.00 73.19 376 ASP A O 1
ATOM 2929 N N . ASP A 1 377 ? 15.965 -27.469 -15.329 1.00 79.75 377 ASP A N 1
ATOM 2930 C CA . ASP A 1 377 ? 14.712 -27.919 -15.952 1.00 79.75 377 ASP A CA 1
ATOM 2931 C C . ASP A 1 377 ? 14.908 -28.303 -17.432 1.00 79.75 377 ASP A C 1
ATOM 2933 O O . ASP A 1 377 ? 15.982 -28.118 -18.008 1.00 79.75 377 ASP A O 1
ATOM 2937 N N . GLU A 1 378 ? 13.872 -28.888 -18.040 1.00 83.56 378 GLU A N 1
ATOM 2938 C CA . GLU A 1 378 ? 13.867 -29.298 -19.453 1.00 83.56 378 GLU A CA 1
ATOM 2939 C C . GLU A 1 378 ? 13.498 -28.141 -20.410 1.00 83.56 378 GLU A C 1
ATOM 2941 O O . GLU A 1 378 ? 13.149 -28.380 -21.570 1.00 83.56 378 GLU A O 1
ATOM 2946 N N . GLU A 1 379 ? 13.550 -26.883 -19.952 1.00 91.12 379 GLU A N 1
ATOM 2947 C CA . GLU A 1 379 ? 13.240 -25.732 -20.802 1.00 91.12 379 GLU A CA 1
ATOM 2948 C C . GLU A 1 379 ? 14.316 -25.493 -21.860 1.00 91.12 379 GLU A C 1
ATOM 2950 O O . GLU A 1 379 ? 15.519 -25.635 -21.630 1.00 91.12 379 GLU A O 1
ATOM 2955 N N . LEU A 1 380 ? 13.865 -25.057 -23.036 1.00 91.62 380 LEU A N 1
ATOM 2956 C CA . LEU A 1 380 ? 14.754 -24.743 -24.147 1.00 91.62 380 LEU A CA 1
ATOM 2957 C C . LEU A 1 380 ? 15.545 -23.462 -23.859 1.00 91.62 380 LEU A C 1
ATOM 2959 O O . LEU A 1 380 ? 14.974 -22.398 -23.603 1.00 91.62 380 LEU A O 1
ATOM 2963 N N . GLU A 1 381 ? 16.865 -23.571 -23.970 1.00 95.06 381 GLU A N 1
ATOM 2964 C CA . GLU A 1 381 ? 17.798 -22.452 -23.900 1.00 95.06 381 GLU A CA 1
ATOM 2965 C C . GLU A 1 381 ? 18.306 -22.105 -25.305 1.00 95.06 381 GLU A C 1
ATOM 2967 O O . GLU A 1 381 ? 18.646 -22.988 -26.096 1.00 95.06 381 GLU A O 1
ATOM 2972 N N . PHE A 1 382 ? 18.366 -20.810 -25.616 1.00 96.56 382 PHE A N 1
ATOM 2973 C CA . PHE A 1 382 ? 18.903 -20.302 -26.877 1.00 96.56 382 PHE A CA 1
ATOM 2974 C C . PHE A 1 382 ? 20.092 -19.386 -26.599 1.00 96.56 382 PHE A C 1
ATOM 2976 O O . PHE A 1 382 ? 20.064 -18.602 -25.648 1.00 96.56 382 PHE A O 1
ATOM 2983 N N . THR A 1 383 ? 21.128 -19.461 -27.435 1.00 97.19 383 THR A N 1
ATOM 2984 C CA . THR A 1 383 ? 22.378 -18.716 -27.227 1.00 97.19 383 THR A CA 1
ATOM 2985 C C . THR A 1 383 ? 22.742 -17.869 -28.435 1.00 97.19 383 THR A C 1
ATOM 2987 O O . THR A 1 383 ? 22.310 -18.161 -29.546 1.00 97.19 383 THR A O 1
ATOM 2990 N N . SER A 1 384 ? 23.554 -16.831 -28.236 1.00 96.69 384 SER A N 1
ATOM 2991 C CA . SER A 1 384 ? 23.989 -15.933 -29.313 1.00 96.69 384 SER A CA 1
ATOM 2992 C C . SER A 1 384 ? 24.850 -16.594 -30.390 1.00 96.69 384 SER A C 1
ATOM 2994 O O . SER A 1 384 ? 25.018 -16.006 -31.451 1.00 96.69 384 SER A O 1
ATOM 2996 N N . ASP A 1 385 ? 25.389 -17.791 -30.143 1.00 94.69 385 ASP A N 1
ATOM 2997 C CA . ASP A 1 385 ? 26.234 -18.514 -31.104 1.00 94.69 385 ASP A CA 1
ATOM 2998 C C . ASP A 1 385 ? 25.479 -18.836 -32.410 1.00 94.69 385 ASP A C 1
ATOM 3000 O O . ASP A 1 385 ? 26.075 -18.878 -33.485 1.00 94.69 385 ASP A O 1
ATOM 3004 N N . ASP A 1 386 ? 24.161 -19.042 -32.316 1.00 93.25 386 ASP A N 1
ATOM 3005 C CA . ASP A 1 386 ? 23.317 -19.516 -33.418 1.00 93.25 386 ASP A CA 1
ATOM 3006 C C . ASP A 1 386 ? 22.593 -18.385 -34.171 1.00 93.25 386 ASP A C 1
ATOM 3008 O O . ASP A 1 386 ? 21.838 -18.646 -35.114 1.00 93.25 386 ASP A O 1
ATOM 3012 N N . PHE A 1 387 ? 22.790 -17.122 -33.769 1.00 95.62 387 PHE A N 1
ATOM 3013 C CA . PHE A 1 387 ? 22.055 -15.983 -34.322 1.00 95.62 387 PHE A CA 1
ATOM 3014 C C . PHE A 1 387 ? 22.980 -14.872 -34.819 1.00 95.62 387 PHE A C 1
ATOM 3016 O O . PHE A 1 387 ? 23.969 -14.536 -34.171 1.00 95.62 387 PHE A O 1
ATOM 3023 N N . PRO A 1 388 ? 22.649 -14.242 -35.961 1.00 95.25 388 PRO A N 1
ATOM 3024 C CA . PRO A 1 388 ? 23.455 -13.159 -36.487 1.00 95.25 388 PRO A CA 1
ATOM 3025 C C . PRO A 1 388 ? 23.340 -11.915 -35.603 1.00 95.25 388 PRO A C 1
ATOM 3027 O O . PRO A 1 388 ? 22.272 -11.596 -35.073 1.00 95.25 388 PRO A O 1
ATOM 3030 N N . VAL A 1 389 ? 24.458 -11.199 -35.505 1.00 92.88 389 VAL A N 1
ATOM 3031 C CA . VAL A 1 389 ? 24.595 -9.926 -34.786 1.00 92.88 389 VAL A CA 1
ATOM 3032 C C . VAL A 1 389 ? 23.861 -8.784 -35.488 1.00 92.88 389 VAL A C 1
ATOM 3034 O O . VAL A 1 389 ? 23.319 -7.896 -34.826 1.00 92.88 389 VAL A O 1
ATOM 3037 N N . ASP A 1 390 ? 23.864 -8.803 -36.821 1.00 91.69 390 ASP A N 1
ATOM 3038 C CA . ASP A 1 390 ? 23.128 -7.858 -37.653 1.00 91.69 390 ASP A CA 1
ATOM 3039 C C . ASP A 1 390 ? 21.619 -8.110 -37.519 1.00 91.69 390 ASP A C 1
ATOM 3041 O O . ASP A 1 390 ? 21.136 -9.220 -37.754 1.00 91.69 390 ASP A O 1
ATOM 3045 N N . ALA A 1 391 ? 20.875 -7.069 -37.144 1.00 86.19 391 ALA A N 1
ATOM 3046 C CA . ALA A 1 391 ? 19.430 -7.131 -36.958 1.00 86.19 391 ALA A CA 1
ATOM 3047 C C . ALA A 1 391 ? 18.667 -7.376 -38.274 1.00 86.19 391 ALA A C 1
ATOM 3049 O O . ALA A 1 391 ? 17.554 -7.901 -38.238 1.00 86.19 391 ALA A O 1
ATOM 3050 N N . GLN A 1 392 ? 19.254 -7.027 -39.427 1.00 87.75 392 GLN A N 1
ATOM 3051 C CA . GLN A 1 392 ? 18.647 -7.232 -40.748 1.00 87.75 392 GLN A CA 1
ATOM 3052 C C . GLN A 1 392 ? 18.981 -8.598 -41.360 1.00 87.75 392 GLN A C 1
ATOM 3054 O O . GLN A 1 392 ? 18.349 -9.018 -42.335 1.00 87.75 392 GLN A O 1
ATOM 3059 N N . ALA A 1 393 ? 19.952 -9.320 -40.797 1.00 93.00 393 ALA A N 1
ATOM 3060 C CA . ALA A 1 393 ? 20.316 -10.640 -41.279 1.00 93.00 393 ALA A CA 1
ATOM 3061 C C . ALA A 1 393 ? 19.205 -11.661 -40.987 1.00 93.00 393 ALA A C 1
ATOM 3063 O O . ALA A 1 393 ? 18.633 -11.725 -39.897 1.00 93.00 393 ALA A O 1
ATOM 3064 N N . SER A 1 394 ? 18.908 -12.505 -41.974 1.00 91.62 394 SER A N 1
ATOM 3065 C CA . SER A 1 394 ? 17.895 -13.550 -41.836 1.00 91.62 394 SER A CA 1
ATOM 3066 C C . SER A 1 394 ? 18.328 -14.624 -40.838 1.00 91.62 394 SER A C 1
ATOM 3068 O O . SER A 1 394 ? 19.457 -15.110 -40.904 1.00 91.62 394 SER A O 1
ATOM 3070 N N . TYR A 1 395 ? 17.403 -15.072 -39.993 1.00 95.19 395 TYR A N 1
ATOM 3071 C CA . TYR A 1 395 ? 17.598 -16.194 -39.076 1.00 95.19 395 TYR A CA 1
ATOM 3072 C C . TYR A 1 395 ? 16.307 -17.014 -38.947 1.00 95.19 395 TYR A C 1
ATOM 3074 O O . TYR A 1 395 ? 15.235 -16.581 -39.376 1.00 95.19 395 TYR A O 1
ATOM 3082 N N . THR A 1 396 ? 16.404 -18.213 -38.369 1.00 94.94 396 THR A N 1
ATOM 3083 C CA . THR A 1 396 ? 15.234 -19.076 -38.146 1.00 94.94 396 THR A CA 1
ATOM 3084 C C . THR A 1 396 ? 14.532 -18.676 -36.843 1.00 94.94 396 THR A C 1
ATOM 3086 O O . THR A 1 396 ? 15.188 -18.693 -35.800 1.00 94.94 396 THR A O 1
ATOM 3089 N N . PRO A 1 397 ? 13.225 -18.343 -36.854 1.00 95.50 397 PRO A N 1
ATOM 3090 C CA . PRO A 1 397 ? 12.494 -18.011 -35.634 1.00 95.50 397 PRO A CA 1
ATOM 3091 C C . PRO A 1 397 ? 12.480 -19.167 -34.635 1.00 95.50 397 PRO A C 1
ATOM 3093 O O . PRO A 1 397 ? 12.314 -20.329 -35.018 1.00 95.50 397 PRO A O 1
ATOM 3096 N N . VAL A 1 398 ? 12.587 -18.831 -33.352 1.00 97.12 398 VAL A N 1
ATOM 3097 C CA . VAL A 1 398 ? 12.539 -19.794 -32.249 1.00 97.12 398 VAL A CA 1
ATOM 3098 C C . VAL A 1 398 ? 11.237 -19.684 -31.472 1.00 97.12 398 VAL A C 1
ATOM 3100 O O . VAL A 1 398 ? 10.591 -18.635 -31.443 1.00 97.12 398 VAL A O 1
ATOM 3103 N N . TYR A 1 399 ? 10.837 -20.794 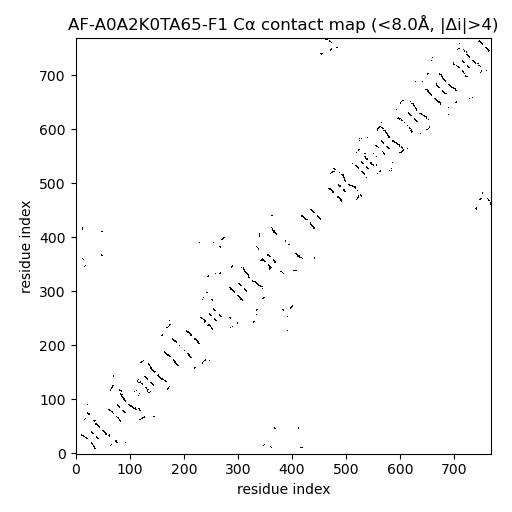-30.858 1.00 97.25 399 TYR A N 1
ATOM 3104 C CA . TYR A 1 399 ? 9.533 -20.935 -30.226 1.00 97.25 399 TYR A CA 1
ATOM 3105 C C . TYR A 1 399 ? 9.651 -21.567 -28.845 1.00 97.25 399 TYR A C 1
ATOM 3107 O O . TYR A 1 399 ? 10.525 -22.401 -28.618 1.00 97.25 399 TYR A O 1
ATOM 3115 N N . PHE A 1 400 ? 8.711 -21.228 -27.968 1.00 97.12 400 PHE A N 1
ATOM 3116 C CA . PHE A 1 400 ? 8.538 -21.846 -26.656 1.00 97.12 400 PHE A CA 1
ATOM 3117 C C . PHE A 1 400 ? 7.051 -22.117 -26.384 1.00 97.12 400 PHE A C 1
ATOM 3119 O O . PHE A 1 400 ? 6.170 -21.593 -27.079 1.00 97.12 400 PHE A O 1
ATOM 3126 N N . TYR A 1 401 ? 6.770 -22.939 -25.376 1.00 96.06 401 TYR A N 1
ATOM 3127 C CA . TYR A 1 401 ? 5.412 -23.261 -24.947 1.00 96.06 401 TYR A CA 1
ATOM 3128 C C . TYR A 1 401 ? 5.156 -22.636 -23.572 1.00 96.06 401 TYR A C 1
ATOM 3130 O O . TYR A 1 401 ? 5.763 -23.075 -22.600 1.00 96.06 401 TYR A O 1
ATOM 3138 N N . PRO A 1 402 ? 4.273 -21.625 -23.464 1.00 96.06 402 PRO A N 1
ATOM 3139 C CA . PRO A 1 402 ? 3.873 -21.099 -22.165 1.00 96.06 402 PRO A CA 1
ATOM 3140 C C . PRO A 1 402 ? 3.263 -22.193 -21.290 1.00 96.06 402 PRO A C 1
ATOM 3142 O O . PRO A 1 402 ? 2.506 -23.038 -21.778 1.00 96.06 402 PRO A O 1
ATOM 3145 N N . ARG A 1 403 ? 3.539 -22.138 -19.988 1.00 95.19 403 ARG A N 1
ATOM 3146 C CA . ARG A 1 403 ? 3.028 -23.092 -18.994 1.00 95.19 403 ARG A CA 1
ATOM 3147 C C . ARG A 1 403 ? 2.648 -22.363 -17.693 1.00 95.19 403 ARG A C 1
ATOM 3149 O O . ARG A 1 403 ? 2.956 -21.177 -17.552 1.00 95.19 403 ARG A O 1
ATOM 3156 N N . PRO A 1 404 ? 1.941 -23.028 -16.760 1.00 96.81 404 PRO A N 1
ATOM 3157 C CA . PRO A 1 404 ? 1.702 -22.494 -15.420 1.00 96.81 404 PRO A CA 1
ATOM 3158 C C . PRO A 1 404 ? 3.003 -22.180 -14.669 1.00 96.81 404 PRO A C 1
ATOM 3160 O O . PRO A 1 404 ? 4.084 -22.579 -15.089 1.00 96.81 404 PRO A O 1
ATOM 3163 N N . LEU A 1 405 ? 2.889 -21.468 -13.549 1.00 96.75 405 LEU A N 1
ATOM 3164 C CA . LEU A 1 405 ? 4.057 -21.095 -12.755 1.00 96.75 405 LEU A CA 1
ATOM 3165 C C . LEU A 1 405 ? 4.789 -22.339 -12.237 1.00 96.75 405 LEU A C 1
ATOM 3167 O O . LEU A 1 405 ? 4.164 -23.210 -11.631 1.00 96.75 405 LEU A O 1
ATOM 3171 N N . GLU A 1 406 ? 6.101 -22.385 -12.455 1.00 95.31 406 GLU A N 1
ATOM 3172 C CA . GLU A 1 406 ? 6.978 -23.417 -11.888 1.00 95.31 406 GLU A CA 1
ATOM 3173 C C . GLU A 1 406 ? 8.105 -22.845 -11.032 1.00 95.31 406 GLU A C 1
ATOM 3175 O O . GLU A 1 406 ? 8.594 -23.511 -10.123 1.00 95.31 406 GLU A O 1
ATOM 3180 N N . ASN A 1 407 ? 8.587 -21.646 -11.361 1.00 96.94 407 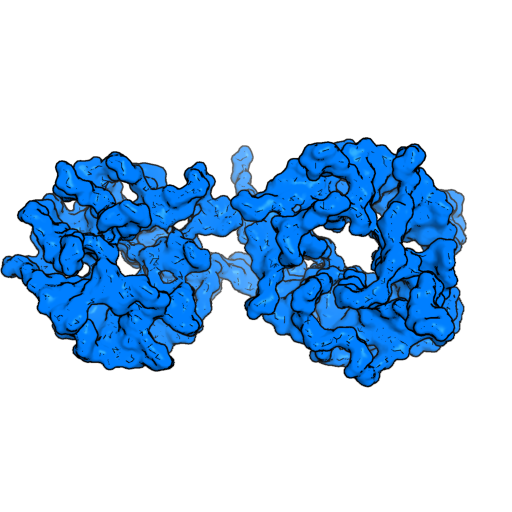ASN A N 1
ATOM 3181 C CA . ASN A 1 407 ? 9.694 -21.018 -10.650 1.00 96.94 407 ASN A CA 1
ATOM 3182 C C . ASN A 1 407 ? 9.198 -20.050 -9.567 1.00 96.94 407 ASN A C 1
ATOM 3184 O O . ASN A 1 407 ? 9.955 -19.694 -8.659 1.00 96.94 407 ASN A O 1
ATOM 3188 N N . LEU A 1 408 ? 7.935 -19.628 -9.657 1.00 97.88 408 LEU A N 1
ATOM 3189 C CA . LEU A 1 408 ? 7.303 -18.657 -8.773 1.00 97.88 408 LEU A CA 1
ATOM 3190 C C . LEU A 1 408 ? 6.030 -19.202 -8.122 1.00 97.88 408 LEU A C 1
ATOM 3192 O O . LEU A 1 408 ? 5.192 -19.819 -8.770 1.00 97.88 408 LEU A O 1
ATOM 3196 N N . VAL A 1 409 ? 5.807 -18.831 -6.865 1.00 98.00 409 VAL A N 1
ATOM 3197 C CA . VAL A 1 409 ? 4.544 -19.068 -6.154 1.00 98.00 409 VAL A CA 1
ATOM 3198 C C . VAL A 1 409 ? 3.914 -17.727 -5.805 1.00 98.00 409 VAL A C 1
ATOM 3200 O O . VAL A 1 409 ? 4.570 -16.859 -5.233 1.00 98.00 409 VAL A O 1
ATOM 3203 N N . LEU A 1 410 ? 2.645 -17.525 -6.170 1.00 97.94 410 LEU A N 1
ATOM 3204 C CA . LEU A 1 410 ? 1.908 -16.312 -5.805 1.00 97.94 410 LEU A CA 1
ATOM 3205 C C . LEU A 1 410 ? 1.617 -16.331 -4.301 1.00 97.94 410 LEU A C 1
ATOM 3207 O O . LEU A 1 410 ? 0.876 -17.196 -3.840 1.00 97.94 410 LEU A O 1
ATOM 3211 N N . VAL A 1 411 ? 2.158 -15.362 -3.562 1.00 97.06 411 VAL A N 1
ATOM 3212 C CA . VAL A 1 411 ? 1.922 -15.226 -2.114 1.00 97.06 411 VAL A CA 1
ATOM 3213 C C . VAL A 1 411 ? 0.840 -14.196 -1.803 1.00 97.06 411 VAL A C 1
ATOM 3215 O O . VAL A 1 411 ? 0.027 -14.408 -0.908 1.00 97.06 411 VAL A O 1
ATOM 3218 N N . GLU A 1 412 ? 0.755 -13.114 -2.584 1.00 97.50 412 GLU A N 1
ATOM 3219 C CA . GLU A 1 412 ? -0.255 -12.074 -2.381 1.00 97.50 412 GLU A CA 1
ATOM 3220 C C . GLU A 1 412 ? -0.703 -11.437 -3.703 1.00 97.50 412 GLU A C 1
ATOM 3222 O O . GLU A 1 412 ? 0.105 -11.087 -4.571 1.00 97.50 412 GLU A O 1
ATOM 3227 N N . SER A 1 413 ? -2.018 -11.236 -3.840 1.00 97.00 413 SER A N 1
ATOM 3228 C CA . SER A 1 413 ? -2.610 -10.387 -4.878 1.00 97.00 413 SER A CA 1
ATOM 3229 C C . SER A 1 413 ? -3.039 -9.061 -4.262 1.00 97.00 413 SER A C 1
ATOM 3231 O O . SER A 1 413 ? -4.033 -8.997 -3.543 1.00 97.00 413 SER A O 1
ATOM 3233 N N . ILE A 1 414 ? -2.301 -7.992 -4.557 1.00 96.56 414 ILE A N 1
ATOM 3234 C CA . ILE A 1 414 ? -2.512 -6.685 -3.929 1.00 96.56 414 ILE A CA 1
ATOM 3235 C C . ILE A 1 414 ? -3.603 -5.929 -4.705 1.00 96.56 414 ILE A C 1
ATOM 3237 O O . ILE A 1 414 ? -3.431 -5.682 -5.909 1.00 96.56 414 ILE A O 1
ATOM 3241 N N . PRO A 1 415 ? -4.721 -5.540 -4.061 1.00 95.12 415 PRO A N 1
ATOM 3242 C CA . PRO A 1 415 ? -5.831 -4.880 -4.734 1.00 95.12 415 PRO A CA 1
ATOM 3243 C C . PRO A 1 415 ? -5.425 -3.568 -5.418 1.00 95.12 415 PRO A C 1
ATOM 3245 O O . PRO A 1 415 ? -4.915 -2.648 -4.787 1.00 95.12 415 PRO A O 1
ATOM 3248 N N . SER A 1 416 ? -5.731 -3.448 -6.709 1.00 95.94 416 SER A N 1
ATOM 3249 C CA . SER A 1 416 ? -5.632 -2.194 -7.461 1.00 95.94 416 SER A CA 1
ATOM 3250 C C . SER A 1 416 ? -6.887 -1.982 -8.298 1.00 95.94 416 SER A C 1
ATOM 3252 O O . SER A 1 416 ? -7.480 -2.928 -8.818 1.00 95.94 416 SER A O 1
ATOM 3254 N N . MET A 1 417 ? -7.307 -0.724 -8.411 1.00 96.69 417 MET A N 1
ATOM 3255 C CA . MET A 1 417 ? -8.464 -0.315 -9.207 1.00 96.69 417 MET A CA 1
ATOM 3256 C C . MET A 1 417 ? -8.052 0.280 -10.554 1.00 96.69 417 MET A C 1
ATOM 3258 O O . MET A 1 417 ? -8.891 0.836 -11.253 1.00 96.69 417 MET A O 1
ATOM 3262 N N . ASN A 1 418 ? -6.775 0.187 -10.924 1.00 96.75 418 ASN A N 1
ATOM 3263 C CA . ASN A 1 418 ? -6.285 0.677 -12.202 1.00 96.75 418 ASN A CA 1
ATOM 3264 C C . ASN A 1 418 ? -6.562 -0.333 -13.340 1.00 96.75 418 ASN A C 1
ATOM 3266 O O . ASN A 1 418 ? -6.312 -1.522 -13.158 1.00 96.75 418 ASN A O 1
ATOM 3270 N N . PRO A 1 419 ? -7.013 0.089 -14.532 1.00 97.19 419 PRO A N 1
ATOM 3271 C CA . PRO A 1 419 ? -7.654 1.365 -14.816 1.00 97.19 419 PRO A CA 1
ATOM 3272 C C . PRO A 1 419 ? -9.093 1.351 -14.288 1.00 97.19 419 PRO A C 1
ATOM 3274 O O . PRO A 1 419 ? -9.799 0.356 -14.446 1.00 97.19 419 PRO A O 1
ATOM 3277 N N . LEU A 1 420 ? -9.526 2.454 -13.677 1.00 97.06 420 LEU A N 1
ATOM 3278 C CA . LEU A 1 420 ? -10.908 2.634 -13.236 1.00 97.06 420 LEU A CA 1
ATOM 3279 C C . LEU A 1 420 ? -11.709 3.210 -14.404 1.00 97.06 420 LEU A C 1
ATOM 3281 O O . LEU A 1 420 ? -11.456 4.343 -14.809 1.00 97.06 420 LEU A O 1
ATOM 3285 N N . LEU A 1 421 ? -12.642 2.432 -14.954 1.00 97.19 421 LEU A N 1
ATOM 3286 C CA . LEU A 1 421 ? -13.369 2.811 -16.171 1.00 97.19 421 LEU A CA 1
ATOM 3287 C C . LEU A 1 421 ? -14.633 3.622 -15.869 1.00 97.19 421 LEU A C 1
ATOM 3289 O O . LEU A 1 421 ? -14.876 4.644 -16.503 1.00 97.19 421 LEU A O 1
ATOM 3293 N N . ASP A 1 422 ? -15.433 3.168 -14.903 1.00 97.81 422 ASP A N 1
ATOM 3294 C CA . ASP A 1 422 ? -16.632 3.867 -14.429 1.00 97.81 422 ASP A CA 1
ATOM 3295 C C . ASP A 1 422 ? -16.906 3.509 -12.962 1.00 97.81 422 ASP A C 1
ATOM 3297 O O . ASP A 1 422 ? -16.480 2.457 -12.460 1.00 97.81 422 ASP A O 1
ATOM 3301 N N . CYS A 1 423 ? -17.644 4.383 -12.278 1.00 97.56 423 CYS A N 1
ATOM 3302 C CA . CYS A 1 423 ? -18.165 4.136 -10.944 1.00 97.56 423 CYS A CA 1
ATOM 3303 C C . CYS A 1 423 ? -19.612 4.626 -10.796 1.00 97.56 423 CYS A C 1
ATOM 3305 O O . CYS A 1 423 ? -20.018 5.659 -11.332 1.00 97.56 423 CYS A O 1
ATOM 3307 N N . LYS A 1 424 ? -20.408 3.877 -10.029 1.00 98.06 424 LYS A N 1
ATOM 3308 C CA . LYS A 1 424 ? -21.777 4.238 -9.650 1.00 98.06 424 LYS A CA 1
ATOM 3309 C C . LYS A 1 424 ? -21.942 4.125 -8.149 1.00 98.06 424 LYS A C 1
ATOM 3311 O O . LYS A 1 424 ? -21.564 3.127 -7.545 1.00 98.06 424 LYS A O 1
ATOM 3316 N N . ILE A 1 425 ? -22.545 5.150 -7.563 1.00 97.88 425 ILE A N 1
ATOM 3317 C CA . ILE A 1 425 ? -22.912 5.157 -6.152 1.00 97.88 425 ILE A CA 1
ATOM 3318 C C . ILE A 1 425 ? -24.377 4.745 -6.071 1.00 97.88 425 ILE A C 1
ATOM 3320 O O . ILE A 1 425 ? -25.241 5.419 -6.633 1.00 97.88 425 ILE A O 1
ATOM 3324 N N . ALA A 1 426 ? -24.647 3.629 -5.405 1.00 96.81 426 ALA A N 1
ATOM 3325 C CA . ALA A 1 426 ? -25.995 3.118 -5.197 1.00 96.81 426 ALA A CA 1
ATOM 3326 C C . ALA A 1 426 ? -26.071 2.411 -3.844 1.00 96.81 426 ALA A C 1
ATOM 3328 O O . ALA A 1 426 ? -25.081 1.870 -3.362 1.00 96.81 426 ALA A O 1
ATOM 3329 N N . ASN A 1 427 ? -27.250 2.416 -3.228 1.00 96.00 427 ASN A N 1
ATOM 3330 C CA . ASN A 1 427 ? -27.505 1.646 -2.019 1.00 96.00 427 ASN A CA 1
ATOM 3331 C C . ASN A 1 427 ? -28.405 0.464 -2.374 1.00 96.00 427 ASN A C 1
ATOM 3333 O O . ASN A 1 427 ? -29.616 0.634 -2.503 1.00 96.00 427 ASN A O 1
ATOM 3337 N N . LEU A 1 428 ? -27.805 -0.707 -2.594 1.00 94.75 428 LEU A N 1
ATOM 3338 C CA . LEU A 1 428 ? -28.554 -1.917 -2.958 1.00 94.75 428 LEU A CA 1
ATOM 3339 C C . LEU A 1 428 ? -28.831 -2.828 -1.758 1.00 94.75 428 LEU A C 1
ATOM 3341 O O . LEU A 1 428 ? -29.638 -3.745 -1.874 1.00 94.75 428 LEU A O 1
ATOM 3345 N N . THR A 1 429 ? -28.167 -2.598 -0.622 1.00 90.38 429 THR A N 1
ATOM 3346 C CA . THR A 1 429 ? -28.273 -3.452 0.572 1.00 90.38 429 THR A CA 1
ATOM 3347 C C . THR A 1 429 ? -29.149 -2.858 1.671 1.00 90.38 429 THR A C 1
ATOM 3349 O O . THR A 1 429 ? -29.479 -3.560 2.620 1.00 90.38 429 THR A O 1
ATOM 3352 N N . GLY A 1 430 ? -29.538 -1.583 1.562 1.00 87.56 430 GLY A N 1
ATOM 3353 C CA . GLY A 1 430 ? -30.287 -0.888 2.611 1.00 87.56 430 GLY A CA 1
ATOM 3354 C C . GLY A 1 430 ? -29.438 -0.520 3.833 1.00 87.56 430 GLY A C 1
ATOM 3355 O O . GLY A 1 430 ? -29.994 -0.146 4.860 1.00 87.56 430 GLY A O 1
ATOM 3356 N N . GLU A 1 431 ? -28.108 -0.613 3.733 1.00 86.38 431 GLU A N 1
ATOM 3357 C CA . GLU A 1 431 ? -27.174 -0.105 4.746 1.00 86.38 431 GLU A CA 1
ATOM 3358 C C . GLU A 1 431 ? -27.282 1.425 4.876 1.00 86.38 431 GLU A C 1
ATOM 3360 O O . GLU A 1 431 ? -27.701 2.107 3.941 1.00 86.38 431 GLU A O 1
ATOM 3365 N N . ASP A 1 432 ? -26.846 1.999 6.003 1.00 85.25 432 ASP A N 1
ATOM 3366 C CA . ASP A 1 432 ? -26.924 3.460 6.195 1.00 85.25 432 ASP A CA 1
ATOM 3367 C C . ASP A 1 432 ? -26.086 4.239 5.162 1.00 85.25 432 ASP A C 1
ATOM 3369 O O . ASP A 1 432 ? -26.419 5.367 4.799 1.00 85.25 432 ASP A O 1
ATOM 3373 N N . ALA A 1 433 ? -24.972 3.651 4.709 1.00 88.62 433 ALA A N 1
ATOM 3374 C CA . ALA A 1 433 ? -24.071 4.248 3.730 1.00 88.62 433 ALA A CA 1
ATOM 3375 C C . ALA A 1 433 ? -24.239 3.565 2.362 1.00 88.62 433 ALA A C 1
ATOM 3377 O O . ALA A 1 433 ? -24.227 2.335 2.302 1.00 88.62 433 ALA A O 1
ATOM 3378 N N . PRO A 1 434 ? -24.349 4.325 1.254 1.00 94.12 434 PRO A N 1
ATOM 3379 C CA . PRO A 1 434 ? -24.369 3.740 -0.080 1.00 94.12 434 PRO A CA 1
ATOM 3380 C C . PRO A 1 434 ? -23.010 3.123 -0.426 1.00 94.12 434 PRO A C 1
ATOM 3382 O O . PRO A 1 434 ? -21.961 3.581 0.037 1.00 94.12 434 PRO A O 1
ATOM 3385 N N . GLN A 1 435 ? -23.025 2.117 -1.294 1.00 95.50 435 GLN A N 1
ATOM 3386 C CA . GLN A 1 435 ? -21.817 1.484 -1.805 1.00 95.50 435 GLN A CA 1
ATOM 3387 C C . GLN A 1 435 ? -21.352 2.165 -3.095 1.00 95.50 435 GLN A C 1
ATOM 3389 O O . GLN A 1 435 ? -22.136 2.781 -3.824 1.00 95.50 435 GLN A O 1
ATOM 3394 N N . ILE A 1 436 ? -20.059 2.030 -3.394 1.00 97.88 436 ILE A N 1
ATOM 3395 C CA . ILE A 1 436 ? -19.482 2.467 -4.667 1.00 97.88 436 ILE A CA 1
ATOM 3396 C C . ILE A 1 436 ? -19.192 1.224 -5.502 1.00 97.88 436 ILE A C 1
ATOM 3398 O O . ILE A 1 436 ? -18.289 0.451 -5.194 1.00 97.88 436 ILE A O 1
ATOM 3402 N N . TYR A 1 437 ? -19.953 1.037 -6.571 1.00 97.94 437 TYR A N 1
ATOM 3403 C CA . TYR A 1 437 ? -19.756 -0.032 -7.540 1.00 97.94 437 TYR A CA 1
ATOM 3404 C C . TYR A 1 437 ? -18.842 0.457 -8.651 1.00 97.94 437 TYR A C 1
ATOM 3406 O O . TYR A 1 437 ? -19.056 1.535 -9.205 1.00 97.94 437 TYR A O 1
ATOM 3414 N N . THR A 1 438 ? -17.821 -0.322 -8.980 1.00 97.44 438 THR A N 1
ATOM 3415 C CA . THR A 1 438 ? -16.785 0.074 -9.935 1.00 97.44 438 THR A CA 1
ATOM 3416 C C . THR A 1 438 ? -16.441 -1.059 -10.882 1.00 97.44 438 THR A C 1
ATOM 3418 O O . THR A 1 438 ? -16.493 -2.230 -10.509 1.00 97.44 438 THR A O 1
ATOM 3421 N N . ILE A 1 439 ? -16.073 -0.700 -12.108 1.00 97.94 439 ILE A N 1
ATOM 3422 C CA . ILE A 1 439 ? -15.510 -1.620 -13.096 1.00 97.94 439 ILE A CA 1
ATOM 3423 C C . ILE A 1 439 ? -14.080 -1.193 -13.409 1.00 97.94 439 ILE A C 1
ATOM 3425 O O . ILE A 1 439 ? -13.820 -0.034 -13.741 1.00 97.94 439 ILE A O 1
ATOM 3429 N N . CYS A 1 440 ? -13.140 -2.121 -13.259 1.00 97.38 440 CYS A N 1
ATOM 3430 C CA . CYS A 1 440 ? -11.719 -1.841 -13.423 1.00 97.38 440 CYS A CA 1
ATOM 3431 C C . CYS A 1 440 ? -10.932 -3.046 -13.944 1.00 97.38 440 CYS A C 1
ATOM 3433 O O . CYS A 1 440 ? -11.467 -4.146 -14.058 1.00 97.38 440 CYS A O 1
ATOM 3435 N N . GLY A 1 441 ? -9.651 -2.847 -14.252 1.00 96.31 441 GLY A N 1
ATOM 3436 C CA . GLY A 1 441 ? -8.771 -3.879 -14.814 1.00 96.31 441 GLY A CA 1
ATOM 3437 C C . GLY A 1 441 ? -8.911 -4.021 -16.334 1.00 96.31 441 GLY A C 1
ATOM 3438 O O . GLY A 1 441 ? -9.723 -3.344 -16.965 1.00 96.31 441 GLY A O 1
ATOM 3439 N N . ASN A 1 442 ? -8.112 -4.902 -16.935 1.00 96.75 442 ASN A N 1
ATOM 3440 C CA . ASN A 1 442 ? -8.072 -5.114 -18.382 1.00 96.75 442 ASN A CA 1
ATOM 3441 C C . ASN A 1 442 ? -8.138 -6.603 -18.762 1.00 96.75 442 ASN A C 1
ATOM 3443 O O . ASN A 1 442 ? -7.681 -7.477 -18.022 1.00 96.75 442 ASN A O 1
ATOM 3447 N N . GLY A 1 443 ? -8.658 -6.887 -19.959 1.00 96.62 443 GLY A N 1
ATOM 3448 C CA . GLY A 1 443 ? -8.728 -8.245 -20.505 1.00 96.62 443 GLY A CA 1
ATOM 3449 C C . GLY A 1 443 ? -9.426 -9.227 -19.557 1.00 96.62 443 GLY A C 1
ATOM 3450 O O . GLY A 1 443 ? -10.422 -8.896 -18.920 1.00 96.62 443 GLY A O 1
ATOM 3451 N N . ALA A 1 444 ? -8.873 -10.433 -19.421 1.00 96.56 444 ALA A N 1
ATOM 3452 C CA . ALA A 1 444 ? -9.388 -11.446 -18.494 1.00 96.56 444 ALA A CA 1
ATOM 3453 C C . ALA A 1 444 ? -9.178 -11.096 -17.005 1.00 96.56 444 ALA A C 1
ATOM 3455 O O . ALA A 1 444 ? -9.718 -11.770 -16.134 1.00 96.56 444 ALA A O 1
ATOM 3456 N N . ARG A 1 445 ? -8.399 -10.047 -16.704 1.00 96.19 445 ARG A N 1
ATOM 3457 C CA . ARG A 1 445 ? -8.114 -9.562 -15.343 1.00 96.19 445 ARG A CA 1
ATOM 3458 C C . ARG A 1 445 ? -9.003 -8.377 -14.952 1.00 96.19 445 ARG A C 1
ATOM 3460 O O . ARG A 1 445 ? -8.754 -7.730 -13.934 1.00 96.19 445 ARG A O 1
ATOM 3467 N N . SER A 1 446 ? -10.018 -8.063 -15.756 1.00 97.62 446 SER A N 1
ATOM 3468 C CA . SER A 1 446 ? -11.047 -7.094 -15.393 1.00 97.62 446 SER A CA 1
ATOM 3469 C C . SER A 1 446 ? -11.893 -7.601 -14.220 1.00 97.62 446 SER A C 1
ATOM 3471 O O . SER A 1 446 ? -12.191 -8.786 -14.103 1.00 97.62 446 SER A O 1
ATOM 3473 N N . THR A 1 447 ? -12.292 -6.684 -13.342 1.00 97.31 447 THR A N 1
ATOM 3474 C CA . THR A 1 447 ? -13.044 -6.967 -12.116 1.00 97.31 447 THR A CA 1
ATOM 3475 C C . THR A 1 447 ? -14.170 -5.957 -11.925 1.00 97.31 447 THR A C 1
ATOM 3477 O O . THR A 1 447 ? -13.999 -4.766 -12.192 1.00 97.31 447 THR A O 1
ATOM 3480 N N . PHE A 1 448 ? -15.307 -6.430 -11.415 1.00 97.75 448 PHE A N 1
ATOM 3481 C CA . PHE A 1 448 ? -16.360 -5.593 -10.843 1.00 97.75 448 PHE A CA 1
ATOM 3482 C C . PHE A 1 448 ? -16.174 -5.566 -9.324 1.00 97.75 448 PHE A C 1
ATOM 3484 O O . PHE A 1 448 ? -16.117 -6.626 -8.701 1.00 97.75 448 PHE A O 1
ATOM 3491 N N . ARG A 1 449 ? -16.049 -4.379 -8.725 1.00 96.81 449 ARG A N 1
ATOM 3492 C CA . ARG A 1 449 ? -15.771 -4.226 -7.289 1.00 96.81 449 ARG A CA 1
ATOM 3493 C C . ARG A 1 449 ? -16.819 -3.373 -6.607 1.00 96.81 449 ARG A C 1
ATOM 3495 O O . ARG A 1 449 ? -17.163 -2.297 -7.094 1.00 96.81 449 ARG A O 1
ATOM 3502 N N . THR A 1 450 ? -17.236 -3.832 -5.436 1.00 96.12 450 THR A N 1
ATOM 3503 C CA . THR A 1 450 ? -18.098 -3.091 -4.517 1.00 96.12 450 THR A CA 1
ATOM 3504 C C . THR A 1 450 ? -17.237 -2.553 -3.387 1.00 96.12 450 THR A C 1
ATOM 3506 O O . THR A 1 450 ? -16.698 -3.329 -2.603 1.00 96.12 450 THR A O 1
ATOM 3509 N N . LEU A 1 451 ? -17.111 -1.234 -3.288 1.00 95.62 451 LEU A N 1
ATOM 3510 C CA . LEU A 1 451 ? -16.467 -0.586 -2.155 1.00 95.62 451 LEU A CA 1
ATOM 3511 C C . LEU A 1 451 ? -17.524 -0.254 -1.107 1.00 95.62 451 LEU A C 1
ATOM 3513 O O . LEU A 1 451 ? -18.494 0.458 -1.392 1.00 95.62 451 LEU A O 1
ATOM 3517 N N . LYS A 1 452 ? -17.305 -0.746 0.109 1.00 93.12 452 LYS A N 1
ATOM 3518 C CA . LYS A 1 452 ? -18.085 -0.391 1.292 1.00 93.12 452 LYS A CA 1
ATOM 3519 C C . LYS A 1 452 ? -17.214 0.430 2.231 1.00 93.12 452 LYS A C 1
ATOM 3521 O O . LYS A 1 452 ? -16.029 0.148 2.385 1.00 93.12 452 LYS A O 1
ATOM 3526 N N . HIS A 1 453 ? -17.794 1.447 2.859 1.00 92.69 453 HIS A N 1
ATOM 3527 C CA . HIS A 1 453 ? -17.114 2.131 3.950 1.00 92.69 453 HIS A CA 1
ATOM 3528 C C . HIS A 1 453 ? -17.177 1.247 5.196 1.00 92.69 453 HIS A C 1
ATOM 3530 O O . HIS A 1 453 ? -18.228 1.156 5.828 1.00 92.69 453 HIS A O 1
ATOM 3536 N N . GLY A 1 454 ? -16.060 0.607 5.526 1.00 92.94 454 GLY A N 1
ATOM 3537 C CA . GLY A 1 454 ? -15.883 -0.137 6.763 1.00 92.94 454 GLY A CA 1
ATOM 3538 C C . GLY A 1 454 ? -14.522 -0.822 6.830 1.00 92.94 454 GLY A C 1
ATOM 3539 O O . GLY A 1 454 ? -13.828 -0.920 5.820 1.00 92.94 454 GLY A O 1
ATOM 3540 N N . LEU A 1 455 ? -14.141 -1.258 8.027 1.00 93.44 455 LEU A N 1
ATOM 3541 C CA . LEU A 1 455 ? -12.977 -2.112 8.248 1.00 93.44 455 LEU A CA 1
ATOM 3542 C C . LEU A 1 455 ? -13.341 -3.567 7.965 1.00 93.44 455 LEU A C 1
ATOM 3544 O O . LEU A 1 455 ? -14.416 -4.029 8.348 1.00 93.44 455 LEU A O 1
ATOM 3548 N N . GLU A 1 456 ? -12.441 -4.274 7.294 1.00 91.19 456 GLU A N 1
ATOM 3549 C CA . GLU A 1 456 ? -12.552 -5.714 7.091 1.00 91.19 456 GLU A CA 1
ATOM 3550 C C . GLU A 1 456 ? -12.314 -6.447 8.417 1.00 91.19 456 GLU A C 1
ATOM 3552 O O . GLU A 1 456 ? -11.416 -6.086 9.177 1.00 91.19 456 GLU A O 1
ATOM 3557 N N . ILE A 1 457 ? -13.140 -7.455 8.694 1.00 91.00 457 ILE A N 1
ATOM 3558 C CA . ILE A 1 457 ? -13.045 -8.319 9.872 1.00 91.00 457 ILE A CA 1
ATOM 3559 C C . ILE A 1 457 ? -12.953 -9.757 9.382 1.00 91.00 457 ILE A C 1
ATOM 3561 O O . ILE A 1 457 ? -13.728 -10.160 8.514 1.00 91.00 457 ILE A O 1
ATOM 3565 N N . ASN A 1 458 ? -12.013 -10.513 9.945 1.00 90.00 458 ASN A N 1
ATOM 3566 C CA . ASN A 1 458 ? -11.890 -11.943 9.708 1.00 90.00 458 ASN A CA 1
ATOM 3567 C C . ASN A 1 458 ? -12.493 -12.697 10.899 1.00 90.00 458 ASN A C 1
ATOM 3569 O O . ASN A 1 458 ? -11.979 -12.596 12.011 1.00 90.00 458 ASN A O 1
ATOM 3573 N N . GLU A 1 459 ? -13.596 -13.407 10.674 1.00 89.56 459 GLU A N 1
ATOM 3574 C CA . GLU A 1 459 ? -14.252 -14.230 11.694 1.00 89.56 459 GLU A CA 1
ATOM 3575 C C . GLU A 1 459 ? -13.488 -15.548 11.857 1.00 89.56 459 GLU A C 1
ATOM 3577 O O . GLU A 1 459 ? -13.286 -16.269 10.880 1.00 89.56 459 GLU A O 1
ATOM 3582 N N . ILE A 1 460 ? -13.055 -15.854 13.084 1.00 88.69 460 ILE A N 1
ATOM 3583 C CA . ILE A 1 460 ? -12.253 -17.053 13.369 1.00 88.69 460 ILE A CA 1
ATOM 3584 C C . ILE A 1 460 ? -13.163 -18.232 13.724 1.00 88.69 460 ILE A C 1
ATOM 3586 O O . ILE A 1 460 ? -13.030 -19.311 13.148 1.00 88.69 460 ILE A O 1
ATOM 3590 N N . VAL A 1 461 ? -14.097 -18.027 14.656 1.00 88.06 461 VAL A N 1
ATOM 3591 C CA . VAL A 1 461 ? -15.025 -19.054 15.146 1.00 88.06 461 VAL A CA 1
ATOM 3592 C C . VAL A 1 461 ? -16.395 -18.424 15.375 1.00 88.06 461 VAL A C 1
ATOM 3594 O O . VAL A 1 461 ? -16.492 -17.270 15.773 1.00 88.06 461 VAL A O 1
ATOM 3597 N N . SER A 1 462 ? -17.462 -19.195 15.173 1.00 90.19 462 SER A N 1
ATOM 3598 C CA . SER A 1 462 ? -18.776 -18.876 15.724 1.00 90.19 462 SER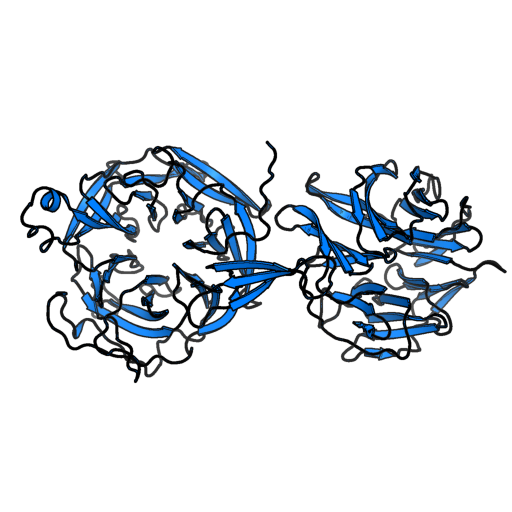 A CA 1
ATOM 3599 C C . SER A 1 462 ? -19.438 -20.105 16.331 1.00 90.19 462 SER A C 1
ATOM 3601 O O . SER A 1 462 ? -19.394 -21.202 15.771 1.00 90.19 462 SER A O 1
ATOM 3603 N N . SER A 1 463 ? -20.057 -19.903 17.493 1.00 90.31 463 SER A N 1
ATOM 3604 C CA . SER A 1 463 ? -20.682 -20.956 18.293 1.00 90.31 463 SER A CA 1
ATOM 3605 C C . SER A 1 463 ? -22.068 -20.528 18.756 1.00 90.31 463 SER A C 1
ATOM 3607 O O . SER A 1 463 ? -22.269 -19.405 19.221 1.00 90.31 463 SER A O 1
ATOM 3609 N N . GLU A 1 464 ? -23.037 -21.432 18.645 1.00 91.94 464 GLU A N 1
ATOM 3610 C CA . GLU A 1 464 ? -24.396 -21.210 19.135 1.00 91.94 464 GLU A CA 1
ATOM 3611 C C . GLU A 1 464 ? -24.476 -21.501 20.638 1.00 91.94 464 GLU A C 1
ATOM 3613 O O . GLU A 1 464 ? -23.927 -22.485 21.136 1.00 91.94 464 GLU A O 1
ATOM 3618 N N . LEU A 1 465 ? -25.154 -20.622 21.368 1.00 90.81 465 LEU A N 1
ATOM 3619 C CA . LEU A 1 465 ? -25.331 -20.687 22.811 1.00 90.81 465 LEU A CA 1
ATOM 3620 C C . LEU A 1 465 ? -26.752 -21.157 23.155 1.00 90.81 465 LEU A C 1
ATOM 3622 O O . LEU A 1 465 ? -27.696 -20.887 22.412 1.00 90.81 465 LEU A O 1
ATOM 3626 N N . PRO A 1 466 ? -26.956 -21.792 24.325 1.00 86.12 466 PRO A N 1
ATOM 3627 C CA . PRO A 1 466 ? -28.268 -22.308 24.734 1.00 86.12 466 PRO A CA 1
ATOM 3628 C C . PRO A 1 466 ? -29.315 -21.210 25.001 1.00 86.12 466 PRO A C 1
ATOM 3630 O O . PRO A 1 466 ? -30.498 -21.501 25.179 1.00 86.12 466 PRO A O 1
ATOM 3633 N N . GLY A 1 467 ? -28.893 -19.947 25.063 1.00 90.38 467 GLY A N 1
ATOM 3634 C CA . GLY A 1 467 ? -29.746 -18.788 25.280 1.00 90.38 467 GLY A CA 1
ATOM 3635 C C . GLY A 1 467 ? -29.099 -17.515 24.742 1.00 90.38 467 GLY A C 1
ATOM 3636 O O . GLY A 1 467 ? -28.003 -17.550 24.193 1.00 90.38 467 GLY A O 1
ATOM 3637 N N . ILE A 1 468 ? -29.782 -16.384 24.913 1.00 93.88 468 ILE A N 1
ATOM 3638 C CA . ILE A 1 468 ? -29.278 -15.066 24.502 1.00 93.88 468 ILE A CA 1
ATOM 3639 C C . ILE A 1 468 ? -28.434 -14.495 25.653 1.00 93.88 468 ILE A C 1
ATOM 3641 O O . ILE A 1 468 ? -29.020 -14.123 26.679 1.00 93.88 468 ILE A O 1
ATOM 3645 N N . PRO A 1 469 ? -27.091 -14.457 25.550 1.00 94.88 469 PRO A N 1
ATOM 3646 C CA . PRO A 1 469 ? -26.263 -13.765 26.530 1.00 94.88 469 PRO A CA 1
ATOM 3647 C C . PRO A 1 469 ? -26.487 -12.251 26.461 1.00 94.88 469 PRO A C 1
ATOM 3649 O O . PRO A 1 469 ? -26.790 -11.692 25.414 1.00 94.88 469 PRO A O 1
ATOM 3652 N N . SER A 1 470 ? -26.300 -11.574 27.589 1.00 94.38 470 SER A N 1
ATOM 3653 C CA . SER A 1 470 ? -26.358 -10.115 27.702 1.00 94.38 470 SER A CA 1
ATOM 3654 C C . SER A 1 470 ? -24.984 -9.441 27.734 1.00 94.38 470 SER A C 1
ATOM 3656 O O . SER A 1 470 ? -24.904 -8.240 27.462 1.00 94.38 470 SER A O 1
ATOM 3658 N N . ALA A 1 471 ? -23.928 -10.179 28.097 1.00 95.75 471 ALA A N 1
ATOM 3659 C CA . ALA A 1 471 ? -22.556 -9.678 28.178 1.00 95.75 471 ALA A CA 1
ATOM 3660 C C . ALA A 1 471 ? -21.523 -10.815 28.097 1.00 95.75 471 ALA A C 1
ATOM 3662 O O . ALA A 1 471 ? -21.843 -11.964 28.422 1.00 95.75 471 ALA A O 1
ATOM 3663 N N . VAL A 1 472 ? -20.297 -10.470 27.692 1.00 96.94 472 VAL A N 1
ATOM 3664 C CA . VAL A 1 472 ? -19.149 -11.383 27.604 1.00 96.94 472 VAL A CA 1
ATOM 3665 C C . VAL A 1 472 ? -17.872 -10.711 28.120 1.00 96.94 472 VAL A C 1
ATOM 3667 O O . VAL A 1 472 ? -17.655 -9.525 27.873 1.00 96.94 472 VAL A O 1
ATOM 3670 N N . TRP A 1 473 ? -17.029 -11.469 28.817 1.00 96.88 473 TRP A N 1
ATOM 3671 C CA . TRP A 1 473 ? -15.684 -11.061 29.239 1.00 96.88 473 TRP A CA 1
ATOM 3672 C C . TRP A 1 473 ? -14.693 -12.187 28.987 1.00 96.88 473 TRP A C 1
ATOM 3674 O O . TRP A 1 473 ? -1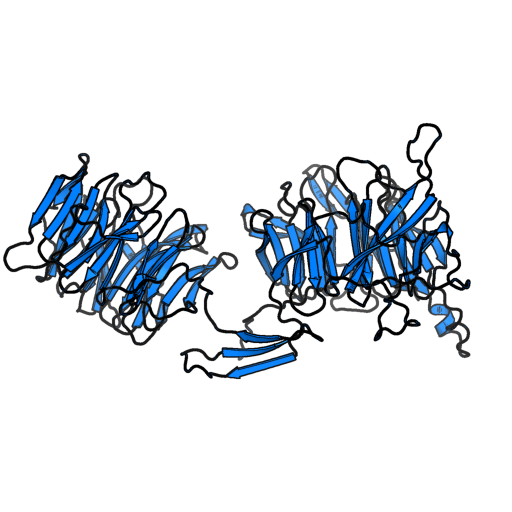5.071 -13.359 29.028 1.00 96.88 473 TRP A O 1
ATOM 3684 N N . THR A 1 474 ? -13.427 -11.832 28.807 1.00 95.56 474 THR A N 1
ATOM 3685 C CA . THR A 1 474 ? -12.315 -12.784 28.843 1.00 95.56 474 THR A CA 1
ATOM 3686 C C . THR A 1 474 ? -11.415 -12.462 30.021 1.00 95.56 474 THR A C 1
ATOM 3688 O O . THR A 1 474 ? -11.293 -11.302 30.426 1.00 95.56 474 THR A O 1
ATOM 3691 N N . LEU A 1 475 ? -10.843 -13.501 30.622 1.00 94.00 475 LEU A N 1
ATOM 3692 C CA . LEU A 1 475 ? -10.026 -13.380 31.821 1.00 94.00 475 LEU A CA 1
ATOM 3693 C C . LEU A 1 475 ? -8.817 -14.299 31.732 1.00 94.00 475 LEU A C 1
ATOM 3695 O O . LEU A 1 475 ? -8.941 -15.475 31.384 1.00 94.00 475 LEU A O 1
ATOM 3699 N N . LYS A 1 476 ? -7.671 -13.776 32.154 1.00 93.12 476 LYS A N 1
ATOM 3700 C CA . LYS A 1 476 ? -6.480 -14.559 32.493 1.00 93.12 476 LYS A CA 1
ATOM 3701 C C . LYS A 1 476 ? -6.592 -15.061 33.928 1.00 93.12 476 LYS A C 1
ATOM 3703 O O . LYS A 1 476 ? -7.227 -14.395 34.747 1.00 93.12 476 LYS A O 1
ATOM 3708 N N . LEU A 1 477 ? -5.971 -16.196 34.248 1.00 90.31 477 LEU A N 1
ATOM 3709 C CA . LEU A 1 477 ? -5.870 -16.649 35.642 1.00 90.31 477 LEU A CA 1
ATOM 3710 C C . LEU A 1 477 ? -4.777 -15.887 36.379 1.00 90.31 477 LEU A C 1
ATOM 3712 O O . LEU A 1 477 ? -4.920 -15.591 37.564 1.00 90.31 477 LEU A O 1
ATOM 3716 N N . ASN A 1 478 ? -3.697 -15.567 35.666 1.00 91.00 478 ASN A N 1
ATOM 3717 C CA . ASN A 1 478 ? -2.598 -14.790 36.202 1.00 91.00 478 ASN A CA 1
ATOM 3718 C C . ASN A 1 478 ? -2.192 -13.659 35.255 1.00 91.00 478 ASN A C 1
ATOM 3720 O O . ASN A 1 478 ? -2.197 -13.809 34.034 1.00 91.00 478 ASN A O 1
ATOM 3724 N N . ARG A 1 479 ? -1.767 -12.525 35.814 1.00 88.25 479 ARG A N 1
ATOM 3725 C CA . ARG A 1 479 ? -1.312 -11.366 35.031 1.00 88.25 479 ARG A CA 1
ATOM 3726 C C . ARG A 1 479 ? -0.097 -11.677 34.152 1.00 88.25 479 ARG A C 1
ATOM 3728 O O . ARG A 1 479 ? 0.072 -11.058 33.104 1.00 88.25 479 ARG A O 1
ATOM 3735 N N . SER A 1 480 ? 0.745 -12.618 34.578 1.00 91.06 480 SER A N 1
ATOM 3736 C CA . SER A 1 480 ? 1.935 -13.052 33.836 1.00 91.06 480 SER A CA 1
ATOM 3737 C C . SER A 1 480 ? 1.630 -13.980 32.655 1.00 91.06 480 SER A C 1
ATOM 3739 O O . SER A 1 480 ? 2.511 -14.208 31.825 1.00 91.06 480 SER A O 1
ATOM 3741 N N . GLU A 1 481 ? 0.404 -14.499 32.546 1.00 90.62 481 GLU A N 1
ATOM 3742 C CA . GLU A 1 481 ? 0.015 -15.362 31.433 1.00 90.62 481 GLU A CA 1
ATOM 3743 C C . GLU A 1 481 ? -0.163 -14.561 30.142 1.00 90.62 481 GLU A C 1
ATOM 3745 O O . GLU A 1 481 ? -0.684 -13.440 30.112 1.00 90.62 481 GLU A O 1
ATOM 3750 N N . GLN A 1 482 ? 0.267 -15.160 29.034 1.00 89.25 482 GLN A N 1
ATOM 3751 C CA . GLN A 1 482 ? 0.135 -14.542 27.721 1.00 89.25 482 GLN A CA 1
ATOM 3752 C C . GLN A 1 482 ? -1.316 -14.584 27.226 1.00 89.25 482 GLN A C 1
ATOM 3754 O O . GLN A 1 482 ? -1.803 -13.578 26.710 1.00 89.25 482 GLN A O 1
ATOM 3759 N N . TYR A 1 483 ? -2.004 -15.706 27.444 1.00 93.12 483 TYR A N 1
ATOM 3760 C CA . TYR A 1 483 ? -3.326 -16.003 26.893 1.00 93.12 483 TYR A CA 1
ATOM 3761 C C . TYR A 1 483 ? -4.431 -15.927 27.943 1.00 93.12 483 TYR A C 1
ATOM 3763 O O . TYR A 1 483 ? -4.183 -16.123 29.132 1.00 93.12 483 TYR A O 1
ATOM 3771 N N . ASP A 1 484 ? -5.645 -15.636 27.484 1.00 93.69 484 ASP A N 1
ATOM 3772 C CA . ASP A 1 484 ? -6.850 -15.716 28.298 1.00 93.69 484 ASP A CA 1
ATOM 3773 C C . ASP A 1 484 ? -7.190 -17.184 28.579 1.00 93.69 484 ASP A C 1
ATOM 3775 O O . ASP A 1 484 ? -7.010 -18.058 27.731 1.00 93.69 484 ASP A O 1
ATOM 3779 N N . ALA A 1 485 ? -7.706 -17.446 29.778 1.00 92.62 485 ALA A N 1
ATOM 3780 C CA . ALA A 1 485 ? -8.052 -18.783 30.248 1.00 92.62 485 ALA A CA 1
ATOM 3781 C C . ALA A 1 485 ? -9.567 -19.015 30.309 1.00 92.62 485 ALA A C 1
ATOM 3783 O O . ALA A 1 485 ? -10.019 -20.141 30.102 1.00 92.62 485 ALA A O 1
ATOM 3784 N N . TYR A 1 486 ? -10.356 -17.968 30.577 1.00 94.62 486 TYR A N 1
ATOM 3785 C CA . TYR A 1 486 ? -11.812 -18.058 30.682 1.00 94.62 486 TYR A CA 1
ATOM 3786 C C . TYR A 1 486 ? -12.539 -17.090 29.754 1.00 94.62 486 TYR A C 1
ATOM 3788 O O . TYR A 1 486 ? -12.128 -15.942 29.595 1.00 94.62 486 TYR A O 1
ATOM 3796 N N . ILE A 1 487 ? -13.688 -17.537 29.245 1.00 95.25 487 ILE A N 1
ATOM 3797 C CA . ILE A 1 487 ? -14.741 -16.709 28.651 1.00 95.25 487 ILE A CA 1
ATOM 3798 C C . ILE A 1 487 ? -15.950 -16.765 29.588 1.00 95.25 487 ILE A C 1
ATOM 3800 O O . ILE A 1 487 ? -16.521 -17.830 29.825 1.00 95.25 487 ILE A O 1
ATOM 3804 N N . VAL A 1 488 ? -16.353 -15.619 30.130 1.00 96.19 488 VAL A N 1
ATOM 3805 C CA . VAL A 1 488 ? -17.492 -15.498 31.047 1.00 96.19 488 VAL A CA 1
ATOM 3806 C C . VAL A 1 488 ? -18.669 -14.887 30.302 1.00 96.19 488 VAL A C 1
ATOM 3808 O O . VAL A 1 488 ? -18.590 -13.757 29.829 1.00 96.19 488 VAL A O 1
ATOM 3811 N N . LEU A 1 489 ? -19.778 -15.618 30.229 1.00 95.88 489 LEU A N 1
ATOM 3812 C CA . LEU A 1 489 ? -21.022 -15.209 29.583 1.00 95.88 489 LEU A CA 1
ATOM 3813 C C . LEU A 1 489 ? -22.097 -14.970 30.638 1.00 95.88 489 LEU A C 1
ATOM 3815 O O . LEU A 1 489 ? -22.423 -15.856 31.427 1.00 95.88 489 LEU A O 1
ATOM 3819 N N . SER A 1 490 ? -22.686 -13.779 30.635 1.00 96.38 490 SER A N 1
ATOM 3820 C CA . SER A 1 490 ? -23.807 -13.445 31.516 1.00 96.38 490 SER A CA 1
ATOM 3821 C C . SER A 1 490 ? -25.123 -13.571 30.764 1.00 96.38 490 SER A C 1
ATOM 3823 O O . SER A 1 490 ? -25.258 -13.058 29.656 1.00 96.38 490 SER A O 1
ATOM 3825 N N . PHE A 1 491 ? -26.100 -14.222 31.382 1.00 94.81 491 PHE A N 1
ATOM 3826 C CA . PHE A 1 491 ? -27.486 -14.331 30.936 1.00 94.81 491 PHE A CA 1
ATOM 3827 C C . PHE A 1 491 ? -28.392 -13.661 31.965 1.00 94.81 491 PHE A C 1
ATOM 3829 O O . PHE A 1 491 ? -28.008 -13.474 33.116 1.00 94.81 491 PHE A O 1
ATOM 3836 N N . THR A 1 492 ? -29.648 -13.391 31.611 1.00 91.50 492 THR A N 1
ATOM 3837 C CA . THR A 1 492 ? -30.600 -12.734 32.527 1.00 91.50 492 THR A CA 1
ATOM 3838 C C . THR A 1 492 ? -30.751 -13.445 33.878 1.00 91.50 492 THR A C 1
ATOM 3840 O O . THR A 1 492 ? -30.977 -12.788 34.892 1.00 91.50 492 THR A O 1
ATOM 3843 N N . ASN A 1 493 ? -30.613 -14.777 33.900 1.00 89.19 493 ASN A N 1
ATOM 3844 C CA . ASN A 1 493 ? -30.859 -15.613 35.079 1.00 89.19 493 ASN A CA 1
ATOM 3845 C C . ASN A 1 493 ? -29.636 -16.431 35.533 1.00 89.19 493 ASN A C 1
ATOM 3847 O O . ASN A 1 493 ? -29.787 -17.297 36.392 1.00 89.19 493 ASN A O 1
ATOM 3851 N N . GLY A 1 494 ? -28.449 -16.209 34.967 1.00 93.50 494 GLY A N 1
ATOM 3852 C CA . GLY A 1 494 ? -27.286 -17.040 35.276 1.00 93.50 494 GLY A CA 1
ATOM 3853 C C . GLY A 1 494 ? -26.012 -16.597 34.576 1.00 93.50 494 GLY A C 1
ATOM 3854 O O . GLY A 1 494 ? -26.021 -15.664 33.780 1.00 93.50 494 GLY A O 1
ATOM 3855 N N . THR A 1 495 ? -24.919 -17.283 34.876 1.00 94.94 495 THR A N 1
ATOM 3856 C CA . THR A 1 495 ? -23.601 -17.064 34.280 1.00 94.94 495 THR A CA 1
ATOM 3857 C C . THR A 1 495 ? -23.051 -18.409 33.819 1.00 94.94 495 THR A C 1
ATOM 3859 O O . THR A 1 495 ? -23.134 -19.388 34.559 1.00 94.94 495 THR A O 1
ATOM 3862 N N . LEU A 1 496 ? -22.493 -18.444 32.613 1.00 94.44 496 LEU A N 1
ATOM 3863 C CA . LEU A 1 496 ? -21.779 -19.581 32.038 1.00 94.44 496 LEU A CA 1
ATOM 3864 C C . LEU A 1 496 ? -20.301 -19.214 31.944 1.00 94.44 496 LEU A C 1
ATOM 3866 O O . LEU A 1 496 ? -19.969 -18.119 31.493 1.00 94.44 496 LEU A O 1
ATOM 3870 N N . VAL A 1 497 ? -19.423 -20.117 32.366 1.00 94.44 497 VAL A N 1
ATOM 3871 C CA . VAL A 1 497 ? -17.974 -19.936 32.261 1.00 94.44 497 VAL A CA 1
ATOM 3872 C C . VAL A 1 497 ? -17.432 -21.031 31.362 1.00 94.44 497 VAL A C 1
ATOM 3874 O O . VAL A 1 497 ? -17.714 -22.207 31.582 1.00 94.44 497 VAL A O 1
ATOM 3877 N N . LEU A 1 498 ? -16.677 -20.631 30.348 1.00 92.88 498 LEU A N 1
ATOM 3878 C CA . LEU A 1 498 ? -16.020 -21.528 29.410 1.00 92.88 498 LEU A CA 1
ATOM 3879 C C . LEU A 1 498 ? -14.505 -21.413 29.580 1.00 92.88 498 LEU A C 1
ATOM 3881 O O . LEU A 1 498 ? -14.009 -20.300 29.753 1.00 92.88 498 LEU A O 1
ATOM 3885 N N . SER A 1 499 ? -13.771 -22.520 29.519 1.00 91.44 499 SER A N 1
ATOM 3886 C CA . SER A 1 499 ? -12.307 -22.504 29.439 1.00 91.44 499 SER A CA 1
ATOM 3887 C C . SER A 1 499 ? -11.824 -22.410 27.999 1.00 91.44 499 SER A C 1
ATOM 3889 O O . SER A 1 499 ? -12.452 -22.917 27.069 1.00 91.44 499 SER A O 1
ATOM 3891 N N . ILE A 1 500 ? -10.676 -21.760 27.829 1.00 87.81 500 ILE A N 1
ATOM 3892 C CA . ILE A 1 500 ? -9.964 -21.648 26.560 1.00 87.81 500 ILE A CA 1
ATOM 3893 C C . ILE A 1 500 ? -8.847 -22.700 26.564 1.00 87.81 500 ILE A C 1
ATOM 3895 O O . ILE A 1 500 ? -7.910 -22.625 27.356 1.00 87.81 500 ILE A O 1
ATOM 3899 N N . GLY A 1 501 ? -8.962 -23.696 25.687 1.00 78.75 501 GLY A N 1
ATOM 3900 C CA . GLY A 1 501 ? -7.957 -24.737 25.456 1.00 78.75 501 GLY A CA 1
ATOM 3901 C C . GLY A 1 501 ? -7.913 -25.130 23.978 1.00 78.75 501 GLY A C 1
ATOM 3902 O O . GLY A 1 501 ? -8.213 -24.311 23.112 1.00 78.75 501 GLY A O 1
ATOM 3903 N N . GLU A 1 502 ? -7.592 -26.392 23.670 1.00 71.94 502 GLU A N 1
ATOM 3904 C CA . GLU A 1 502 ? -7.725 -26.917 22.295 1.00 71.94 502 GLU A CA 1
ATOM 3905 C C . GLU A 1 502 ? -9.179 -26.871 21.803 1.00 71.94 502 GLU A C 1
ATOM 3907 O O . GLU A 1 502 ? -9.450 -26.632 20.626 1.00 71.94 502 GLU A O 1
ATOM 3912 N N . THR A 1 503 ? -10.118 -27.082 22.726 1.00 75.12 503 THR A N 1
ATOM 3913 C CA . THR A 1 503 ? -11.552 -26.891 22.518 1.00 75.12 503 THR A CA 1
ATOM 3914 C C . THR A 1 503 ? -12.120 -26.055 23.657 1.00 75.12 503 THR A C 1
ATOM 3916 O O . THR A 1 503 ? -11.539 -25.995 24.741 1.00 75.12 503 THR A O 1
ATOM 3919 N N . VAL A 1 504 ? -13.231 -25.370 23.389 1.00 82.94 504 VAL A N 1
ATOM 3920 C CA . VAL A 1 504 ? -13.923 -24.545 24.381 1.00 82.94 504 VAL A CA 1
ATOM 3921 C C . VAL A 1 504 ? -14.903 -25.429 25.150 1.00 82.94 504 VAL A C 1
ATOM 3923 O O . VAL A 1 504 ? -15.832 -25.974 24.552 1.00 82.94 504 VAL A O 1
ATOM 3926 N N . GLU A 1 505 ? -14.706 -25.564 26.461 1.00 86.88 505 GLU A N 1
ATOM 3927 C CA . GLU A 1 505 ? -15.514 -26.427 27.334 1.00 86.88 505 GLU A CA 1
ATOM 3928 C C . GLU A 1 505 ? -16.139 -25.639 28.492 1.00 86.88 505 GLU A C 1
ATOM 3930 O O . GLU A 1 505 ? -15.587 -24.645 28.956 1.00 86.88 505 GLU A O 1
ATOM 3935 N N . GLU A 1 506 ? -17.303 -26.078 28.974 1.00 89.00 506 GLU A N 1
ATOM 3936 C CA . GLU A 1 506 ? -17.952 -25.488 30.150 1.00 89.00 506 GLU A CA 1
ATOM 3937 C C . GLU A 1 506 ? -17.243 -25.905 31.445 1.00 89.00 506 GLU A C 1
ATOM 3939 O O . GLU A 1 506 ? -17.009 -27.089 31.686 1.00 89.00 506 GLU A O 1
ATOM 3944 N N . VAL A 1 507 ? -16.960 -24.926 32.310 1.00 88.62 507 VAL A N 1
ATOM 3945 C CA . VAL A 1 507 ? -16.251 -25.130 33.579 1.00 88.62 507 VAL A CA 1
ATOM 3946 C C . VAL A 1 507 ? -17.132 -24.754 34.764 1.00 88.62 507 VAL A C 1
ATOM 3948 O O . VAL A 1 507 ? -17.528 -23.600 34.940 1.00 88.62 507 VAL A O 1
ATOM 3951 N N . SER A 1 508 ? -17.396 -25.733 35.632 1.00 82.50 508 SER A N 1
ATOM 3952 C CA . SER A 1 508 ? -18.233 -25.559 36.826 1.00 82.50 508 SER A CA 1
ATOM 3953 C C . SER A 1 508 ? -17.463 -25.216 38.108 1.00 82.50 508 SER A C 1
ATOM 3955 O O . SER A 1 508 ? -18.065 -24.745 39.070 1.00 82.50 508 SER A O 1
ATOM 3957 N N . ASP A 1 509 ? -16.152 -25.459 38.158 1.00 83.06 509 ASP A N 1
ATOM 3958 C CA . ASP A 1 509 ? -15.293 -25.285 39.340 1.00 83.06 509 ASP A CA 1
ATOM 3959 C C . ASP A 1 509 ? -14.469 -23.983 39.325 1.00 83.06 509 ASP A C 1
ATOM 3961 O O . ASP A 1 509 ? -13.589 -23.788 40.158 1.00 83.06 509 ASP A O 1
ATOM 3965 N N . SER A 1 510 ? -14.821 -23.034 38.452 1.00 86.00 510 SER A N 1
ATOM 3966 C CA . SER A 1 510 ? -14.163 -21.723 38.317 1.00 86.00 510 SER A CA 1
ATOM 3967 C C . SER A 1 510 ? -14.305 -20.796 39.538 1.00 86.00 510 SER A C 1
ATOM 3969 O O . SER A 1 510 ? -13.661 -19.752 39.606 1.00 86.00 510 SER A O 1
ATOM 3971 N N . GLY A 1 511 ? -15.175 -21.130 40.499 1.00 87.75 511 GLY A N 1
ATOM 3972 C CA . GLY A 1 511 ? -15.500 -20.297 41.667 1.00 87.75 511 GLY A CA 1
ATOM 3973 C C . GLY A 1 511 ? -16.557 -19.213 41.403 1.00 87.75 511 GLY A C 1
ATOM 3974 O O . GLY A 1 511 ? -17.120 -18.650 42.352 1.00 87.75 511 GLY A O 1
ATOM 3975 N N . PHE A 1 512 ? -16.890 -18.960 40.133 1.00 92.38 512 PHE A N 1
ATOM 3976 C CA . PHE A 1 512 ? -17.967 -18.054 39.743 1.00 92.38 512 PHE A CA 1
ATOM 3977 C C . PHE A 1 512 ? -19.330 -18.602 40.170 1.00 92.38 512 PHE A C 1
ATOM 3979 O O . PHE A 1 512 ? -19.604 -19.802 40.141 1.00 92.38 512 PHE A O 1
ATOM 3986 N N . LEU A 1 513 ? -20.226 -17.701 40.563 1.00 92.94 513 LEU A N 1
ATOM 3987 C CA . LEU A 1 513 ? -21.607 -18.039 40.863 1.00 92.94 513 LEU A CA 1
ATOM 3988 C C . LEU A 1 513 ? -22.415 -18.110 39.561 1.00 92.94 513 LEU A C 1
ATOM 3990 O O . LEU A 1 513 ? -22.765 -17.081 38.984 1.00 92.94 513 LEU A O 1
ATOM 3994 N N . THR A 1 514 ? -22.739 -19.326 39.124 1.00 92.00 514 THR A N 1
ATOM 3995 C CA . THR A 1 514 ? -23.473 -19.586 37.871 1.00 92.00 514 THR A CA 1
ATOM 3996 C C . THR A 1 514 ? -24.976 -19.310 37.970 1.00 92.00 514 THR A C 1
ATOM 3998 O O . THR A 1 514 ? -25.645 -19.106 36.961 1.00 92.00 514 THR A O 1
ATOM 4001 N N . SER A 1 515 ? -25.532 -19.239 39.183 1.00 92.94 515 SER A N 1
ATOM 4002 C CA . SER A 1 515 ? -26.972 -19.053 39.422 1.00 92.94 515 SER A CA 1
ATOM 4003 C C . SER A 1 515 ? -27.449 -17.593 39.379 1.00 92.94 515 SER A C 1
ATOM 4005 O O . SER A 1 515 ? -28.602 -17.318 39.714 1.00 92.94 515 SER A O 1
ATOM 4007 N N . VAL A 1 516 ? -26.563 -16.637 39.088 1.00 94.00 516 VAL A N 1
ATOM 4008 C CA . VAL A 1 516 ? -26.876 -15.199 39.027 1.00 94.00 516 VAL A CA 1
ATOM 4009 C C . VAL A 1 516 ? -26.251 -14.565 37.786 1.00 94.00 516 VAL A C 1
ATOM 4011 O O . VAL A 1 516 ? -25.221 -15.057 37.324 1.00 94.00 516 VAL A O 1
ATOM 4014 N N . PRO A 1 517 ? -26.825 -13.471 37.256 1.00 95.00 517 PRO A N 1
ATOM 4015 C CA . PRO A 1 517 ? -26.164 -12.689 36.219 1.00 95.00 517 PRO A CA 1
ATOM 4016 C C . PRO A 1 517 ? -24.886 -12.040 36.754 1.00 95.00 517 PRO A C 1
ATOM 4018 O O . PRO A 1 517 ? -24.840 -11.569 37.895 1.00 95.00 517 PRO A O 1
ATOM 4021 N N . THR A 1 518 ? -23.879 -11.959 35.893 1.00 96.25 518 THR A N 1
ATOM 4022 C CA . THR A 1 518 ? -22.648 -11.194 36.127 1.00 96.25 518 THR A CA 1
ATOM 4023 C C . THR A 1 518 ? -22.762 -9.811 35.489 1.00 96.25 518 THR A C 1
ATOM 4025 O O . THR A 1 518 ? -23.240 -9.691 34.359 1.00 96.25 518 THR A O 1
ATOM 4028 N N . LEU A 1 519 ? -22.356 -8.773 36.222 1.00 95.19 519 LEU A N 1
ATOM 4029 C CA . LEU A 1 519 ? -22.342 -7.371 35.782 1.00 95.19 519 LEU A CA 1
ATOM 4030 C C . LEU A 1 519 ? -20.950 -6.906 35.349 1.00 95.19 519 LEU A C 1
ATOM 4032 O O . LEU A 1 519 ? -20.841 -6.077 34.452 1.00 95.19 519 LEU A O 1
ATOM 4036 N N . ALA A 1 520 ? -19.905 -7.420 35.996 1.00 95.44 520 ALA A N 1
ATOM 4037 C CA . ALA A 1 520 ? -18.514 -7.193 35.631 1.00 95.44 520 ALA A CA 1
ATOM 4038 C C . ALA A 1 520 ? -17.680 -8.400 36.066 1.00 95.44 520 ALA A C 1
ATOM 4040 O O . ALA A 1 520 ? -17.932 -8.976 37.131 1.00 95.44 520 ALA A O 1
ATOM 4041 N N . ALA A 1 521 ? -16.695 -8.759 35.249 1.00 95.75 521 ALA A N 1
ATOM 4042 C CA . ALA A 1 521 ? -15.702 -9.766 35.575 1.00 95.75 521 ALA A CA 1
ATOM 4043 C C . ALA A 1 521 ? -14.313 -9.233 35.211 1.00 95.75 521 ALA A C 1
ATOM 4045 O O . ALA A 1 521 ? -14.158 -8.633 34.150 1.00 95.75 521 ALA A O 1
ATOM 4046 N N . GLN A 1 522 ? -13.329 -9.409 36.095 1.00 94.31 522 GLN A N 1
ATOM 4047 C CA . GLN A 1 522 ? -11.992 -8.828 35.926 1.00 94.31 522 GLN A CA 1
ATOM 4048 C C . GLN A 1 522 ? -10.940 -9.626 36.703 1.00 94.31 522 GLN A C 1
ATOM 4050 O O . GLN A 1 522 ? -11.226 -10.131 37.789 1.00 94.31 522 GLN A O 1
ATOM 4055 N N . LEU A 1 523 ? -9.718 -9.692 36.167 1.00 93.56 523 LEU A N 1
ATOM 4056 C CA . LEU A 1 523 ? -8.529 -10.073 36.929 1.00 93.56 523 LEU A CA 1
ATOM 4057 C C . LEU A 1 523 ? -8.054 -8.862 37.754 1.00 93.56 523 LEU A C 1
ATOM 4059 O O . LEU A 1 523 ? -7.643 -7.842 37.194 1.00 93.56 523 LEU A O 1
ATOM 4063 N N . LEU A 1 524 ? -8.153 -8.982 39.074 1.00 91.31 524 LEU A N 1
ATOM 4064 C CA . LEU A 1 524 ? -7.671 -8.048 40.082 1.00 91.31 524 LEU A CA 1
ATOM 4065 C C . LEU A 1 524 ? -6.293 -8.505 40.596 1.00 91.31 524 LEU A C 1
ATOM 4067 O O . LEU A 1 524 ? -6.113 -9.648 41.020 1.00 91.31 524 LEU A O 1
ATOM 4071 N N . GLY A 1 525 ? -5.322 -7.595 40.594 1.00 88.56 525 GLY A N 1
ATOM 4072 C CA . GLY A 1 525 ? -3.953 -7.877 41.009 1.00 88.56 525 GLY A CA 1
ATOM 4073 C C . GLY A 1 525 ? -3.266 -8.894 40.096 1.00 88.56 525 GLY A C 1
ATOM 4074 O O . GLY A 1 525 ? -3.371 -8.814 38.870 1.00 88.56 525 GLY A O 1
ATOM 4075 N N . ASP A 1 526 ? -2.538 -9.830 40.705 1.00 86.56 526 ASP A N 1
ATOM 4076 C CA . ASP A 1 526 ? -1.762 -10.837 39.974 1.00 86.56 526 ASP A CA 1
ATOM 4077 C C . ASP A 1 526 ? -2.529 -12.146 39.744 1.00 86.56 526 ASP A C 1
ATOM 4079 O O . ASP A 1 526 ? -2.330 -12.768 38.704 1.00 86.56 526 ASP A O 1
ATOM 4083 N N . ASP A 1 527 ? -3.376 -12.569 40.693 1.00 88.62 527 ASP A N 1
ATOM 4084 C CA . ASP A 1 527 ? -4.017 -13.897 40.719 1.00 88.62 527 ASP A CA 1
ATOM 4085 C C . ASP A 1 527 ? -5.467 -13.914 41.264 1.00 88.62 527 ASP A C 1
ATOM 4087 O O . ASP A 1 527 ? -6.007 -14.984 41.560 1.00 88.62 527 ASP A O 1
ATOM 4091 N N . GLY A 1 528 ? -6.105 -12.750 41.441 1.00 91.44 528 GLY A N 1
ATOM 4092 C CA . GLY A 1 528 ? -7.455 -12.635 42.002 1.00 91.44 528 GLY A CA 1
ATOM 4093 C C . GLY A 1 528 ? -8.520 -12.415 40.930 1.00 91.44 528 GLY A C 1
ATOM 4094 O O . GLY A 1 528 ? -8.497 -11.415 40.228 1.00 91.44 528 GLY A O 1
ATOM 4095 N N . LEU A 1 529 ? -9.511 -13.294 40.808 1.00 94.12 529 LEU A N 1
ATOM 4096 C CA . LEU A 1 529 ? -10.649 -13.074 39.908 1.00 94.12 529 LEU A CA 1
ATOM 4097 C C . LEU A 1 529 ? -11.796 -12.412 40.664 1.00 94.12 529 LEU A C 1
ATOM 4099 O O . LEU A 1 529 ? -12.176 -12.855 41.748 1.00 94.12 529 LEU A O 1
ATOM 4103 N N . ILE A 1 530 ? -12.395 -11.381 40.076 1.00 95.38 530 ILE A N 1
ATOM 4104 C CA . ILE A 1 530 ? -13.597 -10.748 40.612 1.00 95.38 530 ILE A CA 1
ATOM 4105 C C . ILE A 1 530 ? -14.802 -11.030 39.727 1.00 95.38 530 ILE A C 1
ATOM 4107 O O . ILE A 1 530 ? -14.753 -10.865 38.511 1.00 95.38 530 ILE A O 1
ATOM 4111 N N . GLN A 1 531 ? -15.909 -11.386 40.378 1.00 96.25 531 GLN A N 1
ATOM 4112 C CA . GLN A 1 531 ? -17.246 -11.420 39.805 1.00 96.25 531 GLN A CA 1
ATOM 4113 C C . GLN A 1 531 ? -18.141 -10.443 40.569 1.00 96.25 531 GLN A C 1
ATOM 4115 O O . GLN A 1 531 ? -18.474 -10.664 41.736 1.00 96.25 531 GLN A O 1
ATOM 4120 N N . VAL A 1 532 ? -18.596 -9.389 39.899 1.00 97.19 532 VAL A N 1
ATOM 4121 C CA . VAL A 1 532 ? -19.634 -8.504 40.432 1.00 97.19 532 VAL A CA 1
ATOM 4122 C C . VAL A 1 532 ? -20.993 -8.993 39.948 1.00 97.19 532 VAL A C 1
ATOM 4124 O O . VAL A 1 532 ? -21.209 -9.157 38.748 1.00 97.19 532 VAL A O 1
ATOM 4127 N N . HIS A 1 533 ? -21.930 -9.207 40.868 1.00 96.12 533 HIS A N 1
ATOM 4128 C CA . HIS A 1 533 ? -23.301 -9.619 40.565 1.00 96.12 533 HIS A CA 1
ATOM 4129 C C . HIS A 1 533 ? -24.302 -8.753 41.350 1.00 96.12 533 HIS A C 1
ATOM 4131 O O . HIS A 1 533 ? -23.925 -8.096 42.317 1.00 96.12 533 HIS A O 1
ATOM 4137 N N . PRO A 1 534 ? -25.609 -8.752 41.029 1.00 95.12 534 PRO A N 1
ATOM 4138 C CA . PRO A 1 534 ? -26.558 -7.823 41.655 1.00 95.12 534 PRO A CA 1
ATOM 4139 C C . PRO A 1 534 ? -26.671 -7.895 43.187 1.00 95.12 534 PRO A C 1
ATOM 4141 O O . PRO A 1 534 ? -27.199 -6.971 43.798 1.00 95.12 534 PRO A O 1
ATOM 4144 N N . LYS A 1 535 ? -26.216 -8.986 43.814 1.00 94.06 535 LYS A N 1
ATOM 4145 C CA . LYS A 1 535 ? -26.318 -9.217 45.265 1.00 94.06 535 LYS A CA 1
ATOM 4146 C C . LYS A 1 535 ? -24.995 -9.031 46.015 1.00 94.06 535 LYS A C 1
ATOM 4148 O O . LYS A 1 535 ? -25.003 -9.166 47.232 1.00 94.06 535 LYS A O 1
ATOM 4153 N N . GLY A 1 536 ? -23.887 -8.756 45.330 1.00 95.25 536 GLY A N 1
ATOM 4154 C CA . GLY A 1 536 ? -22.582 -8.690 45.978 1.00 95.25 536 GLY A CA 1
ATOM 4155 C C . GLY A 1 536 ? -21.399 -8.768 45.017 1.00 95.25 536 GLY A C 1
ATOM 4156 O O . GLY A 1 536 ? -21.557 -8.797 43.795 1.00 95.25 536 GLY A O 1
ATOM 4157 N N . ILE A 1 537 ? -20.206 -8.806 45.599 1.00 96.19 537 ILE A N 1
ATOM 4158 C CA . ILE A 1 537 ? -18.936 -8.994 44.898 1.00 96.19 537 ILE A CA 1
ATOM 4159 C C . ILE A 1 537 ?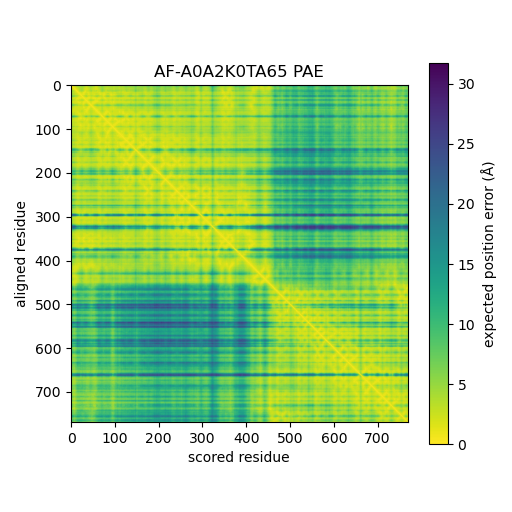 -18.319 -10.291 45.405 1.00 96.19 537 ILE A C 1
ATOM 4161 O O . ILE A 1 537 ? -18.197 -10.495 46.611 1.00 96.19 537 ILE A O 1
ATOM 4165 N N . ARG A 1 538 ? -17.905 -11.163 44.490 1.00 94.81 538 ARG A N 1
ATOM 4166 C CA . ARG A 1 538 ? -17.077 -12.325 44.804 1.00 94.81 538 ARG A CA 1
ATOM 4167 C C . ARG A 1 538 ? -15.653 -12.071 44.362 1.00 94.81 538 ARG A C 1
ATOM 4169 O O . ARG A 1 538 ? -15.425 -11.756 43.200 1.00 94.81 538 ARG A O 1
ATOM 4176 N N . HIS A 1 539 ? -14.723 -12.255 45.285 1.00 94.25 539 HIS A N 1
ATOM 4177 C CA . HIS A 1 539 ? -13.295 -12.249 45.040 1.00 94.25 539 HIS A CA 1
ATOM 4178 C C . HIS A 1 539 ? -12.760 -13.674 45.226 1.00 94.25 539 HIS A C 1
ATOM 4180 O O . HIS A 1 539 ? -12.861 -14.251 46.310 1.00 94.25 539 HIS A O 1
ATOM 4186 N N . ILE A 1 540 ? -12.262 -14.258 44.141 1.00 92.94 540 ILE A N 1
ATOM 4187 C CA . ILE A 1 540 ? -11.840 -15.651 44.026 1.00 92.94 540 ILE A CA 1
ATOM 4188 C C . ILE A 1 540 ? -10.318 -15.664 43.903 1.00 92.94 540 ILE A C 1
ATOM 4190 O O . ILE A 1 540 ? -9.776 -15.165 42.922 1.00 92.94 540 ILE A O 1
ATOM 4194 N N . ARG A 1 541 ? -9.627 -16.257 44.876 1.00 87.62 541 ARG A N 1
ATOM 4195 C CA . ARG A 1 541 ? -8.164 -16.356 44.883 1.00 87.62 541 ARG A CA 1
ATOM 4196 C C . ARG A 1 541 ? -7.732 -17.732 45.356 1.00 87.62 541 ARG A C 1
ATOM 4198 O O . ARG A 1 541 ? -8.121 -18.157 46.442 1.00 87.62 541 ARG A O 1
ATOM 4205 N N . ASN A 1 542 ? -6.937 -18.444 44.557 1.00 79.62 542 ASN A N 1
ATOM 4206 C CA . ASN A 1 542 ? -6.440 -19.789 44.889 1.00 79.62 542 ASN A CA 1
ATOM 4207 C C . ASN A 1 542 ? -7.548 -20.756 45.375 1.00 79.62 542 ASN A C 1
ATOM 4209 O O . ASN A 1 542 ? -7.366 -21.508 46.332 1.00 79.62 542 ASN A O 1
ATOM 4213 N N . GLY A 1 543 ? -8.732 -20.688 44.753 1.00 78.62 543 GLY A N 1
ATOM 4214 C CA . GLY A 1 543 ? -9.911 -21.489 45.113 1.00 78.62 543 GLY A CA 1
ATOM 4215 C C . GLY A 1 543 ? -10.661 -21.033 46.374 1.00 78.62 543 GLY A C 1
ATOM 4216 O O . GLY A 1 543 ? -11.719 -21.581 46.683 1.00 78.62 543 GLY A O 1
ATOM 4217 N N . GLN A 1 544 ? -10.163 -20.027 47.098 1.00 86.44 544 GLN A N 1
ATOM 4218 C CA . GLN A 1 544 ? -10.880 -19.387 48.199 1.00 86.44 544 GLN A CA 1
ATOM 4219 C C . GLN A 1 544 ? -11.770 -18.269 47.664 1.00 86.44 544 GLN A C 1
ATOM 4221 O O . GLN A 1 544 ? -11.343 -17.460 46.844 1.00 86.44 544 GLN A O 1
ATOM 4226 N N . VAL A 1 545 ? -13.013 -18.223 48.143 1.00 90.69 545 VAL A N 1
ATOM 4227 C CA . VAL A 1 545 ? -13.996 -17.219 47.732 1.00 90.69 545 VAL A CA 1
ATOM 4228 C C . VAL A 1 545 ? -14.315 -16.328 48.922 1.00 90.69 545 VAL A C 1
ATOM 4230 O O . VAL A 1 545 ? -14.931 -16.777 49.888 1.00 90.69 545 VAL A O 1
ATOM 4233 N N . ASN A 1 546 ? -13.932 -15.060 48.821 1.00 90.88 546 ASN A N 1
ATOM 4234 C CA . ASN A 1 546 ? -14.359 -14.004 49.728 1.00 90.88 546 ASN A CA 1
ATOM 4235 C C . ASN A 1 546 ? -15.534 -13.263 49.092 1.00 90.88 546 ASN A C 1
ATOM 4237 O O . ASN A 1 546 ? -15.458 -12.836 47.940 1.00 90.88 546 ASN A O 1
ATOM 4241 N N . GLN A 1 547 ? -16.636 -13.134 49.826 1.00 91.31 547 GLN A N 1
ATOM 4242 C CA . GLN A 1 547 ? -17.854 -12.506 49.325 1.00 91.31 547 GLN A CA 1
ATOM 4243 C C . GLN A 1 547 ? -18.163 -11.244 50.126 1.00 91.31 547 GLN A C 1
ATOM 4245 O O . GLN A 1 547 ? -18.244 -11.284 51.352 1.00 91.31 547 GLN A O 1
ATOM 4250 N N . TRP A 1 548 ? -18.360 -10.141 49.413 1.00 94.25 548 TRP A N 1
ATOM 4251 C CA . TRP A 1 548 ? -18.963 -8.925 49.936 1.00 94.25 548 TRP A CA 1
ATOM 4252 C C . TRP A 1 548 ? -20.447 -8.928 49.579 1.00 94.25 548 TRP A C 1
ATOM 4254 O O . TRP A 1 548 ? -20.804 -9.008 48.401 1.00 94.25 548 TRP A O 1
ATOM 4264 N N . ASP A 1 549 ? -21.315 -8.861 50.583 1.00 93.81 549 ASP A N 1
ATOM 4265 C CA . ASP A 1 549 ? -22.762 -8.859 50.386 1.00 93.81 549 ASP A CA 1
ATOM 4266 C C . ASP A 1 549 ? -23.296 -7.433 50.248 1.00 93.81 549 ASP A C 1
ATOM 4268 O O . ASP A 1 549 ? -22.999 -6.550 51.056 1.00 93.81 549 ASP A O 1
ATOM 4272 N N . ALA A 1 550 ? -24.143 -7.213 49.241 1.00 92.25 550 ALA A N 1
ATOM 4273 C CA . ALA A 1 550 ? -24.809 -5.931 49.074 1.00 92.25 550 ALA A CA 1
ATOM 4274 C C . ALA A 1 550 ? -25.738 -5.633 50.273 1.00 92.25 550 ALA A C 1
ATOM 4276 O O . ALA A 1 550 ? -26.374 -6.552 50.804 1.00 92.25 550 ALA A O 1
ATOM 4277 N N . PRO A 1 551 ? -25.884 -4.355 50.683 1.00 91.50 551 PRO A N 1
ATOM 4278 C CA . PRO A 1 551 ? -26.767 -3.980 51.781 1.00 91.50 551 PRO A CA 1
ATOM 4279 C C . PRO A 1 551 ? -28.198 -4.490 51.587 1.00 91.50 551 PRO A C 1
ATOM 4281 O O . PRO A 1 551 ? -28.732 -4.504 50.475 1.00 91.50 551 PRO A O 1
ATOM 4284 N N . GLN A 1 552 ? -28.849 -4.869 52.689 1.00 85.25 552 GLN A N 1
ATOM 4285 C CA . GLN A 1 552 ? -30.183 -5.464 52.656 1.00 85.25 552 GLN A CA 1
ATOM 4286 C C . GLN A 1 552 ? -31.186 -4.547 51.926 1.00 85.25 552 GLN A C 1
ATOM 4288 O O . GLN A 1 552 ? -31.249 -3.348 52.186 1.00 85.25 552 GLN A O 1
ATOM 4293 N N . HIS A 1 553 ? -31.971 -5.122 51.006 1.00 88.81 553 HIS A N 1
ATOM 4294 C CA . HIS A 1 553 ? -32.926 -4.428 50.119 1.00 88.81 553 HIS A CA 1
ATOM 4295 C C . HIS A 1 553 ? -32.328 -3.530 49.024 1.00 88.81 553 HIS A C 1
ATOM 4297 O O . HIS A 1 553 ? -33.082 -2.854 48.324 1.00 88.81 553 HIS A O 1
ATOM 4303 N N . ARG A 1 554 ? -31.008 -3.541 48.827 1.00 92.19 554 ARG A N 1
ATOM 4304 C CA . ARG A 1 554 ? -30.345 -2.864 47.708 1.00 92.19 554 ARG A CA 1
ATOM 4305 C C . ARG A 1 554 ? -29.694 -3.890 46.787 1.00 92.19 554 ARG A C 1
ATOM 4307 O O . ARG A 1 554 ? -29.398 -5.011 47.191 1.00 92.19 554 ARG A O 1
ATOM 4314 N N . SER A 1 555 ? -29.500 -3.505 45.533 1.00 94.50 555 SER A N 1
ATOM 4315 C CA . SER A 1 555 ? -28.811 -4.331 44.537 1.00 94.50 555 SER A CA 1
ATOM 4316 C C . SER A 1 555 ? -27.820 -3.496 43.746 1.00 94.50 555 SER A C 1
ATOM 4318 O O . SER A 1 555 ? -28.024 -2.292 43.598 1.00 94.50 555 SER A O 1
ATOM 4320 N N . ILE A 1 556 ? -26.761 -4.126 43.250 1.00 96.62 556 ILE A N 1
ATOM 4321 C CA . ILE A 1 556 ? -25.788 -3.482 42.366 1.00 96.62 556 ILE A CA 1
ATOM 4322 C C . ILE A 1 556 ? -26.420 -3.334 40.978 1.00 96.62 556 ILE A C 1
ATOM 4324 O O . ILE A 1 556 ? -26.938 -4.312 40.437 1.00 96.62 556 ILE A O 1
ATOM 4328 N N . VAL A 1 557 ? -26.396 -2.120 40.420 1.00 94.88 557 VAL A N 1
ATOM 4329 C CA . VAL A 1 557 ? -26.989 -1.799 39.104 1.00 94.88 557 VAL A CA 1
ATOM 4330 C C . VAL A 1 557 ? -25.945 -1.499 38.033 1.00 94.88 557 VAL A C 1
ATOM 4332 O O . VAL A 1 557 ? -26.190 -1.749 36.858 1.00 94.88 557 VAL A O 1
ATOM 4335 N N . ALA A 1 558 ? -24.771 -1.012 38.433 1.00 95.44 558 ALA A N 1
ATOM 4336 C CA . ALA A 1 558 ? -23.636 -0.783 37.552 1.00 95.44 558 ALA A CA 1
ATOM 4337 C C . ALA A 1 558 ? -22.336 -1.068 38.305 1.00 95.44 558 ALA A C 1
ATOM 4339 O O . ALA A 1 558 ? -22.260 -0.889 39.523 1.00 95.44 558 ALA A O 1
ATOM 4340 N N . ALA A 1 559 ? -21.316 -1.502 37.576 1.00 96.94 559 ALA A N 1
ATOM 4341 C CA . ALA A 1 559 ? -19.991 -1.752 38.113 1.00 96.94 559 ALA A CA 1
ATOM 4342 C C . ALA A 1 559 ? -18.939 -1.367 37.076 1.00 96.94 559 ALA A C 1
ATOM 4344 O O . ALA A 1 559 ? -19.161 -1.520 35.876 1.00 96.94 559 ALA A O 1
ATOM 4345 N N . SER A 1 560 ? -17.801 -0.881 37.550 1.00 96.75 560 SER A N 1
ATOM 4346 C CA . SER A 1 560 ? -16.589 -0.731 36.760 1.00 96.75 560 SER A CA 1
ATOM 4347 C C . SER A 1 560 ? -15.423 -1.278 37.562 1.00 96.75 560 SER A C 1
ATOM 4349 O O . SER A 1 560 ? -15.340 -1.082 38.774 1.00 96.75 560 SER A O 1
ATOM 4351 N N . THR A 1 561 ? -14.514 -1.952 36.876 1.00 95.94 561 THR A N 1
ATOM 4352 C CA . THR A 1 561 ? -13.369 -2.641 37.469 1.00 95.94 561 THR A CA 1
ATOM 4353 C C . THR A 1 561 ? -12.117 -2.295 36.676 1.00 95.94 561 THR A C 1
ATOM 4355 O O . THR A 1 561 ? -12.192 -2.142 35.459 1.00 95.94 561 THR A O 1
ATOM 4358 N N . ASN A 1 562 ? -10.973 -2.201 37.343 1.00 94.69 562 ASN A N 1
ATOM 4359 C CA . ASN A 1 562 ? -9.661 -2.222 36.700 1.00 94.69 562 ASN A CA 1
ATOM 4360 C C . ASN A 1 562 ? -8.739 -3.194 37.463 1.00 94.69 562 ASN A C 1
ATOM 4362 O O . ASN A 1 562 ? -9.218 -4.005 38.253 1.00 94.69 562 ASN A O 1
ATOM 4366 N N . ALA A 1 563 ? -7.427 -3.138 37.224 1.00 91.81 563 ALA A N 1
ATOM 4367 C CA . ALA A 1 563 ? -6.471 -4.061 37.835 1.00 91.81 563 ALA A CA 1
ATOM 4368 C C . ALA A 1 563 ? -6.368 -3.964 39.373 1.00 91.81 563 ALA A C 1
ATOM 4370 O O . ALA A 1 563 ? -5.966 -4.940 39.994 1.00 91.81 563 ALA A O 1
ATOM 4371 N N . HIS A 1 564 ? -6.712 -2.830 39.994 1.00 93.50 564 HIS A N 1
ATOM 4372 C CA . HIS A 1 564 ? -6.520 -2.611 41.441 1.00 93.50 564 HIS A CA 1
ATOM 4373 C C . HIS A 1 564 ? -7.724 -1.977 42.156 1.00 93.50 564 HIS A C 1
ATOM 4375 O O . HIS A 1 564 ? -7.720 -1.849 43.376 1.00 93.50 564 HIS A O 1
ATOM 4381 N N . GLN A 1 565 ? -8.754 -1.566 41.421 1.00 95.75 565 GLN A N 1
ATOM 4382 C CA . GLN A 1 565 ? -9.880 -0.791 41.927 1.00 95.75 565 GLN A CA 1
ATOM 4383 C C . GLN A 1 565 ? -11.196 -1.361 41.405 1.00 95.75 565 GLN A C 1
ATOM 4385 O O . GLN A 1 565 ? -11.313 -1.778 40.247 1.00 95.75 565 GLN A O 1
ATOM 4390 N N . VAL A 1 566 ? -12.218 -1.309 42.255 1.00 96.94 566 VAL A N 1
ATOM 4391 C CA . VAL A 1 566 ? -13.586 -1.693 41.909 1.00 96.94 566 VAL A CA 1
ATOM 4392 C C . VAL A 1 566 ? -14.535 -0.599 42.377 1.00 96.94 566 VAL A C 1
ATOM 4394 O O . VAL A 1 566 ? -14.537 -0.217 43.540 1.00 96.94 566 VAL A O 1
ATOM 4397 N N . ALA A 1 567 ? -15.369 -0.095 41.475 1.00 97.25 567 ALA A N 1
ATOM 4398 C CA . ALA A 1 567 ? -16.418 0.864 41.793 1.00 97.25 567 ALA A CA 1
ATOM 4399 C C . ALA A 1 567 ? -17.773 0.261 41.429 1.00 97.25 567 ALA A C 1
ATOM 4401 O O . ALA A 1 567 ? -17.975 -0.200 40.304 1.00 97.25 567 ALA A O 1
ATOM 4402 N N . ILE A 1 568 ? -18.715 0.287 42.367 1.00 97.56 568 ILE A N 1
ATOM 4403 C CA . ILE A 1 568 ? -20.083 -0.187 42.147 1.00 97.56 568 ILE A CA 1
ATOM 4404 C C . ILE A 1 568 ? -21.083 0.918 42.459 1.00 97.56 568 ILE A C 1
ATOM 4406 O O . ILE A 1 568 ? -20.874 1.736 43.354 1.00 97.56 568 ILE A O 1
ATOM 4410 N N . ALA A 1 569 ? -22.204 0.903 41.749 1.00 96.94 569 ALA A N 1
ATOM 4411 C CA . ALA A 1 569 ? -23.360 1.723 42.060 1.00 96.94 569 ALA A CA 1
ATOM 4412 C C . ALA A 1 569 ? -24.514 0.841 42.532 1.00 96.94 569 ALA A C 1
ATOM 4414 O O . ALA A 1 569 ? -24.869 -0.155 41.892 1.00 96.94 569 ALA A O 1
ATOM 4415 N N . LEU A 1 570 ? -25.112 1.227 43.655 1.00 95.69 570 LEU A N 1
ATOM 4416 C CA . LEU A 1 570 ? -26.292 0.582 44.213 1.00 95.69 570 LEU A CA 1
ATOM 4417 C C . LEU A 1 570 ? -27.571 1.180 43.619 1.00 95.69 570 LEU A C 1
ATOM 4419 O O . LEU A 1 570 ? -27.610 2.332 43.192 1.00 95.69 570 LEU A O 1
ATOM 4423 N N . SER A 1 571 ? -28.664 0.425 43.689 1.00 93.56 571 SER A N 1
ATOM 4424 C CA . SER A 1 571 ? -30.004 0.854 43.269 1.00 93.56 571 SER A CA 1
ATOM 4425 C C . SER A 1 571 ? -30.541 2.077 44.028 1.00 93.56 571 SER A C 1
ATOM 4427 O O . SER A 1 571 ? -31.550 2.642 43.623 1.00 93.56 571 SER A O 1
ATOM 4429 N N . SER A 1 572 ? -29.896 2.480 45.128 1.00 91.12 572 SER A N 1
ATOM 4430 C CA . SER A 1 572 ? -30.187 3.721 45.855 1.00 91.12 572 SER A CA 1
ATOM 4431 C C . SER A 1 572 ? -29.507 4.964 45.268 1.00 91.12 572 SER A C 1
ATOM 4433 O O . SER A 1 572 ? -29.795 6.055 45.736 1.00 91.12 572 SER A O 1
ATOM 4435 N N . GLY A 1 573 ? -28.605 4.822 44.289 1.00 90.31 573 GLY A N 1
ATOM 4436 C CA . GLY A 1 573 ? -27.775 5.923 43.776 1.00 90.31 573 GLY A CA 1
ATOM 4437 C C . GLY A 1 573 ? -26.478 6.153 44.563 1.00 90.31 573 GLY A C 1
ATOM 4438 O O . GLY A 1 573 ? -25.726 7.072 44.251 1.00 90.31 573 GLY A O 1
ATOM 4439 N N . GLU A 1 574 ? -26.190 5.321 45.568 1.00 94.00 574 GLU A N 1
ATOM 4440 C CA . GLU A 1 574 ? -24.922 5.352 46.303 1.00 94.00 574 GLU A CA 1
ATOM 4441 C C . GLU A 1 574 ? -23.817 4.630 45.524 1.00 94.00 574 GLU A C 1
ATOM 4443 O O . GLU A 1 574 ? -24.015 3.513 45.036 1.00 94.00 574 GLU A O 1
ATOM 4448 N N . ILE A 1 575 ? -22.640 5.249 45.464 1.00 96.25 575 ILE A N 1
ATOM 4449 C CA . ILE A 1 575 ? -21.409 4.655 44.949 1.00 96.25 575 ILE A CA 1
ATOM 4450 C C . ILE A 1 575 ? -20.601 4.105 46.118 1.00 96.25 575 ILE A C 1
ATOM 4452 O O . ILE A 1 575 ? -20.348 4.817 47.094 1.00 96.25 575 ILE A O 1
ATOM 4456 N N . VAL A 1 576 ? -20.184 2.848 45.984 1.00 96.56 576 VAL A N 1
ATOM 4457 C CA . VAL A 1 576 ? -19.246 2.183 46.890 1.00 96.56 576 VAL A CA 1
ATOM 4458 C C . VAL A 1 576 ? -17.960 1.924 46.114 1.00 96.56 576 VAL A C 1
ATOM 4460 O O . VAL A 1 576 ? -17.996 1.391 45.001 1.00 96.56 576 VAL A O 1
ATOM 4463 N N . TYR A 1 577 ? -16.839 2.346 46.686 1.00 96.94 577 TYR A N 1
ATOM 4464 C CA . TYR A 1 577 ? -15.515 2.222 46.094 1.00 96.94 577 TYR A CA 1
ATOM 4465 C C . TYR A 1 577 ? -14.686 1.232 46.902 1.00 96.94 577 TYR A C 1
ATOM 4467 O O . TYR A 1 577 ? -14.715 1.245 48.133 1.00 96.94 577 TYR A O 1
ATOM 4475 N N . PHE A 1 578 ? -13.961 0.388 46.183 1.00 95.75 578 PHE A N 1
ATOM 4476 C CA . PHE A 1 578 ? -13.055 -0.590 46.737 1.00 95.75 578 PHE A CA 1
ATOM 4477 C C . PHE A 1 578 ? -11.684 -0.458 46.097 1.00 95.75 578 PHE A C 1
ATOM 4479 O O . PHE A 1 578 ? -11.562 -0.214 44.890 1.00 95.75 578 PHE A O 1
ATOM 4486 N N . GLU A 1 579 ? -10.663 -0.702 46.899 1.00 94.06 579 GLU A N 1
ATOM 4487 C CA . GLU A 1 579 ? -9.279 -0.728 46.463 1.00 94.06 579 GLU A CA 1
ATOM 4488 C C . GLU A 1 579 ? -8.598 -1.992 46.976 1.00 94.06 579 GLU A C 1
ATOM 4490 O O . GLU A 1 579 ? -8.956 -2.528 48.023 1.00 94.06 579 GLU A O 1
ATOM 4495 N N . MET A 1 580 ? -7.664 -2.513 46.191 1.00 91.69 580 MET A N 1
ATOM 4496 C CA . MET A 1 580 ? -6.883 -3.672 46.583 1.00 91.69 580 MET A CA 1
ATOM 4497 C C . MET A 1 580 ? -5.774 -3.259 47.556 1.00 91.69 580 MET A C 1
ATOM 4499 O O . MET A 1 580 ? -4.990 -2.362 47.247 1.00 91.69 580 MET A O 1
ATOM 4503 N N . ASP A 1 581 ? -5.689 -3.947 48.690 1.00 88.56 581 ASP A N 1
ATOM 4504 C CA . ASP A 1 581 ? -4.619 -3.773 49.672 1.00 88.56 581 ASP A CA 1
ATOM 4505 C C . ASP A 1 581 ? -3.339 -4.530 49.261 1.00 88.56 581 ASP A C 1
ATOM 4507 O O . ASP A 1 581 ? -3.340 -5.372 48.357 1.00 88.56 581 ASP A O 1
ATOM 4511 N N . ASP A 1 582 ? -2.231 -4.270 49.964 1.00 84.00 582 ASP A N 1
ATOM 4512 C CA . ASP A 1 582 ? -0.926 -4.915 49.728 1.00 84.00 582 ASP A CA 1
ATOM 4513 C C . ASP A 1 582 ? -0.963 -6.449 49.881 1.00 84.00 582 ASP A C 1
ATOM 4515 O O . ASP A 1 582 ? -0.141 -7.163 49.303 1.00 84.00 582 ASP A O 1
ATOM 4519 N N . ASP A 1 583 ? -1.905 -6.980 50.666 1.00 84.12 583 ASP A N 1
ATOM 4520 C CA . ASP A 1 583 ? -2.112 -8.421 50.839 1.00 84.12 583 ASP A CA 1
ATOM 4521 C C . ASP A 1 583 ? -2.977 -9.043 49.726 1.00 84.12 583 ASP A C 1
ATOM 4523 O O . ASP A 1 583 ? -3.175 -10.264 49.689 1.00 84.12 583 ASP A O 1
ATOM 4527 N N . GLY A 1 584 ? -3.457 -8.223 48.788 1.00 81.94 584 GLY A N 1
ATOM 4528 C CA . GLY A 1 584 ? -4.355 -8.599 47.705 1.00 81.94 584 GLY A CA 1
ATOM 4529 C C . GLY A 1 584 ? -5.810 -8.749 48.141 1.00 81.94 584 GLY A C 1
ATOM 4530 O O . GLY A 1 584 ? -6.609 -9.268 47.367 1.00 81.94 584 GLY A O 1
ATOM 4531 N N . SER A 1 585 ? -6.177 -8.368 49.368 1.00 86.88 585 SER A N 1
ATOM 4532 C CA . SER A 1 585 ? -7.578 -8.302 49.785 1.00 86.88 585 SER A CA 1
ATOM 4533 C C . SER A 1 585 ? -8.264 -7.053 49.217 1.00 86.88 585 SER A C 1
ATOM 4535 O O . SER A 1 585 ? -7.611 -6.123 48.750 1.00 86.88 585 SER A O 1
ATOM 4537 N N . LEU A 1 586 ? -9.598 -7.063 49.181 1.00 89.06 586 LEU A N 1
ATOM 4538 C CA . LEU A 1 586 ? -10.391 -5.962 48.640 1.00 89.06 586 LEU A CA 1
ATOM 4539 C C . LEU A 1 586 ? -10.953 -5.133 49.802 1.00 89.06 586 LEU A C 1
ATOM 4541 O O . LEU A 1 586 ? -11.846 -5.606 50.508 1.00 89.06 586 LEU A O 1
ATOM 4545 N N . ALA A 1 587 ? -10.444 -3.917 49.986 1.00 91.94 587 ALA A N 1
ATOM 4546 C CA . ALA A 1 587 ? -10.861 -3.000 51.039 1.00 91.94 587 ALA A CA 1
ATOM 4547 C C . ALA A 1 587 ? -11.995 -2.082 50.563 1.00 91.94 587 ALA A C 1
ATOM 4549 O O . ALA A 1 587 ? -11.901 -1.470 49.501 1.00 91.94 587 ALA A O 1
ATOM 4550 N N . GLU A 1 588 ? -13.071 -1.978 51.349 1.00 94.12 588 GLU A N 1
ATOM 4551 C CA . GLU A 1 588 ? -14.150 -0.999 51.144 1.00 94.12 588 GLU A CA 1
ATOM 4552 C C . GLU A 1 588 ? -13.722 0.357 51.714 1.00 94.12 588 GLU A C 1
ATOM 4554 O O . GLU A 1 588 ? -13.235 0.429 52.842 1.00 94.12 588 GLU A O 1
ATOM 4559 N N . TYR A 1 589 ? -13.930 1.438 50.961 1.00 93.75 589 TYR A N 1
ATOM 4560 C CA . TYR A 1 589 ? -13.767 2.787 51.495 1.00 93.75 589 TYR A CA 1
ATOM 4561 C C . TYR A 1 589 ? -14.934 3.144 52.425 1.00 93.75 589 TYR A C 1
ATOM 4563 O O . TYR A 1 589 ? -16.098 2.951 52.069 1.00 93.75 589 TYR A O 1
ATOM 4571 N N . ASP A 1 590 ? -14.622 3.694 53.602 1.00 89.00 590 ASP A N 1
ATOM 4572 C CA . ASP A 1 590 ? -15.596 3.916 54.682 1.00 89.00 590 ASP A CA 1
ATOM 4573 C C . ASP A 1 590 ? -16.776 4.820 54.277 1.00 89.00 590 ASP A C 1
ATOM 4575 O O . ASP A 1 590 ? -17.899 4.644 54.763 1.00 89.00 590 ASP A O 1
ATOM 4579 N N . GLU A 1 591 ? -16.551 5.792 53.385 1.00 90.88 591 GLU A N 1
ATOM 4580 C CA . GLU A 1 591 ? -17.588 6.725 52.944 1.00 90.88 591 GLU A CA 1
ATOM 4581 C C . GLU A 1 591 ? -18.218 6.330 51.605 1.00 90.88 591 GLU A C 1
ATOM 4583 O O . GLU A 1 591 ? -17.550 6.020 50.619 1.00 90.88 591 GLU A O 1
ATOM 4588 N N . LYS A 1 592 ? -19.549 6.429 51.546 1.00 92.50 592 LYS A N 1
ATOM 4589 C CA . LYS A 1 592 ? -20.346 6.190 50.336 1.00 92.50 592 LYS A CA 1
ATOM 4590 C C . LYS A 1 592 ? -20.778 7.516 49.746 1.00 92.50 592 LYS A C 1
ATOM 4592 O O . LYS A 1 592 ? -21.217 8.411 50.469 1.00 92.50 592 LYS A O 1
ATOM 4597 N N . LYS A 1 593 ? -20.701 7.641 48.421 1.00 93.31 593 LYS A N 1
ATOM 4598 C CA . LYS A 1 593 ? -21.097 8.871 47.728 1.00 93.31 593 LYS A CA 1
ATOM 4599 C C . LYS A 1 593 ? -22.487 8.729 47.126 1.00 93.31 593 LYS A C 1
ATOM 4601 O O . LYS A 1 593 ? -22.675 7.969 46.184 1.00 93.31 593 LYS A O 1
ATOM 4606 N N . GLU A 1 594 ? -23.451 9.487 47.632 1.00 93.62 594 GLU A N 1
ATOM 4607 C CA . GLU A 1 594 ? -24.802 9.542 47.066 1.00 93.62 594 GLU A CA 1
ATOM 4608 C C . GLU A 1 594 ? -24.843 10.449 45.823 1.00 93.62 594 GLU A C 1
ATOM 4610 O O . GLU A 1 594 ? -24.337 11.578 45.837 1.00 93.62 594 GLU A O 1
ATOM 4615 N N . MET A 1 595 ? -25.418 9.946 44.729 1.00 93.25 595 MET A N 1
ATOM 4616 C CA . MET A 1 595 ? -25.682 10.708 43.507 1.00 93.25 595 MET A CA 1
ATOM 4617 C C . MET A 1 595 ? -27.096 11.297 43.522 1.00 93.25 595 MET A C 1
ATOM 4619 O O . MET A 1 595 ? -28.015 10.740 44.110 1.00 93.25 595 MET A O 1
ATOM 4623 N N . PHE A 1 596 ? -27.290 12.421 42.826 1.00 85.50 596 PHE A N 1
ATOM 4624 C CA . PHE A 1 596 ? -28.603 13.078 42.729 1.00 85.50 596 PHE A CA 1
ATOM 4625 C C . PHE A 1 596 ? -29.619 12.313 41.864 1.00 85.50 596 PHE A C 1
ATOM 4627 O O . PHE A 1 596 ? -30.818 12.542 41.998 1.00 85.50 596 PHE A O 1
ATOM 4634 N N . GLY A 1 597 ? -29.140 11.447 40.970 1.00 86.25 597 GLY A N 1
ATOM 4635 C CA . GLY A 1 597 ? -29.943 10.645 40.049 1.00 86.25 597 GLY A CA 1
ATOM 4636 C C . GLY A 1 597 ? -29.534 9.177 40.093 1.00 86.25 597 GLY A C 1
ATOM 4637 O O . GLY A 1 597 ? -28.559 8.811 40.759 1.00 86.25 597 GLY A O 1
ATOM 4638 N N . THR A 1 598 ? -30.270 8.326 39.379 1.00 93.31 598 THR A N 1
ATOM 4639 C CA . THR A 1 598 ? -29.900 6.912 39.280 1.00 93.31 598 THR A CA 1
ATOM 4640 C C . THR A 1 598 ? -28.666 6.762 38.396 1.00 93.31 598 THR A C 1
ATOM 4642 O O . THR A 1 598 ? -28.591 7.322 37.301 1.00 93.31 598 THR A O 1
ATOM 4645 N N . VAL A 1 599 ? -27.665 6.029 38.888 1.00 96.50 599 VAL A N 1
ATOM 4646 C CA . VAL A 1 599 ? -26.429 5.785 38.137 1.00 96.50 599 VAL A CA 1
ATOM 4647 C C . VAL A 1 599 ? -26.723 4.791 37.021 1.00 96.50 599 VAL A C 1
ATOM 4649 O O . VAL A 1 599 ? -27.168 3.672 37.277 1.00 96.50 599 VAL A O 1
ATOM 4652 N N . THR A 1 600 ? -26.456 5.195 35.784 1.00 96.06 600 THR A N 1
ATOM 4653 C CA . THR A 1 600 ? -26.699 4.382 34.586 1.00 96.06 600 THR A CA 1
ATOM 4654 C C . THR A 1 600 ? -25.449 3.648 34.123 1.00 96.06 600 THR A C 1
ATOM 4656 O O . THR A 1 600 ? -25.543 2.551 33.578 1.00 96.06 600 THR A O 1
ATOM 4659 N N . CYS A 1 601 ? -24.272 4.243 34.319 1.00 96.50 601 CYS A N 1
ATOM 4660 C CA . CYS A 1 601 ? -22.994 3.675 33.905 1.00 96.50 601 CYS A CA 1
ATOM 4661 C C . CYS A 1 601 ? -21.832 4.259 34.718 1.00 96.50 601 CYS A C 1
ATOM 4663 O O . CYS A 1 601 ? -21.900 5.377 35.231 1.00 96.50 601 CYS A O 1
ATOM 4665 N N . LEU A 1 602 ? -20.755 3.483 34.819 1.00 97.81 602 LEU A N 1
ATOM 4666 C CA . LEU A 1 602 ? -19.513 3.842 35.497 1.00 97.81 602 LEU A CA 1
ATOM 4667 C C . LEU A 1 602 ? -18.334 3.556 34.569 1.00 97.81 602 LEU A C 1
ATOM 4669 O O . LEU A 1 602 ? -18.417 2.655 33.736 1.00 97.81 602 LEU A O 1
ATOM 4673 N N . SER A 1 603 ? -17.235 4.287 34.741 1.00 97.81 603 SER A N 1
ATOM 4674 C CA . SER A 1 603 ? -15.959 3.935 34.124 1.00 97.81 603 SER A CA 1
ATOM 4675 C C . SER A 1 603 ? -14.777 4.306 35.006 1.00 97.81 603 SER A C 1
ATOM 4677 O O . SER A 1 603 ? -14.601 5.465 35.384 1.00 97.81 603 SER A O 1
ATOM 4679 N N . LEU A 1 604 ? -13.962 3.296 35.289 1.00 96.31 604 LEU A N 1
ATOM 4680 C CA . LEU A 1 604 ? -12.605 3.403 35.799 1.00 96.31 604 LEU A CA 1
ATOM 4681 C C . LEU A 1 604 ? -11.644 3.267 34.622 1.00 96.31 604 LEU A C 1
ATOM 4683 O O . LEU A 1 604 ? -11.781 2.344 33.820 1.00 96.31 604 LEU A O 1
ATOM 4687 N N . GLY A 1 605 ? -10.667 4.167 34.542 1.00 93.81 605 GLY A N 1
ATOM 4688 C CA . GLY A 1 605 ? -9.553 3.994 33.615 1.00 93.81 605 GLY A CA 1
ATOM 4689 C C . GLY A 1 605 ? -8.625 2.872 34.072 1.00 93.81 605 GLY A C 1
ATOM 4690 O O . GLY A 1 605 ? -8.601 2.507 35.254 1.00 93.81 605 GLY A O 1
ATOM 4691 N N . GLU A 1 606 ? -7.825 2.352 33.145 1.00 92.44 606 GLU A N 1
ATOM 4692 C CA . GLU A 1 606 ? -6.714 1.472 33.505 1.00 92.44 606 GLU A CA 1
ATOM 4693 C C . GLU A 1 606 ? -5.721 2.183 34.430 1.00 92.44 606 GLU A C 1
ATOM 4695 O O . GLU A 1 606 ? -5.615 3.414 34.446 1.00 92.44 606 GLU A O 1
ATOM 4700 N N . VAL A 1 607 ? -5.007 1.393 35.231 1.00 92.56 607 VAL A N 1
ATOM 4701 C CA . VAL A 1 607 ? -3.990 1.911 36.146 1.00 92.56 607 VAL A CA 1
ATOM 4702 C C . VAL A 1 607 ? -2.742 2.267 35.331 1.00 92.56 607 VAL A C 1
ATOM 4704 O O . VAL A 1 607 ? -2.158 1.364 34.729 1.00 92.56 607 VAL A O 1
ATOM 4707 N N . PRO A 1 608 ? -2.317 3.546 35.291 1.00 88.88 608 PRO A N 1
ATOM 4708 C CA . PRO A 1 608 ? -1.130 3.939 34.538 1.00 88.88 608 PRO A CA 1
ATOM 4709 C C . PRO A 1 608 ? 0.125 3.233 35.057 1.00 88.88 608 PRO A C 1
ATOM 4711 O O . PRO A 1 608 ? 0.270 3.031 36.266 1.00 88.88 608 PRO A O 1
ATOM 4714 N N . GLU A 1 609 ? 1.066 2.911 34.167 1.00 85.00 609 GLU A N 1
ATOM 4715 C CA . GLU A 1 609 ? 2.331 2.296 34.575 1.00 85.00 609 GLU A CA 1
ATOM 4716 C C . GLU A 1 609 ? 3.060 3.152 35.623 1.00 85.00 609 GLU A C 1
ATOM 4718 O O . GLU A 1 609 ? 3.200 4.370 35.490 1.00 85.00 609 GLU A O 1
ATOM 4723 N N . GLY A 1 610 ? 3.514 2.507 36.699 1.00 86.88 610 GLY A N 1
ATOM 4724 C CA . GLY A 1 610 ? 4.180 3.174 37.821 1.00 86.88 610 GLY A CA 1
ATOM 4725 C C . GLY A 1 610 ? 3.242 3.854 38.825 1.00 86.88 610 GLY A C 1
ATOM 4726 O O . GLY A 1 610 ? 3.729 4.373 39.830 1.00 86.88 610 GLY A O 1
ATOM 4727 N N . ARG A 1 611 ? 1.920 3.838 38.608 1.00 89.00 611 ARG A N 1
ATOM 4728 C CA . ARG A 1 611 ? 0.924 4.229 39.617 1.00 89.00 611 ARG A CA 1
ATOM 4729 C C . ARG A 1 611 ? 0.238 3.004 40.218 1.00 89.00 611 ARG A C 1
ATOM 4731 O O . ARG A 1 611 ? 0.204 1.938 39.618 1.00 89.00 611 ARG A O 1
ATOM 4738 N N . LEU A 1 612 ? -0.318 3.183 41.415 1.00 88.75 612 LEU A N 1
ATOM 4739 C CA . LEU A 1 612 ? -1.109 2.155 42.105 1.00 88.75 612 LEU A CA 1
ATOM 4740 C C . LEU A 1 612 ? -2.584 2.179 41.693 1.00 88.75 612 LEU A C 1
ATOM 4742 O O . LEU A 1 612 ? -3.288 1.185 41.828 1.00 88.75 612 LEU A O 1
ATOM 4746 N N . ARG A 1 613 ? -3.056 3.327 41.197 1.00 92.56 613 ARG A N 1
ATOM 4747 C CA . ARG A 1 613 ? -4.471 3.580 40.945 1.00 92.56 613 ARG A CA 1
ATOM 4748 C C . ARG A 1 613 ? -4.692 4.537 39.780 1.00 92.56 613 ARG A C 1
ATOM 4750 O O . ARG A 1 613 ? -3.811 5.331 39.441 1.00 92.56 613 ARG A O 1
ATOM 4757 N N . SER A 1 614 ? -5.892 4.492 39.217 1.00 94.88 614 SER A N 1
ATOM 4758 C CA . SER A 1 614 ? -6.436 5.579 38.410 1.00 94.88 614 SER A CA 1
ATOM 4759 C C . SER A 1 614 ? -6.981 6.669 39.334 1.00 94.88 614 SER A C 1
ATOM 4761 O O . SER A 1 614 ? -7.667 6.364 40.311 1.00 94.88 614 SER A O 1
ATOM 4763 N N . SER A 1 615 ? -6.675 7.934 39.039 1.00 95.19 615 SER A N 1
ATOM 4764 C CA . SER A 1 615 ? -7.083 9.084 39.863 1.00 95.19 615 SER A CA 1
ATOM 4765 C C . SER A 1 615 ? -8.532 9.524 39.624 1.00 95.19 615 SER A C 1
ATOM 4767 O O . SER A 1 615 ? -9.033 10.364 40.368 1.00 95.19 615 SER A O 1
ATOM 4769 N N . PHE A 1 616 ? -9.222 8.975 38.617 1.00 96.75 616 PHE A N 1
ATOM 4770 C CA . PHE A 1 616 ? -10.553 9.436 38.219 1.00 96.75 616 PHE A CA 1
ATOM 4771 C C . PHE A 1 616 ? -11.560 8.295 38.051 1.00 96.75 616 PHE A C 1
ATOM 4773 O O . PHE A 1 616 ? -11.261 7.251 37.472 1.00 96.75 616 PHE A O 1
ATOM 4780 N N . LEU A 1 617 ? -12.790 8.553 38.493 1.00 97.81 617 LEU A N 1
ATOM 4781 C CA . LEU A 1 617 ? -13.981 7.749 38.227 1.00 97.81 617 LEU A CA 1
ATOM 4782 C C . LEU A 1 617 ? -14.990 8.599 37.455 1.00 97.81 617 LEU A C 1
ATOM 4784 O O . LEU A 1 617 ? -15.415 9.649 37.940 1.00 97.81 617 LEU A O 1
ATOM 4788 N N . ALA A 1 618 ? -15.413 8.134 36.282 1.00 98.00 618 ALA A N 1
ATOM 4789 C CA . ALA A 1 618 ? -16.508 8.754 35.548 1.00 98.00 618 ALA A CA 1
ATOM 4790 C C . ALA A 1 618 ? -17.845 8.100 35.925 1.00 98.00 618 ALA A C 1
ATOM 4792 O O . ALA A 1 618 ? -17.981 6.875 35.904 1.00 98.00 618 ALA A O 1
ATOM 4793 N N . VAL A 1 619 ? -18.837 8.929 36.247 1.00 98.06 619 VAL A N 1
ATOM 4794 C CA . VAL A 1 619 ? -20.172 8.510 36.691 1.00 98.06 619 VAL A CA 1
ATOM 4795 C C . VAL A 1 619 ? -21.225 9.134 35.789 1.00 98.06 619 VAL A C 1
ATOM 4797 O O . VAL A 1 619 ? -21.316 10.359 35.700 1.00 98.06 619 VAL A O 1
ATOM 4800 N N . GLY A 1 620 ? -22.022 8.296 35.132 1.00 97.38 620 GLY A N 1
ATOM 4801 C CA . GLY A 1 620 ? -23.164 8.717 34.329 1.00 97.38 620 GLY A CA 1
ATOM 4802 C C . GLY A 1 620 ? -24.474 8.532 35.088 1.00 97.38 620 GLY A C 1
ATOM 4803 O O . GLY A 1 620 ? -24.693 7.478 35.689 1.00 97.38 620 GLY A O 1
ATOM 4804 N N . CYS A 1 621 ? -25.344 9.538 35.036 1.00 96.19 621 CYS A N 1
ATOM 4805 C CA . CYS A 1 621 ? -26.637 9.530 35.719 1.00 96.19 621 CYS A CA 1
ATOM 4806 C C . CYS A 1 621 ? -27.809 9.750 34.746 1.00 96.19 621 CYS A C 1
ATOM 4808 O O . CYS A 1 621 ? -27.662 10.341 33.673 1.00 96.19 621 CYS A O 1
ATOM 4810 N N . ASP A 1 622 ? -29.000 9.299 35.140 1.00 95.31 622 ASP A N 1
ATOM 4811 C CA . ASP A 1 622 ? -30.255 9.469 34.391 1.00 95.31 622 ASP A CA 1
ATOM 4812 C C . ASP A 1 622 ? -30.693 10.935 34.200 1.00 95.31 622 ASP A C 1
ATOM 4814 O O . ASP A 1 622 ? -31.411 11.245 33.248 1.00 95.31 622 ASP A O 1
ATOM 4818 N N . ASP A 1 623 ? -30.187 11.851 35.030 1.00 94.81 623 ASP A N 1
ATOM 4819 C CA . ASP A 1 623 ? -30.326 13.310 34.913 1.00 94.81 623 ASP A CA 1
ATOM 4820 C C . ASP A 1 623 ? -29.594 13.916 33.693 1.00 94.81 623 ASP A C 1
ATOM 4822 O O . ASP A 1 623 ? -29.520 15.137 33.548 1.00 94.81 623 ASP A O 1
ATOM 4826 N N . CYS A 1 624 ? -29.084 13.067 32.792 1.00 96.75 624 CYS A N 1
ATOM 4827 C CA . CYS A 1 624 ? -28.305 13.436 31.612 1.00 96.75 624 CYS A CA 1
ATOM 4828 C C . CYS A 1 624 ? -27.012 14.179 31.973 1.00 96.75 624 CYS A C 1
ATOM 4830 O O . CYS A 1 624 ? -26.575 15.054 31.225 1.00 96.75 624 CYS A O 1
ATOM 4832 N N . THR A 1 625 ? -26.380 13.834 33.097 1.00 96.50 625 THR A N 1
ATOM 4833 C CA . THR A 1 625 ? -25.059 14.354 33.468 1.00 96.50 625 THR A CA 1
ATOM 4834 C C . THR A 1 625 ? -23.999 13.262 33.499 1.00 96.50 625 THR A C 1
ATOM 4836 O O . THR A 1 625 ? -24.273 12.096 33.788 1.00 96.50 625 THR A O 1
ATOM 4839 N N . VAL A 1 626 ? -22.764 13.661 33.197 1.00 97.19 626 VAL A N 1
ATOM 4840 C CA . VAL A 1 626 ? -21.556 12.899 33.514 1.00 97.19 626 VAL A CA 1
ATOM 4841 C C . VAL A 1 626 ? -20.738 13.681 34.532 1.00 97.19 626 VAL A C 1
ATOM 4843 O O . VAL A 1 626 ? -20.619 14.906 34.440 1.00 97.19 626 VAL A O 1
ATOM 4846 N N . ARG A 1 627 ? -20.210 12.981 35.532 1.00 96.81 627 ARG A N 1
ATOM 4847 C CA . ARG A 1 627 ? -19.450 13.558 36.642 1.00 96.81 627 ARG A CA 1
ATOM 4848 C C . ARG A 1 627 ? -18.109 12.860 36.754 1.00 96.81 627 ARG A C 1
ATOM 4850 O O . ARG A 1 627 ? -18.054 11.638 36.648 1.00 96.81 627 ARG A O 1
ATOM 4857 N N . ILE A 1 628 ? -17.058 13.630 37.001 1.00 97.88 628 ILE A N 1
ATOM 4858 C CA . ILE A 1 628 ? -15.725 13.106 37.289 1.00 97.88 628 ILE A CA 1
ATOM 4859 C C . ILE A 1 628 ? -15.494 13.210 38.788 1.00 97.88 628 ILE A C 1
ATOM 4861 O O . ILE A 1 628 ? -15.551 14.302 39.358 1.00 97.88 628 ILE A O 1
ATOM 4865 N N . LEU A 1 629 ? -15.261 12.068 39.423 1.00 97.00 629 LEU A N 1
ATOM 4866 C CA . LEU A 1 629 ? -14.899 11.976 40.830 1.00 97.00 629 LEU A CA 1
ATOM 4867 C C . LEU A 1 629 ? -13.409 11.665 40.959 1.00 97.00 629 LEU A C 1
ATOM 4869 O O . LEU A 1 629 ? -12.865 10.897 40.168 1.00 97.00 629 LEU A O 1
ATOM 4873 N N . SER A 1 630 ? -12.766 12.252 41.961 1.00 96.62 630 SER A N 1
ATOM 4874 C CA . SER A 1 630 ? -11.380 11.959 42.325 1.00 96.62 630 SER A CA 1
ATOM 4875 C C . SER A 1 630 ? -11.283 10.649 43.102 1.00 96.62 630 SER A C 1
ATOM 4877 O O . SER A 1 630 ? -12.161 10.340 43.904 1.00 96.62 630 SER A O 1
ATOM 4879 N N . LEU A 1 631 ? -10.215 9.889 42.885 1.00 95.50 631 LEU A N 1
ATOM 4880 C CA . LEU A 1 631 ? -9.867 8.677 43.639 1.00 95.50 631 LEU A CA 1
ATOM 4881 C C . LEU A 1 631 ? -8.495 8.797 44.323 1.00 95.50 631 LEU A C 1
ATOM 4883 O O . LEU A 1 631 ? -7.946 7.812 44.829 1.00 95.50 631 LEU A O 1
ATOM 4887 N N . ASP A 1 632 ? -7.926 10.003 44.327 1.00 93.75 632 ASP A N 1
ATOM 4888 C CA . ASP A 1 632 ? -6.711 10.283 45.081 1.00 93.75 632 ASP A CA 1
ATOM 4889 C C . ASP A 1 632 ? -7.019 10.250 46.589 1.00 93.75 632 ASP A C 1
ATOM 4891 O O . ASP A 1 632 ? -8.039 10.812 46.997 1.00 93.75 632 ASP A O 1
ATOM 4895 N N . PRO A 1 633 ? -6.132 9.684 47.434 1.00 90.31 633 PRO A N 1
ATOM 4896 C CA . PRO A 1 633 ? -6.391 9.490 48.865 1.00 90.31 633 PRO A CA 1
ATOM 4897 C C . PRO A 1 633 ? -6.867 10.746 49.606 1.00 90.31 633 PRO A C 1
ATOM 4899 O O . PRO A 1 633 ? -7.731 10.663 50.474 1.00 90.31 633 PRO A O 1
ATOM 4902 N N . GLU A 1 634 ? -6.331 11.915 49.243 1.00 91.56 634 GLU A N 1
ATOM 4903 C CA . GLU A 1 634 ? -6.639 13.201 49.882 1.00 91.56 634 GLU A CA 1
ATOM 4904 C C . GLU A 1 634 ? -8.040 13.742 49.547 1.00 91.56 634 GLU A C 1
ATOM 4906 O O . GLU A 1 634 ? -8.544 14.599 50.265 1.00 91.56 634 GLU A O 1
ATOM 4911 N N . SER A 1 635 ? -8.657 13.275 48.456 1.00 93.62 635 SER A N 1
ATOM 4912 C CA . SER A 1 635 ? -9.934 13.791 47.932 1.00 93.62 635 SER A CA 1
ATOM 4913 C C . SER A 1 635 ? -10.829 12.675 47.378 1.00 93.62 635 SER A C 1
ATOM 4915 O O . SER A 1 635 ? -11.531 12.852 46.381 1.00 93.62 635 SER A O 1
ATOM 4917 N N . THR A 1 636 ? -10.788 11.497 48.001 1.00 94.69 636 THR A N 1
ATOM 4918 C CA . THR A 1 636 ? -11.494 10.301 47.523 1.00 94.69 636 THR A CA 1
ATOM 4919 C C . THR A 1 636 ? -13.005 10.559 47.414 1.00 94.69 636 THR A C 1
ATOM 4921 O O . THR A 1 636 ? -13.646 11.004 48.362 1.00 94.69 636 THR A O 1
ATOM 4924 N N . LEU A 1 637 ? -13.583 10.285 46.241 1.00 94.50 637 LEU A N 1
ATOM 4925 C CA . LEU A 1 637 ? -14.984 10.522 45.858 1.00 94.50 637 LEU A CA 1
ATOM 4926 C C . LEU A 1 637 ? -15.445 11.996 45.880 1.00 94.50 637 LEU A C 1
ATOM 4928 O O . LEU A 1 637 ? -16.651 12.289 45.817 1.00 94.50 637 LEU A O 1
ATOM 4932 N N . GLU A 1 638 ? -14.513 12.952 45.907 1.00 94.94 638 GLU A N 1
ATOM 4933 C CA . GLU A 1 638 ? -14.830 14.362 45.686 1.00 94.94 638 GLU A CA 1
ATOM 4934 C C . GLU A 1 638 ? -15.137 14.642 44.213 1.00 94.94 638 GLU A C 1
ATOM 4936 O O . GLU A 1 638 ? -14.532 14.077 43.304 1.00 94.94 638 GLU A O 1
ATOM 4941 N N . ASN A 1 639 ? -16.095 15.536 43.967 1.00 94.56 639 ASN A N 1
ATOM 4942 C CA . ASN A 1 639 ? -16.488 15.911 42.614 1.00 94.56 639 ASN A CA 1
ATOM 4943 C C . ASN A 1 639 ? -15.487 16.920 42.039 1.00 94.56 639 ASN A C 1
ATOM 4945 O O . ASN A 1 639 ? -15.311 17.998 42.605 1.00 94.56 639 ASN A O 1
ATOM 4949 N N . LYS A 1 640 ? -14.855 16.561 40.920 1.00 95.69 640 LYS A N 1
ATOM 4950 C CA . LYS A 1 640 ? -13.918 17.413 40.184 1.00 95.69 640 LYS A CA 1
ATOM 4951 C C . LYS A 1 640 ? -14.628 18.229 39.112 1.00 95.69 640 LYS A C 1
ATOM 4953 O O . LYS A 1 640 ? -14.437 19.438 39.035 1.00 95.69 640 LYS A O 1
ATOM 4958 N N . SER A 1 641 ? -15.466 17.583 38.302 1.00 95.69 641 SER A N 1
ATOM 4959 C CA . SER A 1 641 ? -16.190 18.250 37.220 1.00 95.69 641 SER A CA 1
ATOM 4960 C C . SER A 1 641 ? -17.538 17.591 36.917 1.00 95.69 641 SER A C 1
ATOM 4962 O O . SER A 1 641 ? -17.786 16.424 37.236 1.00 95.69 641 SER A O 1
ATOM 4964 N N . VAL A 1 642 ? -18.432 18.363 36.291 1.00 95.50 642 VAL A N 1
ATOM 4965 C CA . VAL A 1 642 ? -19.755 17.917 35.838 1.00 95.50 642 VAL A CA 1
ATOM 4966 C C . VAL A 1 642 ? -20.026 18.484 34.451 1.00 95.50 642 VAL A C 1
ATOM 4968 O O . VAL A 1 642 ? -19.846 19.679 34.222 1.00 95.50 642 VAL A O 1
ATOM 4971 N N . GLN A 1 643 ? -20.524 17.645 33.547 1.00 95.88 643 GLN A N 1
ATOM 4972 C CA . GLN A 1 643 ? -20.943 18.046 32.210 1.00 95.88 643 GLN A CA 1
ATOM 4973 C C . GLN A 1 643 ? -22.358 17.539 31.918 1.00 95.88 643 GLN A C 1
ATOM 4975 O O . GLN A 1 643 ? -22.677 16.370 32.135 1.00 95.88 643 GLN A O 1
ATOM 4980 N N . ALA A 1 644 ? -23.212 18.428 31.410 1.00 96.31 644 ALA A N 1
ATOM 4981 C CA . ALA A 1 644 ? -24.538 18.070 30.920 1.00 96.31 644 ALA A CA 1
ATOM 4982 C C . ALA A 1 644 ? -24.454 17.478 29.503 1.00 96.31 644 ALA A C 1
ATOM 4984 O O . ALA A 1 644 ? -23.672 17.934 28.665 1.00 96.31 644 ALA A O 1
ATOM 4985 N N . LEU A 1 645 ? -25.288 16.477 29.236 1.00 96.75 645 LEU A N 1
ATOM 4986 C CA . LEU A 1 645 ? -25.351 15.710 27.997 1.00 96.75 645 LEU A CA 1
ATOM 4987 C C . LEU A 1 645 ? -26.711 15.900 27.315 1.00 96.75 645 LEU A C 1
ATOM 4989 O O . LEU A 1 645 ? -27.686 16.343 27.917 1.00 96.75 645 LEU A O 1
ATOM 4993 N N . THR A 1 646 ? -26.789 15.554 26.030 1.00 96.00 646 THR A N 1
ATOM 4994 C CA . THR A 1 646 ? -28.026 15.687 25.235 1.00 96.00 646 THR A CA 1
ATOM 4995 C C . THR A 1 646 ? -29.039 14.567 25.485 1.00 96.00 646 THR A C 1
ATOM 4997 O O . THR A 1 646 ? -30.209 14.712 25.141 1.00 96.00 646 THR A O 1
ATOM 5000 N N . ALA A 1 647 ? -28.592 13.452 26.059 1.00 96.94 647 ALA A N 1
ATOM 5001 C CA . ALA A 1 647 ? -29.397 12.314 26.482 1.00 96.94 647 ALA A CA 1
ATOM 5002 C C . ALA A 1 647 ? -28.669 11.587 27.623 1.00 96.94 647 ALA A C 1
ATOM 5004 O O . ALA A 1 647 ? -27.486 11.845 27.863 1.00 96.94 647 ALA A O 1
ATOM 5005 N N . ALA A 1 648 ? -29.356 10.664 28.298 1.00 97.19 648 ALA A N 1
ATOM 5006 C CA . ALA A 1 648 ? -28.759 9.885 29.375 1.00 97.19 648 ALA A CA 1
ATOM 5007 C C . ALA A 1 648 ? -27.557 9.061 28.858 1.00 97.19 648 ALA A C 1
ATOM 5009 O O . ALA A 1 648 ? -27.672 8.414 27.805 1.00 97.19 648 ALA A O 1
ATOM 5010 N N . PRO A 1 649 ? -26.408 9.078 29.557 1.00 97.56 649 PRO A N 1
ATOM 5011 C CA . PRO A 1 649 ? -25.266 8.242 29.218 1.00 97.56 649 PRO A CA 1
ATOM 5012 C C . PRO A 1 649 ? -25.595 6.773 29.501 1.00 97.56 649 PRO A C 1
ATOM 5014 O O . PRO A 1 649 ? -26.143 6.436 30.548 1.00 97.56 649 PRO A O 1
ATOM 5017 N N . THR A 1 650 ? -25.272 5.895 28.560 1.00 96.38 650 THR A N 1
ATOM 5018 C CA . THR A 1 650 ? -25.467 4.440 28.671 1.00 96.38 650 THR A CA 1
ATOM 5019 C C . THR A 1 650 ? -24.169 3.687 28.884 1.00 96.38 650 THR A C 1
ATOM 5021 O O . THR A 1 650 ? -24.190 2.555 29.359 1.00 96.38 650 THR A O 1
ATOM 5024 N N . SER A 1 651 ? -23.040 4.283 28.512 1.00 97.31 651 SER A N 1
ATOM 5025 C CA . SER A 1 651 ? -21.721 3.684 28.665 1.00 97.31 651 SER A CA 1
ATOM 5026 C C . SER A 1 651 ? -20.661 4.778 28.718 1.00 97.31 651 SER A C 1
ATOM 5028 O O . SER A 1 651 ? -20.782 5.806 28.048 1.00 97.31 651 SER A O 1
ATOM 5030 N N . LEU A 1 652 ? -19.627 4.549 29.518 1.00 98.12 652 LEU A N 1
ATOM 5031 C CA . LEU A 1 652 ? -18.470 5.420 29.669 1.00 98.12 652 LEU A CA 1
ATOM 5032 C C . LEU A 1 652 ? -17.213 4.560 29.527 1.00 98.12 652 LEU A C 1
ATOM 5034 O O . LEU A 1 652 ? -17.213 3.410 29.961 1.00 98.12 652 LEU A O 1
ATOM 5038 N N . ALA A 1 653 ? -16.154 5.114 28.943 1.00 97.56 653 ALA A N 1
ATOM 5039 C CA . ALA A 1 653 ? -14.840 4.480 28.920 1.00 97.56 653 ALA A CA 1
ATOM 5040 C C . ALA A 1 653 ? -13.738 5.543 29.027 1.00 97.56 653 ALA A C 1
ATOM 5042 O O . ALA A 1 653 ? -13.606 6.387 28.141 1.00 97.56 653 ALA A O 1
ATOM 5043 N N . ILE A 1 654 ? -12.968 5.525 30.114 1.00 97.81 654 ILE A N 1
ATOM 5044 C CA . ILE A 1 654 ? -11.741 6.316 30.261 1.00 97.81 654 ILE A CA 1
ATOM 5045 C C . ILE A 1 654 ? -10.604 5.527 29.611 1.00 97.81 654 ILE A C 1
ATOM 5047 O O . ILE A 1 654 ? -10.248 4.457 30.097 1.00 97.81 654 ILE A O 1
ATOM 5051 N N . ILE A 1 655 ? -10.047 6.046 28.518 1.00 95.94 655 ILE A N 1
ATOM 5052 C CA . ILE A 1 655 ? -9.031 5.356 27.717 1.00 95.94 655 ILE A CA 1
ATOM 5053 C C . ILE A 1 655 ? -7.896 6.328 27.404 1.00 95.94 655 ILE A C 1
ATOM 5055 O O . ILE A 1 655 ? -8.122 7.447 26.941 1.00 95.94 655 ILE A O 1
ATOM 5059 N N . SER A 1 656 ? -6.661 5.886 27.630 1.00 93.56 656 SER A N 1
ATOM 5060 C CA . SER A 1 656 ? -5.471 6.606 27.183 1.00 93.56 656 SER A CA 1
ATOM 5061 C C . SER A 1 656 ? -5.148 6.212 25.741 1.00 93.56 656 SER A C 1
ATOM 5063 O O . SER A 1 656 ? -5.018 5.027 25.436 1.00 93.56 656 SER A O 1
ATOM 5065 N N . MET A 1 657 ? -5.055 7.188 24.835 1.00 92.00 657 MET A N 1
ATOM 5066 C CA . MET A 1 657 ? -4.802 6.947 23.407 1.00 92.00 657 MET A CA 1
ATOM 5067 C C . MET A 1 657 ? -3.653 7.815 22.891 1.00 92.00 657 MET A C 1
ATOM 5069 O O . MET A 1 657 ? -3.446 8.923 23.382 1.00 92.00 657 MET A O 1
ATOM 5073 N N . GLU A 1 658 ? -2.937 7.347 21.863 1.00 87.19 658 GLU A N 1
ATOM 5074 C CA . GLU A 1 658 ? -1.970 8.180 21.133 1.00 87.19 658 GLU A CA 1
ATOM 5075 C C . GLU A 1 658 ? -2.665 9.409 20.529 1.00 87.19 658 GLU A C 1
ATOM 5077 O O . GLU A 1 658 ? -3.674 9.271 19.826 1.00 87.19 658 GLU A O 1
ATOM 5082 N N . ASP A 1 659 ? -2.101 10.601 20.745 1.00 82.31 659 ASP A N 1
ATOM 5083 C CA . ASP A 1 659 ? -2.580 11.831 20.117 1.00 82.31 659 ASP A CA 1
ATOM 5084 C C . ASP A 1 659 ? -1.564 12.435 19.135 1.00 82.31 659 ASP A C 1
ATOM 5086 O O . ASP A 1 659 ? -0.345 12.423 19.313 1.00 82.31 659 ASP A O 1
ATOM 5090 N N . SER A 1 660 ? -2.122 13.015 18.077 1.00 74.31 660 SER A N 1
ATOM 5091 C CA . SER A 1 660 ? -1.429 13.743 17.019 1.00 74.31 660 SER A CA 1
ATOM 5092 C C . SER A 1 660 ? -0.669 14.981 17.502 1.00 74.31 660 SER A C 1
ATOM 5094 O O . SER A 1 660 ? 0.317 15.356 16.868 1.00 74.31 660 SER A O 1
ATOM 5096 N N . SER A 1 661 ? -1.125 15.636 18.576 1.00 68.00 661 SER A N 1
ATOM 5097 C CA . SER A 1 661 ? -0.605 16.943 18.991 1.00 68.00 661 SER A CA 1
ATOM 5098 C C . SER A 1 661 ? 0.494 16.859 20.050 1.00 68.00 661 SER A C 1
ATOM 5100 O O . SER A 1 661 ? 1.425 17.664 20.035 1.00 68.00 661 SER A O 1
ATOM 5102 N N . SER A 1 662 ? 0.413 15.869 20.939 1.00 62.66 662 SER A N 1
ATOM 5103 C CA . SER A 1 662 ? 1.309 15.712 22.088 1.00 62.66 662 SER A CA 1
ATOM 5104 C C . SER A 1 662 ? 2.507 14.799 21.808 1.00 62.66 662 SER A C 1
ATOM 5106 O O . SER A 1 662 ? 3.493 14.851 22.542 1.00 62.66 662 SER A O 1
ATOM 5108 N N . GLY A 1 663 ? 2.455 13.969 20.755 1.00 65.81 663 GLY A N 1
ATOM 5109 C CA . GLY A 1 663 ? 3.490 12.963 20.478 1.00 65.81 663 GLY A CA 1
ATOM 5110 C C . GLY A 1 663 ? 3.577 11.862 21.546 1.00 65.81 663 GLY A C 1
ATOM 5111 O O . GLY A 1 663 ? 4.540 11.098 21.554 1.00 65.81 663 GLY A O 1
ATOM 5112 N N . GLY A 1 664 ? 2.583 11.796 22.436 1.00 79.56 664 GLY A N 1
ATOM 5113 C CA . GLY A 1 664 ? 2.463 10.845 23.532 1.00 79.56 664 GLY A CA 1
ATOM 5114 C C . GLY A 1 664 ? 1.013 10.401 23.719 1.00 79.56 664 GLY A C 1
ATOM 5115 O O . GLY A 1 664 ? 0.171 10.576 22.834 1.00 79.56 664 GLY A O 1
ATOM 5116 N N . SER A 1 665 ? 0.724 9.805 24.872 1.00 86.44 665 SER A N 1
ATOM 5117 C CA . SER A 1 665 ? -0.631 9.404 25.231 1.00 86.44 665 SER A CA 1
ATOM 5118 C C . SER A 1 665 ? -1.417 10.578 25.809 1.00 86.44 665 SER A C 1
ATOM 5120 O O . SER A 1 665 ? -0.870 11.424 26.515 1.00 86.44 665 SER A O 1
ATOM 5122 N N . THR A 1 666 ? -2.708 10.642 25.522 1.00 92.00 666 THR A N 1
ATOM 5123 C CA . THR A 1 666 ? -3.637 11.608 26.111 1.00 92.00 666 THR A CA 1
ATOM 5124 C C . THR A 1 666 ? -4.845 10.859 26.648 1.00 92.00 666 THR A C 1
ATOM 5126 O O . THR A 1 666 ? -5.355 9.944 25.995 1.00 92.00 666 THR A O 1
ATOM 5129 N N . LEU A 1 667 ? -5.285 11.234 27.848 1.00 94.69 667 LEU A N 1
ATOM 5130 C CA . LEU A 1 667 ? -6.424 10.615 28.505 1.00 94.69 667 LEU A CA 1
ATOM 5131 C C . LEU A 1 667 ? -7.732 11.158 27.922 1.00 94.69 667 LEU A C 1
ATOM 5133 O O . LEU A 1 667 ? -7.995 12.364 27.927 1.00 94.69 667 LEU A O 1
ATOM 5137 N N . TYR A 1 668 ? -8.568 10.258 27.416 1.00 96.19 668 TYR A N 1
ATOM 5138 C CA . TYR A 1 668 ? -9.877 10.590 26.876 1.00 96.19 668 TYR A CA 1
ATOM 5139 C C . TYR A 1 668 ? -10.975 9.927 27.693 1.00 96.19 668 TYR A C 1
ATOM 5141 O O . TYR A 1 668 ? -10.875 8.767 28.085 1.00 96.19 668 TYR A O 1
ATOM 5149 N N . LEU A 1 669 ? -12.070 10.657 27.880 1.00 98.00 669 LEU A N 1
ATOM 5150 C CA . LEU A 1 669 ? -13.343 10.075 28.265 1.00 98.00 669 LEU A CA 1
ATOM 5151 C C . LEU A 1 669 ? -14.203 9.889 27.013 1.00 98.00 669 LEU A C 1
ATOM 5153 O O . LEU A 1 669 ? -14.543 10.839 26.301 1.00 98.00 669 LEU A O 1
ATOM 5157 N N . HIS A 1 670 ? -14.568 8.643 26.759 1.00 98.19 670 HIS A N 1
ATOM 5158 C CA . HIS A 1 670 ? -15.518 8.247 25.737 1.00 98.19 670 HIS A CA 1
ATOM 5159 C C . HIS A 1 670 ? -16.902 8.105 26.372 1.00 98.19 670 HIS A C 1
ATOM 5161 O O . HIS A 1 670 ? -17.047 7.464 27.412 1.00 98.19 670 HIS A O 1
ATOM 5167 N N . ILE A 1 671 ? -17.920 8.700 25.749 1.00 98.50 671 ILE A N 1
ATOM 5168 C CA . ILE A 1 671 ? -19.287 8.745 26.280 1.00 98.50 671 ILE A CA 1
ATOM 5169 C C . ILE A 1 671 ? -20.248 8.208 25.223 1.00 98.50 671 ILE A C 1
ATOM 5171 O O . ILE A 1 671 ? -20.359 8.753 24.125 1.00 98.50 671 ILE A O 1
ATOM 5175 N N . GLY A 1 672 ? -20.954 7.135 25.558 1.00 98.12 672 GLY A N 1
ATOM 5176 C CA . GLY A 1 672 ? -22.042 6.576 24.770 1.00 98.12 672 GLY A CA 1
ATOM 5177 C C . GLY A 1 672 ? -23.380 7.019 25.344 1.00 98.12 672 GLY A C 1
ATOM 5178 O O . GLY A 1 672 ? -23.609 6.876 26.543 1.00 98.12 672 GLY A O 1
ATOM 5179 N N . LEU A 1 673 ? -24.260 7.566 24.507 1.00 98.19 673 LEU A N 1
ATOM 5180 C CA . LEU A 1 673 ? -25.588 8.020 24.914 1.00 98.19 673 LEU A CA 1
ATOM 5181 C C . LEU A 1 673 ? -26.680 7.030 24.502 1.00 98.19 673 LEU A C 1
ATOM 5183 O O . LEU A 1 673 ? -26.583 6.347 23.475 1.00 98.19 673 LEU A O 1
ATOM 5187 N N . TYR A 1 674 ? -27.788 7.058 25.245 1.00 97.19 674 TYR A N 1
ATOM 5188 C CA . TYR A 1 674 ? -29.000 6.293 24.939 1.00 97.19 674 TYR A CA 1
ATOM 5189 C C . TYR A 1 674 ? -29.570 6.616 23.551 1.00 97.19 674 TYR A C 1
ATOM 5191 O O . TYR A 1 674 ? -30.138 5.758 22.884 1.00 97.19 674 TYR A O 1
ATOM 5199 N N . SER A 1 675 ? -29.369 7.850 23.086 1.00 96.56 675 SER A N 1
ATOM 5200 C CA . SER A 1 675 ? -29.826 8.335 21.782 1.00 96.56 675 SER A CA 1
ATOM 5201 C C . SER A 1 675 ? -29.027 7.806 20.586 1.00 96.56 675 SER A C 1
ATOM 5203 O O . SER A 1 675 ? -29.340 8.188 19.461 1.00 96.56 675 SER A O 1
ATOM 5205 N N . GLY A 1 676 ? -27.986 6.989 20.796 1.00 96.56 676 GLY A N 1
ATOM 5206 C CA . GLY A 1 676 ? -27.132 6.510 19.703 1.00 96.56 676 GLY A CA 1
ATOM 5207 C C . GLY A 1 676 ? -25.962 7.434 19.350 1.00 96.56 676 GLY A C 1
ATOM 5208 O O . GLY A 1 676 ? -25.238 7.226 18.370 1.00 96.56 676 GLY A O 1
ATOM 5209 N N . VAL A 1 677 ? -25.776 8.485 20.147 1.00 97.88 677 VAL A N 1
ATOM 5210 C CA . VAL A 1 677 ? -24.689 9.450 20.007 1.00 97.88 677 VAL A CA 1
ATOM 5211 C C . VAL A 1 677 ? -23.466 8.984 20.792 1.00 97.88 677 VAL A C 1
ATOM 5213 O O . VAL A 1 677 ? -23.564 8.595 21.951 1.00 97.88 677 VAL A O 1
ATOM 5216 N N . TYR A 1 678 ? -22.306 9.084 20.158 1.00 98.25 678 TYR A N 1
ATOM 5217 C CA . TYR A 1 678 ? -20.989 8.908 20.747 1.00 98.25 678 TYR A CA 1
ATOM 5218 C C . TYR A 1 678 ? -20.292 10.262 20.889 1.00 98.25 678 TYR A C 1
ATOM 5220 O O . TYR A 1 678 ? -20.304 11.077 19.957 1.00 98.25 678 TYR A O 1
ATOM 5228 N N . LEU A 1 679 ? -19.664 10.483 22.041 1.00 97.75 679 LEU A N 1
ATOM 5229 C CA . LEU A 1 679 ? -18.812 11.629 22.317 1.00 97.75 679 LEU A CA 1
ATOM 5230 C C . LEU A 1 679 ? -17.413 11.165 22.722 1.00 97.75 679 LEU A C 1
ATOM 5232 O O . LEU A 1 679 ? -17.244 10.135 23.372 1.00 97.75 679 LEU A O 1
ATOM 5236 N N . ARG A 1 680 ? -16.418 11.976 22.378 1.00 96.69 680 ARG A N 1
ATOM 5237 C CA . ARG A 1 680 ? -15.055 11.869 22.900 1.00 96.69 680 ARG A CA 1
ATOM 5238 C C . ARG A 1 680 ? -14.645 13.218 23.467 1.00 96.69 680 ARG A C 1
ATOM 5240 O O . ARG A 1 680 ? -14.726 14.210 22.744 1.00 96.69 680 ARG A O 1
ATOM 5247 N N . THR A 1 681 ? -14.191 13.240 24.710 1.00 96.31 681 THR A N 1
ATOM 5248 C CA . THR A 1 681 ? -13.724 14.435 25.425 1.00 96.31 681 THR A CA 1
ATOM 5249 C C . THR A 1 681 ? -12.326 14.200 25.971 1.00 96.31 681 THR A C 1
ATOM 5251 O O . THR A 1 681 ? -12.030 13.101 26.432 1.00 96.31 681 THR A O 1
ATOM 5254 N N . VAL A 1 682 ? -11.472 15.217 25.931 1.00 95.75 682 VAL A N 1
ATOM 5255 C CA . VAL A 1 682 ? -10.183 15.204 26.634 1.00 95.75 682 VAL A CA 1
ATOM 5256 C C . VAL A 1 682 ? -10.462 15.315 28.128 1.00 95.75 682 VAL A C 1
ATOM 5258 O O . VAL A 1 682 ? -11.215 16.203 28.532 1.00 95.75 682 VAL A O 1
ATOM 5261 N N . LEU A 1 683 ? -9.880 14.415 28.921 1.00 95.94 683 LEU A N 1
ATOM 5262 C CA . LEU A 1 683 ? -9.928 14.454 30.378 1.00 95.94 683 LEU A CA 1
ATOM 5263 C C . LEU A 1 683 ? -8.595 15.004 30.890 1.00 95.94 683 LEU A C 1
ATOM 5265 O O . LEU A 1 683 ? -7.557 14.374 30.702 1.00 95.94 683 LEU A O 1
ATOM 5269 N N . ASP A 1 684 ? -8.621 16.181 31.512 1.00 93.88 684 ASP A N 1
ATOM 5270 C CA . ASP A 1 684 ? -7.418 16.768 32.103 1.00 93.88 684 ASP A CA 1
ATOM 5271 C C . ASP A 1 684 ? -6.940 15.921 33.293 1.00 93.88 684 ASP A C 1
ATOM 5273 O O . ASP A 1 684 ? -7.685 15.701 34.251 1.00 93.88 684 ASP A O 1
ATOM 5277 N N . GLU A 1 685 ? -5.693 15.448 33.238 1.00 90.12 685 GLU A N 1
ATOM 5278 C CA . GLU A 1 685 ? -5.132 14.531 34.239 1.00 90.12 685 GLU A CA 1
ATOM 5279 C C . GLU A 1 685 ? -4.937 15.165 35.629 1.00 90.12 685 GLU A C 1
ATOM 5281 O O . GLU A 1 685 ? -4.653 14.451 36.591 1.00 90.12 685 GLU A O 1
ATOM 5286 N N . VAL A 1 686 ? -5.072 16.489 35.753 1.00 90.50 686 VAL A N 1
ATOM 5287 C CA . VAL A 1 686 ? -4.867 17.232 37.002 1.00 90.50 686 VAL A CA 1
ATOM 5288 C C . VAL A 1 686 ? -6.190 17.765 37.545 1.00 90.50 686 VAL A C 1
ATOM 5290 O O . VAL A 1 686 ? -6.523 17.547 38.711 1.00 90.50 686 VAL A O 1
ATOM 5293 N N . THR A 1 687 ? -6.951 18.488 36.725 1.00 93.19 687 THR A N 1
ATOM 5294 C CA . THR A 1 687 ? -8.192 19.148 37.153 1.00 93.19 687 THR A CA 1
ATOM 5295 C C . THR A 1 687 ? -9.404 18.229 37.053 1.00 93.19 687 THR A C 1
ATOM 5297 O O . THR A 1 687 ? -10.378 18.438 37.775 1.00 93.19 687 THR A O 1
ATOM 5300 N N . GLY A 1 688 ? -9.357 17.210 36.189 1.00 92.56 688 GLY A N 1
ATOM 5301 C CA . GLY A 1 688 ? -10.506 16.372 35.859 1.00 92.56 688 GLY A CA 1
ATOM 5302 C C . GLY A 1 688 ? -11.558 17.084 35.001 1.00 92.56 688 GLY A C 1
ATOM 5303 O O . GLY A 1 688 ? -12.683 16.594 34.898 1.00 92.56 688 GLY A O 1
ATOM 5304 N N . GLU A 1 689 ? -11.250 18.245 34.414 1.00 95.12 689 GLU A N 1
ATOM 5305 C CA . GLU A 1 689 ? -12.156 18.944 33.496 1.00 95.12 689 GLU A CA 1
ATOM 5306 C C . GLU A 1 689 ? -12.253 18.239 32.135 1.00 95.12 689 GLU A C 1
ATOM 5308 O O . GLU A 1 689 ? -11.293 17.641 31.641 1.00 95.12 689 GLU A O 1
ATOM 5313 N N . LEU A 1 690 ? -13.433 18.336 31.515 1.00 95.50 690 LEU A N 1
ATOM 5314 C CA . LEU A 1 690 ? -13.729 17.755 30.207 1.00 95.50 690 LEU A CA 1
ATOM 5315 C C . LEU A 1 690 ? -13.688 18.839 29.125 1.00 95.50 690 LEU A C 1
ATOM 5317 O O . LEU A 1 690 ? -14.459 19.800 29.163 1.00 95.50 690 LEU A O 1
ATOM 5321 N N . THR A 1 691 ? -12.805 18.682 28.137 1.00 94.38 691 THR A N 1
ATOM 5322 C CA . THR A 1 691 ? -12.605 19.655 27.045 1.00 94.38 691 THR A CA 1
ATOM 5323 C C . THR A 1 691 ? -12.569 18.980 25.662 1.00 94.38 691 THR A C 1
ATOM 5325 O O . THR A 1 691 ? -12.682 17.759 25.554 1.00 94.38 691 THR A O 1
ATOM 5328 N N . ASP A 1 692 ? -12.507 19.773 24.583 1.00 91.44 692 ASP A N 1
ATOM 5329 C CA . ASP A 1 692 ? -12.459 19.325 23.171 1.00 91.44 692 ASP A CA 1
ATOM 5330 C C . ASP A 1 692 ? -13.461 18.203 22.819 1.00 91.44 692 ASP A C 1
ATOM 5332 O O . ASP A 1 692 ? -13.109 17.121 22.339 1.00 91.44 692 ASP A O 1
ATOM 5336 N N . THR A 1 693 ? -14.747 18.443 23.100 1.00 93.94 693 THR A N 1
ATOM 5337 C CA . THR A 1 693 ? -15.807 17.465 22.832 1.00 93.94 693 THR A CA 1
ATOM 5338 C C . THR A 1 693 ? -16.034 17.279 21.333 1.00 93.94 693 THR A C 1
ATOM 5340 O O . THR A 1 693 ? -16.451 18.199 20.628 1.00 93.94 693 THR A O 1
ATOM 5343 N N . ARG A 1 694 ? -15.858 16.047 20.850 1.00 94.44 694 ARG A N 1
ATOM 5344 C CA . ARG A 1 694 ? -16.241 15.624 19.495 1.00 94.44 694 ARG A CA 1
ATOM 5345 C C . ARG A 1 694 ? -17.455 14.716 19.548 1.00 94.44 694 ARG A C 1
ATOM 5347 O O . ARG A 1 694 ? -17.515 13.844 20.405 1.00 94.44 694 ARG A O 1
ATOM 5354 N N . GLN A 1 695 ? -18.376 14.877 18.602 1.00 95.25 695 GLN A N 1
ATOM 5355 C CA . GLN A 1 695 ? -19.629 14.124 18.545 1.00 95.25 695 GLN A CA 1
ATOM 5356 C C . GLN A 1 695 ? -19.790 13.371 17.223 1.00 95.25 695 GLN A C 1
ATOM 5358 O O . GLN A 1 695 ? -19.471 13.898 16.156 1.00 95.25 695 GLN A O 1
ATOM 5363 N N . LYS A 1 696 ? -20.344 12.155 17.287 1.00 96.12 696 LYS A N 1
ATOM 5364 C CA . LYS A 1 696 ? -20.770 11.371 16.122 1.00 96.12 696 LYS A CA 1
ATOM 5365 C C . LYS A 1 696 ? -22.024 10.559 16.450 1.00 96.12 696 LYS A C 1
ATOM 5367 O O . LYS A 1 696 ? -22.115 9.973 17.519 1.00 96.12 696 LYS A O 1
ATOM 5372 N N . PHE A 1 697 ? -22.987 10.500 15.535 1.00 96.62 697 PHE A N 1
ATOM 5373 C CA . PHE A 1 697 ? -24.114 9.567 15.635 1.00 96.62 697 PHE A CA 1
ATOM 5374 C C . PHE A 1 697 ? -23.698 8.212 15.049 1.00 96.62 697 PHE A C 1
ATOM 5376 O O . PHE A 1 697 ? -23.248 8.168 13.903 1.00 96.62 697 PHE A O 1
ATOM 5383 N N . LEU A 1 698 ? -23.797 7.135 15.833 1.00 95.06 698 LEU A N 1
ATOM 5384 C CA . LEU A 1 698 ? -23.367 5.792 15.421 1.00 95.06 698 LEU A CA 1
ATOM 5385 C C . LEU A 1 698 ? -24.514 4.943 14.867 1.00 95.06 698 LEU A C 1
ATOM 5387 O O . LEU A 1 698 ? -24.281 4.085 14.016 1.00 95.06 698 LEU A O 1
ATOM 5391 N N . GLY A 1 699 ? -25.736 5.177 15.341 1.00 93.44 699 GLY A N 1
ATOM 5392 C CA . GLY A 1 699 ? -26.914 4.407 14.961 1.00 93.44 699 GLY A CA 1
ATOM 5393 C C . GLY A 1 699 ? -28.073 4.615 15.934 1.00 93.44 699 GLY A C 1
ATOM 5394 O O . GLY A 1 699 ? -27.890 5.242 16.966 1.00 93.44 699 GLY A O 1
ATOM 5395 N N . PRO A 1 700 ? -29.278 4.108 15.636 1.00 93.50 700 PRO A N 1
ATOM 5396 C CA . PRO A 1 700 ? -30.462 4.304 16.478 1.00 93.50 700 PRO A CA 1
ATOM 5397 C C . PRO A 1 700 ? -30.461 3.503 17.791 1.00 93.50 700 PRO A C 1
ATOM 5399 O O . PRO A 1 700 ? -31.240 3.821 18.686 1.00 93.50 700 PRO A O 1
ATOM 5402 N N . LYS A 1 701 ? -29.638 2.449 17.915 1.00 94.62 701 LYS A N 1
ATOM 5403 C CA . LYS A 1 701 ? -29.487 1.699 19.174 1.00 94.62 701 LYS A CA 1
ATOM 5404 C C . LYS A 1 701 ? -28.587 2.489 20.135 1.00 94.62 701 LYS A C 1
ATOM 5406 O O . LYS A 1 701 ? -27.652 3.156 19.688 1.00 94.62 701 LYS A O 1
ATOM 5411 N N . GLN A 1 702 ? -28.828 2.362 21.441 1.00 96.12 702 GLN A N 1
ATOM 5412 C CA . GLN A 1 702 ? -27.958 2.934 22.475 1.00 96.12 702 GLN A CA 1
ATOM 5413 C C . GLN A 1 702 ? -26.487 2.538 22.273 1.00 96.12 702 GLN A C 1
ATOM 5415 O O . GLN A 1 702 ? -26.207 1.428 21.815 1.00 96.12 702 GLN A O 1
ATOM 5420 N N . VAL A 1 703 ? -25.559 3.429 22.627 1.00 97.69 703 VAL A N 1
ATOM 5421 C CA . VAL A 1 703 ? -24.122 3.181 22.440 1.00 97.69 703 VAL A CA 1
ATOM 5422 C C . VAL A 1 703 ? -23.530 2.473 23.656 1.00 97.69 703 VAL A C 1
ATOM 5424 O O . VAL A 1 703 ? -23.663 2.950 24.787 1.00 97.69 703 VAL A O 1
ATOM 5427 N N . ARG A 1 704 ? -22.829 1.365 23.410 1.00 97.06 704 ARG A N 1
ATOM 5428 C CA . ARG A 1 704 ? -21.957 0.690 24.384 1.00 97.06 704 ARG A CA 1
ATOM 5429 C C . ARG A 1 704 ? -20.500 0.839 23.963 1.00 97.06 704 ARG A C 1
ATOM 5431 O O . ARG A 1 704 ? -20.215 0.789 22.769 1.00 97.06 704 ARG A O 1
ATOM 5438 N N . LEU A 1 705 ? -19.606 1.051 24.921 1.00 97.81 705 LEU A N 1
ATOM 5439 C CA . LEU A 1 705 ? -18.190 1.313 24.687 1.00 97.81 705 LEU A CA 1
ATOM 5440 C C . LEU A 1 705 ? -17.336 0.266 25.390 1.00 97.81 705 LEU A C 1
ATOM 5442 O O . LEU A 1 705 ? -17.570 -0.042 26.556 1.00 97.81 705 LEU A O 1
ATOM 5446 N N . PHE A 1 706 ? -16.330 -0.225 24.678 1.00 96.88 706 PHE A N 1
ATOM 5447 C CA . PHE A 1 706 ? -15.362 -1.194 25.176 1.00 96.88 706 PHE A CA 1
ATOM 5448 C C . PHE A 1 706 ? -13.960 -0.776 24.752 1.00 96.88 706 PHE A C 1
ATOM 5450 O O . PHE A 1 706 ? -13.772 -0.243 23.656 1.00 96.88 706 PHE A O 1
ATOM 5457 N N . GLN A 1 707 ? -12.977 -1.012 25.613 1.00 95.69 707 GLN A N 1
ATOM 5458 C CA . GLN A 1 707 ? -11.574 -0.881 25.244 1.00 95.69 707 GLN A CA 1
ATOM 5459 C C . GLN A 1 707 ? -11.133 -2.174 24.556 1.00 95.69 707 GLN A C 1
ATOM 5461 O O . GLN A 1 707 ? -11.356 -3.258 25.090 1.00 95.69 707 GLN A O 1
ATOM 5466 N N . VAL A 1 708 ? -10.520 -2.054 23.378 1.00 95.62 708 VAL A N 1
ATOM 5467 C CA . VAL A 1 708 ? -9.955 -3.191 22.639 1.00 95.62 708 VAL A CA 1
ATOM 5468 C C . VAL A 1 708 ? -8.552 -2.872 22.136 1.00 95.62 708 VAL A C 1
ATOM 5470 O O . VAL A 1 708 ? -8.215 -1.703 21.952 1.00 95.62 708 VAL A O 1
ATOM 5473 N N . THR A 1 709 ? -7.744 -3.894 21.882 1.00 93.94 709 THR A N 1
ATOM 5474 C CA . THR A 1 709 ? -6.393 -3.748 21.330 1.00 93.94 709 THR A CA 1
ATOM 5475 C C . THR A 1 709 ? -6.368 -4.254 19.895 1.00 93.94 709 THR A C 1
ATOM 5477 O O . THR A 1 709 ? -6.788 -5.373 19.622 1.00 93.94 709 THR A O 1
ATOM 5480 N N . VAL A 1 710 ? -5.901 -3.419 18.964 1.00 92.00 710 VAL A N 1
ATOM 5481 C CA . VAL A 1 710 ? -5.773 -3.777 17.543 1.00 92.00 710 VAL A CA 1
ATOM 5482 C C . VAL A 1 710 ? -4.423 -3.294 17.026 1.00 92.00 710 VAL A C 1
ATOM 5484 O O . VAL A 1 710 ? -4.139 -2.096 17.068 1.00 92.00 710 VAL A O 1
ATOM 5487 N N . GLN A 1 711 ? -3.600 -4.214 16.516 1.00 87.50 711 GLN A N 1
ATOM 5488 C CA . GLN A 1 711 ? -2.228 -3.951 16.062 1.00 87.50 711 GLN A CA 1
ATOM 5489 C C . GLN A 1 711 ? -1.362 -3.317 17.164 1.00 87.50 711 GLN A C 1
ATOM 5491 O O . GLN A 1 711 ? -0.664 -2.326 16.926 1.00 87.50 711 GLN A O 1
ATOM 5496 N N . GLY A 1 712 ? -1.458 -3.847 18.386 1.00 88.44 712 GLY A N 1
ATOM 5497 C CA . GLY A 1 712 ? -0.741 -3.346 19.560 1.00 88.44 712 GLY A CA 1
ATOM 5498 C C . GLY A 1 712 ? -1.170 -1.954 20.034 1.00 88.44 712 GLY A C 1
ATOM 5499 O O . GLY A 1 712 ? -0.450 -1.326 20.809 1.00 88.44 712 GLY A O 1
ATOM 5500 N N . ARG A 1 713 ? -2.309 -1.430 19.560 1.00 90.69 713 ARG A N 1
ATOM 5501 C CA . ARG A 1 713 ? -2.818 -0.105 19.939 1.00 90.69 713 ARG A CA 1
ATOM 5502 C C . ARG A 1 713 ? -4.155 -0.189 20.642 1.00 90.69 713 ARG A C 1
ATOM 5504 O O . ARG A 1 713 ? -5.083 -0.836 20.156 1.00 90.69 713 ARG A O 1
ATOM 5511 N N . THR A 1 714 ? -4.277 0.576 21.718 1.00 93.19 714 THR A N 1
ATOM 5512 C CA . THR A 1 714 ? -5.537 0.764 22.429 1.00 93.19 714 THR A CA 1
ATOM 5513 C C . THR A 1 714 ? -6.524 1.544 21.567 1.00 93.19 714 THR A C 1
ATOM 5515 O O . THR A 1 714 ? -6.244 2.650 21.097 1.00 93.19 714 THR A O 1
ATOM 5518 N N . CYS A 1 715 ? -7.689 0.949 21.355 1.00 96.06 715 CYS A N 1
ATOM 5519 C CA . CYS A 1 715 ? -8.783 1.451 20.541 1.00 96.06 715 CYS A CA 1
ATOM 5520 C C . CYS A 1 715 ? -10.087 1.417 21.348 1.00 96.06 715 CYS A C 1
ATOM 5522 O O . CYS A 1 715 ? -10.218 0.687 22.330 1.00 96.06 715 CYS A O 1
ATOM 5524 N N . VAL A 1 716 ? -11.080 2.187 20.905 1.00 97.31 716 VAL A N 1
ATOM 5525 C CA . VAL A 1 716 ? -12.436 2.142 21.464 1.00 97.31 716 VAL A CA 1
ATOM 5526 C C . VAL A 1 716 ? -13.377 1.439 20.491 1.00 97.31 716 VAL A C 1
ATOM 5528 O O . VAL A 1 716 ? -13.544 1.868 19.350 1.00 97.31 716 VAL A O 1
ATOM 5531 N N . LEU A 1 717 ? -14.014 0.364 20.937 1.00 97.88 717 LEU A N 1
ATOM 5532 C CA . LEU A 1 717 ? -15.084 -0.314 20.217 1.00 97.88 717 LEU A CA 1
ATOM 5533 C C . LEU A 1 717 ? -16.429 0.264 20.671 1.00 97.88 717 LEU A C 1
ATOM 5535 O O . LEU A 1 717 ? -16.832 0.104 21.821 1.00 97.88 717 LEU A O 1
ATOM 5539 N N . GLY A 1 718 ? -17.121 0.949 19.764 1.00 97.31 718 GLY A N 1
ATOM 5540 C CA . GLY A 1 718 ? -18.464 1.480 19.969 1.00 97.31 718 GLY A CA 1
ATOM 5541 C C . GLY A 1 718 ? -19.519 0.612 19.294 1.00 97.31 718 GLY A C 1
ATOM 5542 O O . GLY A 1 718 ? -19.545 0.512 18.069 1.00 97.31 718 GLY A O 1
ATOM 5543 N N . LEU A 1 719 ? -20.419 0.017 20.071 1.00 97.38 719 LEU A N 1
ATOM 5544 C CA . LEU A 1 719 ? -21.509 -0.819 19.570 1.00 97.38 719 LEU A CA 1
ATOM 5545 C C . LEU A 1 719 ? -22.829 -0.042 19.558 1.00 97.38 719 LEU A C 1
ATOM 5547 O O . LEU A 1 719 ? -23.210 0.558 20.562 1.00 97.38 719 LEU A O 1
ATOM 5551 N N . SER A 1 720 ? -23.519 -0.055 18.416 1.00 95.38 720 SER A N 1
ATOM 5552 C CA . SER A 1 720 ? -24.870 0.493 18.223 1.00 95.38 720 SER A CA 1
ATOM 5553 C C . SER A 1 720 ? -25.625 -0.393 17.214 1.00 95.38 720 SER A C 1
ATOM 5555 O O . SER A 1 720 ? -25.659 -1.608 17.376 1.00 95.38 720 SER A O 1
ATOM 5557 N N . SER A 1 721 ? -26.234 0.162 16.158 1.00 91.69 721 SER A N 1
ATOM 5558 C CA . SER A 1 721 ? -26.790 -0.631 15.046 1.00 91.69 721 SER A CA 1
ATOM 5559 C C . SER A 1 721 ? -25.715 -1.334 14.224 1.00 91.69 721 SER A C 1
ATOM 5561 O O . SER A 1 721 ? -26.000 -2.332 13.573 1.00 91.69 721 SER A O 1
ATOM 5563 N N . ARG A 1 722 ? -24.491 -0.805 14.251 1.00 92.06 722 ARG A N 1
ATOM 5564 C CA . ARG A 1 722 ? -23.280 -1.424 13.720 1.00 92.06 722 ARG A CA 1
ATOM 5565 C C . ARG A 1 722 ? -22.149 -1.255 14.733 1.00 92.06 722 ARG A C 1
ATOM 5567 O O . ARG A 1 722 ? -22.179 -0.287 15.501 1.00 92.06 722 ARG A O 1
ATOM 5574 N N . PRO A 1 723 ? -21.166 -2.160 14.747 1.00 95.88 723 PRO A N 1
ATOM 5575 C CA . PRO A 1 723 ? -19.922 -1.944 15.468 1.00 95.88 723 PRO A CA 1
ATOM 5576 C C . PRO A 1 723 ? -19.069 -0.871 14.773 1.00 95.88 723 PRO A C 1
ATOM 5578 O O . PRO A 1 723 ? -18.958 -0.831 13.546 1.00 95.88 723 PRO A O 1
ATOM 5581 N N . TRP A 1 724 ? -18.448 -0.003 15.564 1.00 97.19 724 TRP A N 1
ATOM 5582 C CA . TRP A 1 724 ? -17.532 1.047 15.126 1.00 97.19 724 TRP A CA 1
ATOM 5583 C C . TRP A 1 724 ? -16.232 0.957 15.910 1.00 97.19 724 TRP A C 1
ATOM 5585 O O . TRP A 1 724 ? -16.260 0.808 17.126 1.00 97.19 724 TRP A O 1
ATOM 5595 N N . LEU A 1 725 ? -15.101 1.123 15.235 1.00 97.50 725 LEU A N 1
ATOM 5596 C CA . LEU A 1 725 ? -13.794 1.202 15.872 1.00 97.50 725 LEU A CA 1
ATOM 5597 C C . LEU A 1 725 ? -13.276 2.638 15.811 1.00 97.50 725 LEU A C 1
ATOM 5599 O O . LEU A 1 725 ? -13.135 3.217 14.731 1.00 97.50 725 LEU A O 1
ATOM 5603 N N . GLY A 1 726 ? -13.016 3.213 16.980 1.00 96.62 726 GLY A N 1
ATOM 5604 C CA . GLY A 1 726 ? -12.324 4.480 17.161 1.00 96.62 726 GLY A CA 1
ATOM 5605 C C . GLY A 1 726 ? -10.845 4.245 17.445 1.00 96.62 726 GLY A C 1
ATOM 5606 O O . GLY A 1 726 ? -10.506 3.627 18.451 1.00 96.62 726 GLY A O 1
ATOM 5607 N N . TYR A 1 727 ? -9.965 4.744 16.581 1.00 94.50 727 TYR A N 1
ATOM 5608 C CA . TYR A 1 727 ? -8.519 4.533 16.687 1.00 94.50 727 TYR A CA 1
ATOM 5609 C C . TYR A 1 727 ? -7.734 5.724 16.130 1.00 94.50 727 TYR A C 1
ATOM 5611 O O . TYR A 1 727 ? -8.259 6.539 15.365 1.00 94.50 727 TYR A O 1
ATOM 5619 N N . ALA A 1 728 ? -6.465 5.840 16.525 1.00 91.06 728 ALA A N 1
ATOM 5620 C CA . ALA A 1 728 ? -5.527 6.781 15.923 1.00 91.06 728 ALA A CA 1
ATOM 5621 C C . ALA A 1 728 ? -4.944 6.169 14.641 1.00 91.06 728 ALA A C 1
ATOM 5623 O O . ALA A 1 728 ? -4.273 5.133 14.687 1.00 91.06 728 ALA A O 1
ATOM 5624 N N . ASP A 1 729 ? -5.204 6.797 13.491 1.00 87.75 729 ASP A N 1
ATOM 5625 C CA . ASP A 1 729 ? -4.735 6.291 12.202 1.00 87.75 729 ASP A CA 1
ATOM 5626 C C . ASP A 1 729 ? -3.194 6.182 12.179 1.00 87.75 729 ASP A C 1
ATOM 5628 O O . ASP A 1 729 ? -2.500 7.132 12.553 1.00 87.75 729 ASP A O 1
ATOM 5632 N N . PRO A 1 730 ? -2.613 5.041 11.765 1.00 83.25 730 PRO A N 1
ATOM 5633 C CA . PRO A 1 730 ? -1.165 4.834 11.784 1.00 83.25 730 PRO A CA 1
ATOM 5634 C C . PRO A 1 730 ? -0.371 5.784 10.894 1.00 83.25 730 PRO A C 1
ATOM 5636 O O . PRO A 1 730 ? 0.799 6.024 11.198 1.00 83.25 730 PRO A O 1
ATOM 5639 N N . ILE A 1 731 ? -0.980 6.318 9.836 1.00 81.44 731 ILE A N 1
ATOM 5640 C CA . ILE A 1 731 ? -0.301 7.133 8.831 1.00 81.44 731 ILE A CA 1
ATOM 5641 C C . ILE A 1 731 ? -0.606 8.613 9.058 1.00 81.44 731 ILE A C 1
ATOM 5643 O O . ILE A 1 731 ? 0.315 9.422 9.136 1.00 81.44 731 ILE A O 1
ATOM 5647 N N . THR A 1 732 ? -1.879 8.991 9.181 1.00 83.31 732 THR A N 1
ATOM 5648 C CA . THR A 1 732 ? -2.281 10.397 9.346 1.00 83.31 732 THR A CA 1
ATOM 5649 C C . THR A 1 732 ? -2.225 10.870 10.794 1.00 83.31 732 THR A C 1
ATOM 5651 O O . THR A 1 732 ? -2.320 12.074 11.030 1.00 83.31 732 THR A O 1
ATOM 5654 N N . LYS A 1 733 ? -2.110 9.946 11.762 1.00 82.12 733 LYS A N 1
ATOM 5655 C CA . LYS A 1 733 ? -2.161 10.194 13.215 1.00 82.12 733 LYS A CA 1
ATOM 5656 C C . LYS A 1 733 ? -3.460 10.833 13.713 1.00 82.12 733 LYS A C 1
ATOM 5658 O O . LYS A 1 733 ? -3.601 11.098 14.901 1.00 82.12 733 LYS A O 1
ATOM 5663 N N . SER A 1 734 ? -4.444 11.045 12.841 1.00 86.88 734 SER A N 1
ATOM 5664 C CA . SER A 1 734 ? -5.745 11.582 13.224 1.00 86.88 734 SER A CA 1
ATOM 5665 C C . SER A 1 734 ? -6.621 10.499 13.843 1.00 86.88 734 SER A C 1
ATOM 5667 O O . SER A 1 734 ? -6.656 9.374 13.346 1.00 86.88 734 SER A O 1
ATOM 5669 N N . PHE A 1 735 ? -7.406 10.859 14.856 1.00 91.44 735 PHE A N 1
ATOM 5670 C CA . PHE A 1 735 ? -8.446 9.972 15.368 1.00 91.44 735 PHE A CA 1
ATOM 5671 C C . PHE A 1 735 ? -9.584 9.820 14.360 1.00 91.44 735 PHE A C 1
ATOM 5673 O O . PHE A 1 735 ? -10.196 10.809 13.939 1.00 91.44 735 PHE A O 1
ATOM 5680 N N . VAL A 1 736 ? -9.890 8.576 14.019 1.00 92.88 736 VAL A N 1
ATOM 5681 C CA . VAL A 1 736 ? -10.957 8.197 13.095 1.00 92.88 736 VAL A CA 1
ATOM 5682 C C . VAL A 1 736 ? -11.901 7.218 13.777 1.00 92.88 736 VAL A C 1
ATOM 5684 O O . VAL A 1 736 ? -11.503 6.468 14.661 1.00 92.88 736 VAL A O 1
ATOM 5687 N N . VAL A 1 737 ? -13.172 7.248 13.376 1.00 94.81 737 VAL A N 1
ATOM 5688 C CA . VAL A 1 737 ? -14.197 6.306 13.844 1.00 94.81 737 VAL A CA 1
ATOM 5689 C C . VAL A 1 737 ? -14.791 5.636 12.618 1.00 94.81 737 VAL A C 1
ATOM 5691 O O . VAL A 1 737 ? -15.575 6.265 11.899 1.00 94.81 737 VAL A O 1
ATOM 5694 N N . THR A 1 738 ? -14.417 4.388 12.375 1.00 95.19 738 THR A N 1
ATOM 5695 C CA . THR A 1 738 ? -14.747 3.644 11.152 1.00 95.19 738 THR A CA 1
ATOM 5696 C C . THR A 1 738 ? -15.670 2.479 11.509 1.00 95.19 738 THR A C 1
ATOM 5698 O O . THR A 1 738 ? -15.418 1.810 12.510 1.00 95.19 738 THR A O 1
ATOM 5701 N N . PRO A 1 739 ? -16.760 2.228 10.761 1.00 95.69 739 PRO A N 1
ATOM 5702 C CA . PRO A 1 739 ? -17.628 1.092 11.050 1.00 95.69 739 PRO A CA 1
ATOM 5703 C C . PRO A 1 739 ? -16.891 -0.205 10.705 1.00 95.69 739 PRO A C 1
ATOM 5705 O O . PRO A 1 739 ? -16.058 -0.214 9.799 1.00 95.69 739 PRO A O 1
ATOM 5708 N N . LEU A 1 740 ? -17.192 -1.305 11.383 1.00 95.00 740 LEU A N 1
ATOM 5709 C CA . LEU A 1 740 ? -16.722 -2.617 10.942 1.00 95.00 740 LEU A CA 1
ATOM 5710 C C . LEU A 1 740 ? -17.699 -3.159 9.898 1.00 95.00 740 LEU A C 1
ATOM 5712 O O . LEU A 1 740 ? -18.916 -3.012 10.034 1.00 95.00 740 LEU A O 1
ATOM 5716 N N . SER A 1 741 ? -17.174 -3.785 8.848 1.00 91.94 741 SER A N 1
ATOM 5717 C CA . SER A 1 741 ? -17.971 -4.519 7.864 1.00 91.94 741 SER A CA 1
ATOM 5718 C C . SER A 1 741 ? -18.369 -5.877 8.443 1.00 91.94 741 SER A C 1
ATOM 5720 O O . SER A 1 741 ? -17.947 -6.923 7.955 1.00 91.94 741 SER A O 1
ATOM 5722 N N . TYR A 1 742 ? -19.158 -5.840 9.512 1.00 92.12 742 TYR A N 1
ATOM 5723 C CA . TYR A 1 742 ? -19.551 -7.007 10.285 1.00 92.12 742 TYR A CA 1
ATOM 5724 C C . TYR A 1 742 ? -20.998 -6.888 10.762 1.00 92.12 742 TYR A C 1
ATOM 5726 O O . TYR A 1 742 ? -21.642 -5.844 10.605 1.00 92.12 742 TYR A O 1
ATOM 5734 N N . VAL A 1 743 ? -21.513 -7.981 11.316 1.00 90.88 743 VAL A N 1
ATOM 5735 C CA . VAL A 1 743 ? -22.847 -8.034 11.916 1.00 90.88 743 VAL A CA 1
ATOM 5736 C C . VAL A 1 743 ? -22.953 -7.118 13.139 1.00 90.88 743 VAL A C 1
ATOM 5738 O O . VAL A 1 743 ? -21.944 -6.672 13.691 1.00 90.88 743 VAL A O 1
ATOM 5741 N N . ASP A 1 744 ? -24.180 -6.805 13.559 1.00 91.31 744 ASP A N 1
ATOM 5742 C CA . ASP A 1 744 ? -24.377 -6.068 14.800 1.00 91.31 744 ASP A CA 1
ATOM 5743 C C . ASP A 1 744 ? -23.954 -6.916 16.005 1.00 91.31 744 ASP A C 1
ATOM 5745 O O . ASP A 1 744 ? -24.172 -8.123 16.038 1.00 91.31 744 ASP A O 1
ATOM 5749 N N . LEU A 1 745 ? -23.320 -6.275 16.985 1.00 94.94 745 LEU A N 1
ATOM 5750 C CA . LEU A 1 745 ? -22.855 -6.918 18.211 1.00 94.94 745 LEU A CA 1
ATOM 5751 C C . LEU A 1 745 ? -23.522 -6.245 19.408 1.00 94.94 745 LEU A C 1
ATOM 5753 O O . LEU A 1 745 ? -23.661 -5.020 19.447 1.00 94.94 745 LEU A O 1
ATOM 5757 N N . GLU A 1 746 ? -23.920 -7.042 20.394 1.00 93.50 746 GLU A N 1
ATOM 5758 C CA . GLU A 1 746 ? -24.541 -6.555 21.630 1.00 93.50 746 GLU A CA 1
ATOM 5759 C C . GLU A 1 746 ? -23.505 -6.234 22.714 1.00 93.50 746 GLU A C 1
ATOM 5761 O O . GLU A 1 746 ? -23.714 -5.337 23.539 1.00 93.50 746 GLU A O 1
ATOM 5766 N N . TRP A 1 747 ? -22.382 -6.951 22.703 1.00 95.75 747 TRP A N 1
ATOM 5767 C CA . TRP A 1 747 ? -21.252 -6.783 23.612 1.00 95.75 747 TRP A CA 1
ATOM 5768 C C . TRP A 1 747 ? -19.960 -7.201 22.907 1.00 95.75 747 TRP A C 1
ATOM 5770 O O . TRP A 1 747 ? -20.008 -8.022 21.987 1.00 95.75 747 TRP A O 1
ATOM 5780 N N . GLY A 1 748 ? -18.828 -6.640 23.331 1.00 95.19 748 GLY A N 1
ATOM 5781 C CA . GLY A 1 748 ? -17.510 -6.998 22.818 1.00 95.19 748 GLY A CA 1
ATOM 5782 C C . GLY A 1 748 ? -16.438 -6.861 23.893 1.00 95.19 748 GLY A C 1
ATOM 5783 O O . GLY A 1 748 ? -16.544 -5.990 24.753 1.00 95.19 748 GLY A O 1
ATOM 5784 N N . TRP A 1 749 ? -15.424 -7.719 23.854 1.00 96.12 749 TRP A N 1
ATOM 5785 C CA . TRP A 1 749 ? -14.290 -7.684 24.779 1.00 96.12 749 TRP A CA 1
ATOM 5786 C C . TRP A 1 749 ? -13.003 -8.109 24.066 1.00 96.12 749 TRP A C 1
ATOM 5788 O O . TRP A 1 749 ? -13.071 -8.767 23.028 1.00 96.12 749 TRP A O 1
ATOM 5798 N N . ASN A 1 750 ? -11.840 -7.735 24.605 1.00 94.56 750 ASN A N 1
ATOM 5799 C CA . ASN A 1 750 ? -10.559 -8.265 24.123 1.00 94.56 750 ASN A CA 1
ATOM 5800 C C . ASN A 1 750 ? -10.546 -9.794 24.211 1.00 94.56 750 ASN A C 1
ATOM 5802 O O . ASN A 1 750 ? -11.224 -10.356 25.061 1.00 94.56 750 ASN A O 1
ATOM 5806 N N . PHE A 1 751 ? -9.790 -10.450 23.338 1.00 93.94 751 PHE A N 1
ATOM 5807 C CA . PHE A 1 751 ? -9.580 -11.892 23.371 1.00 93.94 751 PHE A CA 1
ATOM 5808 C C . PHE A 1 751 ? -8.162 -12.218 22.915 1.00 93.94 751 PHE A C 1
ATOM 5810 O O . PHE A 1 751 ? -7.736 -11.772 21.849 1.00 93.94 751 PHE A O 1
ATOM 5817 N N . THR A 1 752 ? -7.452 -13.024 23.699 1.00 92.94 752 THR A N 1
ATOM 5818 C CA . THR A 1 752 ? -6.099 -13.475 23.368 1.00 92.94 752 THR A CA 1
ATOM 5819 C C . THR A 1 752 ? -5.966 -14.977 23.606 1.00 92.94 752 THR A C 1
ATOM 5821 O O . THR A 1 752 ? -6.217 -15.475 24.698 1.00 92.94 752 THR A O 1
ATOM 5824 N N . SER A 1 753 ? -5.529 -15.710 22.583 1.00 91.12 753 SER A N 1
ATOM 5825 C CA . SER A 1 753 ? -5.300 -17.161 22.600 1.00 91.12 753 SER A CA 1
ATOM 5826 C C . SER A 1 753 ? -4.108 -17.532 21.712 1.00 91.12 753 SER A C 1
ATOM 5828 O O . SER A 1 753 ? -3.631 -16.709 20.935 1.00 91.12 753 SER A O 1
ATOM 5830 N N . GLU A 1 754 ? -3.648 -18.782 21.771 1.00 86.75 754 GLU A N 1
ATOM 5831 C CA . GLU A 1 754 ? -2.550 -19.266 20.917 1.00 86.75 754 GLU A CA 1
ATOM 5832 C C . GLU A 1 754 ? -2.887 -19.195 19.414 1.00 86.75 754 GLU A C 1
ATOM 5834 O O . GLU A 1 754 ? -2.013 -18.980 18.580 1.00 86.75 754 GLU A O 1
ATOM 5839 N N . GLN A 1 755 ? -4.169 -19.324 19.057 1.00 83.00 755 GLN A N 1
ATOM 5840 C CA . GLN A 1 755 ? -4.640 -19.237 17.669 1.00 83.00 755 GLN A CA 1
ATOM 5841 C C . GLN A 1 755 ? -4.861 -17.789 17.203 1.00 83.00 755 GLN A C 1
ATOM 5843 O O . GLN A 1 755 ? -4.889 -17.517 16.002 1.00 83.00 755 GLN A O 1
ATOM 5848 N N . CYS A 1 756 ? -5.054 -16.861 18.144 1.00 85.00 756 CYS A N 1
ATOM 5849 C CA . CYS A 1 756 ? -5.358 -15.460 17.885 1.00 85.00 756 CYS A CA 1
ATOM 5850 C C . CYS A 1 756 ? -4.769 -14.589 19.000 1.00 85.00 756 CYS A C 1
ATOM 5852 O O . CYS A 1 756 ? -5.3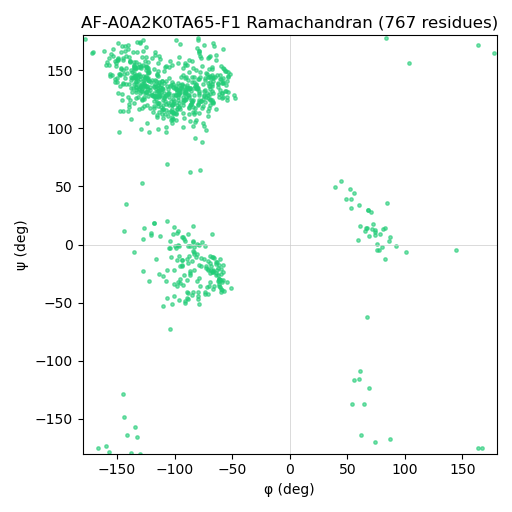78 -14.435 20.059 1.00 85.00 756 CYS A O 1
ATOM 5854 N N . GLU A 1 757 ? -3.582 -14.030 18.760 1.00 85.12 757 GLU A N 1
ATOM 5855 C CA . GLU A 1 757 ? -2.864 -13.222 19.756 1.00 85.12 757 GLU A CA 1
ATOM 5856 C C . GLU A 1 757 ? -3.590 -11.903 20.085 1.00 85.12 757 GLU A C 1
ATOM 5858 O O . GLU A 1 757 ? -3.644 -11.490 21.242 1.00 85.12 757 GLU A O 1
ATOM 5863 N N . GLU A 1 758 ? -4.193 -11.261 19.081 1.00 88.69 758 GLU A N 1
ATOM 5864 C CA . GLU A 1 758 ? -4.996 -10.043 19.237 1.00 88.69 758 GLU A CA 1
ATOM 5865 C C . GLU A 1 758 ? -6.351 -10.215 18.542 1.00 88.69 758 GLU A C 1
ATOM 5867 O O . GLU A 1 758 ? -6.467 -10.076 17.321 1.00 88.69 758 GLU A O 1
ATOM 5872 N N . GLY A 1 759 ? -7.378 -10.529 19.329 1.00 92.50 759 GLY A N 1
ATOM 5873 C CA . GLY A 1 759 ? -8.745 -10.732 18.871 1.00 92.50 759 GLY A CA 1
ATOM 5874 C C . GLY A 1 759 ? -9.772 -9.947 19.681 1.00 92.50 759 GLY A C 1
ATOM 5875 O O . GLY A 1 759 ? -9.476 -9.313 20.695 1.00 92.50 759 GLY A O 1
ATOM 5876 N N . ILE A 1 760 ? -11.016 -10.000 19.210 1.00 95.06 760 ILE A N 1
ATOM 5877 C CA . ILE A 1 760 ? -12.183 -9.449 19.899 1.00 95.06 760 ILE A CA 1
ATOM 5878 C C . ILE A 1 760 ? -13.222 -10.560 19.947 1.00 95.06 760 ILE A C 1
ATOM 5880 O O . ILE A 1 760 ? -13.600 -11.071 18.896 1.00 95.06 760 ILE A O 1
ATOM 5884 N N . VAL A 1 761 ? -13.698 -10.894 21.144 1.00 95.06 761 VAL A N 1
ATOM 5885 C CA . VAL A 1 761 ? -14.866 -11.763 21.314 1.00 95.06 761 VAL A CA 1
ATOM 5886 C C . VAL A 1 761 ? -16.126 -10.907 21.327 1.00 95.06 761 VAL A C 1
ATOM 5888 O O . VAL A 1 761 ? -16.159 -9.838 21.944 1.00 95.06 761 VAL A O 1
ATOM 5891 N N . GLY A 1 762 ? -17.173 -11.357 20.646 1.00 95.69 762 GLY A N 1
ATOM 5892 C CA . GLY A 1 762 ? -18.439 -10.644 20.543 1.00 95.69 762 GLY A CA 1
ATOM 5893 C C . GLY A 1 762 ? -19.646 -11.563 20.657 1.00 95.69 762 GLY A C 1
ATOM 5894 O O . GLY A 1 762 ? -19.578 -12.760 20.399 1.00 95.69 762 GLY A O 1
ATOM 5895 N N . ILE A 1 763 ? -20.788 -10.988 21.029 1.00 95.62 763 ILE A N 1
ATOM 5896 C CA . ILE A 1 763 ? -22.068 -11.707 21.049 1.00 95.62 763 ILE A CA 1
ATOM 5897 C C . ILE A 1 763 ? -23.102 -11.021 20.163 1.00 95.62 763 ILE A C 1
ATOM 5899 O O . ILE A 1 763 ? -23.209 -9.792 20.135 1.00 95.62 763 ILE A O 1
ATOM 5903 N N . GLN A 1 764 ? -23.886 -11.834 19.462 1.00 93.94 764 GLN A N 1
ATOM 5904 C CA . GLN A 1 764 ? -25.020 -11.405 18.650 1.00 93.94 764 GLN A CA 1
ATOM 5905 C C . GLN A 1 764 ? -26.167 -12.403 18.817 1.00 93.94 764 GLN A C 1
ATOM 5907 O O . GLN A 1 764 ? -26.060 -13.551 18.374 1.00 93.94 764 GLN A O 1
ATOM 5912 N N . GLY A 1 765 ? -27.289 -11.979 19.405 1.00 91.94 765 GLY A N 1
ATOM 5913 C CA . GLY A 1 765 ? -28.425 -12.871 19.634 1.00 91.94 765 GLY A CA 1
ATOM 5914 C C . GLY A 1 765 ? -28.002 -14.107 20.433 1.00 91.94 765 GLY A C 1
ATOM 5915 O O . GLY A 1 765 ? -27.562 -13.980 21.564 1.00 91.94 765 GLY A O 1
ATOM 5916 N N . GLN A 1 766 ? -28.114 -15.300 19.848 1.00 93.25 766 GLN A N 1
ATOM 5917 C CA . GLN A 1 766 ? -27.703 -16.569 20.475 1.00 93.25 766 GLN A CA 1
ATOM 5918 C C . GLN A 1 766 ? -26.302 -17.034 20.052 1.00 93.25 766 GLN A C 1
ATOM 5920 O O . GLN A 1 766 ? -25.940 -18.177 20.294 1.00 93.25 766 GLN A O 1
ATOM 5925 N N . THR A 1 767 ? -25.516 -16.187 19.389 1.00 93.75 767 THR A N 1
ATOM 5926 C CA . THR A 1 767 ? -24.205 -16.575 18.849 1.00 93.75 767 THR A CA 1
ATOM 5927 C C . THR A 1 767 ? -23.066 -15.872 19.574 1.00 93.75 767 THR A C 1
ATOM 5929 O O . THR A 1 767 ? -23.116 -14.659 19.787 1.00 93.75 767 THR A O 1
ATOM 5932 N N . LEU A 1 768 ? -22.050 -16.654 19.938 1.00 93.31 768 LEU A N 1
ATOM 5933 C CA . LEU A 1 768 ? -20.717 -16.210 20.337 1.00 93.31 768 LEU A CA 1
ATOM 5934 C C . LEU A 1 768 ? -19.825 -16.190 19.094 1.00 93.31 768 LEU A C 1
ATOM 5936 O O . LEU A 1 768 ? -19.893 -17.119 18.286 1.00 93.31 768 LEU A O 1
ATOM 5940 N N . ARG A 1 769 ? -19.028 -15.138 18.936 1.00 93.19 769 ARG A N 1
ATOM 5941 C CA . ARG A 1 769 ? -18.179 -14.875 17.770 1.00 93.19 769 ARG A CA 1
ATOM 5942 C C . ARG A 1 769 ? -16.799 -14.403 18.188 1.00 93.19 769 ARG A C 1
ATOM 5944 O O . ARG A 1 769 ? -16.719 -13.754 19.257 1.00 93.19 769 ARG A O 1
#

Sequence (769 aa):
MFLYSLTIQPPTNVVQAVLGQFAGTKEQLIITGAGSRLTLLRPDPSQGKVITLLSHDIFGIIRSLAAFRLAGSNKDYLILATDSGRITIIEYLPRENRFSRLHLETFGKSGVRRVIPGEYLACDPKGRACLIASIEKNKLVYVLNRNSQAELTISSPLEAHKPGVLVISMVALDVGYANPVFAALEIDYTEVDQDSTGEALRELETQLVYYELDLGLNHVVRKWSEPVDSTASLLFQVPGGNDGPSGVLVCGEENITYRHSNQEAFRVPIPRRRGATEDPSRKRTIVSGVMHKLKGSAGAFFFLLQTEDGDMFKVTIDMVEDEEGNTTGEVRRLKIKYFDTVPAASSLCILKSGFLYVASQFGNFSFYQFEKLGDDDEELEFTSDDFPVDAQASYTPVYFYPRPLENLVLVESIPSMNPLLDCKIANLTGEDAPQIYTICGNGARSTFRTLKHGLEINEIVSSELPGIPSAVWTLKLNRSEQYDAYIVLSFTNGTLVLSIGETVEEVSDSGFLTSVPTLAAQLLGDDGLIQVHPKGIRHIRNGQVNQWDAPQHRSIVAASTNAHQVAIALSSGEIVYFEMDDDGSLAEYDEKKEMFGTVTCLSLGEVPEGRLRSSFLAVGCDDCTVRILSLDPESTLENKSVQALTAAPTSLAIISMEDSSSGGSTLYLHIGLYSGVYLRTVLDEVTGELTDTRQKFLGPKQVRLFQVTVQGRTCVLGLSSRPWLGYADPITKSFVVTPLSYVDLEWGWNFTSEQCEEGIVGIQGQTLR

Radius of gyration: 34.08 Å; Cα contacts (8 Å, |Δi|>4): 2053; chains: 1; bounding box: 76×59×105 Å

InterPro domains:
  IPR015943 WD40/YVTN repeat-like-containing domain superfamily [G3DSA:2.130.10.10] (13-384)
  IPR015943 WD40/YVTN repeat-like-containing domain superfamily [G3DSA:2.130.10.10] (455-769)
  IPR018846 RSE1/DDB1/CPSF1, first beta-propeller [PF10433] (14-414)
  IPR036322 WD40-repeat-containing domain superfamily [SSF50978] (27-645)
  IPR050358 RSE1/DDB1/CPSF1 [PTHR10644] (1-769)
  IPR058543 RSE1/DDB1/CPSF1, second beta-propeller [PF23726] (457-769)

Nearest PDB structures (foldseek):
  5hy7-assembly2_B  TM=9.845E-01  e=0.000E+00  Thermochaetoides thermophila DSM 1495
  7q3l-assembly1_C  TM=9.637E-01  e=4.437E-82  Homo sapiens
  7q4o-assembly1_C  TM=9.603E-01  e=2.668E-80  Homo sapiens
  7omf-assembly1_A  TM=5.566E-01  e=3.217E-54  Homo sapiens
  7q4p-assembly1_C  TM=5.590E-01  e=5.243E-53  Homo sapiens

pLDDT: mean 94.07, std 4.98, range [62.66, 98.69]

Foldseek 3Di:
DPDDDDDPDDAQQFLDKDWAQLAQDPAIWIWTDGAQKTWIWHQDLVQRDIHTQFIDGNVWGFQDKDWADAPPGSHIWIWTQTQQQWIWIWGQHPVVRDIDTQDIGHRDHGDQDQFRWRNDKEAAHNRQKIWTGGQFFWIWIKGWHADPVRDIDIDDTATDGDGQKGWQEKYWKQAPPPFTKIKTWIWRCPVVVVDPPCVCVVVTFTKIWIWTQDPVVRHIDRDDIDTDPRQFRYWDWDHDDQQALIAIFTWGWQWTWGDDPPADIFIGGDAAADDPPGDNPDTWTWQEKDKDGDPDDRNRIWMFTAIPQQWTKIKHWAADADPVRDGDSYTDKIKIWTAAGDADASYWDQDPSQKIWGHHSFWWTWIKGFPDPPPPDPTDMDMRVQDDSDPPDDHDHHHDHHDHHDGIDTSDTHGRQPPWDDWDWAQPPPDPGTWIWTWTTDDPRIDIDIHDFFAEDDDDDKDFFPFFFQEWEFACQFPPDLFTFWIWTFDQQFIWIWGDDPDTHTDDQPLDGGRFGFQDWYAAATGWIWTFTFQWIWIAGPSDTDTDGDPPPKTWQEWEDERFKIWTAIQQQKIWIWGQDPVRDIDTDPDIDHDPAHWQYKEAAYADPPGRGQQWIWTWGQQQKIWIAGCPPVGHRNTLDMDHHPATWNEKYFYWFQAPPPNGTFTWIWTWHQQQKIWIWGQDSPRRDTHDIDIDRHERGTWYWAWFADPNGTWIWIAGQFIWIWHQDSHPRDTDITTHPDHGFSYKYWGDDPVRSTDIWTGDGRMID

Mean predicted aligned error: 7.63 Å

Secondary structure (DSSP, 8-state):
-------SS----EEEEEEE-TTSSSS-EEEEEETTEEEEEEEETTTTEEEEEEEEE-SS-EEEEEEEE-TT-S-EEEEEEETTSEEEEEEEETTTTEEEEEEEEE-S-SS--TTSS-SEEEE-TTSSEEEEE-SBS-EEEEEEEE-TTS-EEEPPPEE---TTEEEEEEEE---TTSSPEEEEEEEE-HHHHH-SSSHHHHSPPEEEEEEEEETTTTEEEEEEEEEE-TT--EEEEPP-GGGS---EEEEETTEEEEE-TTS--EEEPPPEE--TTS-TT----EEEEEEEEPSSSTT-EEEEEEETTSEEEEEEEEEEE-TTSPEEEEEEEEEEEEEEE---EEEEEEETTTEEEEEESSS-EEEEEES--S-SSS--EEEGGGS-SSTTS-----EE---S-SSEEEEEEE----SEEEEEEE-SS--SS-EEEEEE--GGG-EEEEE-SSB-------EE-SS--SEEEEE-SSTT-SS--EEEEEETTEEEEEE-SSS-EE-S-SS--TTS--SEEEEETTTEEEEEETTEEEEEETTEEEEEEPPTT--EEEEEE-SSEEEEEETTSEEEEEEE-TTS-EEEPS--EE-SS-EEEEEEPPPPTT-SS-SEEEEEETTTEEEEEE-SGGGTT-EEEEEE-SS-EEEEEEEEEE-TTTSSEEEEEEEEETTSEEEEEEE-TTT--EEEEEEEE--SSPPEEEEEEETTEEEEEEESSSEEEEEE-TTT--EEEEEBSS---SEEEEEEETTEEEEEEEEETTEE-

Organism: NCBI:txid398673

Solvent-accessible surface area (backbone atoms only — not comparable to full-atom values): 41337 Å² total; per-residue (Å²): 139,94,80,83,93,82,78,93,72,79,71,56,45,42,66,42,61,48,76,37,22,38,74,48,46,93,62,63,31,39,40,33,32,15,56,36,36,44,33,38,30,38,66,38,84,89,79,43,43,76,44,79,70,38,77,42,77,70,86,47,46,62,58,28,73,38,68,38,35,50,84,94,54,64,37,30,35,40,39,43,26,27,30,67,14,36,50,35,33,34,36,55,39,73,92,75,67,41,79,44,78,77,45,78,47,80,83,52,66,63,53,89,44,63,65,39,48,22,60,42,53,29,44,29,81,62,24,49,32,36,42,36,18,18,46,27,32,35,32,37,35,34,44,41,46,69,50,97,84,71,42,86,42,73,52,78,69,40,70,57,67,43,83,53,28,36,50,70,29,63,34,28,31,29,51,55,86,53,66,51,34,36,40,33,36,34,35,69,49,59,59,39,77,72,40,90,83,55,59,49,62,75,70,55,56,25,28,42,34,33,35,35,37,40,78,88,79,70,46,58,42,83,73,49,71,47,81,48,60,67,59,52,56,44,65,42,59,29,51,17,55,80,47,33,72,27,35,32,37,44,28,18,68,32,34,40,27,43,46,42,101,90,51,79,64,39,21,37,70,57,68,29,59,59,51,100,87,46,64,81,82,59,75,51,39,69,64,33,54,37,73,48,74,56,85,94,46,78,49,44,51,40,29,44,40,22,29,72,89,12,44,26,28,40,34,40,69,46,50,37,62,49,99,88,70,48,72,47,79,48,81,66,40,38,37,43,28,77,54,40,65,49,76,45,36,45,24,49,44,82,45,97,89,46,33,39,42,35,39,21,62,48,19,48,29,43,34,27,36,58,76,48,90,75,79,92,64,93,68,72,72,49,49,19,88,83,41,66,64,53,84,85,57,89,76,83,87,54,70,44,70,88,62,76,66,73,28,51,42,83,57,36,78,45,89,35,54,20,52,70,77,54,75,47,79,47,65,88,80,77,57,98,64,61,31,40,39,35,40,22,30,50,81,95,58,43,47,79,45,78,48,67,91,44,43,88,71,84,85,88,60,76,47,83,48,101,52,58,58,71,40,57,40,55,32,42,70,36,67,87,52,89,46,40,39,35,41,42,35,14,26,93,70,18,32,50,41,30,39,60,64,100,60,78,43,82,48,87,83,78,76,67,69,44,79,38,32,54,71,41,69,47,48,33,64,58,52,31,40,36,43,33,30,45,60,30,39,38,41,34,40,93,89,44,76,50,74,49,73,45,60,89,99,45,34,48,69,32,48,25,63,36,45,45,41,40,40,37,29,34,70,80,16,35,34,46,45,33,40,54,45,99,87,69,47,82,42,73,54,93,69,67,48,74,48,98,38,53,58,50,24,40,18,44,29,65,54,48,91,98,50,86,53,40,54,49,36,41,41,20,19,64,80,16,34,39,33,28,24,29,52,41,87,94,44,58,70,37,80,55,32,77,47,82,52,98,41,32,34,48,21,36,40,40,46,67,31,69,38,68,85,76,81,42,74,43,47,28,38,36,40,14,16,48,71,7,35,38,37,40,24,39,39,41,93,84,65,42,43,79,40,80,76,43,79,48,79,65,32,82,37,47,20,41,56,32,73,34,56,58,94,92,35,66,28,38,38,38,27,24,60,37,32,28,42,33,38,54,38,92,77,81,34,47,78,44,76,44,39,44,64,59,74,52,37,78,34,56,27,45,35,30,36,98,92,38,74,74,36,66,38,34,33,40,69,41,33,42,60